Protein AF-A0AB34FU19-F1 (afdb_monomer_lite)

Foldseek 3Di:
DPPPVPPDDPVLLVVQLVVLLVLVVVCCVVVQDPPVVNPVSQQCAWDWRDDPFKIKIWHQHSNPPLDQIDIDIGGRHFDPVLVVVLVVVLVVLSVVQNVFRHPVLSVVVVVVPPPDDRDGRSSVSVSSVSVVVSVVVRVVVVVVPDDDDDDDDDDDDDDPPLCPQPPLVPDDADPLLCQQAVDGSSRVQVLAPPQKRFNDKAFLFDPVLVVLLVVVLVVLLVVQLPDDPVLLLVQDDPVCVPDPDSVVSSCVQSRWHKWKAAAEPVCPVQCSVPNDDFAQDARPVPRDGRHDDDFQLQERFGKTFSHHVLNNVHHDPDFAADDVPDFGDTKMFIKGARFRREDEDDSVVVHRHHLAHDPSGQWYAYDVRGITGGNDRSRITGTIITRIDRDPVCPVVCPPHDNDPVVNVVVVVVCVVVVLDDDDDPDCVVVDDPPPDQDVVSVVVVVVVLVQVVQQDPDDFFDADDDDDDDDPDDDDRDTADQPLDDDDDDDDDDDDDDDDDDDDDDDDDDDDDDDDDDDDDDDDDDDDDDDPPVPPPPDDDDDPPDDDDDDDDDDDDDPDDDDPDDPPPPPPPPDPDDDDPPVVVRVVVNVVQVQVQQVVVLVQFDQVLVQVVVCVLVVNFGKDWPRDDDDPVCDSVQDGPFWGWTWIATPVGFIKIKIFGGDDNRDDDQVLVVQLVLLLLLVLLVCVVWPAQAWHWSDWDAQDPPRPRRHTITITGDFDFAFDPLVPDDPVLLLQLLLVVLVVLVTQVVDWDQWWATRGHNPDSDHFFQSDPLQWDDDDPDIDGHDSHQFPLSVLLSSLVSVLVCLLSCRPPVVCSLLLNLLSVVLNVLSVLLDDPPQPPSIWTKAQPQLLGRQFGAHPSSDGRHRYDSGRIITGGLLARLEDRPNQAPSVCLLQLDQFGDDSLLSSLVSCVVVVNVVSSVSHRNNSLVVLSVCSSDPDCVVVSSNQSSSQSNCVSSVHCHPDHPSRVSVVSCVVCVVPPSSVSVVVVVVVD

Structure (mmCIF, N/CA/C/O backbone):
data_AF-A0AB34FU19-F1
#
_entry.id   AF-A0AB34FU19-F1
#
loop_
_atom_site.group_PDB
_atom_site.id
_atom_site.type_symbol
_atom_site.label_atom_id
_atom_site.label_alt_id
_atom_site.label_comp_id
_atom_site.label_asym_id
_atom_site.label_entity_id
_atom_site.label_seq_id
_atom_site.pdbx_PDB_ins_code
_atom_site.Cartn_x
_atom_site.Cartn_y
_atom_site.Cartn_z
_atom_site.occupancy
_atom_site.B_iso_or_equiv
_atom_site.auth_seq_id
_atom_site.auth_comp_id
_atom_site.auth_asym_id
_atom_site.auth_atom_id
_atom_site.pdbx_PDB_model_num
ATOM 1 N N . MET A 1 1 ? 31.296 -66.026 -10.297 1.00 36.72 1 MET A N 1
ATOM 2 C CA . MET A 1 1 ? 29.961 -65.973 -9.662 1.00 36.72 1 MET A CA 1
ATOM 3 C C . MET A 1 1 ? 29.182 -67.296 -9.748 1.00 36.72 1 MET A C 1
ATOM 5 O O . MET A 1 1 ? 27.988 -67.292 -9.516 1.00 36.72 1 MET A O 1
ATOM 9 N N . ALA A 1 2 ? 29.829 -68.444 -10.004 1.00 34.19 2 ALA A N 1
ATOM 10 C CA . ALA A 1 2 ? 29.145 -69.741 -10.138 1.00 34.19 2 ALA A CA 1
ATOM 11 C C . ALA A 1 2 ? 29.198 -70.629 -8.869 1.00 34.19 2 ALA A C 1
ATOM 13 O O . ALA A 1 2 ? 28.826 -71.790 -8.938 1.00 34.19 2 ALA A O 1
ATOM 14 N N . ALA A 1 3 ? 29.678 -70.113 -7.728 1.00 42.41 3 ALA A N 1
ATOM 15 C CA . ALA A 1 3 ? 29.929 -70.921 -6.524 1.00 42.41 3 ALA A CA 1
ATOM 16 C C . ALA A 1 3 ? 28.877 -70.769 -5.405 1.00 42.41 3 ALA A C 1
ATOM 18 O O . ALA A 1 3 ? 28.858 -71.593 -4.506 1.00 42.41 3 ALA A O 1
ATOM 19 N N . ALA A 1 4 ? 28.001 -69.755 -5.449 1.00 46.44 4 ALA A N 1
ATOM 20 C CA . ALA A 1 4 ? 26.981 -69.539 -4.408 1.00 46.44 4 ALA A CA 1
ATOM 21 C C . ALA A 1 4 ? 25.630 -70.216 -4.719 1.00 46.44 4 ALA A C 1
ATOM 23 O O . ALA A 1 4 ? 24.845 -70.477 -3.817 1.00 46.44 4 ALA A O 1
ATOM 24 N N . ALA A 1 5 ? 25.361 -70.532 -5.991 1.00 45.56 5 ALA A N 1
ATOM 25 C CA . ALA A 1 5 ? 24.100 -71.140 -6.417 1.00 45.56 5 ALA A CA 1
ATOM 26 C C . ALA A 1 5 ? 24.022 -72.660 -6.166 1.00 45.56 5 ALA A C 1
ATOM 28 O O . ALA A 1 5 ? 22.947 -73.229 -6.299 1.00 45.56 5 ALA A O 1
ATOM 29 N N . SER A 1 6 ? 25.126 -73.334 -5.810 1.00 50.09 6 SER A N 1
ATOM 30 C CA . SER A 1 6 ? 25.139 -74.797 -5.629 1.00 50.09 6 SER A CA 1
ATOM 31 C C . SER A 1 6 ? 24.757 -75.273 -4.220 1.00 50.09 6 SER A C 1
ATOM 33 O O . SER A 1 6 ? 24.900 -76.459 -3.942 1.00 50.09 6 SER A O 1
ATOM 35 N N . GLU A 1 7 ? 24.308 -74.378 -3.331 1.00 60.16 7 GLU A N 1
ATOM 36 C CA . GLU A 1 7 ? 23.985 -74.685 -1.922 1.00 60.16 7 GLU A CA 1
ATOM 37 C C . GLU A 1 7 ? 22.567 -74.257 -1.477 1.00 60.16 7 GLU A C 1
ATOM 39 O O . GLU A 1 7 ? 22.263 -74.317 -0.284 1.00 60.16 7 GLU A O 1
ATOM 44 N N . LEU A 1 8 ? 21.700 -73.806 -2.394 1.00 74.62 8 LEU A N 1
ATOM 45 C CA . LEU A 1 8 ? 20.308 -73.431 -2.089 1.00 74.62 8 LEU A CA 1
ATOM 46 C C . LEU A 1 8 ? 19.357 -74.588 -2.423 1.00 74.62 8 LEU A C 1
ATOM 48 O O . LEU A 1 8 ? 19.501 -75.216 -3.472 1.00 74.62 8 LEU A O 1
ATOM 52 N N . SER A 1 9 ? 18.409 -74.876 -1.529 1.00 78.56 9 SER A N 1
ATOM 53 C CA . SER A 1 9 ? 17.348 -75.865 -1.763 1.00 78.56 9 SER A CA 1
ATOM 54 C C . SER A 1 9 ? 16.231 -75.298 -2.648 1.00 78.56 9 SER A C 1
ATOM 56 O O . SER A 1 9 ? 16.103 -74.080 -2.784 1.00 78.56 9 SER A O 1
ATOM 58 N N . ASP A 1 10 ? 15.395 -76.166 -3.229 1.00 75.12 10 ASP A N 1
ATOM 59 C CA . ASP A 1 10 ? 14.223 -75.733 -4.010 1.00 75.12 10 ASP A CA 1
ATOM 60 C C . ASP A 1 10 ? 13.272 -74.859 -3.166 1.00 75.12 10 ASP A C 1
ATOM 62 O O . ASP A 1 10 ? 12.728 -73.876 -3.669 1.00 75.12 10 ASP A O 1
ATOM 66 N N . ASP A 1 11 ? 13.150 -75.143 -1.864 1.00 75.81 11 ASP A N 1
ATOM 67 C CA . ASP A 1 11 ? 12.352 -74.345 -0.924 1.00 75.81 11 ASP A CA 1
ATOM 68 C C . ASP A 1 11 ? 12.947 -72.939 -0.706 1.00 75.81 11 ASP A C 1
ATOM 70 O O . ASP A 1 11 ? 12.203 -71.958 -0.631 1.00 75.81 11 ASP A O 1
ATOM 74 N N . ASP A 1 12 ? 14.280 -72.803 -0.675 1.00 79.88 12 ASP A N 1
ATOM 75 C CA . ASP A 1 12 ? 14.946 -71.496 -0.567 1.00 79.88 12 ASP A CA 1
ATOM 76 C C . ASP A 1 12 ? 14.683 -70.632 -1.814 1.00 79.88 12 ASP A C 1
ATOM 78 O O . ASP A 1 12 ? 14.489 -69.420 -1.709 1.00 79.88 12 ASP A O 1
ATOM 82 N N . LEU A 1 13 ? 14.641 -71.245 -3.003 1.00 80.56 13 LEU A N 1
ATOM 83 C CA . LEU A 1 13 ? 14.369 -70.540 -4.260 1.00 80.56 13 LEU A CA 1
ATOM 84 C C . LEU A 1 13 ? 12.931 -70.008 -4.336 1.00 80.56 13 LEU A C 1
ATOM 86 O O . LEU A 1 13 ? 12.721 -68.916 -4.872 1.00 80.56 13 LEU A O 1
ATOM 90 N N . VAL A 1 14 ? 11.961 -70.734 -3.767 1.00 79.31 14 VAL A N 1
ATOM 91 C CA . VAL A 1 14 ? 10.564 -70.279 -3.663 1.00 79.31 14 VAL A CA 1
ATOM 92 C C . VAL A 1 14 ? 10.460 -69.059 -2.747 1.00 79.31 14 VAL A C 1
ATOM 94 O O . VAL A 1 14 ? 9.831 -68.070 -3.119 1.00 79.31 14 VAL A O 1
ATOM 97 N N . GLN A 1 15 ? 11.126 -69.080 -1.589 1.00 82.06 15 GLN A N 1
ATOM 98 C CA . GLN A 1 15 ? 11.123 -67.947 -0.654 1.00 82.06 15 GLN A CA 1
ATOM 99 C C . GLN A 1 15 ? 11.781 -66.699 -1.253 1.00 82.06 15 GLN A C 1
ATOM 101 O O . GLN A 1 15 ? 11.270 -65.590 -1.110 1.00 82.06 15 GLN A O 1
ATOM 106 N N . LEU A 1 16 ? 12.872 -66.873 -2.003 1.00 85.69 16 LEU A N 1
ATOM 107 C CA . LEU A 1 16 ? 13.504 -65.774 -2.736 1.00 85.69 16 LEU A CA 1
ATOM 108 C C . LEU A 1 16 ? 12.591 -65.179 -3.818 1.00 85.69 16 LEU A C 1
ATOM 110 O O . LEU A 1 16 ? 12.716 -63.995 -4.122 1.00 85.69 16 LEU A O 1
ATOM 114 N N . SER A 1 17 ? 11.666 -65.964 -4.380 1.00 82.69 17 SER A N 1
ATOM 115 C CA . SER A 1 17 ? 10.668 -65.456 -5.330 1.00 82.69 17 SER A CA 1
ATOM 116 C C . SER A 1 17 ? 9.681 -64.497 -4.681 1.00 82.69 17 SER A C 1
ATOM 118 O O . SER A 1 17 ? 9.435 -63.429 -5.227 1.00 82.69 17 SER A O 1
ATOM 120 N N . VAL A 1 18 ? 9.209 -64.817 -3.475 1.00 82.69 18 VAL A N 1
ATOM 121 C CA . VAL A 1 18 ? 8.298 -63.941 -2.722 1.00 82.69 18 VAL A CA 1
ATOM 122 C C . VAL A 1 18 ? 8.961 -62.598 -2.405 1.00 82.69 18 VAL A C 1
ATOM 124 O O . VAL A 1 18 ? 8.344 -61.550 -2.573 1.00 82.69 18 VAL A O 1
ATOM 127 N N . LEU A 1 19 ? 10.242 -62.608 -2.021 1.00 87.50 19 LEU A N 1
ATOM 128 C CA . LEU A 1 19 ? 10.989 -61.369 -1.772 1.00 87.50 19 LEU A CA 1
ATOM 129 C C . LEU A 1 19 ? 11.147 -60.531 -3.052 1.00 87.50 19 LEU A C 1
ATOM 131 O O . LEU A 1 19 ? 11.044 -59.310 -3.006 1.00 87.50 19 LEU A O 1
ATOM 135 N N . ARG A 1 20 ? 11.350 -61.166 -4.213 1.00 89.00 20 ARG A N 1
ATOM 136 C CA . ARG A 1 20 ? 11.396 -60.462 -5.506 1.00 89.00 20 ARG A CA 1
ATOM 137 C C . ARG A 1 20 ? 10.061 -59.812 -5.871 1.00 89.00 20 ARG A C 1
ATOM 139 O O . ARG A 1 20 ? 10.061 -58.706 -6.413 1.00 89.00 20 ARG A O 1
ATOM 146 N N . ASP A 1 21 ? 8.941 -60.456 -5.573 1.00 86.19 21 ASP A N 1
ATOM 147 C CA . ASP A 1 21 ? 7.622 -59.859 -5.801 1.00 86.19 21 ASP A CA 1
ATOM 148 C C . ASP A 1 21 ? 7.399 -58.657 -4.859 1.00 86.19 21 ASP A C 1
ATOM 150 O O . ASP A 1 21 ? 6.970 -57.593 -5.302 1.00 86.19 21 ASP A O 1
ATOM 154 N N . GLU A 1 22 ? 7.831 -58.755 -3.598 1.00 87.56 22 GLU A N 1
ATOM 155 C CA . GLU A 1 22 ? 7.772 -57.649 -2.631 1.00 87.56 22 GLU A CA 1
ATOM 156 C C . GLU A 1 22 ? 8.632 -56.434 -3.047 1.00 87.56 22 GLU A C 1
ATOM 158 O O . GLU A 1 22 ? 8.249 -55.274 -2.861 1.00 87.56 22 GLU A O 1
ATOM 163 N N . GLU A 1 23 ? 9.817 -56.662 -3.623 1.00 90.81 23 GLU A N 1
ATOM 164 C CA . GLU A 1 23 ? 10.625 -55.576 -4.189 1.00 90.81 23 GLU A CA 1
ATOM 165 C C . GLU A 1 23 ? 10.019 -55.014 -5.481 1.00 90.81 23 GLU A C 1
ATOM 167 O O . GLU A 1 23 ? 10.127 -53.814 -5.740 1.00 90.81 23 GLU A O 1
ATOM 172 N N . THR A 1 24 ? 9.337 -55.847 -6.272 1.00 87.44 24 THR A N 1
ATOM 173 C CA . THR A 1 24 ? 8.600 -55.401 -7.463 1.00 87.44 24 THR A CA 1
ATOM 174 C C . THR A 1 24 ? 7.495 -54.418 -7.087 1.00 87.44 24 THR A C 1
ATOM 176 O O . THR A 1 24 ? 7.376 -53.370 -7.727 1.00 87.44 24 THR A O 1
ATOM 179 N N . ASP A 1 25 ? 6.733 -54.703 -6.031 1.00 85.19 25 ASP A N 1
ATOM 180 C CA . ASP A 1 25 ? 5.711 -53.784 -5.527 1.00 85.19 25 ASP A CA 1
ATOM 181 C C . ASP A 1 25 ? 6.326 -52.449 -5.088 1.00 85.19 25 ASP A C 1
ATOM 183 O O . ASP A 1 25 ? 5.845 -51.386 -5.493 1.00 85.19 25 ASP A O 1
ATOM 187 N N . GLY A 1 26 ? 7.459 -52.490 -4.378 1.00 85.19 26 GLY A N 1
ATOM 188 C CA . GLY A 1 26 ? 8.207 -51.287 -3.997 1.00 85.19 26 GLY A CA 1
ATOM 189 C C . GLY A 1 26 ? 8.700 -50.465 -5.197 1.00 85.19 26 GLY A C 1
ATOM 190 O O . GLY A 1 26 ? 8.610 -49.236 -5.193 1.00 85.19 26 GLY A O 1
ATOM 191 N N . LEU A 1 27 ? 9.169 -51.119 -6.265 1.00 88.94 27 LEU A N 1
ATOM 192 C CA . LEU A 1 27 ? 9.574 -50.455 -7.511 1.00 88.94 27 LEU A CA 1
ATOM 193 C C . LEU A 1 27 ? 8.394 -49.786 -8.231 1.00 88.94 27 LEU A C 1
ATOM 195 O O . LEU A 1 27 ? 8.574 -48.732 -8.851 1.00 88.94 27 LEU A O 1
ATOM 199 N N . VAL A 1 28 ? 7.199 -50.375 -8.162 1.00 86.12 28 VAL A N 1
ATOM 200 C CA . VAL A 1 28 ? 5.979 -49.786 -8.726 1.00 86.12 28 VAL A CA 1
ATOM 201 C C . VAL A 1 28 ? 5.522 -48.584 -7.900 1.00 86.12 28 VAL A C 1
ATOM 203 O O . VAL A 1 28 ? 5.268 -47.521 -8.461 1.00 86.12 28 VAL A O 1
ATOM 206 N N . GLU A 1 29 ? 5.490 -48.707 -6.573 1.00 85.56 29 GLU A N 1
ATOM 207 C CA . GLU A 1 29 ? 5.121 -47.608 -5.668 1.00 85.56 29 GLU A CA 1
ATOM 208 C C . GLU A 1 29 ? 6.072 -46.408 -5.780 1.00 85.56 29 GLU A C 1
ATOM 210 O O . GLU A 1 29 ? 5.631 -45.259 -5.795 1.00 85.56 29 GLU A O 1
ATOM 215 N N . ALA A 1 30 ? 7.372 -46.657 -5.957 1.00 82.50 30 ALA A N 1
ATOM 216 C CA . ALA A 1 30 ? 8.383 -45.622 -6.193 1.00 82.50 30 ALA A CA 1
ATOM 217 C C . ALA A 1 30 ? 8.389 -45.064 -7.638 1.00 82.50 30 ALA A C 1
ATOM 219 O O . ALA A 1 30 ? 9.263 -44.264 -8.014 1.00 82.50 30 ALA A O 1
ATOM 220 N N . GLY A 1 31 ? 7.440 -45.497 -8.477 1.00 86.81 31 GLY A N 1
ATOM 221 C CA . GLY A 1 31 ? 7.261 -45.040 -9.854 1.00 86.81 31 GLY A CA 1
ATOM 222 C C . GLY A 1 31 ? 8.402 -45.424 -10.798 1.00 86.81 31 GLY A C 1
ATOM 223 O O . GLY A 1 31 ? 8.617 -44.751 -11.806 1.00 86.81 31 GLY A O 1
ATOM 224 N N . HIS A 1 32 ? 9.198 -46.446 -10.467 1.00 85.88 32 HIS A N 1
ATOM 225 C CA . HIS A 1 32 ? 10.228 -46.988 -11.367 1.00 85.88 32 HIS A CA 1
ATOM 226 C C . HIS A 1 32 ? 9.641 -47.964 -12.387 1.00 85.88 32 HIS A C 1
ATOM 228 O O . HIS A 1 32 ? 10.182 -48.091 -13.483 1.00 85.88 32 HIS A O 1
ATOM 234 N N . LEU A 1 33 ? 8.526 -48.618 -12.048 1.00 86.81 33 LEU A N 1
ATOM 235 C CA . LEU A 1 33 ? 7.776 -49.521 -12.919 1.00 86.81 33 LEU A CA 1
ATOM 236 C C . LEU A 1 33 ? 6.295 -49.139 -12.947 1.00 86.81 33 LEU A C 1
ATOM 238 O O . LEU A 1 33 ? 5.751 -48.627 -11.978 1.00 86.81 33 LEU A O 1
ATOM 242 N N . SER A 1 34 ? 5.620 -49.410 -14.061 1.00 83.38 34 SER A N 1
ATOM 243 C CA . SER A 1 34 ? 4.161 -49.266 -14.150 1.00 83.38 34 SER A CA 1
ATOM 244 C C . SER A 1 34 ? 3.426 -50.445 -13.506 1.00 83.38 34 SER A C 1
ATOM 246 O O . SER A 1 34 ? 3.908 -51.571 -13.633 1.00 83.38 34 SER A O 1
ATOM 248 N N . ASP A 1 35 ? 2.209 -50.215 -13.001 1.00 80.62 35 ASP A N 1
ATOM 249 C CA . ASP A 1 35 ? 1.340 -51.205 -12.330 1.00 80.62 35 ASP A CA 1
ATOM 250 C C . ASP A 1 35 ? 1.177 -52.547 -13.055 1.00 80.62 35 ASP A C 1
ATOM 252 O O . ASP A 1 35 ? 1.041 -53.585 -12.412 1.00 80.62 35 ASP A O 1
ATOM 256 N N . LYS A 1 36 ? 1.241 -52.563 -14.393 1.00 79.81 36 LYS A N 1
ATOM 257 C CA . LYS A 1 36 ? 1.188 -53.808 -15.182 1.00 79.81 36 LYS A CA 1
ATOM 258 C C . LYS A 1 36 ? 2.281 -54.820 -14.808 1.00 79.81 36 LYS A C 1
ATOM 260 O O . LYS A 1 36 ? 2.033 -56.011 -14.909 1.00 79.81 36 LYS A O 1
ATOM 265 N N . HIS A 1 37 ? 3.443 -54.369 -14.329 1.00 76.38 37 HIS A N 1
ATOM 266 C CA . HIS A 1 37 ? 4.559 -55.258 -13.996 1.00 76.38 37 HIS A CA 1
ATOM 267 C C . HIS A 1 37 ? 4.386 -55.982 -12.656 1.00 76.38 37 HIS A C 1
ATOM 269 O O . HIS A 1 37 ? 5.159 -56.893 -12.388 1.00 76.38 37 HIS A O 1
ATOM 275 N N . ARG A 1 38 ? 3.372 -55.647 -11.839 1.00 76.94 38 ARG A N 1
ATOM 276 C CA . ARG A 1 38 ? 3.057 -56.412 -10.615 1.00 76.94 38 ARG A CA 1
ATOM 277 C C . ARG A 1 38 ? 2.665 -57.865 -10.909 1.00 76.94 38 ARG A C 1
ATOM 279 O O . ARG A 1 38 ? 2.742 -58.709 -10.030 1.00 76.94 38 ARG A O 1
ATOM 286 N N . TRP A 1 39 ? 2.248 -58.153 -12.143 1.00 73.94 39 TRP A N 1
ATOM 287 C CA . TRP A 1 39 ? 1.714 -59.456 -12.551 1.00 73.94 39 TRP A CA 1
ATOM 288 C C . TRP A 1 39 ? 2.663 -60.272 -13.441 1.00 73.94 39 TRP A C 1
ATOM 290 O O . TRP A 1 39 ? 2.332 -61.402 -13.787 1.00 73.94 39 TRP A O 1
ATOM 300 N N . ASP A 1 40 ? 3.830 -59.716 -13.790 1.00 75.88 40 ASP A N 1
ATOM 301 C CA . ASP A 1 40 ? 4.772 -60.292 -14.764 1.00 75.88 40 ASP A CA 1
ATOM 302 C C . ASP A 1 40 ? 6.106 -60.744 -14.124 1.00 75.88 40 ASP A C 1
ATOM 304 O O . ASP A 1 40 ? 7.057 -61.042 -14.848 1.00 75.88 40 ASP A O 1
ATOM 308 N N . SER A 1 41 ? 6.200 -60.747 -12.784 1.00 74.25 41 SER A N 1
ATOM 309 C CA . SER A 1 41 ? 7.392 -61.097 -11.980 1.00 74.25 41 SER A CA 1
ATOM 310 C C . SER A 1 41 ? 8.715 -60.607 -12.607 1.00 74.25 41 SER A C 1
ATOM 312 O O . SER A 1 41 ? 9.617 -61.387 -12.927 1.00 74.25 41 SER A O 1
ATOM 314 N N . PRO A 1 42 ? 8.867 -59.285 -12.813 1.00 77.25 42 PRO A N 1
ATOM 315 C CA . PRO A 1 42 ? 9.893 -58.697 -13.673 1.00 77.25 42 PRO A CA 1
ATOM 316 C C . PRO A 1 42 ? 11.318 -58.935 -13.163 1.00 77.25 42 PRO A C 1
ATOM 318 O O . PRO A 1 42 ? 12.265 -58.892 -13.947 1.00 77.25 42 PRO A O 1
ATOM 321 N N . LEU A 1 43 ? 11.481 -59.217 -11.868 1.00 84.50 43 LEU A N 1
ATOM 322 C CA . LEU A 1 43 ? 12.772 -59.523 -11.254 1.00 84.50 43 LEU A CA 1
ATOM 323 C C . LEU A 1 43 ? 13.223 -60.984 -11.446 1.00 84.50 43 LEU A C 1
ATOM 325 O O . LEU A 1 43 ? 14.343 -61.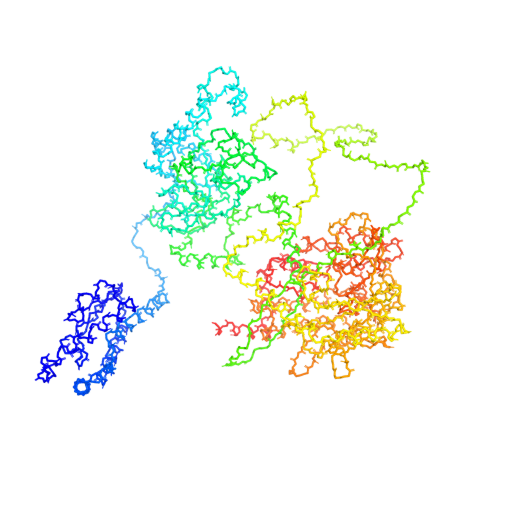325 -11.065 1.00 84.50 43 LEU A O 1
ATOM 329 N N . GLU A 1 44 ? 12.414 -61.844 -12.072 1.00 77.56 44 GLU A N 1
ATOM 330 C CA . GLU A 1 44 ? 12.852 -63.177 -12.521 1.00 77.56 44 GLU A CA 1
ATOM 331 C C . GLU A 1 44 ? 13.700 -63.123 -13.802 1.00 77.56 44 GLU A C 1
ATOM 333 O O . GLU A 1 44 ? 14.430 -64.065 -14.119 1.00 77.56 44 GLU A O 1
ATOM 338 N N . SER A 1 45 ? 13.642 -62.005 -14.531 1.00 81.31 45 SER A N 1
ATOM 339 C CA . SER A 1 45 ? 14.353 -61.791 -15.792 1.00 81.31 45 SER A CA 1
ATOM 340 C C . SER A 1 45 ? 15.136 -60.471 -15.787 1.00 81.31 45 SER A C 1
ATOM 342 O O . SER A 1 45 ? 15.281 -59.814 -14.755 1.00 81.31 45 SER A O 1
ATOM 344 N N . THR A 1 46 ? 15.733 -60.098 -16.922 1.00 87.06 46 THR A N 1
ATOM 345 C CA . THR A 1 46 ? 16.447 -58.821 -17.038 1.00 87.06 46 THR A CA 1
ATOM 346 C C . THR A 1 46 ? 15.454 -57.664 -17.091 1.00 87.06 46 THR A C 1
ATOM 348 O O . THR A 1 46 ? 14.732 -57.500 -18.074 1.00 87.06 46 THR A O 1
ATOM 351 N N . ILE A 1 47 ? 15.482 -56.810 -16.071 1.00 90.31 47 ILE A N 1
ATOM 352 C CA . ILE A 1 47 ? 14.690 -55.586 -16.005 1.00 90.31 47 ILE A CA 1
ATOM 353 C C . ILE A 1 47 ? 15.478 -54.396 -16.557 1.00 90.31 47 ILE A C 1
ATOM 355 O O . ILE A 1 47 ? 16.688 -54.283 -16.350 1.00 90.31 47 ILE A O 1
ATOM 359 N N . SER A 1 48 ? 14.799 -53.514 -17.292 1.00 90.00 48 SER A N 1
ATOM 360 C CA . SER A 1 48 ? 15.419 -52.364 -17.959 1.00 90.00 48 SER A CA 1
ATOM 361 C C . SER A 1 48 ? 14.776 -51.066 -17.492 1.00 90.00 48 SER A C 1
ATOM 363 O O . SER A 1 48 ? 13.590 -50.845 -17.722 1.00 90.00 48 SER A O 1
ATOM 365 N N . PHE A 1 49 ? 15.567 -50.197 -16.869 1.00 92.50 49 PHE A N 1
ATOM 366 C CA . PHE A 1 49 ? 15.160 -48.843 -16.506 1.00 92.50 49 PHE A CA 1
ATOM 367 C C . PHE A 1 49 ? 15.616 -47.882 -17.604 1.00 92.50 49 PHE A C 1
ATOM 369 O O . PHE A 1 49 ? 16.815 -47.630 -17.774 1.00 92.50 49 PHE A O 1
ATOM 376 N N . GLU A 1 50 ? 14.662 -47.398 -18.398 1.00 88.88 50 GLU A N 1
ATOM 377 C CA . GLU A 1 50 ? 14.926 -46.545 -19.554 1.00 88.88 50 GLU A CA 1
ATOM 378 C C . GLU A 1 50 ? 14.862 -45.059 -19.197 1.00 88.88 50 GLU A C 1
ATOM 380 O O . GLU A 1 50 ? 13.871 -44.569 -18.661 1.00 88.88 50 GLU A O 1
ATOM 385 N N . TYR A 1 51 ? 15.920 -44.335 -19.560 1.00 89.56 51 TYR A N 1
ATOM 386 C CA . TYR A 1 51 ? 15.998 -42.883 -19.481 1.00 89.56 51 TYR A CA 1
ATOM 387 C C . TYR A 1 51 ? 16.496 -42.325 -20.825 1.00 89.56 51 TYR A C 1
ATOM 389 O O . TYR A 1 51 ? 17.086 -43.051 -21.633 1.00 89.56 51 TYR A O 1
ATOM 397 N N . ASP A 1 52 ? 16.294 -41.028 -21.070 1.00 85.06 52 ASP A N 1
ATOM 398 C CA . ASP A 1 52 ? 16.697 -40.396 -22.337 1.00 85.06 52 ASP A CA 1
ATOM 399 C C . ASP A 1 52 ? 18.213 -40.510 -22.582 1.00 85.06 52 ASP A C 1
ATOM 401 O O . ASP A 1 52 ? 18.661 -40.727 -23.710 1.00 85.06 52 ASP A O 1
ATOM 405 N N . GLU A 1 53 ? 19.017 -40.412 -21.519 1.00 90.56 53 GLU A N 1
ATOM 406 C CA . GLU A 1 53 ? 20.478 -40.328 -21.602 1.00 90.56 53 GLU A CA 1
ATOM 407 C C . GLU A 1 53 ? 21.217 -41.649 -21.352 1.00 90.56 53 GLU A C 1
ATOM 409 O O . GLU A 1 53 ? 22.391 -41.769 -21.720 1.00 90.56 53 GLU A O 1
ATOM 414 N N . MET A 1 54 ? 20.559 -42.647 -20.755 1.00 93.25 54 MET A N 1
ATOM 415 C CA . MET A 1 54 ? 21.088 -44.003 -20.574 1.00 93.25 54 MET A CA 1
ATOM 416 C C . MET A 1 54 ? 19.976 -45.020 -20.289 1.00 93.25 54 MET A C 1
ATOM 418 O O . MET A 1 54 ? 18.876 -44.663 -19.883 1.00 93.25 54 MET A O 1
ATOM 422 N N . THR A 1 55 ? 20.292 -46.303 -20.422 1.00 92.88 55 THR A N 1
ATOM 423 C CA . THR A 1 55 ? 19.444 -47.404 -19.951 1.00 92.88 55 THR A CA 1
ATOM 424 C C . THR A 1 55 ? 20.221 -48.235 -18.933 1.00 92.88 55 THR A C 1
ATOM 426 O O . THR A 1 55 ? 21.373 -48.590 -19.187 1.00 92.88 55 THR A O 1
ATOM 429 N N . LEU A 1 56 ? 19.615 -48.533 -17.782 1.00 95.12 56 LEU A N 1
ATOM 430 C CA . LEU A 1 56 ? 20.177 -49.441 -16.779 1.00 95.12 56 LEU A CA 1
ATOM 431 C C . LEU A 1 56 ? 19.484 -50.801 -16.898 1.00 95.12 56 LEU A C 1
ATOM 433 O O . LEU A 1 56 ? 18.301 -50.920 -16.590 1.00 95.12 56 LEU A O 1
ATOM 437 N N . HIS A 1 57 ? 20.227 -51.820 -17.317 1.00 93.56 57 HIS A N 1
ATOM 438 C CA . HIS A 1 57 ? 19.772 -53.206 -17.323 1.00 93.56 57 HIS A CA 1
ATOM 439 C C . HIS A 1 57 ? 20.244 -53.897 -16.049 1.00 93.56 57 HIS A C 1
ATOM 441 O O . HIS A 1 57 ? 21.437 -53.881 -15.742 1.00 93.56 57 HIS A O 1
ATOM 447 N N . VAL A 1 58 ? 19.331 -54.528 -15.318 1.00 92.94 58 VAL A N 1
ATOM 448 C CA . VAL A 1 58 ? 19.643 -55.312 -14.121 1.00 92.94 58 VAL A CA 1
ATOM 449 C C . VAL A 1 58 ? 19.099 -56.720 -14.308 1.00 92.94 58 VAL A C 1
ATOM 451 O O . VAL A 1 58 ? 17.950 -56.915 -14.674 1.00 92.94 58 VAL A O 1
ATOM 454 N N . THR A 1 59 ? 19.950 -57.716 -14.098 1.00 91.06 59 THR A N 1
ATOM 455 C CA . THR A 1 59 ? 19.640 -59.142 -14.199 1.00 91.06 59 THR A CA 1
ATOM 456 C C . THR A 1 59 ? 19.847 -59.763 -12.821 1.00 91.06 59 THR A C 1
ATOM 458 O O . THR A 1 59 ? 20.987 -60.069 -12.459 1.00 91.06 59 THR A O 1
ATOM 461 N N . PRO A 1 60 ? 18.774 -59.918 -12.029 1.00 85.25 60 PRO A N 1
ATOM 462 C CA . PRO A 1 60 ? 18.879 -60.352 -10.637 1.00 85.25 60 PRO A CA 1
ATOM 463 C C . PRO A 1 60 ? 19.402 -61.785 -10.520 1.00 85.25 60 PRO A C 1
ATOM 465 O O . PRO A 1 60 ? 20.299 -62.070 -9.729 1.00 85.25 60 PRO A O 1
ATOM 468 N N . GLY A 1 61 ? 18.913 -62.669 -11.391 1.00 81.75 61 GLY A N 1
ATOM 469 C CA . GLY A 1 61 ? 19.204 -64.097 -11.343 1.00 81.75 61 GLY A CA 1
ATOM 470 C C . GLY A 1 61 ? 18.383 -64.823 -10.265 1.00 81.75 61 GLY A C 1
ATOM 471 O O . GLY A 1 61 ? 17.841 -64.199 -9.355 1.00 81.75 61 GLY A O 1
ATOM 472 N N . PRO A 1 62 ? 18.295 -66.161 -10.333 1.00 79.81 62 PRO A N 1
ATOM 473 C CA . PRO A 1 62 ? 17.351 -66.943 -9.523 1.00 79.81 62 PRO A CA 1
ATOM 474 C C . PRO A 1 62 ? 17.646 -66.918 -8.015 1.00 79.81 62 PRO A C 1
ATOM 476 O O . PRO A 1 62 ? 16.754 -67.153 -7.204 1.00 79.81 62 PRO A O 1
ATOM 479 N N . ALA A 1 63 ? 18.889 -66.610 -7.636 1.00 81.19 63 ALA A N 1
ATOM 480 C CA . ALA A 1 63 ? 19.336 -66.547 -6.247 1.00 81.19 63 ALA A CA 1
ATOM 481 C C . ALA A 1 63 ? 19.296 -65.123 -5.647 1.00 81.19 63 ALA A C 1
ATOM 483 O O . ALA A 1 63 ? 19.751 -64.920 -4.527 1.00 81.19 63 ALA A O 1
ATOM 484 N N . TYR A 1 64 ? 18.794 -64.113 -6.361 1.00 87.12 64 TYR A N 1
ATOM 485 C CA . TYR A 1 64 ? 18.571 -62.776 -5.796 1.00 87.12 64 TYR A CA 1
ATOM 486 C C . TYR A 1 64 ? 17.396 -62.791 -4.797 1.00 87.12 64 TYR A C 1
ATOM 488 O O . TYR A 1 64 ? 16.403 -63.459 -5.103 1.00 87.12 64 TYR A O 1
ATOM 496 N N . PRO A 1 65 ? 17.444 -62.066 -3.653 1.00 83.88 65 PRO A N 1
ATOM 497 C CA . PRO A 1 65 ? 18.437 -61.054 -3.241 1.00 83.88 65 PRO A CA 1
ATOM 498 C C . PRO A 1 65 ? 19.727 -61.539 -2.553 1.00 83.88 65 PRO A C 1
ATOM 500 O O . PRO A 1 65 ? 20.586 -60.704 -2.265 1.00 83.88 65 PRO A O 1
ATOM 503 N N . VAL A 1 66 ? 19.903 -62.840 -2.285 1.00 83.50 66 VAL A N 1
ATOM 504 C CA . VAL A 1 66 ? 21.109 -63.358 -1.591 1.00 83.50 66 VAL A CA 1
ATOM 505 C C . VAL A 1 66 ? 22.339 -63.502 -2.494 1.00 83.50 66 VAL A C 1
ATOM 507 O O . VAL A 1 66 ? 23.469 -63.576 -2.015 1.00 83.50 66 VAL A O 1
ATOM 510 N N . ALA A 1 67 ? 22.139 -63.513 -3.810 1.00 82.94 67 ALA A N 1
ATOM 511 C CA . ALA A 1 67 ? 23.190 -63.385 -4.808 1.00 82.94 67 ALA A CA 1
ATOM 512 C C . ALA A 1 67 ? 23.197 -61.980 -5.422 1.00 82.94 67 ALA A C 1
ATOM 514 O O . ALA A 1 67 ? 22.164 -61.325 -5.552 1.00 82.94 67 ALA A O 1
ATOM 515 N N . GLN A 1 68 ? 24.382 -61.526 -5.833 1.00 85.81 68 GLN A N 1
ATOM 516 C CA . GLN A 1 68 ? 24.537 -60.211 -6.448 1.00 85.81 68 GLN A CA 1
ATOM 517 C C . GLN A 1 68 ? 23.887 -60.177 -7.840 1.00 85.81 68 GLN A C 1
ATOM 519 O O . GLN A 1 68 ? 24.185 -61.056 -8.656 1.00 85.81 68 GLN A O 1
ATOM 524 N N . PRO A 1 69 ? 23.074 -59.149 -8.145 1.00 89.75 69 PRO A N 1
ATOM 525 C CA . PRO A 1 69 ? 22.521 -58.978 -9.477 1.00 89.75 69 PRO A CA 1
ATOM 526 C C . PRO A 1 69 ? 23.642 -58.618 -10.461 1.00 89.75 69 PRO A C 1
ATOM 528 O O . PRO A 1 69 ? 24.535 -57.819 -10.157 1.00 89.75 69 PRO A O 1
ATOM 531 N N . ALA A 1 70 ? 23.590 -59.173 -11.670 1.00 89.25 70 ALA A N 1
ATOM 532 C CA . ALA A 1 70 ? 24.384 -58.660 -12.779 1.00 89.25 70 ALA A CA 1
ATOM 533 C C . ALA A 1 70 ? 23.723 -57.387 -13.318 1.00 89.25 70 ALA A C 1
ATOM 535 O O . ALA A 1 70 ? 22.505 -57.256 -13.287 1.00 89.25 70 ALA A O 1
ATOM 536 N N . TRP A 1 71 ? 24.500 -56.429 -13.810 1.00 94.12 71 TRP A N 1
ATOM 537 C CA . TRP A 1 71 ? 23.942 -55.183 -14.328 1.00 94.12 71 TRP A CA 1
ATOM 538 C C . TRP A 1 71 ? 24.849 -54.554 -15.375 1.00 94.12 71 TRP A C 1
ATOM 540 O O . TRP A 1 71 ? 26.067 -54.746 -15.375 1.00 94.12 71 TRP A O 1
ATOM 550 N N . GLU A 1 72 ? 24.236 -53.773 -16.254 1.00 92.19 72 GLU A N 1
ATOM 551 C CA . GLU A 1 72 ? 24.897 -53.052 -17.327 1.00 92.19 72 GLU A CA 1
ATOM 552 C C . GLU A 1 72 ? 24.256 -51.673 -17.502 1.00 92.19 72 GLU A C 1
ATOM 554 O O . GLU A 1 72 ? 23.038 -51.526 -17.455 1.00 92.19 72 GLU A O 1
ATOM 559 N N . ILE A 1 73 ? 25.087 -50.653 -17.722 1.00 93.12 73 ILE A N 1
ATOM 560 C CA . ILE A 1 73 ? 24.622 -49.325 -18.133 1.00 93.12 73 ILE A CA 1
ATOM 561 C C . ILE A 1 73 ? 24.927 -49.154 -19.615 1.00 93.12 73 ILE A C 1
ATOM 563 O O . ILE A 1 73 ? 26.097 -49.047 -19.999 1.00 93.12 73 ILE A O 1
ATOM 567 N N . VAL A 1 74 ? 23.874 -49.036 -20.419 1.00 92.94 74 VAL A N 1
ATOM 568 C CA . VAL A 1 74 ? 23.950 -48.607 -21.814 1.00 92.94 74 VAL A CA 1
ATOM 569 C C . VAL A 1 74 ? 23.890 -47.087 -21.830 1.00 92.94 74 VAL A C 1
ATOM 571 O O . VAL A 1 74 ? 22.826 -46.471 -21.792 1.00 92.94 74 VAL A O 1
ATOM 574 N N . ASN A 1 75 ? 25.065 -46.466 -21.834 1.00 89.56 75 ASN A N 1
ATOM 575 C CA . ASN A 1 75 ? 25.187 -45.016 -21.881 1.00 89.56 75 ASN A CA 1
ATOM 576 C C . ASN A 1 75 ? 24.892 -44.487 -23.293 1.00 89.56 75 ASN A C 1
ATOM 578 O O . ASN A 1 75 ? 25.551 -44.906 -24.245 1.00 89.56 75 ASN A O 1
ATOM 582 N N . ARG A 1 76 ? 23.954 -43.540 -23.425 1.00 87.00 76 ARG A N 1
ATOM 583 C CA . ARG A 1 76 ? 23.621 -42.895 -24.706 1.00 87.00 76 ARG A CA 1
ATOM 584 C C . ARG A 1 76 ? 24.276 -41.522 -24.839 1.00 87.00 76 ARG A C 1
ATOM 586 O O . ARG A 1 76 ? 24.824 -41.214 -25.893 1.00 87.00 76 ARG A O 1
ATOM 593 N N . SER A 1 77 ? 24.245 -40.701 -23.785 1.00 81.81 77 SER A N 1
ATOM 594 C CA . SER A 1 77 ? 24.731 -39.311 -23.854 1.00 81.81 77 SER A CA 1
ATOM 595 C C . SER A 1 77 ? 25.403 -38.766 -22.588 1.00 81.81 77 SER A C 1
ATOM 597 O O . SER A 1 77 ? 25.775 -37.592 -22.568 1.00 81.81 77 SER A O 1
ATOM 599 N N . MET A 1 78 ? 25.554 -39.558 -21.522 1.00 83.56 78 MET A N 1
ATOM 600 C CA . MET A 1 78 ? 26.237 -39.109 -20.303 1.00 83.56 78 MET A CA 1
ATOM 601 C C . MET A 1 78 ? 27.774 -39.117 -20.477 1.00 83.56 78 MET A C 1
ATOM 603 O O . MET A 1 78 ? 28.317 -39.999 -21.145 1.00 83.56 78 MET A O 1
ATOM 607 N N . PRO A 1 79 ? 28.520 -38.176 -19.870 1.00 84.81 79 PRO A N 1
ATOM 608 C CA . PRO A 1 79 ? 29.977 -38.204 -19.812 1.00 84.81 79 PRO A CA 1
ATOM 609 C C . PRO A 1 79 ? 30.498 -39.462 -19.118 1.00 84.81 79 PRO A C 1
ATOM 611 O O . PRO A 1 79 ? 29.912 -39.923 -18.138 1.00 84.81 79 PRO A O 1
ATOM 614 N N . ILE A 1 80 ? 31.642 -39.971 -19.583 1.00 80.25 80 ILE A N 1
ATOM 615 C CA . ILE A 1 80 ? 32.268 -41.194 -19.053 1.00 80.25 80 ILE A CA 1
ATOM 616 C C . ILE A 1 80 ? 32.500 -41.089 -17.538 1.00 80.25 80 ILE A C 1
ATOM 618 O O . ILE A 1 80 ? 32.131 -42.010 -16.819 1.00 80.25 80 ILE A O 1
ATOM 622 N N . ASP A 1 81 ? 32.983 -39.949 -17.035 1.00 80.00 81 ASP A N 1
ATOM 623 C CA . ASP A 1 81 ? 33.239 -39.753 -15.599 1.00 80.00 81 ASP A CA 1
ATOM 624 C C . ASP A 1 81 ? 31.964 -39.819 -14.743 1.00 80.00 81 ASP A C 1
ATOM 626 O O . ASP A 1 81 ? 31.982 -40.350 -13.630 1.00 80.00 81 ASP A O 1
ATOM 630 N N . ALA A 1 82 ? 30.841 -39.310 -15.262 1.00 84.62 82 ALA A N 1
ATOM 631 C CA . ALA A 1 82 ? 29.548 -39.358 -14.581 1.00 84.62 82 ALA A CA 1
ATOM 632 C C . ALA A 1 82 ? 29.009 -40.794 -14.537 1.00 84.62 82 ALA A C 1
ATOM 634 O O . ALA A 1 82 ? 28.551 -41.262 -13.493 1.00 84.62 82 ALA A O 1
ATOM 635 N N . VAL A 1 83 ? 29.144 -41.522 -15.649 1.00 88.81 83 VAL A N 1
ATOM 636 C CA . VAL A 1 83 ? 28.793 -42.944 -15.722 1.00 88.81 83 VAL A CA 1
ATOM 637 C C . VAL A 1 83 ? 29.691 -43.773 -14.807 1.00 88.81 83 VAL A C 1
ATOM 639 O O . VAL A 1 83 ? 29.195 -44.647 -14.105 1.00 88.81 83 VAL A O 1
ATOM 642 N N . ASP A 1 84 ? 30.990 -43.493 -14.737 1.00 87.81 84 ASP A N 1
ATOM 643 C CA . ASP A 1 84 ? 31.920 -44.207 -13.857 1.00 87.81 84 ASP A CA 1
ATOM 644 C C . ASP A 1 84 ? 31.711 -43.869 -12.374 1.00 87.81 84 ASP A C 1
ATOM 646 O O . ASP A 1 84 ? 31.912 -44.721 -11.501 1.00 87.81 84 ASP A O 1
ATOM 650 N N . GLY A 1 85 ? 31.262 -42.649 -12.071 1.00 88.81 85 GLY A N 1
ATOM 651 C CA . GLY A 1 85 ? 30.752 -42.267 -10.755 1.00 88.81 85 GLY A CA 1
ATOM 652 C C . GLY A 1 85 ? 29.537 -43.102 -10.356 1.00 88.81 85 GLY A C 1
ATOM 653 O O . GLY A 1 85 ? 29.553 -43.739 -9.300 1.00 88.81 85 GLY A O 1
ATOM 654 N N . LEU A 1 86 ? 28.539 -43.180 -11.239 1.00 93.00 86 LEU A N 1
ATOM 655 C CA . LEU A 1 86 ? 27.355 -44.011 -11.034 1.00 93.00 86 LEU A CA 1
ATOM 656 C C . LEU A 1 86 ? 27.736 -45.491 -10.883 1.00 93.00 86 LEU A C 1
ATOM 658 O O . LEU A 1 86 ? 27.331 -46.129 -9.916 1.00 93.00 86 LEU A O 1
ATOM 662 N N . ARG A 1 87 ? 28.608 -46.030 -11.745 1.00 92.38 87 ARG A N 1
ATOM 663 C CA . ARG A 1 87 ? 29.092 -47.419 -11.647 1.00 92.38 87 ARG A CA 1
ATOM 664 C C . ARG A 1 87 ? 29.721 -47.721 -10.290 1.00 92.38 87 ARG A C 1
ATOM 666 O O . ARG A 1 87 ? 29.495 -48.799 -9.747 1.00 92.38 87 ARG A O 1
ATOM 673 N N . ARG A 1 88 ? 30.515 -46.802 -9.728 1.00 92.00 88 ARG A N 1
ATOM 674 C CA . ARG A 1 88 ? 31.102 -46.975 -8.387 1.00 92.00 88 ARG A CA 1
ATOM 675 C C . ARG A 1 88 ? 30.033 -47.008 -7.300 1.00 92.00 88 ARG A C 1
ATOM 677 O O . ARG A 1 88 ? 30.112 -47.867 -6.427 1.00 92.00 88 ARG A O 1
ATOM 684 N N . ARG A 1 89 ? 29.038 -46.122 -7.369 1.00 95.12 89 ARG A N 1
ATOM 685 C CA . ARG A 1 89 ? 27.934 -46.086 -6.399 1.00 95.12 89 ARG A CA 1
ATOM 686 C C . ARG A 1 89 ? 27.063 -47.337 -6.475 1.00 95.12 89 ARG A C 1
ATOM 688 O O . ARG A 1 89 ? 26.813 -47.932 -5.435 1.00 95.12 89 ARG A O 1
ATOM 695 N N . LEU A 1 90 ? 26.714 -47.805 -7.675 1.00 93.56 90 LEU A N 1
ATOM 696 C CA . LEU A 1 90 ? 25.962 -49.053 -7.854 1.00 93.56 90 LEU A CA 1
ATOM 697 C C . LEU A 1 90 ? 26.728 -50.274 -7.316 1.00 93.56 90 LEU A C 1
ATOM 699 O O . LEU A 1 90 ? 26.137 -51.114 -6.644 1.00 93.56 90 LEU A O 1
ATOM 703 N N . ARG A 1 91 ? 28.055 -50.355 -7.520 1.00 92.12 91 ARG A N 1
ATOM 704 C CA . ARG A 1 91 ? 28.882 -51.406 -6.886 1.00 92.12 91 ARG A CA 1
ATOM 705 C C . ARG A 1 91 ? 28.864 -51.324 -5.361 1.00 92.12 91 ARG A C 1
ATOM 707 O O . ARG A 1 91 ? 28.866 -52.367 -4.719 1.00 92.12 91 ARG A O 1
ATOM 714 N N . GLY A 1 92 ? 28.857 -50.112 -4.803 1.00 90.19 92 GLY A N 1
ATOM 715 C CA . GLY A 1 92 ? 28.734 -49.883 -3.362 1.00 90.19 92 GLY A CA 1
ATOM 716 C C . GLY A 1 92 ? 27.410 -50.408 -2.813 1.00 90.19 92 GLY A C 1
ATOM 717 O O . GLY A 1 92 ? 27.427 -51.231 -1.907 1.00 90.19 92 GLY A O 1
ATOM 718 N N . ILE A 1 93 ? 26.291 -50.039 -3.445 1.00 93.25 93 ILE A N 1
ATOM 719 C CA . ILE A 1 93 ? 24.944 -50.504 -3.073 1.00 93.25 93 ILE A CA 1
ATOM 720 C C . ILE A 1 93 ? 24.869 -52.038 -3.094 1.00 93.25 93 ILE A C 1
ATOM 722 O O . ILE A 1 93 ? 24.366 -52.649 -2.156 1.00 93.25 93 ILE A O 1
ATOM 726 N N . ILE A 1 94 ? 25.423 -52.678 -4.128 1.00 90.69 94 ILE A N 1
ATOM 727 C CA . ILE A 1 94 ? 25.459 -54.146 -4.219 1.00 90.69 94 ILE A CA 1
ATOM 728 C C . ILE A 1 94 ? 26.336 -54.755 -3.118 1.00 90.69 94 ILE A C 1
ATOM 730 O O . ILE A 1 94 ? 25.970 -55.780 -2.548 1.00 90.69 94 ILE A O 1
ATOM 734 N N . ALA A 1 95 ? 27.487 -54.155 -2.809 1.00 86.62 95 ALA A N 1
ATOM 735 C CA . ALA A 1 95 ? 28.378 -54.651 -1.763 1.00 86.62 95 ALA A CA 1
ATOM 736 C C . ALA A 1 95 ? 27.748 -54.528 -0.366 1.00 86.62 95 ALA A C 1
ATOM 738 O O . ALA A 1 95 ? 27.813 -55.480 0.407 1.00 86.62 95 ALA A O 1
ATOM 739 N N . GLU A 1 96 ? 27.108 -53.396 -0.067 1.00 87.81 96 GLU A N 1
ATOM 740 C CA . GLU A 1 96 ? 26.373 -53.153 1.180 1.00 87.81 96 GLU A CA 1
ATOM 741 C C . GLU A 1 96 ? 25.196 -54.124 1.316 1.00 87.81 96 GLU A C 1
ATOM 743 O O . GLU A 1 96 ? 25.072 -54.817 2.327 1.00 87.81 96 GLU A O 1
ATOM 748 N N . GLY A 1 97 ? 24.397 -54.258 0.256 1.00 86.81 97 GLY A N 1
ATOM 749 C CA . GLY A 1 97 ? 23.294 -55.208 0.208 1.00 86.81 97 GLY A CA 1
ATOM 750 C C . GLY A 1 97 ? 23.749 -56.655 0.368 1.00 86.81 97 GLY A C 1
ATOM 751 O O . GLY A 1 97 ? 23.096 -57.413 1.067 1.00 86.81 97 GLY A O 1
ATOM 752 N N . HIS A 1 98 ? 24.901 -57.045 -0.181 1.00 82.50 98 HIS A N 1
ATOM 753 C CA . HIS A 1 98 ? 25.437 -58.404 -0.043 1.00 82.50 98 HIS A CA 1
ATOM 754 C C . HIS A 1 98 ? 25.931 -58.733 1.378 1.00 82.50 98 HIS A C 1
ATOM 756 O O . HIS A 1 98 ? 25.963 -59.900 1.761 1.00 82.50 98 HIS A O 1
ATOM 762 N N . VAL A 1 99 ? 26.317 -57.735 2.183 1.00 82.94 99 VAL A N 1
ATOM 763 C CA . VAL A 1 99 ? 26.627 -57.953 3.612 1.00 82.94 99 VAL A CA 1
ATOM 764 C C . VAL A 1 99 ? 25.354 -58.288 4.393 1.00 82.94 99 VAL A C 1
ATOM 766 O O . VAL A 1 99 ? 25.388 -59.084 5.330 1.00 82.94 99 VAL A O 1
ATOM 769 N N . VAL A 1 100 ? 24.232 -57.688 3.995 1.00 82.94 100 VAL A N 1
ATOM 770 C CA . VAL A 1 100 ? 22.924 -57.845 4.638 1.00 82.94 100 VAL A CA 1
ATOM 771 C C . VAL A 1 100 ? 22.216 -59.103 4.121 1.00 82.94 100 VAL A C 1
ATOM 773 O O . VAL A 1 100 ? 21.733 -59.912 4.910 1.00 82.94 100 VAL A O 1
ATOM 776 N N . ASN A 1 101 ? 22.198 -59.319 2.814 1.00 89.06 101 ASN A N 1
ATOM 777 C CA . ASN A 1 101 ? 21.431 -60.361 2.145 1.00 89.06 101 ASN A CA 1
ATOM 778 C C . ASN A 1 101 ? 22.272 -61.640 2.025 1.00 89.06 101 ASN A C 1
ATOM 780 O O . ASN A 1 101 ? 22.791 -61.957 0.959 1.00 89.06 101 ASN A O 1
ATOM 784 N N . THR A 1 102 ? 22.436 -62.378 3.124 1.00 86.19 102 THR A N 1
ATOM 785 C CA . THR A 1 102 ? 23.208 -63.632 3.132 1.00 86.19 102 THR A CA 1
ATOM 786 C C . THR A 1 102 ? 22.304 -64.863 3.166 1.00 86.19 102 THR A C 1
ATOM 788 O O . THR A 1 102 ? 21.248 -64.868 3.802 1.00 86.19 102 THR A O 1
ATOM 791 N N . ALA A 1 103 ? 22.743 -65.954 2.528 1.00 83.06 103 ALA A N 1
ATOM 792 C CA . ALA A 1 103 ? 22.024 -67.232 2.551 1.00 83.06 103 ALA A CA 1
ATOM 793 C C . ALA A 1 103 ? 21.868 -67.802 3.977 1.00 83.06 103 ALA A C 1
ATOM 795 O O . ALA A 1 103 ? 20.893 -68.484 4.274 1.00 83.06 103 ALA A O 1
ATOM 796 N N . GLU A 1 104 ? 22.802 -67.503 4.886 1.00 84.19 104 GLU A N 1
ATOM 797 C CA . GLU A 1 104 ? 22.696 -67.874 6.304 1.00 84.19 104 GLU A CA 1
ATOM 798 C C . GLU A 1 104 ? 21.534 -67.161 7.001 1.00 84.19 104 GLU A C 1
ATOM 800 O O . GLU A 1 104 ? 20.777 -67.804 7.726 1.00 84.19 104 GLU A O 1
ATOM 805 N N . ARG A 1 105 ? 21.348 -65.857 6.746 1.00 86.81 105 ARG A N 1
ATOM 806 C CA . ARG A 1 105 ? 20.221 -65.092 7.297 1.00 86.81 105 ARG A CA 1
ATOM 807 C C . ARG A 1 105 ? 18.891 -65.544 6.715 1.00 86.81 105 ARG A C 1
ATOM 809 O O . ARG A 1 105 ? 17.936 -65.674 7.474 1.00 86.81 105 ARG A O 1
ATOM 816 N N . LEU A 1 106 ? 18.848 -65.828 5.413 1.00 83.50 106 LEU A N 1
ATOM 817 C CA . LEU A 1 106 ? 17.660 -66.388 4.770 1.00 83.50 106 LEU A CA 1
ATOM 818 C C . LEU A 1 106 ? 17.273 -67.720 5.426 1.00 83.50 106 LEU A C 1
ATOM 820 O O . LEU A 1 106 ? 16.147 -67.869 5.881 1.00 83.50 106 LEU A O 1
ATOM 824 N N . ARG A 1 107 ? 18.217 -68.659 5.565 1.00 83.06 107 ARG A N 1
ATOM 825 C CA . ARG A 1 107 ? 17.946 -69.964 6.189 1.00 83.06 107 ARG A CA 1
ATOM 826 C C . ARG A 1 107 ? 17.554 -69.849 7.659 1.00 83.06 107 ARG A C 1
ATOM 828 O O . ARG A 1 107 ? 16.674 -70.577 8.106 1.00 83.06 107 ARG A O 1
ATOM 835 N N . ALA A 1 108 ? 18.168 -68.931 8.407 1.00 82.88 108 ALA A N 1
ATOM 836 C CA . ALA A 1 108 ? 17.783 -68.660 9.791 1.00 82.88 108 ALA A CA 1
ATOM 837 C C . ALA A 1 108 ? 16.348 -68.117 9.891 1.00 82.88 108 ALA A C 1
ATOM 839 O O . ALA A 1 108 ? 15.615 -68.503 10.798 1.00 82.88 108 ALA A O 1
ATOM 840 N N . TRP A 1 109 ? 15.941 -67.263 8.949 1.00 84.94 109 TRP A N 1
ATOM 841 C CA . TRP A 1 109 ? 14.583 -66.734 8.863 1.00 84.94 109 TRP A CA 1
ATOM 842 C C . TRP A 1 109 ? 13.565 -67.812 8.468 1.00 84.94 109 TRP A C 1
ATOM 844 O O . TRP A 1 109 ? 12.576 -68.002 9.174 1.00 84.94 109 TRP A O 1
ATOM 854 N N . VAL A 1 110 ? 13.857 -68.597 7.425 1.00 79.75 110 VAL A N 1
ATOM 855 C CA . VAL A 1 110 ? 13.011 -69.725 7.001 1.00 79.75 110 VAL A CA 1
ATOM 856 C C . VAL A 1 110 ? 12.855 -70.747 8.135 1.00 79.75 110 VAL A C 1
ATOM 858 O O . VAL A 1 110 ? 11.750 -71.210 8.398 1.00 79.75 110 VAL A O 1
ATOM 861 N N . ALA A 1 111 ? 13.928 -71.058 8.870 1.00 78.56 111 ALA A N 1
ATOM 862 C CA . ALA A 1 111 ? 13.882 -71.992 9.996 1.00 78.56 111 ALA A CA 1
ATOM 863 C C . ALA A 1 111 ? 13.139 -71.446 11.230 1.00 78.56 111 ALA A C 1
ATOM 865 O O . ALA A 1 111 ? 12.624 -72.238 12.020 1.00 78.56 111 ALA A O 1
ATOM 866 N N . ALA A 1 112 ? 13.082 -70.121 11.415 1.00 81.19 112 ALA A N 1
ATOM 867 C CA . ALA A 1 112 ? 12.391 -69.507 12.547 1.00 81.19 112 ALA A CA 1
ATOM 868 C C . ALA A 1 112 ? 10.863 -69.668 12.457 1.00 81.19 112 ALA A C 1
ATOM 870 O O . ALA A 1 112 ? 10.227 -69.807 13.501 1.00 81.19 112 ALA A O 1
ATOM 871 N N . CYS A 1 113 ? 10.291 -69.695 11.240 1.00 65.75 113 CYS A N 1
ATOM 872 C CA . CYS A 1 113 ? 8.861 -69.949 10.975 1.00 65.75 113 CYS A CA 1
ATOM 873 C C . CYS A 1 113 ? 7.894 -69.142 11.873 1.00 65.75 113 CYS A C 1
ATOM 875 O O . CYS A 1 113 ? 6.816 -69.618 12.228 1.00 65.75 113 CYS A O 1
ATOM 877 N N . ASP A 1 114 ? 8.270 -67.926 12.269 1.00 73.25 114 ASP A N 1
ATOM 878 C CA . ASP A 1 114 ? 7.553 -67.137 13.280 1.00 73.25 114 ASP A CA 1
ATOM 879 C C . ASP A 1 114 ? 6.668 -66.025 12.693 1.00 73.25 114 ASP A C 1
ATOM 881 O O . ASP A 1 114 ? 6.101 -65.222 13.435 1.00 73.25 114 ASP A O 1
ATOM 885 N N . GLY A 1 115 ? 6.527 -65.994 11.364 1.00 68.06 115 GLY A N 1
ATOM 886 C CA . GLY A 1 115 ? 5.673 -65.053 10.638 1.00 68.06 115 GLY A CA 1
ATOM 887 C C . GLY A 1 115 ? 6.216 -63.624 10.557 1.00 68.06 115 GLY A C 1
ATOM 888 O O . GLY A 1 115 ? 5.492 -62.743 10.100 1.00 68.06 115 GLY A O 1
ATOM 889 N N . ARG A 1 116 ? 7.456 -63.365 10.994 1.00 74.44 116 ARG A N 1
ATOM 890 C CA . ARG A 1 116 ? 8.096 -62.054 10.817 1.00 74.44 116 ARG A CA 1
ATOM 891 C C . ARG A 1 116 ? 8.532 -61.860 9.366 1.00 74.44 116 ARG A C 1
ATOM 893 O O . ARG A 1 116 ? 8.988 -62.810 8.740 1.00 74.44 116 ARG A O 1
ATOM 900 N N . GLU A 1 117 ? 8.428 -60.642 8.842 1.00 77.38 117 GLU A N 1
ATOM 901 C CA . GLU A 1 117 ? 8.969 -60.291 7.521 1.00 77.38 117 GLU A CA 1
ATOM 902 C C . GLU A 1 117 ? 10.502 -60.380 7.512 1.00 77.38 117 GLU A C 1
ATOM 904 O O . GLU A 1 117 ? 11.167 -60.155 8.530 1.00 77.38 117 GLU A O 1
ATOM 909 N N . PHE A 1 118 ? 11.073 -60.739 6.362 1.00 79.44 118 PHE A N 1
ATOM 910 C CA . PHE A 1 118 ? 12.520 -60.790 6.200 1.00 79.44 118 PHE A CA 1
ATOM 911 C C . PHE A 1 118 ? 13.055 -59.383 5.935 1.00 79.44 118 PHE A C 1
ATOM 913 O O . PHE A 1 118 ? 12.807 -58.810 4.885 1.00 79.44 118 PHE A O 1
ATOM 920 N N . ASP A 1 119 ? 13.815 -58.825 6.874 1.00 80.06 119 ASP A N 1
ATOM 921 C CA . ASP A 1 119 ? 14.435 -57.506 6.711 1.00 80.06 119 ASP A CA 1
ATOM 922 C C . ASP A 1 119 ? 15.718 -57.601 5.860 1.00 80.06 119 ASP A C 1
ATOM 924 O O . ASP A 1 119 ? 16.810 -57.926 6.362 1.00 80.06 119 ASP A O 1
ATOM 928 N N . TYR A 1 120 ? 15.563 -57.375 4.551 1.00 86.81 120 TYR A N 1
ATOM 929 C CA . TYR A 1 120 ? 16.632 -57.411 3.552 1.00 86.81 120 TYR A CA 1
ATOM 930 C C . TYR A 1 120 ? 16.776 -56.083 2.806 1.00 86.81 120 TYR A C 1
ATOM 932 O O . TYR A 1 120 ? 15.862 -55.268 2.702 1.00 86.81 120 TYR A O 1
ATOM 940 N N . SER A 1 121 ? 17.965 -55.866 2.248 1.00 88.62 121 SER A N 1
ATOM 941 C CA . SER A 1 121 ? 18.236 -54.693 1.427 1.00 88.62 121 SER A CA 1
ATOM 942 C C . SER A 1 121 ? 17.662 -54.887 0.021 1.00 88.62 121 SER A C 1
ATOM 944 O O . SER A 1 121 ? 18.130 -55.754 -0.723 1.00 88.62 121 SER A O 1
ATOM 946 N N . LYS A 1 122 ? 16.687 -54.048 -0.350 1.00 91.56 122 LYS A N 1
ATOM 947 C CA . LYS A 1 122 ? 16.080 -53.952 -1.692 1.00 91.56 122 LYS A CA 1
ATOM 948 C C . LYS A 1 122 ? 17.048 -53.299 -2.686 1.00 91.56 122 LYS A C 1
ATOM 950 O O . LYS A 1 122 ? 16.944 -52.121 -3.038 1.00 91.56 122 LYS A O 1
ATOM 955 N N . VAL A 1 123 ? 18.090 -54.050 -3.049 1.00 90.94 123 VAL A N 1
ATOM 956 C CA . VAL A 1 123 ? 19.249 -53.562 -3.815 1.00 90.94 123 VAL A CA 1
ATOM 957 C C . VAL A 1 123 ? 18.840 -52.990 -5.174 1.00 90.94 123 VAL A C 1
ATOM 959 O O . VAL A 1 123 ? 19.424 -51.995 -5.594 1.00 90.94 123 VAL A O 1
ATOM 962 N N . ILE A 1 124 ? 17.852 -53.562 -5.865 1.00 92.69 124 ILE A N 1
ATOM 963 C CA . ILE A 1 124 ? 17.454 -53.105 -7.205 1.00 92.69 124 ILE A CA 1
ATOM 964 C C . ILE A 1 124 ? 16.695 -51.781 -7.115 1.00 92.69 124 ILE A C 1
ATOM 966 O O . ILE A 1 124 ? 16.950 -50.882 -7.917 1.00 92.69 124 ILE A O 1
ATOM 970 N N . THR A 1 125 ? 15.852 -51.618 -6.095 1.00 91.94 125 THR A N 1
ATOM 971 C CA . THR A 1 125 ? 15.180 -50.344 -5.789 1.00 91.94 125 THR A CA 1
ATOM 972 C C . THR A 1 125 ? 16.198 -49.239 -5.524 1.00 91.94 125 THR A C 1
ATOM 974 O O . THR A 1 125 ? 16.160 -48.182 -6.155 1.00 91.94 125 THR A O 1
ATOM 977 N N . LEU A 1 126 ? 17.194 -49.521 -4.680 1.00 92.56 126 LEU A N 1
ATOM 978 C CA . LEU A 1 126 ? 18.272 -48.577 -4.381 1.00 92.56 126 LEU A CA 1
ATOM 979 C C . LEU A 1 126 ? 19.115 -48.237 -5.621 1.00 92.56 126 LEU A C 1
ATOM 981 O O . LEU A 1 126 ? 19.531 -47.088 -5.798 1.00 92.56 126 LEU A O 1
ATOM 985 N N . MET A 1 127 ? 19.359 -49.214 -6.499 1.00 93.50 127 MET A N 1
ATOM 986 C CA . MET A 1 127 ? 20.056 -48.993 -7.768 1.00 93.50 127 MET A CA 1
ATOM 987 C C . MET A 1 127 ? 19.256 -48.086 -8.716 1.00 93.50 127 MET A C 1
ATOM 989 O O . MET A 1 127 ? 19.846 -47.192 -9.330 1.00 93.50 127 MET A O 1
ATOM 993 N N . ALA A 1 128 ? 17.937 -48.272 -8.817 1.00 92.19 128 ALA A N 1
ATOM 994 C CA . ALA A 1 128 ? 17.061 -47.440 -9.643 1.00 92.19 128 ALA A CA 1
ATOM 995 C C . ALA A 1 128 ? 16.972 -45.994 -9.114 1.00 92.19 128 ALA A C 1
ATOM 997 O O . ALA A 1 128 ? 17.061 -45.033 -9.886 1.00 92.19 128 ALA A O 1
ATOM 998 N N . ASP A 1 129 ? 16.897 -45.816 -7.793 1.00 92.94 129 ASP A N 1
ATOM 999 C CA . ASP A 1 129 ? 16.921 -44.495 -7.155 1.00 92.94 129 ASP A CA 1
ATOM 1000 C C . ASP A 1 129 ? 18.244 -43.754 -7.374 1.00 92.94 129 ASP A C 1
ATOM 1002 O O . ASP A 1 129 ? 18.252 -42.560 -7.689 1.00 92.94 129 ASP A O 1
ATOM 1006 N N . GLU A 1 130 ? 19.381 -44.442 -7.236 1.00 93.50 130 GLU A N 1
ATOM 1007 C CA . GLU A 1 130 ? 20.695 -43.838 -7.476 1.00 93.50 130 GLU A CA 1
ATOM 1008 C C . GLU A 1 130 ? 20.891 -43.475 -8.956 1.00 93.50 130 GLU A C 1
ATOM 1010 O O . GLU A 1 130 ? 21.448 -42.415 -9.250 1.00 93.50 130 GLU A O 1
ATOM 1015 N N . ALA A 1 131 ? 20.377 -44.282 -9.889 1.00 91.06 131 ALA A N 1
ATOM 1016 C CA . ALA A 1 131 ? 20.378 -43.958 -11.315 1.00 91.06 131 ALA A CA 1
ATOM 1017 C C . ALA A 1 131 ? 19.563 -42.687 -11.618 1.00 91.06 131 ALA A C 1
ATOM 1019 O O . ALA A 1 131 ? 20.069 -41.773 -12.279 1.00 91.06 131 ALA A O 1
ATOM 1020 N N . ARG A 1 132 ? 18.341 -42.582 -11.075 1.00 91.94 132 ARG A N 1
ATOM 1021 C CA . ARG A 1 132 ? 17.479 -41.394 -11.210 1.00 91.94 132 ARG A CA 1
ATOM 1022 C C . ARG A 1 132 ? 18.146 -40.144 -10.619 1.00 91.94 132 ARG A C 1
ATOM 1024 O O . ARG A 1 132 ? 18.149 -39.086 -11.249 1.00 91.94 132 ARG A O 1
ATOM 1031 N N . ARG A 1 133 ? 18.774 -40.273 -9.445 1.00 91.56 133 ARG A N 1
ATOM 1032 C CA . ARG A 1 133 ? 19.513 -39.190 -8.774 1.00 91.56 133 ARG A CA 1
ATOM 1033 C C . ARG A 1 133 ? 20.713 -38.715 -9.597 1.00 91.56 133 ARG A C 1
ATOM 1035 O O . ARG A 1 133 ? 20.882 -37.513 -9.794 1.00 91.56 13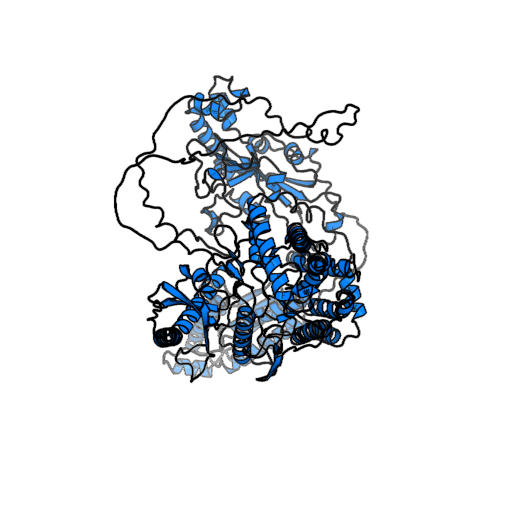3 ARG A O 1
ATOM 1042 N N . ALA A 1 134 ? 21.526 -39.638 -10.109 1.00 87.25 134 ALA A N 1
ATOM 1043 C CA . ALA A 1 134 ? 22.699 -39.307 -10.918 1.00 87.25 134 ALA A CA 1
ATOM 1044 C C . ALA A 1 134 ? 22.322 -38.606 -12.236 1.00 87.25 134 ALA A C 1
ATOM 1046 O O . ALA A 1 134 ? 23.014 -37.680 -12.663 1.00 87.25 134 ALA A O 1
ATOM 1047 N N . LEU A 1 135 ? 21.203 -38.997 -12.854 1.00 88.81 135 LEU A N 1
ATOM 1048 C CA . LEU A 1 135 ? 20.676 -38.345 -14.054 1.00 88.81 135 LEU A CA 1
ATOM 1049 C C . LEU A 1 135 ? 20.194 -36.919 -13.792 1.00 88.81 135 LEU A C 1
ATOM 1051 O O . LEU A 1 135 ? 20.490 -36.031 -14.589 1.00 88.81 135 LEU A O 1
ATOM 1055 N N . ALA A 1 136 ? 19.510 -36.676 -12.673 1.00 86.50 136 ALA A N 1
ATOM 1056 C CA . ALA A 1 136 ? 19.090 -35.328 -12.294 1.00 86.50 136 ALA A CA 1
ATOM 1057 C C . ALA A 1 136 ? 20.297 -34.386 -12.137 1.00 86.50 136 ALA A C 1
ATOM 1059 O O . ALA A 1 136 ? 20.314 -33.296 -12.706 1.00 86.50 136 ALA A O 1
ATOM 1060 N N . VAL A 1 137 ? 21.352 -34.842 -11.451 1.00 84.00 137 VAL A N 1
ATOM 1061 C CA . VAL A 1 137 ? 22.604 -34.080 -11.305 1.00 84.00 137 VAL A CA 1
ATOM 1062 C C . VAL A 1 137 ? 23.267 -33.839 -12.663 1.00 84.00 137 VAL A C 1
ATOM 1064 O O . VAL A 1 137 ? 23.693 -32.722 -12.955 1.00 84.00 137 VAL A O 1
ATOM 1067 N N . PHE A 1 138 ? 23.317 -34.858 -13.524 1.00 81.56 138 PHE A N 1
ATOM 1068 C CA . PHE A 1 138 ? 23.888 -34.725 -14.861 1.00 81.56 138 PHE A CA 1
ATOM 1069 C C . PHE A 1 138 ? 23.137 -33.707 -15.733 1.00 81.56 138 PHE A C 1
ATOM 1071 O O . PHE A 1 138 ? 23.781 -32.892 -16.394 1.00 81.56 138 PHE A O 1
ATOM 1078 N N . ARG A 1 139 ? 21.799 -33.719 -15.724 1.00 84.69 139 ARG A N 1
ATOM 1079 C CA . ARG A 1 139 ? 20.967 -32.772 -16.487 1.00 84.69 139 ARG A CA 1
ATOM 1080 C C . ARG A 1 139 ? 21.247 -31.326 -16.062 1.00 84.69 139 ARG A C 1
ATOM 1082 O O . ARG A 1 139 ? 21.552 -30.496 -16.916 1.00 84.69 139 ARG A O 1
ATOM 1089 N N . ILE A 1 140 ? 21.311 -31.079 -14.752 1.00 77.44 140 ILE A N 1
ATOM 1090 C CA . ILE A 1 140 ? 21.646 -29.768 -14.169 1.00 77.44 140 ILE A CA 1
ATOM 1091 C C . ILE A 1 140 ? 23.079 -29.336 -14.533 1.00 77.44 140 ILE A C 1
ATOM 1093 O O . ILE A 1 140 ? 23.335 -28.178 -14.871 1.00 77.44 140 ILE A O 1
ATOM 1097 N N . GLU A 1 141 ? 24.052 -30.250 -14.484 1.00 72.88 141 GLU A N 1
ATOM 1098 C CA . GLU A 1 141 ? 25.432 -29.930 -14.861 1.00 72.88 141 GLU A CA 1
ATOM 1099 C C . GLU A 1 141 ? 25.600 -29.661 -16.361 1.00 72.88 141 GLU A C 1
ATOM 1101 O O . GLU A 1 141 ? 26.408 -28.808 -16.736 1.00 72.88 141 GLU A O 1
ATOM 1106 N N . ARG A 1 142 ? 24.855 -30.364 -17.224 1.00 63.56 142 ARG A N 1
ATOM 1107 C CA . ARG A 1 142 ? 24.869 -30.156 -18.679 1.00 63.56 142 ARG A CA 1
ATOM 1108 C C . ARG A 1 142 ? 24.328 -28.773 -19.045 1.00 63.56 142 ARG A C 1
ATOM 1110 O O . ARG A 1 142 ? 24.912 -28.102 -19.897 1.00 63.56 142 ARG A O 1
ATOM 1117 N N . GLU A 1 143 ? 23.280 -28.327 -18.360 1.00 53.88 143 GLU A N 1
ATOM 1118 C CA . GLU A 1 143 ? 22.727 -26.973 -18.490 1.00 53.88 143 GLU A CA 1
ATOM 1119 C C . GLU A 1 143 ? 23.726 -25.903 -18.027 1.00 53.88 143 GLU A C 1
ATOM 1121 O O . GLU A 1 143 ? 23.892 -24.879 -18.684 1.00 53.88 143 GLU A O 1
ATOM 1126 N N . ARG A 1 144 ? 24.497 -26.172 -16.965 1.00 53.38 144 ARG A N 1
ATOM 1127 C CA . ARG A 1 144 ? 25.542 -25.257 -16.471 1.00 53.38 144 ARG A CA 1
ATOM 1128 C C . ARG A 1 144 ? 26.809 -25.200 -17.334 1.00 53.38 144 ARG A C 1
ATOM 1130 O O . ARG A 1 144 ? 27.483 -24.172 -17.346 1.00 53.38 144 ARG A O 1
ATOM 1137 N N . LYS A 1 145 ? 27.188 -26.299 -18.001 1.00 46.62 145 LYS A N 1
ATOM 1138 C CA . LYS A 1 145 ? 28.500 -26.453 -18.669 1.00 46.62 145 LYS A CA 1
ATOM 1139 C C . LYS A 1 145 ? 28.505 -26.180 -20.173 1.00 46.62 145 LYS A C 1
ATOM 1141 O O . LYS A 1 145 ? 29.586 -26.233 -20.752 1.00 46.62 145 LYS A O 1
ATOM 1146 N N . THR A 1 146 ? 27.374 -25.892 -20.817 1.00 37.22 146 THR A N 1
ATOM 1147 C CA . THR A 1 146 ? 27.338 -25.663 -22.274 1.00 37.22 146 THR A CA 1
ATOM 1148 C C . THR A 1 146 ? 27.620 -24.190 -22.612 1.00 37.22 146 THR A C 1
ATOM 1150 O O . THR A 1 146 ? 26.778 -23.341 -22.337 1.00 37.22 146 THR A O 1
ATOM 1153 N N . PRO A 1 147 ? 28.766 -23.836 -23.237 1.00 42.44 147 PRO A N 1
ATOM 1154 C CA . PRO A 1 147 ? 29.064 -22.474 -23.663 1.00 42.44 147 PRO A CA 1
ATOM 1155 C C . PRO A 1 147 ? 28.895 -22.358 -25.185 1.00 42.44 147 PRO A C 1
ATOM 1157 O O . PRO A 1 147 ? 29.675 -22.929 -25.952 1.00 42.44 147 PRO A O 1
ATOM 1160 N N . THR A 1 148 ? 27.928 -21.593 -25.682 1.00 30.66 148 THR A N 1
ATOM 1161 C CA . THR A 1 148 ? 27.772 -21.398 -27.133 1.00 30.66 148 THR A CA 1
ATOM 1162 C C . THR A 1 148 ? 28.793 -20.388 -27.679 1.00 30.66 148 THR A C 1
ATOM 1164 O O . THR A 1 148 ? 28.602 -19.174 -27.653 1.00 30.66 148 THR A O 1
ATOM 1167 N N . LYS A 1 149 ? 29.915 -20.898 -28.219 1.00 31.64 149 LYS A N 1
ATOM 1168 C CA . LYS A 1 149 ? 30.909 -20.149 -29.017 1.00 31.64 149 LYS A CA 1
ATOM 1169 C C . LYS A 1 149 ? 30.750 -20.438 -30.520 1.00 31.64 149 LYS A C 1
ATOM 1171 O O . LYS A 1 149 ? 30.811 -21.584 -30.954 1.00 31.64 149 LYS A O 1
ATOM 1176 N N . ARG A 1 150 ? 30.641 -19.364 -31.315 1.00 39.72 150 ARG A N 1
ATOM 1177 C CA . ARG A 1 150 ? 30.691 -19.298 -32.796 1.00 39.72 150 ARG A CA 1
ATOM 1178 C C . ARG A 1 150 ? 31.913 -20.017 -33.416 1.00 39.72 150 ARG A C 1
ATOM 1180 O O . ARG A 1 150 ? 33.035 -19.735 -32.998 1.00 39.72 150 ARG A O 1
ATOM 1187 N N . ARG A 1 151 ? 31.732 -20.750 -34.533 1.00 27.42 151 ARG A N 1
ATOM 1188 C CA . ARG A 1 151 ? 32.725 -20.907 -35.635 1.00 27.42 151 ARG A CA 1
ATOM 1189 C C . ARG A 1 151 ? 32.039 -20.981 -37.015 1.00 27.42 151 ARG A C 1
ATOM 1191 O O . ARG A 1 151 ? 30.914 -21.444 -37.126 1.00 27.42 151 ARG A O 1
ATOM 1198 N N . LYS A 1 152 ? 32.725 -20.411 -38.017 1.00 33.00 152 LYS A N 1
ATOM 1199 C CA . LYS A 1 152 ? 32.231 -19.850 -39.294 1.00 33.00 152 LYS A CA 1
ATOM 1200 C C . LYS A 1 152 ? 31.954 -20.871 -40.423 1.00 33.00 152 LYS A C 1
ATOM 1202 O O . LYS A 1 152 ? 32.515 -21.959 -40.439 1.00 33.00 152 LYS A O 1
ATOM 1207 N N . SER A 1 153 ? 31.119 -20.405 -41.354 1.00 31.05 153 SER A N 1
ATOM 1208 C CA . SER A 1 153 ? 30.367 -20.992 -42.481 1.00 31.05 153 SER A CA 1
ATOM 1209 C C . SER A 1 153 ? 31.126 -21.676 -43.635 1.00 31.05 153 SER A C 1
ATOM 1211 O O . SER A 1 153 ? 32.245 -21.284 -43.963 1.00 31.05 153 SER A O 1
ATOM 1213 N N . PRO A 1 154 ? 30.411 -22.512 -44.415 1.00 29.00 154 PRO A N 1
ATOM 1214 C CA . PRO A 1 154 ? 30.339 -22.398 -45.867 1.00 29.00 154 PRO A CA 1
ATOM 1215 C C . PRO A 1 154 ? 28.986 -21.782 -46.260 1.00 29.00 154 PRO A C 1
ATOM 1217 O O . PRO A 1 154 ? 27.940 -22.139 -45.725 1.00 29.00 154 PRO A O 1
ATOM 1220 N N . ALA A 1 155 ? 29.017 -20.771 -47.124 1.00 44.88 155 ALA A N 1
ATOM 1221 C CA . ALA A 1 155 ? 27.855 -19.953 -47.442 1.00 44.88 155 ALA A CA 1
ATOM 1222 C C . ALA A 1 155 ? 26.720 -20.763 -48.095 1.00 44.88 155 ALA A C 1
ATOM 1224 O O . ALA A 1 155 ? 26.845 -21.221 -49.226 1.00 44.88 155 ALA A O 1
ATOM 1225 N N . SER A 1 156 ? 25.587 -20.824 -47.402 1.00 29.30 156 SER A N 1
ATOM 1226 C CA . SER A 1 156 ? 24.255 -20.785 -47.999 1.00 29.30 156 SER A CA 1
ATOM 1227 C C . SER A 1 156 ? 23.409 -19.853 -47.134 1.00 29.30 156 SER A C 1
ATOM 1229 O O . SER A 1 156 ? 23.090 -20.170 -45.989 1.00 29.30 156 SER A O 1
ATOM 1231 N N . GLN A 1 157 ? 23.108 -18.666 -47.663 1.00 42.72 157 GLN A N 1
ATOM 1232 C CA . GLN A 1 157 ? 21.965 -17.873 -47.219 1.00 42.72 157 GLN A CA 1
ATOM 1233 C C . GLN A 1 157 ? 20.729 -18.772 -47.197 1.00 42.72 157 GLN A C 1
ATOM 1235 O O . GLN A 1 157 ? 20.514 -19.483 -48.170 1.00 42.72 157 GLN A O 1
ATOM 1240 N N . LEU A 1 158 ? 19.971 -18.727 -46.105 1.00 28.50 158 LEU A N 1
ATOM 1241 C CA . LEU A 1 158 ? 18.549 -19.066 -45.946 1.00 28.50 158 LEU A CA 1
ATOM 1242 C C . LEU A 1 158 ? 18.301 -18.804 -44.448 1.00 28.50 158 LEU A C 1
ATOM 1244 O O . LEU A 1 158 ? 18.529 -19.660 -43.607 1.00 28.50 158 LEU A O 1
ATOM 1248 N N . GLY A 1 159 ? 18.112 -17.561 -44.012 1.00 27.17 159 GLY A N 1
ATOM 1249 C CA . GLY A 1 159 ? 16.999 -16.730 -44.436 1.00 27.17 159 GLY A CA 1
ATOM 1250 C C . GLY A 1 159 ? 15.803 -17.106 -43.572 1.00 27.17 159 GLY A C 1
ATOM 1251 O O . GLY A 1 159 ? 14.879 -17.751 -44.056 1.00 27.17 159 GLY A O 1
ATOM 1252 N N . PHE A 1 160 ? 15.803 -16.687 -42.302 1.00 30.69 160 PHE A N 1
ATOM 1253 C CA . PHE A 1 160 ? 14.530 -16.237 -41.759 1.00 30.69 160 PHE A CA 1
ATOM 1254 C C . PHE A 1 160 ? 14.191 -14.991 -42.571 1.00 30.69 160 PHE A C 1
ATOM 1256 O O . PHE A 1 160 ? 14.528 -13.870 -42.209 1.00 30.69 160 PHE A O 1
ATOM 1263 N N . ASP A 1 161 ? 13.577 -15.214 -43.729 1.00 34.12 161 ASP A N 1
ATOM 1264 C CA . ASP A 1 161 ? 12.564 -14.284 -44.168 1.00 34.12 161 ASP A CA 1
ATOM 1265 C C . ASP A 1 161 ? 11.612 -14.255 -42.968 1.00 34.12 161 ASP A C 1
ATOM 1267 O O . ASP A 1 161 ? 10.998 -15.276 -42.629 1.00 34.12 161 ASP A O 1
ATOM 1271 N N . MET A 1 162 ? 11.490 -13.110 -42.287 1.00 34.75 162 MET A N 1
ATOM 1272 C CA . MET A 1 162 ? 10.152 -12.748 -41.839 1.00 34.75 162 MET A CA 1
ATOM 1273 C C . MET A 1 162 ? 9.314 -13.037 -43.069 1.00 34.75 162 MET A C 1
ATOM 1275 O O . MET A 1 162 ? 9.529 -12.362 -44.077 1.00 34.75 162 MET A O 1
ATOM 1279 N N . LYS A 1 163 ? 8.495 -14.099 -43.073 1.00 39.31 163 LYS A N 1
ATOM 1280 C CA . LYS A 1 163 ? 7.588 -14.292 -44.200 1.00 39.31 163 LYS A CA 1
ATOM 1281 C C . LYS A 1 163 ? 6.952 -12.921 -44.353 1.00 39.31 163 LYS A C 1
ATOM 1283 O O . LYS A 1 163 ? 6.347 -12.456 -43.382 1.00 39.31 163 LYS A O 1
ATOM 1288 N N . ARG A 1 164 ? 7.187 -12.230 -45.484 1.00 42.50 164 ARG A N 1
ATOM 1289 C CA . ARG A 1 164 ? 6.363 -11.074 -45.848 1.00 42.50 164 ARG A CA 1
ATOM 1290 C C . ARG A 1 164 ? 4.964 -11.534 -45.504 1.00 42.50 164 ARG A C 1
ATOM 1292 O O . ARG A 1 164 ? 4.631 -12.640 -45.951 1.00 42.50 164 ARG A O 1
ATOM 1299 N N . GLY A 1 165 ? 4.278 -10.807 -44.608 1.00 48.84 165 GLY A N 1
ATOM 1300 C CA . GLY A 1 165 ? 2.966 -11.215 -44.098 1.00 48.84 165 GLY A CA 1
ATOM 1301 C C . GLY A 1 165 ? 2.223 -11.859 -45.253 1.00 48.84 165 GLY A C 1
ATOM 1302 O O . GLY A 1 165 ? 2.232 -11.262 -46.334 1.00 48.84 165 GLY A O 1
ATOM 1303 N N . VAL A 1 166 ? 1.835 -13.135 -45.080 1.00 52.94 166 VAL A N 1
ATOM 1304 C CA . VAL A 1 166 ? 1.450 -14.036 -46.184 1.00 52.94 166 VAL A CA 1
ATOM 1305 C C . VAL A 1 166 ? 0.688 -13.226 -47.209 1.00 52.94 166 VAL A C 1
ATOM 1307 O O . VAL A 1 166 ? -0.234 -12.538 -46.787 1.00 52.94 166 VAL A O 1
ATOM 1310 N N . ASP A 1 167 ? 1.083 -13.264 -48.490 1.00 54.75 167 ASP A N 1
ATOM 1311 C CA . ASP A 1 167 ? 0.393 -12.486 -49.517 1.00 54.75 167 ASP A CA 1
ATOM 1312 C C . ASP A 1 167 ? -1.096 -12.810 -49.423 1.00 54.75 167 ASP A C 1
ATOM 1314 O O . ASP A 1 167 ? -1.549 -13.895 -49.797 1.00 54.75 167 ASP A O 1
ATOM 1318 N N . ILE A 1 168 ? -1.840 -11.888 -48.811 1.00 56.75 168 ILE A N 1
ATOM 1319 C CA . ILE A 1 168 ? -3.218 -12.122 -48.404 1.00 56.75 168 ILE A CA 1
ATOM 1320 C C . ILE A 1 168 ? -4.037 -12.340 -49.683 1.00 56.75 168 ILE A C 1
ATOM 1322 O O . ILE A 1 168 ? -5.031 -13.057 -49.667 1.00 56.75 168 ILE A O 1
ATOM 1326 N N . GLN A 1 169 ? -3.558 -11.839 -50.830 1.00 51.28 169 GLN A N 1
ATOM 1327 C CA . GLN A 1 169 ? -4.144 -12.065 -52.147 1.00 51.28 169 GLN A CA 1
ATOM 1328 C C . GLN A 1 169 ? -4.075 -13.529 -52.619 1.00 51.28 169 GLN A C 1
ATOM 1330 O O . GLN A 1 169 ? -4.841 -13.903 -53.502 1.00 51.28 169 GLN A O 1
ATOM 1335 N N . MET A 1 170 ? -3.225 -14.374 -52.022 1.00 51.59 170 MET A N 1
ATOM 1336 C CA . MET A 1 170 ? -3.096 -15.801 -52.357 1.00 51.59 170 MET A CA 1
ATOM 1337 C C . MET A 1 170 ? -3.892 -16.744 -51.438 1.00 51.59 170 MET A C 1
ATOM 1339 O O . MET A 1 170 ? -3.962 -17.943 -51.714 1.00 51.59 170 MET A O 1
ATOM 1343 N N . LEU A 1 171 ? -4.508 -16.247 -50.358 1.00 62.22 171 LEU A N 1
ATOM 1344 C CA . LEU A 1 171 ? -5.337 -17.070 -49.470 1.00 62.22 171 LEU A CA 1
ATOM 1345 C C . LEU A 1 171 ? -6.696 -17.360 -50.126 1.00 62.22 171 LEU A C 1
ATOM 1347 O O . LEU A 1 171 ? -7.586 -16.509 -50.156 1.00 62.22 171 LEU A O 1
ATOM 1351 N N . SER A 1 172 ? -6.884 -18.572 -50.649 1.00 60.00 172 SER A N 1
ATOM 1352 C CA . SER A 1 172 ? -8.199 -19.022 -51.116 1.00 60.00 172 SER A CA 1
ATOM 1353 C C . SER A 1 172 ? -9.128 -19.241 -49.921 1.00 60.00 172 SER A C 1
ATOM 1355 O O . SER A 1 172 ? -8.782 -19.988 -49.008 1.00 60.00 172 SER A O 1
ATOM 1357 N N . SER A 1 173 ? -10.310 -18.623 -49.925 1.00 66.06 173 SER A N 1
ATOM 1358 C CA . SER A 1 173 ? -11.338 -18.909 -48.916 1.00 66.06 173 SER A CA 1
ATOM 1359 C C . SER A 1 173 ? -11.967 -20.272 -49.192 1.00 66.06 173 SER A C 1
ATOM 1361 O O . SER A 1 173 ? -12.330 -20.538 -50.341 1.00 66.06 173 SER A O 1
ATOM 1363 N N . SER A 1 174 ? -12.163 -21.114 -48.176 1.00 79.44 174 SER A N 1
ATOM 1364 C CA . SER A 1 174 ? -13.051 -22.262 -48.359 1.00 79.44 174 SER A CA 1
ATOM 1365 C C . SER A 1 174 ? -14.494 -21.774 -48.540 1.00 79.44 174 SER A C 1
ATOM 1367 O O . SER A 1 174 ? -14.920 -20.779 -47.940 1.00 79.44 174 SER A O 1
ATOM 1369 N N . GLU A 1 175 ? -15.276 -22.477 -49.363 1.00 78.81 175 GLU A N 1
ATOM 1370 C CA . GLU A 1 175 ? -16.714 -22.199 -49.509 1.00 78.81 175 GLU A CA 1
ATOM 1371 C C . GLU A 1 175 ? -17.443 -22.294 -48.160 1.00 78.81 175 GLU A C 1
ATOM 1373 O O . GLU A 1 175 ? -18.418 -21.581 -47.919 1.00 78.81 175 GLU A O 1
ATOM 1378 N N . LEU A 1 176 ? -16.944 -23.145 -47.257 1.00 81.88 176 LEU A N 1
ATOM 1379 C CA . LEU A 1 176 ? -17.510 -23.351 -45.932 1.00 81.88 176 LEU A CA 1
ATOM 1380 C C . LEU A 1 176 ? -17.284 -22.138 -45.021 1.00 81.88 176 LEU A C 1
ATOM 1382 O O . LEU A 1 176 ? -18.227 -21.659 -44.392 1.00 81.88 176 LEU A O 1
ATOM 1386 N N . ALA A 1 177 ? -16.070 -21.593 -44.983 1.00 84.88 177 ALA A N 1
ATOM 1387 C CA . ALA A 1 177 ? -15.776 -20.401 -44.198 1.00 84.88 177 ALA A CA 1
ATOM 1388 C C . ALA A 1 177 ? -16.507 -19.164 -44.745 1.00 84.88 177 ALA A C 1
ATOM 1390 O O . ALA A 1 177 ? -17.063 -18.380 -43.971 1.00 84.88 177 ALA A O 1
ATOM 1391 N N . LEU A 1 178 ? -16.602 -19.030 -46.075 1.00 86.31 178 LEU A N 1
ATOM 1392 C CA . LEU A 1 178 ? -17.412 -17.991 -46.720 1.00 86.31 178 LEU A CA 1
ATOM 1393 C C . LEU A 1 178 ? -18.899 -18.116 -46.391 1.00 86.31 178 LEU A C 1
ATOM 1395 O O . LEU A 1 178 ? -19.552 -17.101 -46.154 1.00 86.31 178 LEU A O 1
ATOM 1399 N N . ARG A 1 179 ? -19.435 -19.340 -46.329 1.00 87.31 179 ARG A N 1
ATOM 1400 C CA . ARG A 1 179 ? -20.824 -19.585 -45.924 1.00 87.31 179 ARG A CA 1
ATOM 1401 C C . ARG A 1 179 ? -21.101 -19.092 -44.502 1.00 87.31 179 ARG A C 1
ATOM 1403 O O . ARG A 1 179 ? -22.174 -18.541 -44.268 1.00 87.31 179 ARG A O 1
ATOM 1410 N N . TYR A 1 180 ? -20.164 -19.277 -43.570 1.00 91.25 180 TYR A N 1
ATOM 1411 C CA . TYR A 1 180 ? -20.357 -18.883 -42.171 1.00 91.25 180 TYR A CA 1
ATOM 1412 C C . TYR A 1 180 ? -20.075 -17.407 -41.896 1.00 91.25 180 TYR A C 1
ATOM 1414 O O . TYR A 1 180 ? -20.832 -16.775 -41.168 1.00 91.25 180 TYR A O 1
ATOM 1422 N N . LEU A 1 181 ? -19.014 -16.840 -42.468 1.00 90.94 181 LEU A N 1
ATOM 1423 C CA . LEU A 1 181 ? -18.602 -15.466 -42.165 1.00 90.94 181 LEU A CA 1
ATOM 1424 C C . LEU A 1 181 ? -19.107 -14.437 -43.180 1.00 90.94 181 LEU A C 1
ATOM 1426 O O . LEU A 1 181 ? -19.193 -13.251 -42.865 1.00 90.94 181 LEU A O 1
ATOM 1430 N N . GLY A 1 182 ? -19.411 -14.859 -44.411 1.00 86.88 182 GLY A N 1
ATOM 1431 C CA . GLY A 1 182 ? -19.725 -13.957 -45.523 1.00 86.88 182 GLY A CA 1
ATOM 1432 C C . GLY A 1 182 ? -18.578 -13.009 -45.890 1.00 86.88 182 GLY A C 1
ATOM 1433 O O . GLY A 1 182 ? -18.814 -11.994 -46.543 1.00 86.88 182 GLY A O 1
ATOM 1434 N N . LYS A 1 183 ? -17.364 -13.310 -45.420 1.00 87.69 183 LYS A N 1
ATOM 1435 C CA . LYS A 1 183 ? -16.151 -12.505 -45.534 1.00 87.69 183 LYS A CA 1
ATOM 1436 C C . LYS A 1 183 ? -14.984 -13.415 -45.877 1.00 87.69 183 LYS A C 1
ATOM 1438 O O . LYS A 1 183 ? -14.861 -14.507 -45.315 1.00 87.69 183 LYS A O 1
ATOM 1443 N N . THR A 1 184 ? -14.152 -12.977 -46.809 1.00 87.44 184 THR A N 1
ATOM 1444 C CA . THR A 1 184 ? -12.935 -13.706 -47.170 1.00 87.44 184 THR A CA 1
ATOM 1445 C C . THR A 1 184 ? -11.858 -13.506 -46.088 1.00 87.44 184 THR A C 1
ATOM 1447 O O . THR A 1 184 ? -11.943 -12.548 -45.316 1.00 87.44 184 THR A O 1
ATOM 1450 N N . PRO A 1 185 ? -10.808 -14.346 -46.012 1.00 83.31 185 PRO A N 1
ATOM 1451 C CA . PRO A 1 185 ? -9.638 -14.065 -45.181 1.00 83.31 185 PRO A CA 1
ATOM 1452 C C . PRO A 1 185 ? -9.042 -12.676 -45.445 1.00 83.31 185 PRO A C 1
ATOM 1454 O O . PRO A 1 185 ? -8.552 -12.044 -44.517 1.00 83.31 185 PRO A O 1
ATOM 1457 N N . GLN A 1 186 ? -9.127 -12.172 -46.683 1.00 82.31 186 GLN A N 1
ATOM 1458 C CA . GLN A 1 186 ? -8.690 -10.821 -47.038 1.00 82.31 186 GLN A CA 1
ATOM 1459 C C . GLN A 1 186 ? -9.520 -9.754 -46.333 1.00 82.31 186 GLN A C 1
ATOM 1461 O O . GLN A 1 186 ? -8.959 -8.829 -45.747 1.00 82.31 186 GLN A O 1
ATOM 1466 N N . ASP A 1 187 ? -10.844 -9.901 -46.354 1.00 86.94 187 ASP A N 1
ATOM 1467 C CA . ASP A 1 187 ? -11.729 -8.982 -45.650 1.00 86.94 187 ASP A CA 1
ATOM 1468 C C . ASP A 1 187 ? -11.469 -9.020 -44.140 1.00 86.94 187 ASP A C 1
ATOM 1470 O O . ASP A 1 187 ? -11.421 -7.976 -43.499 1.00 86.94 187 ASP A O 1
ATOM 1474 N N . VAL A 1 188 ? -11.268 -10.217 -43.576 1.00 86.75 188 VAL A N 1
ATOM 1475 C CA . VAL A 1 188 ? -10.958 -10.399 -42.150 1.00 86.75 188 VAL A CA 1
ATOM 1476 C C . VAL A 1 188 ? -9.625 -9.750 -41.788 1.00 86.75 188 VAL A C 1
ATOM 1478 O O . VAL A 1 188 ? -9.546 -9.051 -40.783 1.00 86.75 188 VAL A O 1
ATOM 1481 N N . ALA A 1 189 ? -8.591 -9.930 -42.611 1.00 84.75 189 ALA A N 1
ATOM 1482 C CA . ALA A 1 189 ? -7.293 -9.299 -42.407 1.00 84.75 189 ALA A CA 1
ATOM 1483 C C . ALA A 1 189 ? -7.387 -7.767 -42.449 1.00 84.75 189 ALA A C 1
ATOM 1485 O O . ALA A 1 189 ? -6.756 -7.100 -41.636 1.00 84.75 189 ALA A O 1
ATOM 1486 N N . ALA A 1 190 ? -8.208 -7.209 -43.344 1.00 84.12 190 ALA A N 1
ATOM 1487 C CA . ALA A 1 190 ? -8.433 -5.766 -43.441 1.00 84.12 190 ALA A CA 1
ATOM 1488 C C . ALA A 1 190 ? -9.182 -5.177 -42.230 1.00 84.12 190 ALA A C 1
ATOM 1490 O O . ALA A 1 190 ? -9.125 -3.971 -42.005 1.00 84.12 190 ALA A O 1
ATOM 1491 N N . MET A 1 191 ? -9.880 -6.012 -41.453 1.00 86.12 191 MET A N 1
ATOM 1492 C CA . MET A 1 191 ? -10.526 -5.610 -40.199 1.00 86.12 191 MET A CA 1
ATOM 1493 C C . MET A 1 191 ? -9.561 -5.609 -39.008 1.00 86.12 191 MET A C 1
ATOM 1495 O O . MET A 1 191 ? -9.896 -5.057 -37.961 1.00 86.12 191 MET A O 1
ATOM 1499 N N . ILE A 1 192 ? -8.377 -6.220 -39.138 1.00 84.69 192 ILE A N 1
ATOM 1500 C CA . ILE A 1 192 ? -7.360 -6.191 -38.089 1.00 84.69 192 ILE A CA 1
ATOM 1501 C C . ILE A 1 192 ? -6.761 -4.782 -38.017 1.00 84.69 192 ILE A C 1
ATOM 1503 O O . ILE A 1 192 ? -6.403 -4.215 -39.052 1.00 84.69 192 ILE A O 1
ATOM 1507 N N . PRO A 1 193 ? -6.617 -4.202 -36.813 1.00 79.12 193 PRO A N 1
ATOM 1508 C CA . PRO A 1 193 ? -6.051 -2.871 -36.684 1.00 79.12 193 PRO A CA 1
ATOM 1509 C C . PRO A 1 193 ? -4.625 -2.772 -37.273 1.00 79.12 193 PRO A C 1
ATOM 1511 O O . PRO A 1 193 ? -3.824 -3.685 -37.065 1.00 79.12 193 PRO A O 1
ATOM 1514 N N . PRO A 1 194 ? -4.263 -1.658 -37.939 1.00 67.00 194 PRO A N 1
ATOM 1515 C CA . PRO A 1 194 ? -3.078 -1.552 -38.811 1.00 67.00 194 PRO A CA 1
ATOM 1516 C C . PRO A 1 194 ? -1.734 -1.711 -38.093 1.00 67.00 194 PRO A C 1
ATOM 1518 O O . PRO A 1 194 ? -0.715 -2.042 -38.686 1.00 67.00 194 PRO A O 1
ATOM 1521 N N . GLN A 1 195 ? -1.739 -1.476 -36.794 1.00 61.62 195 GLN A N 1
ATOM 1522 C CA . GLN A 1 195 ? -0.639 -1.744 -35.879 1.00 61.62 195 GLN A CA 1
ATOM 1523 C C . GLN A 1 195 ? -0.225 -3.209 -35.684 1.00 61.62 195 GLN A C 1
ATOM 1525 O O . GLN A 1 195 ? 0.807 -3.472 -35.068 1.00 61.62 195 GLN A O 1
ATOM 1530 N N . TYR A 1 196 ? -1.077 -4.149 -36.079 1.00 70.38 196 TYR A N 1
ATOM 1531 C CA . TYR A 1 196 ? -0.798 -5.569 -36.021 1.00 70.38 196 TYR A CA 1
ATOM 1532 C C . TYR A 1 196 ? -0.632 -6.035 -37.453 1.00 70.38 196 TYR A C 1
ATOM 1534 O O . TYR A 1 196 ? -1.468 -5.754 -38.312 1.00 70.38 196 TYR A O 1
ATOM 1542 N N . ARG A 1 197 ? 0.435 -6.778 -37.717 1.00 72.50 197 ARG A N 1
ATOM 1543 C CA . ARG A 1 197 ? 0.624 -7.410 -39.015 1.00 72.50 197 ARG A CA 1
ATOM 1544 C C . ARG A 1 197 ? 0.123 -8.839 -38.939 1.00 72.50 197 ARG A C 1
ATOM 1546 O O . ARG A 1 197 ? 0.471 -9.616 -38.050 1.00 72.50 197 ARG A O 1
ATOM 1553 N N . VAL A 1 198 ? -0.718 -9.180 -39.905 1.00 76.06 198 VAL A N 1
ATOM 1554 C CA . VAL A 1 198 ? -1.258 -10.526 -40.056 1.00 76.06 198 VAL A CA 1
ATOM 1555 C C . VAL A 1 198 ? -0.162 -11.428 -40.605 1.00 76.06 198 VAL A C 1
ATOM 1557 O O . VAL A 1 198 ? 0.252 -11.294 -41.756 1.00 76.06 198 VAL A O 1
ATOM 1560 N N . GLN A 1 199 ? 0.316 -12.354 -39.778 1.00 70.69 199 GLN A N 1
ATOM 1561 C CA . GLN A 1 199 ? 1.268 -13.366 -40.220 1.00 70.69 199 GLN A CA 1
ATOM 1562 C C . GLN A 1 199 ? 0.560 -14.459 -41.014 1.00 70.69 199 GLN A C 1
ATOM 1564 O O . GLN A 1 199 ? 1.082 -14.923 -42.027 1.00 70.69 199 GLN A O 1
ATOM 1569 N N . HIS A 1 200 ? -0.611 -14.890 -40.537 1.00 77.31 200 HIS A N 1
ATOM 1570 C CA . HIS A 1 200 ? -1.398 -15.948 -41.155 1.00 77.31 200 HIS A CA 1
ATOM 1571 C C . HIS A 1 200 ? -2.830 -15.984 -40.638 1.00 77.31 200 HIS A C 1
ATOM 1573 O O . HIS A 1 200 ? -3.109 -15.569 -39.517 1.00 77.31 200 HIS A O 1
ATOM 1579 N N . ILE A 1 201 ? -3.725 -16.543 -41.446 1.00 82.44 201 ILE A N 1
ATOM 1580 C CA . ILE A 1 201 ? -5.099 -16.854 -41.069 1.00 82.44 201 ILE A CA 1
ATOM 1581 C C . ILE A 1 201 ? -5.286 -18.346 -41.298 1.00 82.44 201 ILE A C 1
ATOM 1583 O O . ILE A 1 201 ? -5.232 -18.815 -42.433 1.00 82.44 201 ILE A O 1
ATOM 1587 N N . GLU A 1 202 ? -5.465 -19.077 -40.206 1.00 84.25 202 GLU A N 1
ATOM 1588 C CA . GLU A 1 202 ? -5.673 -20.519 -40.208 1.00 84.25 202 GLU A CA 1
ATOM 1589 C C . GLU A 1 202 ? -7.170 -20.815 -40.131 1.00 84.25 202 GLU A C 1
ATOM 1591 O O . GLU A 1 202 ? -7.843 -20.340 -39.218 1.00 84.25 202 GLU A O 1
ATOM 1596 N N . GLU A 1 203 ? -7.697 -21.599 -41.069 1.00 87.69 203 GLU A N 1
ATOM 1597 C CA . GLU A 1 203 ? -9.067 -22.112 -40.995 1.00 87.69 203 GLU A CA 1
ATOM 1598 C C . GLU A 1 203 ? -9.142 -23.286 -40.020 1.00 87.69 203 GLU A C 1
ATOM 1600 O O . GLU A 1 203 ? -8.457 -24.292 -40.187 1.00 87.69 203 GLU A O 1
ATOM 1605 N N . VAL A 1 204 ? -9.985 -23.149 -38.995 1.00 88.81 204 VAL A N 1
ATOM 1606 C CA . VAL A 1 204 ? -10.069 -24.076 -37.854 1.00 88.81 204 VAL A CA 1
ATOM 1607 C C . VAL A 1 204 ? -11.459 -24.702 -37.697 1.00 88.81 204 VAL A C 1
ATOM 1609 O O . VAL A 1 204 ? -11.806 -25.199 -36.625 1.00 88.81 204 VAL A O 1
ATOM 1612 N N . ILE A 1 205 ? -12.270 -24.688 -38.762 1.00 86.31 205 ILE A N 1
ATOM 1613 C CA . ILE A 1 205 ? -13.636 -25.219 -38.730 1.00 86.31 205 ILE A CA 1
ATOM 1614 C C . ILE A 1 205 ? -13.599 -26.730 -38.496 1.00 86.31 205 ILE A C 1
ATOM 1616 O O . ILE A 1 205 ? -13.157 -27.516 -39.337 1.00 86.31 205 ILE A O 1
ATOM 1620 N N . ARG A 1 206 ? -14.153 -27.152 -37.364 1.00 86.12 206 ARG A N 1
ATOM 1621 C CA . ARG A 1 206 ? -14.354 -28.561 -37.039 1.00 86.12 206 ARG A CA 1
ATOM 1622 C C . ARG A 1 206 ? -15.733 -29.043 -37.472 1.00 86.12 206 ARG A C 1
ATOM 1624 O O . ARG A 1 206 ? -16.739 -28.393 -37.204 1.00 86.12 206 ARG A O 1
ATOM 1631 N N . LYS A 1 207 ? -15.788 -30.217 -38.108 1.00 85.44 207 LYS A N 1
ATOM 1632 C CA . LYS A 1 207 ? -17.027 -30.784 -38.671 1.00 85.44 207 LYS A CA 1
ATOM 1633 C C . LYS A 1 207 ? -18.118 -30.996 -37.618 1.00 85.44 207 LYS A C 1
ATOM 1635 O O . LYS A 1 207 ? -19.274 -30.694 -37.877 1.00 85.44 207 LYS A O 1
ATOM 1640 N N . ASP A 1 208 ? -17.761 -31.526 -36.457 1.00 83.19 208 ASP A N 1
ATOM 1641 C CA . ASP A 1 208 ? -18.675 -31.750 -35.334 1.00 83.19 208 ASP A CA 1
ATOM 1642 C C . ASP A 1 208 ? -19.239 -30.438 -34.775 1.00 83.19 208 ASP A C 1
ATOM 1644 O O . ASP A 1 208 ? -20.452 -30.327 -34.605 1.00 83.19 208 ASP A O 1
ATOM 1648 N N . LEU A 1 209 ? -18.394 -29.418 -34.596 1.00 90.38 209 LEU A N 1
ATOM 1649 C CA . LEU A 1 209 ? -18.837 -28.091 -34.150 1.00 90.38 209 LEU A CA 1
ATOM 1650 C C . LEU A 1 209 ? -19.725 -27.403 -35.198 1.00 90.38 209 LEU A C 1
ATOM 1652 O O . LEU A 1 209 ? -20.746 -26.816 -34.854 1.00 90.38 209 LEU A O 1
ATOM 1656 N N . ALA A 1 210 ? -19.378 -27.519 -36.483 1.00 89.81 210 ALA A N 1
ATOM 1657 C CA . ALA A 1 210 ? -20.162 -26.963 -37.585 1.00 89.81 210 ALA A CA 1
ATOM 1658 C C . ALA A 1 210 ? -21.553 -27.610 -37.699 1.00 89.81 210 ALA A C 1
ATOM 1660 O O . ALA A 1 210 ? -22.531 -26.921 -37.977 1.00 89.81 210 ALA A O 1
ATOM 1661 N N . VAL A 1 211 ? -21.667 -28.919 -37.437 1.00 91.31 211 VAL A N 1
ATOM 1662 C CA . VAL A 1 211 ? -22.966 -29.611 -37.376 1.00 91.31 211 VAL A CA 1
ATOM 1663 C C . VAL A 1 211 ? -23.816 -29.074 -36.224 1.00 91.31 211 VAL A C 1
ATOM 1665 O O . VAL A 1 211 ? -24.990 -28.778 -36.442 1.00 91.31 211 VAL A O 1
ATOM 1668 N N . GLY A 1 212 ? -23.235 -28.904 -35.031 1.00 90.50 212 GLY A N 1
ATOM 1669 C CA . GLY A 1 212 ? -23.934 -28.300 -33.890 1.00 90.50 212 GLY A CA 1
ATOM 1670 C C . GLY A 1 212 ? -24.396 -26.870 -34.183 1.00 90.50 212 GLY A C 1
ATOM 1671 O O . GLY A 1 212 ? -25.543 -26.516 -33.918 1.00 90.50 212 GLY A O 1
ATOM 1672 N N . PHE A 1 213 ? -23.546 -26.077 -34.835 1.00 95.75 213 PHE A N 1
ATOM 1673 C CA . PHE A 1 213 ? -23.873 -24.714 -35.244 1.00 95.75 213 PHE A CA 1
ATOM 1674 C C . PHE A 1 213 ? -24.991 -24.651 -36.296 1.00 95.75 213 PHE A C 1
ATOM 1676 O O . PHE A 1 213 ? -25.915 -23.846 -36.174 1.00 95.75 213 PHE A O 1
ATOM 1683 N N . ASP A 1 214 ? -24.964 -25.520 -37.311 1.00 94.56 214 ASP A N 1
ATOM 1684 C CA . ASP A 1 214 ? -26.023 -25.604 -38.325 1.00 94.56 214 ASP A CA 1
ATOM 1685 C C . ASP A 1 214 ? -27.369 -26.025 -37.704 1.00 94.56 214 ASP A C 1
ATOM 1687 O O . ASP A 1 214 ? -28.419 -25.503 -38.092 1.00 94.56 214 ASP A O 1
ATOM 1691 N N . GLN A 1 215 ? -27.348 -26.918 -36.708 1.00 94.81 215 GLN A N 1
ATOM 1692 C CA . GLN A 1 215 ? -28.535 -27.297 -35.934 1.00 94.81 215 GLN A CA 1
ATOM 1693 C C . GLN A 1 215 ? -29.067 -26.121 -35.108 1.00 94.81 215 GLN A C 1
ATOM 1695 O O . GLN A 1 215 ? -30.259 -25.814 -35.190 1.00 94.81 215 GLN A O 1
ATOM 1700 N N . ALA A 1 216 ? -28.194 -25.412 -34.387 1.00 94.56 216 ALA A N 1
ATOM 1701 C CA . ALA A 1 216 ? -28.561 -24.219 -33.626 1.00 94.56 216 ALA A CA 1
ATOM 1702 C C . ALA A 1 216 ? -29.127 -23.112 -34.534 1.00 94.56 216 ALA A C 1
ATOM 1704 O O . ALA A 1 216 ? -30.114 -22.461 -34.186 1.00 94.56 216 ALA A O 1
ATOM 1705 N N . HIS A 1 217 ? -28.564 -22.933 -35.733 1.00 96.38 217 HIS A N 1
ATOM 1706 C CA . HIS A 1 217 ? -29.066 -21.994 -36.734 1.00 96.38 217 HIS A CA 1
ATOM 1707 C C . HIS A 1 217 ? -30.453 -22.391 -37.255 1.00 96.38 217 HIS A C 1
ATOM 1709 O O . HIS A 1 217 ? -31.340 -21.540 -37.344 1.00 96.38 217 HIS A O 1
ATOM 1715 N N . ALA A 1 218 ? -30.679 -23.671 -37.568 1.00 94.56 218 ALA A N 1
ATOM 1716 C CA . ALA A 1 218 ? -31.987 -24.163 -38.000 1.00 94.56 218 ALA A CA 1
ATOM 1717 C C . ALA A 1 218 ? -33.050 -24.003 -36.901 1.00 94.56 218 ALA A C 1
ATOM 1719 O O . ALA A 1 218 ? -34.160 -23.545 -37.182 1.00 94.56 218 ALA A O 1
ATOM 1720 N N . GLN A 1 219 ? -32.695 -24.310 -35.651 1.00 95.69 219 GLN A N 1
ATOM 1721 C CA . GLN A 1 219 ? -33.573 -24.138 -34.496 1.00 95.69 219 GLN A CA 1
ATOM 1722 C C . GLN A 1 219 ? -33.927 -22.666 -34.273 1.00 95.69 219 GLN A C 1
ATOM 1724 O O . GLN A 1 219 ? -35.104 -22.336 -34.139 1.00 95.69 219 GLN A O 1
ATOM 1729 N N . LEU A 1 220 ? -32.935 -21.770 -34.313 1.00 94.94 220 LEU A N 1
ATOM 1730 C CA . LEU A 1 220 ? -33.164 -20.331 -34.195 1.00 94.94 220 LEU A CA 1
ATOM 1731 C C . LEU A 1 220 ? -34.091 -19.825 -35.311 1.00 94.94 220 LEU A C 1
ATOM 1733 O O . LEU A 1 220 ? -35.007 -19.049 -35.057 1.00 94.94 220 LEU A O 1
ATOM 1737 N N . ARG A 1 221 ? -33.913 -20.292 -36.551 1.00 96.19 221 ARG A N 1
ATOM 1738 C CA . ARG A 1 221 ? -34.795 -19.928 -37.673 1.00 96.19 221 ARG A CA 1
ATOM 1739 C C . ARG A 1 221 ? -36.227 -20.409 -37.484 1.00 96.19 221 ARG A C 1
ATOM 1741 O O . ARG A 1 221 ? -37.146 -19.657 -37.806 1.00 96.19 221 ARG A O 1
ATOM 1748 N N . ALA A 1 222 ? -36.420 -21.629 -36.986 1.00 94.62 222 ALA A N 1
ATOM 1749 C CA . ALA A 1 222 ? -37.747 -22.157 -36.680 1.00 94.62 222 ALA A CA 1
ATOM 1750 C C . ALA A 1 222 ? -38.430 -21.301 -35.603 1.00 94.62 222 ALA A C 1
ATOM 1752 O O . ALA A 1 222 ? -39.519 -20.786 -35.843 1.00 94.62 222 ALA A O 1
ATOM 1753 N N . GLN A 1 223 ? -37.727 -21.029 -34.497 1.00 93.38 223 GLN A N 1
ATOM 1754 C CA . GLN A 1 223 ? -38.210 -20.176 -33.406 1.00 93.38 223 GLN A CA 1
ATOM 1755 C C . GLN A 1 223 ? -38.595 -18.776 -33.898 1.00 93.38 223 GLN A C 1
ATOM 1757 O O . GLN A 1 223 ? -39.678 -18.283 -33.599 1.00 93.38 223 GLN A O 1
ATOM 1762 N N . LEU A 1 224 ? -37.746 -18.137 -34.708 1.00 93.38 224 LEU A N 1
ATOM 1763 C CA . LEU A 1 224 ? -38.034 -16.810 -35.255 1.00 93.38 224 LEU A CA 1
ATOM 1764 C C . LEU A 1 224 ? -39.202 -16.820 -36.256 1.00 93.38 224 LEU A C 1
ATOM 1766 O O . LEU A 1 224 ? -39.903 -15.819 -36.367 1.00 93.38 224 LEU A O 1
ATOM 1770 N N . SER A 1 225 ? -39.425 -17.921 -36.982 1.00 93.25 225 SER A N 1
ATOM 1771 C CA . SER A 1 225 ? -40.505 -18.028 -37.979 1.00 93.25 225 SER A CA 1
ATOM 1772 C C . SER A 1 225 ? -41.894 -18.132 -37.349 1.00 93.25 225 SER A C 1
ATOM 1774 O O . SER A 1 225 ? -42.879 -17.758 -37.983 1.00 93.25 225 SER A O 1
ATOM 1776 N N . GLU A 1 226 ? -41.971 -18.618 -36.112 1.00 93.12 226 GLU A N 1
ATOM 1777 C CA . GLU A 1 226 ? -43.214 -18.714 -35.340 1.00 93.12 226 GLU A CA 1
ATOM 1778 C C . GLU A 1 226 ? -43.610 -17.375 -34.698 1.00 93.12 226 GLU A C 1
ATOM 1780 O O . GLU A 1 226 ? -44.761 -17.181 -34.299 1.00 93.12 226 GLU A O 1
ATOM 1785 N N . LEU A 1 227 ? -42.678 -16.420 -34.617 1.00 91.25 227 LEU A N 1
ATOM 1786 C CA . LEU A 1 227 ? -42.928 -15.141 -33.969 1.00 91.25 227 LEU A CA 1
ATOM 1787 C C . LEU A 1 227 ? -43.735 -14.181 -34.858 1.00 91.25 227 LEU A C 1
ATOM 1789 O O . LEU A 1 227 ? -43.477 -14.045 -36.058 1.00 91.25 227 LEU A O 1
ATOM 1793 N N . PRO A 1 228 ? -44.669 -13.411 -34.268 1.00 90.56 228 PRO A N 1
ATOM 1794 C CA . PRO A 1 228 ? -45.385 -12.374 -34.993 1.00 90.56 228 PRO A CA 1
ATOM 1795 C C . PRO A 1 228 ? -44.437 -11.328 -35.591 1.00 90.56 228 PRO A C 1
ATOM 1797 O O . PRO A 1 228 ? -43.518 -10.852 -34.922 1.00 90.56 228 PRO A O 1
ATOM 1800 N N . LEU A 1 229 ? -44.748 -10.853 -36.802 1.00 86.00 229 LEU A N 1
ATOM 1801 C CA . LEU A 1 229 ? -43.973 -9.821 -37.509 1.00 86.00 229 LEU A CA 1
ATOM 1802 C C . LEU A 1 229 ? -43.701 -8.572 -36.648 1.00 86.00 229 LEU A C 1
ATOM 1804 O O . LEU A 1 229 ? -42.628 -7.980 -36.724 1.00 86.00 229 LEU A O 1
ATOM 1808 N N . ARG A 1 230 ? -44.659 -8.189 -35.791 1.00 86.69 230 ARG A N 1
ATOM 1809 C CA . ARG A 1 230 ? -44.526 -7.063 -34.848 1.00 86.69 230 ARG A CA 1
ATOM 1810 C C . ARG A 1 230 ? -43.384 -7.236 -33.841 1.00 86.69 230 ARG A C 1
ATOM 1812 O O . ARG A 1 230 ? -42.807 -6.239 -33.432 1.00 86.69 230 ARG A O 1
ATOM 1819 N N . VAL A 1 231 ? -43.085 -8.472 -33.433 1.00 87.88 231 VAL A N 1
ATOM 1820 C CA . VAL A 1 231 ? -42.008 -8.789 -32.484 1.00 87.88 231 VAL A CA 1
ATOM 1821 C C . VAL A 1 231 ? -40.676 -8.730 -33.218 1.00 87.88 231 VAL A C 1
ATOM 1823 O O . VAL A 1 231 ? -39.779 -8.008 -32.802 1.00 87.88 231 VAL A O 1
ATOM 1826 N N . LEU A 1 232 ? -40.588 -9.395 -34.373 1.00 87.56 232 LEU A N 1
ATOM 1827 C CA . LEU A 1 232 ? -39.378 -9.422 -35.198 1.00 87.56 232 LEU A CA 1
ATOM 1828 C C . LEU A 1 232 ? -38.931 -8.018 -35.635 1.00 87.56 232 LEU A C 1
ATOM 1830 O O . LEU A 1 232 ? -37.741 -7.714 -35.619 1.00 87.56 232 LEU A O 1
ATOM 1834 N N . ARG A 1 233 ? -39.886 -7.133 -35.954 1.00 86.25 233 ARG A N 1
ATOM 1835 C CA . ARG A 1 233 ? -39.623 -5.732 -36.324 1.00 86.25 233 ARG A CA 1
ATOM 1836 C C . ARG A 1 233 ? -38.895 -4.925 -35.252 1.00 86.25 233 ARG A C 1
ATOM 1838 O O . ARG A 1 233 ? -38.154 -4.024 -35.612 1.00 86.25 233 ARG A O 1
ATOM 1845 N N . ARG A 1 234 ? -39.082 -5.236 -33.965 1.00 84.44 234 ARG A N 1
ATOM 1846 C CA . ARG A 1 234 ? -38.442 -4.499 -32.859 1.00 84.44 234 ARG A CA 1
ATOM 1847 C C . ARG A 1 234 ? -36.940 -4.758 -32.760 1.00 84.44 234 ARG A C 1
ATOM 1849 O O . ARG A 1 234 ? -36.227 -3.933 -32.210 1.00 84.44 234 ARG A O 1
ATOM 1856 N N . HIS A 1 235 ? -36.475 -5.881 -33.305 1.00 84.25 235 HIS A N 1
ATOM 1857 C CA . HIS A 1 235 ? -35.068 -6.288 -33.264 1.00 84.25 235 HIS A CA 1
ATOM 1858 C C . HIS A 1 235 ? -34.366 -6.128 -34.621 1.00 84.25 235 HIS A C 1
ATOM 1860 O O . HIS A 1 235 ? -33.218 -6.537 -34.774 1.00 84.25 235 HIS A O 1
ATOM 1866 N N . ALA A 1 236 ? -35.044 -5.551 -35.617 1.00 80.44 236 ALA A N 1
ATOM 1867 C CA . ALA A 1 236 ? -34.513 -5.345 -36.959 1.00 80.44 236 ALA A CA 1
ATOM 1868 C C . ALA A 1 236 ? -34.321 -3.847 -37.255 1.00 80.44 236 ALA A C 1
ATOM 1870 O O . ALA A 1 236 ? -35.065 -3.014 -36.738 1.00 80.44 236 ALA A O 1
ATOM 1871 N N . PRO A 1 237 ? -33.344 -3.482 -38.103 1.00 78.00 237 PRO A N 1
ATOM 1872 C CA . PRO A 1 237 ? -33.047 -2.086 -38.393 1.00 78.00 237 PRO A CA 1
ATOM 1873 C C . PRO A 1 237 ? -34.216 -1.383 -39.119 1.00 78.00 237 PRO A C 1
ATOM 1875 O O . PRO A 1 237 ? -34.908 -2.024 -39.922 1.00 78.00 237 PRO A O 1
ATOM 1878 N N . PRO A 1 238 ? -34.424 -0.062 -38.916 1.00 72.38 238 PRO A N 1
ATOM 1879 C CA . PRO A 1 238 ? -35.571 0.680 -39.458 1.00 72.38 238 PRO A CA 1
ATOM 1880 C C . PRO A 1 238 ? -35.753 0.559 -40.976 1.00 72.38 238 PRO A C 1
ATOM 1882 O O . PRO A 1 238 ? -36.874 0.554 -41.485 1.00 72.38 238 PRO A O 1
ATOM 1885 N N . GLN A 1 239 ? -34.655 0.405 -41.720 1.00 75.06 239 GLN A N 1
ATOM 1886 C CA . GLN A 1 239 ? -34.666 0.236 -43.175 1.00 75.06 239 GLN A CA 1
ATOM 1887 C C . GLN A 1 239 ? -35.366 -1.069 -43.602 1.00 75.06 239 GLN A C 1
ATOM 1889 O O . GLN A 1 239 ? -35.935 -1.138 -44.691 1.00 75.06 239 GLN A O 1
ATOM 1894 N N . MET A 1 240 ? -35.384 -2.082 -42.729 1.00 75.38 240 MET A N 1
ATOM 1895 C CA . MET A 1 240 ? -36.037 -3.374 -42.946 1.00 75.38 240 MET A CA 1
ATOM 1896 C C . MET A 1 240 ? -37.499 -3.390 -42.475 1.00 75.38 240 MET A C 1
ATOM 1898 O O . MET A 1 240 ? -38.273 -4.255 -42.886 1.00 75.38 240 MET A O 1
ATOM 1902 N N . CYS A 1 241 ? -37.933 -2.400 -41.683 1.00 69.88 241 CYS A N 1
ATOM 1903 C CA . CYS A 1 241 ? -39.319 -2.265 -41.206 1.00 69.88 241 CYS A CA 1
ATOM 1904 C C . CYS A 1 241 ? -40.352 -2.089 -42.337 1.00 69.88 241 CYS A C 1
ATOM 1906 O O . CYS A 1 241 ? -41.550 -2.247 -42.106 1.00 69.88 241 CYS A O 1
ATOM 1908 N N . ARG A 1 242 ? -39.894 -1.817 -43.569 1.00 73.56 242 ARG A N 1
ATOM 1909 C CA . ARG A 1 242 ? -40.724 -1.740 -44.782 1.00 73.56 242 ARG A CA 1
ATOM 1910 C C . ARG A 1 242 ? -41.087 -3.107 -45.374 1.00 73.56 242 ARG A C 1
ATOM 1912 O O . ARG A 1 242 ? -42.039 -3.176 -46.148 1.00 73.56 242 ARG A O 1
ATOM 1919 N N . SER A 1 243 ? -40.380 -4.186 -45.020 1.00 79.88 243 SER A N 1
ATOM 1920 C CA . SER A 1 243 ? -40.766 -5.532 -45.457 1.00 79.88 243 SER A CA 1
ATOM 1921 C C . SER A 1 243 ? -42.004 -6.026 -44.699 1.00 79.88 243 SER A C 1
ATOM 1923 O O . SER A 1 243 ? -42.179 -5.802 -43.497 1.00 79.88 243 SER A O 1
ATOM 1925 N N . THR A 1 244 ? -42.896 -6.705 -45.412 1.00 82.69 244 THR A N 1
ATOM 1926 C CA . THR A 1 244 ? -44.086 -7.367 -44.857 1.00 82.69 244 THR A CA 1
ATOM 1927 C C . THR A 1 244 ? -43.900 -8.876 -44.709 1.00 82.69 244 THR A C 1
ATOM 1929 O O . THR A 1 244 ? -44.800 -9.561 -44.228 1.00 82.69 244 THR A O 1
ATOM 1932 N N . ARG A 1 245 ? -42.740 -9.410 -45.104 1.00 86.50 245 ARG A N 1
ATOM 1933 C CA . ARG A 1 245 ? -42.467 -10.847 -45.127 1.00 86.50 245 ARG A CA 1
ATOM 1934 C C . ARG A 1 245 ? -41.687 -11.259 -43.883 1.00 86.50 245 ARG A C 1
ATOM 1936 O O . ARG A 1 245 ? -40.565 -10.808 -43.688 1.00 86.50 245 ARG A O 1
ATOM 1943 N N . VAL A 1 246 ? -42.242 -12.176 -43.084 1.00 85.62 246 VAL A N 1
ATOM 1944 C CA . VAL A 1 246 ? -41.557 -12.777 -41.916 1.00 85.62 246 VAL A CA 1
ATOM 1945 C C . VAL A 1 246 ? -40.209 -13.386 -42.313 1.00 85.62 246 VAL A C 1
ATOM 1947 O O . VAL A 1 246 ? -39.230 -13.208 -41.593 1.00 85.62 246 VAL A O 1
ATOM 1950 N N . SER A 1 247 ? -40.140 -14.014 -43.496 1.00 88.25 247 SER A N 1
ATOM 1951 C CA . SER A 1 247 ? -38.916 -14.616 -44.041 1.00 88.25 247 SER A CA 1
ATOM 1952 C C . SER A 1 247 ? -37.719 -13.671 -44.025 1.00 88.25 247 SER A C 1
ATOM 1954 O O . SER A 1 247 ? -36.617 -14.103 -43.705 1.00 88.25 247 SER A O 1
ATOM 1956 N N . ASP A 1 248 ? -37.944 -12.391 -44.320 1.00 87.19 248 ASP A N 1
ATOM 1957 C CA . ASP A 1 248 ? -36.873 -11.411 -44.471 1.00 87.19 248 ASP A CA 1
ATOM 1958 C C . ASP A 1 248 ? -36.263 -11.077 -43.095 1.00 87.19 248 ASP A C 1
ATOM 1960 O O . ASP A 1 248 ? -35.047 -10.959 -42.956 1.00 87.19 248 ASP A O 1
ATOM 1964 N N . TYR A 1 249 ? -37.091 -11.002 -42.045 1.00 88.69 249 TYR A N 1
ATOM 1965 C CA . TYR A 1 249 ? -36.632 -10.779 -40.669 1.00 88.69 249 TYR A CA 1
ATOM 1966 C C . TYR A 1 249 ? -35.949 -12.013 -40.084 1.00 88.69 249 TYR A C 1
ATOM 1968 O O . TYR A 1 249 ? -34.917 -11.883 -39.429 1.00 88.69 249 TYR A O 1
ATOM 1976 N N . VAL A 1 250 ? -36.500 -13.205 -40.336 1.00 91.12 250 VAL A N 1
ATOM 1977 C CA . VAL A 1 250 ? -35.886 -14.475 -39.921 1.00 91.12 250 VAL A CA 1
ATOM 1978 C C . VAL A 1 250 ? -34.498 -14.605 -40.540 1.00 91.12 250 VAL A C 1
ATOM 1980 O O . VAL A 1 250 ? -33.546 -14.929 -39.839 1.00 91.12 250 VAL A O 1
ATOM 1983 N N . GLU A 1 251 ? -34.364 -14.300 -41.831 1.00 89.94 251 GLU A N 1
ATOM 1984 C CA . GLU A 1 251 ? -33.079 -14.299 -42.525 1.00 89.94 251 GLU A CA 1
ATOM 1985 C C . GLU A 1 251 ? -32.094 -13.285 -41.935 1.00 89.94 251 GLU A C 1
ATOM 1987 O O . GLU A 1 251 ? -30.929 -13.619 -41.745 1.00 89.94 251 GLU A O 1
ATOM 1992 N N . HIS A 1 252 ? -32.546 -12.082 -41.575 1.00 89.75 252 HIS A N 1
ATOM 1993 C CA . HIS A 1 252 ? -31.678 -11.070 -40.970 1.00 89.75 252 HIS A CA 1
ATOM 1994 C C . HIS A 1 252 ? -31.204 -11.422 -39.553 1.00 89.75 252 HIS A C 1
ATOM 1996 O O . HIS A 1 252 ? -30.025 -11.251 -39.230 1.00 89.75 252 HIS A O 1
ATOM 2002 N N . LEU A 1 253 ? -32.126 -11.860 -38.695 1.00 91.44 253 LEU A N 1
ATOM 2003 C CA . LEU A 1 253 ? -31.872 -12.114 -37.275 1.00 91.44 253 LEU A CA 1
ATOM 2004 C C . LEU A 1 253 ? -31.118 -13.427 -37.059 1.00 91.44 253 LEU A C 1
ATOM 2006 O O . LEU A 1 253 ? -30.285 -13.513 -36.160 1.00 91.44 253 LEU A O 1
ATOM 2010 N N . SER A 1 254 ? -31.361 -14.436 -37.902 1.00 92.88 254 SER A N 1
ATOM 2011 C CA . SER A 1 254 ? -30.624 -15.699 -37.839 1.00 92.88 254 SER A CA 1
ATOM 2012 C C . SER A 1 254 ? -29.267 -15.637 -38.537 1.00 92.88 254 SER A C 1
ATOM 2014 O O . SER A 1 254 ? -28.490 -16.577 -38.407 1.00 92.88 254 SER A O 1
ATOM 2016 N N . ARG A 1 255 ? -28.971 -14.574 -39.297 1.00 92.12 255 ARG A N 1
ATOM 2017 C CA . ARG A 1 255 ? -27.714 -14.455 -40.038 1.00 92.12 255 ARG A CA 1
ATOM 2018 C C . ARG A 1 255 ? -26.519 -14.496 -39.076 1.00 92.12 255 ARG A C 1
ATOM 2020 O O . ARG A 1 255 ? -26.438 -13.623 -38.204 1.00 92.12 255 ARG A O 1
ATOM 2027 N N . PRO A 1 256 ? -25.558 -15.418 -39.280 1.00 93.94 256 PRO A N 1
ATOM 2028 C CA . PRO A 1 256 ? -24.311 -15.410 -38.532 1.00 93.94 256 PRO A CA 1
ATOM 2029 C C . PRO A 1 256 ? -23.599 -14.061 -38.644 1.00 93.94 256 PRO A C 1
ATOM 2031 O O . PRO A 1 256 ? -23.461 -13.489 -39.731 1.00 93.94 256 PRO A O 1
ATOM 2034 N N . ARG A 1 257 ? -23.164 -13.539 -37.501 1.00 93.75 257 ARG A N 1
ATOM 2035 C CA . ARG A 1 257 ? -22.372 -12.317 -37.389 1.00 93.75 257 ARG A CA 1
ATOM 2036 C C . ARG A 1 257 ? -20.912 -12.702 -37.222 1.00 93.75 257 ARG A C 1
ATOM 2038 O O . ARG A 1 257 ? -20.598 -13.580 -36.425 1.00 93.75 257 ARG A O 1
ATOM 2045 N N . LEU A 1 258 ? -20.037 -12.041 -37.971 1.00 95.81 258 LEU A N 1
ATOM 2046 C CA . LEU A 1 258 ? -18.602 -12.155 -37.761 1.00 95.81 258 LEU A CA 1
ATOM 2047 C C . LEU A 1 258 ? -18.244 -11.429 -36.465 1.00 95.81 258 LEU A C 1
ATOM 2049 O O . LEU A 1 258 ? -18.531 -10.238 -36.338 1.00 95.81 258 LEU A O 1
ATOM 2053 N N . THR A 1 259 ? -17.628 -12.141 -35.528 1.00 96.44 259 THR A N 1
ATOM 2054 C CA . THR A 1 259 ? -17.114 -11.569 -34.281 1.00 96.44 259 THR A CA 1
ATOM 2055 C C . THR A 1 259 ? -15.698 -12.060 -33.983 1.00 96.44 259 THR A C 1
ATOM 2057 O O . THR A 1 259 ? -15.214 -13.033 -34.559 1.00 96.44 259 THR A O 1
ATOM 2060 N N . PHE A 1 260 ? -15.017 -11.367 -33.081 1.00 96.25 260 PHE A N 1
ATOM 2061 C CA . PHE A 1 260 ? -13.653 -11.605 -32.648 1.00 96.25 260 PHE A CA 1
ATOM 2062 C C . PHE A 1 260 ? -13.654 -11.938 -31.160 1.00 96.25 260 PHE A C 1
ATOM 2064 O O . PHE A 1 260 ? -14.250 -11.228 -30.350 1.00 96.25 260 PHE A O 1
ATOM 2071 N N . HIS A 1 261 ? -12.977 -13.018 -30.794 1.00 93.94 261 HIS A N 1
ATOM 2072 C CA . HIS A 1 261 ? -12.791 -13.433 -29.414 1.00 93.94 261 HIS A CA 1
ATOM 2073 C C . HIS A 1 261 ? -11.298 -13.429 -29.083 1.00 93.94 261 HIS A C 1
ATOM 2075 O O . HIS A 1 261 ? -10.518 -14.210 -29.643 1.00 93.94 261 HIS A O 1
ATOM 2081 N N . GLY A 1 262 ? -10.902 -12.536 -28.176 1.00 87.00 262 GLY A N 1
ATOM 2082 C CA . GLY A 1 262 ? -9.568 -12.535 -27.589 1.00 87.00 262 GLY A CA 1
ATOM 2083 C C . GLY A 1 262 ? -9.514 -13.411 -26.352 1.00 87.00 262 GLY A C 1
ATOM 2084 O O . GLY A 1 262 ? -10.382 -13.350 -25.485 1.00 87.00 262 GLY A O 1
ATOM 2085 N N . THR A 1 263 ? -8.473 -14.231 -26.267 1.00 80.19 263 THR A N 1
ATOM 2086 C CA . THR A 1 263 ? -8.191 -15.041 -25.084 1.00 80.19 263 THR A CA 1
ATOM 2087 C C . THR A 1 263 ? -6.695 -15.322 -24.963 1.00 80.19 263 THR A C 1
ATOM 2089 O O . THR A 1 263 ? -5.914 -15.006 -25.863 1.00 80.19 263 THR A O 1
ATOM 2092 N N . GLN A 1 264 ? -6.276 -15.924 -23.848 1.00 72.38 264 GLN A N 1
ATOM 2093 C CA . GLN A 1 264 ? -4.888 -16.350 -23.678 1.00 72.38 264 GLN A CA 1
ATOM 2094 C C . GLN A 1 264 ? -4.550 -17.468 -24.663 1.00 72.38 264 GLN A C 1
ATOM 2096 O O . GLN A 1 264 ? -5.356 -18.369 -24.921 1.00 72.38 264 GLN A O 1
ATOM 2101 N N . ARG A 1 265 ? -3.315 -17.459 -25.169 1.00 73.00 265 ARG A N 1
ATOM 2102 C CA . ARG A 1 265 ? -2.837 -18.374 -26.211 1.00 73.00 265 ARG A CA 1
ATOM 2103 C C . ARG A 1 265 ? -3.025 -19.843 -25.824 1.00 73.00 265 ARG A C 1
ATOM 2105 O O . ARG A 1 265 ? -3.331 -20.661 -26.692 1.00 73.00 265 ARG A O 1
ATOM 2112 N N . ARG A 1 266 ? -2.885 -20.166 -24.532 1.00 68.81 266 ARG A N 1
ATOM 2113 C CA . ARG A 1 266 ? -3.072 -21.521 -23.981 1.00 68.81 266 ARG A CA 1
ATOM 2114 C C . ARG A 1 266 ? -4.489 -22.081 -24.155 1.00 68.81 266 ARG A C 1
ATOM 2116 O O . ARG A 1 266 ? -4.635 -23.294 -24.232 1.00 68.81 266 ARG A O 1
ATOM 2123 N N . PHE A 1 267 ? -5.513 -21.231 -24.268 1.00 74.62 267 PHE A N 1
ATOM 2124 C CA . PHE A 1 267 ? -6.909 -21.667 -24.411 1.00 74.62 267 PHE A CA 1
ATOM 2125 C C . PHE A 1 267 ? -7.359 -21.808 -25.869 1.00 74.62 267 PHE A C 1
ATOM 2127 O O . PHE A 1 267 ? -8.318 -22.525 -26.141 1.00 74.62 267 PHE A O 1
ATOM 2134 N N . VAL A 1 268 ? -6.651 -21.190 -26.823 1.00 82.00 268 VAL A N 1
ATOM 2135 C CA . VAL A 1 268 ? -7.018 -21.222 -28.252 1.00 82.00 268 VAL A CA 1
ATOM 2136 C C . VAL A 1 268 ? -7.058 -22.653 -28.792 1.00 82.00 268 VAL A C 1
ATOM 2138 O O . VAL A 1 268 ? -7.982 -23.011 -29.515 1.00 82.00 268 VAL A O 1
ATOM 2141 N N . SER A 1 269 ? -6.092 -23.497 -28.422 1.00 76.38 269 SER A N 1
ATOM 2142 C CA . SER A 1 269 ? -6.072 -24.902 -28.850 1.00 76.38 269 SER A CA 1
ATOM 2143 C C . SER A 1 269 ? -7.254 -25.696 -28.293 1.00 76.38 269 SER A C 1
ATOM 2145 O O . SER A 1 269 ? -7.787 -26.544 -29.004 1.00 76.38 269 SER A O 1
ATOM 2147 N N . SER A 1 270 ? -7.682 -25.414 -27.058 1.00 79.06 270 SER A N 1
ATOM 2148 C CA . SER A 1 270 ? -8.867 -26.036 -26.461 1.00 79.06 270 SER A CA 1
ATOM 2149 C C . SER A 1 270 ? -10.138 -25.601 -27.193 1.00 79.06 270 SER A C 1
ATOM 2151 O O . SER A 1 270 ? -10.888 -26.458 -27.651 1.00 79.06 270 SER A O 1
ATOM 2153 N N . ILE A 1 271 ? -10.311 -24.296 -27.441 1.00 83.94 271 ILE A N 1
ATOM 2154 C CA . ILE A 1 271 ? -11.464 -23.746 -28.178 1.00 83.94 271 ILE A CA 1
ATOM 2155 C C . ILE A 1 271 ? -11.555 -24.331 -29.592 1.00 83.94 271 ILE A C 1
ATOM 2157 O O . ILE A 1 271 ? -12.626 -24.739 -30.031 1.00 83.94 271 ILE A O 1
ATOM 2161 N N . VAL A 1 272 ? -10.430 -24.433 -30.303 1.00 83.50 272 VAL A N 1
ATOM 2162 C CA . VAL A 1 272 ? -10.394 -25.052 -31.638 1.00 83.50 272 VAL A CA 1
ATOM 2163 C C . VAL A 1 272 ? -10.755 -26.539 -31.580 1.00 83.50 272 VAL A C 1
ATOM 2165 O O . VAL A 1 272 ? -11.411 -27.058 -32.480 1.00 83.50 272 VAL A O 1
ATOM 2168 N N . ARG A 1 273 ? -10.332 -27.255 -30.532 1.00 79.94 273 ARG A N 1
ATOM 2169 C CA . ARG A 1 273 ? -10.561 -28.701 -30.410 1.00 79.94 273 ARG A CA 1
ATOM 2170 C C . ARG A 1 273 ? -11.965 -29.055 -29.943 1.00 79.94 273 ARG A C 1
ATOM 2172 O O . ARG A 1 273 ? -12.490 -30.053 -30.432 1.00 79.94 273 ARG A O 1
ATOM 2179 N N . HIS A 1 274 ? -12.520 -28.290 -29.010 1.00 81.12 274 HIS A N 1
ATOM 2180 C CA . HIS A 1 274 ? -13.713 -28.644 -28.238 1.00 81.12 274 HIS A CA 1
ATOM 2181 C C . HIS A 1 274 ? -14.859 -27.635 -28.379 1.00 81.12 274 HIS A C 1
ATOM 2183 O O . HIS A 1 274 ? -15.956 -27.905 -27.903 1.00 81.12 274 HIS A O 1
ATOM 2189 N N . GLY A 1 275 ? -14.636 -26.508 -29.057 1.00 85.75 275 GLY A N 1
ATOM 2190 C CA . GLY A 1 275 ? -15.581 -25.398 -29.109 1.00 85.75 275 GLY A CA 1
ATOM 2191 C C . GLY A 1 275 ? -15.487 -24.503 -27.876 1.00 85.75 275 GLY A C 1
ATOM 2192 O O . GLY A 1 275 ? -14.644 -24.690 -26.996 1.00 85.75 275 GLY A O 1
ATOM 2193 N N . PHE A 1 276 ? -16.344 -23.488 -27.829 1.00 90.12 276 PHE A N 1
ATOM 2194 C CA . PHE A 1 276 ? -16.450 -22.628 -26.656 1.00 90.12 276 PHE A CA 1
ATOM 2195 C C . PHE A 1 276 ? -17.133 -23.361 -25.502 1.00 90.12 276 PHE A C 1
ATOM 2197 O O . PHE A 1 276 ? -18.029 -24.171 -25.709 1.00 90.12 276 PHE A O 1
ATOM 2204 N N . LEU A 1 277 ? -16.742 -23.034 -24.274 1.00 82.75 277 LEU A N 1
ATOM 2205 C CA . LEU A 1 277 ? -17.434 -23.469 -23.067 1.00 82.75 277 LEU A CA 1
ATOM 2206 C C . LEU A 1 277 ? -18.019 -22.231 -22.397 1.00 82.75 277 LEU A C 1
ATOM 2208 O O . LEU A 1 277 ? -17.313 -21.237 -22.217 1.00 82.75 277 LEU A O 1
ATOM 2212 N N . ARG A 1 278 ? -19.304 -22.273 -22.033 1.00 78.94 278 ARG A N 1
ATOM 2213 C CA . ARG A 1 278 ? -19.875 -21.226 -21.176 1.00 78.94 278 ARG A CA 1
ATOM 2214 C C . ARG A 1 278 ? -19.412 -21.449 -19.731 1.00 78.94 278 ARG A C 1
ATOM 2216 O O . ARG A 1 278 ? -19.184 -22.604 -19.346 1.00 78.94 278 ARG A O 1
ATOM 2223 N N . PRO A 1 279 ? -19.296 -20.387 -18.921 1.00 71.81 279 PRO A N 1
ATOM 2224 C CA . PRO A 1 279 ? -19.000 -20.535 -17.505 1.00 71.81 279 PRO A CA 1
ATOM 2225 C C . PRO A 1 279 ? -19.932 -21.551 -16.822 1.00 71.81 279 PRO A C 1
ATOM 2227 O O . PRO A 1 279 ? -21.142 -21.535 -17.035 1.00 71.81 279 PRO A O 1
ATOM 2230 N N . GLY A 1 280 ? -19.359 -22.469 -16.041 1.00 70.44 280 GLY A N 1
ATOM 2231 C CA . GLY A 1 280 ? -20.056 -23.586 -15.391 1.00 70.44 280 GLY A CA 1
ATOM 2232 C C . GLY A 1 280 ? -20.024 -24.920 -16.155 1.00 70.44 280 GLY A C 1
ATOM 2233 O O . GLY A 1 280 ? -20.230 -25.967 -15.541 1.00 70.44 280 GLY A O 1
ATOM 2234 N N . MET A 1 281 ? -19.711 -24.941 -17.458 1.00 77.44 281 MET A N 1
ATOM 2235 C CA . MET A 1 281 ? -19.509 -26.203 -18.191 1.00 77.44 281 MET A CA 1
ATOM 2236 C C . MET A 1 281 ? -18.186 -26.867 -17.816 1.00 77.44 281 MET A C 1
ATOM 2238 O O . MET A 1 281 ? -17.195 -26.184 -17.586 1.00 77.44 281 MET A O 1
ATOM 2242 N N . ARG A 1 282 ? -18.139 -28.202 -17.782 1.00 75.12 282 ARG A N 1
ATOM 2243 C CA . ARG A 1 282 ? -16.906 -28.941 -17.473 1.00 75.12 282 ARG A CA 1
ATOM 2244 C C . ARG A 1 282 ? -16.017 -29.074 -18.704 1.00 75.12 282 ARG A C 1
ATOM 2246 O O . ARG A 1 282 ? -16.496 -29.440 -19.775 1.00 75.12 282 ARG A O 1
ATOM 2253 N N . ASP A 1 283 ? -14.729 -28.808 -18.532 1.00 69.19 283 ASP A N 1
ATOM 2254 C CA . ASP A 1 283 ? -13.716 -29.020 -19.557 1.00 69.19 283 ASP A CA 1
ATOM 2255 C C . ASP A 1 283 ? -13.616 -30.525 -19.888 1.00 69.19 283 ASP A C 1
ATOM 2257 O O . ASP A 1 283 ? -13.398 -31.334 -18.981 1.00 69.19 283 ASP A O 1
ATOM 2261 N N . PRO A 1 284 ? -13.759 -30.931 -21.162 1.00 65.00 284 PRO A N 1
ATOM 2262 C CA . PRO A 1 284 ? -13.725 -32.341 -21.553 1.00 65.00 284 PRO A CA 1
ATOM 2263 C C . PRO A 1 284 ? -12.392 -33.053 -21.283 1.00 65.00 284 PRO A C 1
ATOM 2265 O O . PRO A 1 284 ? -12.355 -34.279 -21.235 1.00 65.00 284 PRO A O 1
ATOM 2268 N N . SER A 1 285 ? -11.295 -32.303 -21.158 1.00 57.19 285 SER A N 1
ATOM 2269 C CA . SER A 1 285 ? -9.942 -32.828 -20.968 1.00 57.19 285 SER A CA 1
ATOM 2270 C C . SER A 1 285 ? -9.515 -32.886 -19.502 1.00 57.19 285 SER A C 1
ATOM 2272 O O . SER A 1 285 ? -8.777 -33.794 -19.129 1.00 57.19 285 SER A O 1
ATOM 2274 N N . THR A 1 286 ? -9.986 -31.954 -18.666 1.00 68.81 286 THR A N 1
ATOM 2275 C CA . THR A 1 286 ? -9.576 -31.852 -17.251 1.00 68.81 286 THR A CA 1
ATOM 2276 C C . THR A 1 286 ? -10.700 -32.144 -16.255 1.00 68.81 286 THR A C 1
ATOM 2278 O O . THR A 1 286 ? -10.429 -32.368 -15.079 1.00 68.81 286 THR A O 1
ATOM 2281 N N . GLY A 1 287 ? -11.966 -32.143 -16.685 1.00 69.12 287 GLY A N 1
ATOM 2282 C CA . GLY A 1 287 ? -13.142 -32.363 -15.831 1.00 69.12 287 GLY A CA 1
ATOM 2283 C C . GLY A 1 287 ? -13.511 -31.188 -14.910 1.00 69.12 287 GLY A C 1
ATOM 2284 O O . GLY A 1 287 ? -14.561 -31.231 -14.252 1.00 69.12 287 GLY A O 1
ATOM 2285 N N . ALA A 1 288 ? -12.687 -30.136 -14.877 1.00 69.25 288 ALA A N 1
ATOM 2286 C CA . ALA A 1 288 ? -12.895 -28.928 -14.084 1.00 69.25 288 ALA A CA 1
ATOM 2287 C C . ALA A 1 288 ? -13.993 -28.038 -14.687 1.00 69.25 288 ALA A C 1
ATOM 2289 O O . ALA A 1 288 ? -14.147 -27.973 -15.906 1.00 69.25 288 ALA A O 1
ATOM 2290 N N . ALA A 1 289 ? -14.763 -27.344 -13.846 1.00 70.50 289 ALA A N 1
ATOM 2291 C CA . ALA A 1 289 ? -15.756 -26.379 -14.316 1.00 70.50 289 ALA A CA 1
ATOM 2292 C C . ALA A 1 289 ? -15.069 -25.125 -14.887 1.00 70.50 289 ALA A C 1
ATOM 2294 O O . ALA A 1 289 ? -14.126 -24.598 -14.300 1.00 70.50 289 ALA A O 1
ATOM 2295 N N . HIS A 1 290 ? -15.546 -24.642 -16.033 1.00 68.12 290 HIS A N 1
ATOM 2296 C CA . HIS A 1 290 ? -15.032 -23.450 -16.692 1.00 68.12 290 HIS A CA 1
ATOM 2297 C C . HIS A 1 290 ? -15.440 -22.213 -15.884 1.00 68.12 290 HIS A C 1
ATOM 2299 O O . HIS A 1 290 ? -16.624 -21.896 -15.788 1.00 68.12 290 HIS A O 1
ATOM 2305 N N . ALA A 1 291 ? -14.478 -21.540 -15.256 1.00 65.69 291 ALA A N 1
ATOM 2306 C CA . ALA A 1 291 ? -14.732 -20.365 -14.424 1.00 65.69 291 ALA A CA 1
ATOM 2307 C C . ALA A 1 291 ? -14.975 -19.093 -15.260 1.00 65.69 291 ALA A C 1
ATOM 2309 O O . ALA A 1 291 ? -14.572 -18.998 -16.422 1.00 65.69 291 ALA A O 1
ATOM 2310 N N . VAL A 1 292 ? -15.610 -18.083 -14.657 1.00 62.00 292 VAL A N 1
ATOM 2311 C CA . VAL A 1 292 ? -15.723 -16.742 -15.252 1.00 62.00 292 VAL A CA 1
ATOM 2312 C C . VAL A 1 292 ? -14.357 -16.060 -15.170 1.00 62.00 292 VAL A C 1
ATOM 2314 O O . VAL A 1 292 ? -13.919 -15.673 -14.093 1.00 62.00 292 VAL A O 1
ATOM 2317 N N . ARG A 1 293 ? -13.670 -15.909 -16.307 1.00 57.09 293 ARG A N 1
ATOM 2318 C CA . ARG A 1 293 ? -12.310 -15.341 -16.342 1.00 57.09 293 ARG A CA 1
ATOM 2319 C C . ARG A 1 293 ? -12.273 -13.809 -16.239 1.00 57.09 293 ARG A C 1
ATOM 2321 O O . ARG A 1 293 ? -11.403 -13.273 -15.565 1.00 57.09 293 ARG A O 1
ATOM 2328 N N . CYS A 1 294 ? -13.156 -13.102 -16.948 1.00 53.69 294 CYS A N 1
ATOM 2329 C CA . CYS A 1 294 ? -13.099 -11.640 -17.093 1.00 53.69 294 CYS A CA 1
ATOM 2330 C C . CYS A 1 294 ? -14.496 -11.020 -16.998 1.00 53.69 294 CYS A C 1
ATOM 2332 O O . CYS A 1 294 ? -15.036 -10.569 -18.001 1.00 53.69 294 CYS A O 1
ATOM 2334 N N . GLY A 1 295 ? -15.078 -10.996 -15.796 1.00 58.59 295 GLY A N 1
ATOM 2335 C CA . GLY A 1 295 ? -16.421 -10.455 -15.574 1.00 58.59 295 GLY A CA 1
ATOM 2336 C C . GLY A 1 295 ? -17.523 -11.194 -16.352 1.00 58.59 295 GLY A C 1
ATOM 2337 O O . GLY A 1 295 ? -17.280 -11.979 -17.261 1.00 58.59 295 GLY A O 1
ATOM 2338 N N . ALA A 1 296 ? -18.770 -10.963 -15.965 1.00 75.19 296 ALA A N 1
ATOM 2339 C CA . ALA A 1 296 ? -19.942 -11.490 -16.662 1.00 75.19 296 ALA A CA 1
ATOM 2340 C C . ALA A 1 296 ? -21.030 -10.416 -16.695 1.00 75.19 296 ALA A C 1
ATOM 2342 O O . ALA A 1 296 ? -22.189 -10.700 -16.445 1.00 75.19 296 ALA A O 1
ATOM 2343 N N . THR A 1 297 ? -20.648 -9.154 -16.916 1.00 80.81 297 THR A N 1
ATOM 2344 C CA . THR A 1 297 ? -21.503 -7.977 -16.687 1.00 80.81 297 THR A CA 1
ATOM 2345 C C . THR A 1 297 ? -22.879 -8.078 -17.352 1.00 80.81 297 THR A C 1
ATOM 2347 O O . THR A 1 297 ? -23.855 -7.628 -16.762 1.00 80.81 297 THR A O 1
ATOM 2350 N N . TYR A 1 298 ? -22.972 -8.715 -18.522 1.00 86.38 298 TYR A N 1
ATOM 2351 C CA . TYR A 1 298 ? -24.221 -8.917 -19.262 1.00 86.38 298 TYR A CA 1
ATOM 2352 C C . TYR A 1 298 ? -24.650 -10.396 -19.291 1.00 86.38 298 TYR A C 1
ATOM 2354 O O . TYR A 1 298 ? -25.252 -10.852 -20.261 1.00 86.38 298 TYR A O 1
ATOM 2362 N N . GLY A 1 299 ? -24.317 -11.156 -18.245 1.00 87.88 299 GLY A N 1
ATOM 2363 C CA . GLY A 1 299 ? -24.629 -12.577 -18.062 1.00 87.88 299 GLY A CA 1
ATOM 2364 C C . GLY A 1 299 ? -23.441 -13.514 -18.265 1.00 87.88 299 GLY A C 1
ATOM 2365 O O . GLY A 1 299 ? -22.444 -13.164 -18.907 1.00 87.88 299 GLY A O 1
ATOM 2366 N N . ARG A 1 300 ? -23.552 -14.733 -17.722 1.00 88.38 300 ARG A N 1
ATOM 2367 C CA . ARG A 1 300 ? -22.558 -15.821 -17.790 1.00 88.38 300 ARG A CA 1
ATOM 2368 C C . ARG A 1 300 ? -22.587 -16.548 -19.140 1.00 88.38 300 ARG A C 1
ATOM 2370 O O . ARG A 1 300 ? -22.779 -17.760 -19.213 1.00 88.38 300 ARG A O 1
ATOM 2377 N N . GLY A 1 301 ? -22.417 -15.796 -20.222 1.00 89.25 301 GLY A N 1
ATOM 2378 C CA . GLY A 1 301 ? -22.331 -16.326 -21.582 1.00 89.25 301 GLY A CA 1
ATOM 2379 C C . GLY A 1 301 ? -20.915 -16.296 -22.157 1.00 89.25 301 GLY A C 1
ATOM 2380 O O . GLY A 1 301 ? -19.929 -16.054 -21.462 1.00 89.25 301 GLY A O 1
ATOM 2381 N N . ILE A 1 302 ? -20.821 -16.544 -23.459 1.00 92.12 302 ILE A N 1
ATOM 2382 C CA . ILE A 1 302 ? -19.593 -16.479 -24.249 1.00 92.12 302 ILE A CA 1
ATOM 2383 C C . ILE A 1 302 ? -19.526 -15.103 -24.907 1.00 92.12 302 ILE A C 1
ATOM 2385 O O . ILE A 1 302 ? -20.403 -14.743 -25.695 1.00 92.12 302 ILE A O 1
ATOM 2389 N N . TYR A 1 303 ? -18.477 -14.354 -24.576 1.00 93.31 303 TYR A N 1
ATOM 2390 C CA . TYR A 1 303 ? -18.270 -12.983 -25.032 1.00 93.31 303 TYR A CA 1
ATOM 2391 C C . TYR A 1 303 ? -17.455 -12.965 -26.323 1.00 93.31 303 TYR A C 1
ATOM 2393 O O . TYR A 1 303 ? -16.422 -13.625 -26.438 1.00 93.31 303 TYR A O 1
ATOM 2401 N N . SER A 1 304 ? -17.897 -12.178 -27.294 1.00 94.25 304 SER A N 1
ATOM 2402 C CA . SER A 1 304 ? -17.146 -11.854 -28.507 1.00 94.25 304 SER A CA 1
ATOM 2403 C C . SER A 1 304 ? -17.459 -10.423 -28.934 1.00 94.25 304 SER A C 1
ATOM 2405 O O . SER A 1 304 ? -18.419 -9.834 -28.450 1.00 94.25 304 SER A O 1
ATOM 2407 N N . SER A 1 305 ? -16.661 -9.842 -29.821 1.00 94.12 305 SER A N 1
ATOM 2408 C CA . SER A 1 305 ? -16.840 -8.456 -30.258 1.00 94.12 305 SER A CA 1
ATOM 2409 C C . SER A 1 305 ? -17.002 -8.360 -31.770 1.00 94.12 305 SER A C 1
ATOM 2411 O O . SER A 1 305 ? -16.302 -9.068 -32.487 1.00 94.12 305 SER A O 1
ATOM 2413 N N . PRO A 1 306 ? -17.863 -7.485 -32.310 1.00 90.88 306 PRO A N 1
ATOM 2414 C CA . PRO A 1 306 ? -17.808 -7.151 -33.732 1.00 90.88 306 PRO A CA 1
ATOM 2415 C C . PRO A 1 306 ? -16.537 -6.360 -34.105 1.00 90.88 306 PRO A C 1
ATOM 2417 O O . PRO A 1 306 ? -16.229 -6.250 -35.291 1.00 90.88 306 PRO A O 1
ATOM 2420 N N . ASP A 1 307 ? -15.798 -5.829 -33.123 1.00 90.12 307 ASP A N 1
ATOM 2421 C CA . ASP A 1 307 ? -14.567 -5.065 -33.321 1.00 90.12 307 ASP A CA 1
ATOM 2422 C C . ASP A 1 307 ? -13.321 -5.907 -32.998 1.00 90.12 307 ASP A C 1
ATOM 2424 O O . ASP A 1 307 ? -13.169 -6.465 -31.907 1.00 90.12 307 ASP A O 1
ATOM 2428 N N . ALA A 1 308 ? -12.400 -5.996 -33.959 1.00 84.88 308 ALA A N 1
ATOM 2429 C CA . ALA A 1 308 ? -11.179 -6.781 -33.804 1.00 84.88 308 ALA A CA 1
ATOM 2430 C C . ALA A 1 308 ? -10.224 -6.182 -32.764 1.00 84.88 308 ALA A C 1
ATOM 2432 O O . ALA A 1 308 ? -9.558 -6.931 -32.053 1.00 84.88 308 ALA A O 1
ATOM 2433 N N . GLY A 1 309 ? -10.151 -4.851 -32.657 1.00 76.94 309 GLY A N 1
ATOM 2434 C CA . GLY A 1 309 ? -9.291 -4.165 -31.692 1.00 76.94 309 GLY A CA 1
ATOM 2435 C C . GLY A 1 309 ? -9.753 -4.377 -30.254 1.00 76.94 309 GLY A C 1
ATOM 2436 O O . GLY A 1 309 ? -8.937 -4.673 -29.384 1.00 76.94 309 GLY A O 1
ATOM 2437 N N . PHE A 1 310 ? -11.061 -4.304 -30.023 1.00 80.12 310 PHE A N 1
ATOM 2438 C CA . PHE A 1 310 ? -11.680 -4.594 -28.739 1.00 80.12 310 PHE A CA 1
ATOM 2439 C C . PHE A 1 310 ? -11.519 -6.070 -28.377 1.00 80.12 310 PHE A C 1
ATOM 2441 O O . PHE A 1 310 ? -11.083 -6.380 -27.273 1.00 80.12 310 PHE A O 1
ATOM 2448 N N . GLY A 1 311 ? -11.759 -6.988 -29.323 1.00 80.25 311 GLY A N 1
ATOM 2449 C CA . GLY A 1 311 ? -11.459 -8.408 -29.129 1.00 80.25 311 GLY A CA 1
ATOM 2450 C C . GLY A 1 311 ? -9.996 -8.641 -28.732 1.00 80.25 311 GLY A C 1
ATOM 2451 O O . GLY A 1 311 ? -9.725 -9.385 -27.796 1.00 80.25 311 GLY A O 1
ATOM 2452 N N . LEU A 1 312 ? -9.050 -7.957 -29.382 1.00 79.06 312 LEU A N 1
ATOM 2453 C CA . LEU A 1 312 ? -7.617 -8.057 -29.089 1.00 79.06 312 LEU A CA 1
ATOM 2454 C C . LEU A 1 312 ? -7.218 -7.549 -27.699 1.00 79.06 312 LEU A C 1
ATOM 2456 O O . LEU A 1 312 ? -6.240 -8.060 -27.162 1.00 79.06 312 LEU A O 1
ATOM 2460 N N . ALA A 1 313 ? -7.968 -6.629 -27.084 1.00 73.75 313 ALA A N 1
ATOM 2461 C CA . ALA A 1 313 ? -7.696 -6.182 -25.712 1.00 73.75 313 ALA A CA 1
ATOM 2462 C C . ALA A 1 313 ? -7.782 -7.333 -24.686 1.00 73.75 313 ALA A C 1
ATOM 2464 O O . ALA A 1 313 ? -7.116 -7.300 -23.652 1.00 73.75 313 ALA A O 1
ATOM 2465 N N . TYR A 1 314 ? -8.551 -8.383 -25.003 1.00 74.38 314 TYR A N 1
ATOM 2466 C CA . TYR A 1 314 ? -8.708 -9.590 -24.182 1.00 74.38 314 TYR A CA 1
ATOM 2467 C C . TYR A 1 314 ? -7.808 -10.759 -24.630 1.00 74.38 314 TYR A C 1
ATOM 2469 O O . TYR A 1 314 ? -7.787 -11.821 -23.988 1.00 74.38 314 TYR A O 1
ATOM 2477 N N . ALA A 1 315 ? -7.066 -10.587 -25.731 1.00 72.44 315 ALA A N 1
ATOM 2478 C CA . ALA A 1 315 ? -6.069 -11.543 -26.197 1.00 72.44 315 ALA A CA 1
ATOM 2479 C C . ALA A 1 315 ? -4.778 -11.459 -25.364 1.00 72.44 315 ALA A C 1
ATOM 2481 O O . ALA A 1 315 ? -4.543 -10.498 -24.637 1.00 72.44 315 ALA A O 1
ATOM 2482 N N . ASP A 1 316 ? -3.953 -12.504 -25.424 1.00 62.66 316 ASP A N 1
ATOM 2483 C CA . ASP A 1 316 ? -2.692 -12.561 -24.675 1.00 62.66 316 ASP A CA 1
ATOM 2484 C C . ASP A 1 316 ? -1.713 -11.444 -25.086 1.00 62.66 316 ASP A C 1
ATOM 2486 O O . ASP A 1 316 ? -1.490 -11.218 -26.276 1.00 62.66 316 ASP A O 1
ATOM 2490 N N . TRP A 1 317 ? -1.063 -10.820 -24.099 1.00 50.50 317 TRP A N 1
ATOM 2491 C CA . TRP A 1 317 ? -0.040 -9.774 -24.285 1.00 50.50 317 TRP A CA 1
ATOM 2492 C C . TRP A 1 317 ? 1.391 -10.362 -24.344 1.00 50.50 317 TRP A C 1
ATOM 2494 O O . TRP A 1 317 ? 2.388 -9.641 -24.377 1.00 50.50 317 TRP A O 1
ATOM 2504 N N . TRP A 1 318 ? 1.505 -11.696 -24.343 1.00 42.22 318 TRP A N 1
ATOM 2505 C CA . TRP A 1 318 ? 2.756 -12.455 -24.234 1.00 42.22 318 TRP A CA 1
ATOM 2506 C C . TRP A 1 318 ? 3.560 -12.530 -25.544 1.00 42.22 318 TRP A C 1
ATOM 2508 O O . TRP A 1 318 ? 3.011 -12.792 -26.614 1.00 42.22 318 TRP A O 1
ATOM 2518 N N . CYS A 1 319 ? 4.890 -12.392 -25.451 1.00 46.47 319 CYS A N 1
ATOM 2519 C CA . CYS A 1 319 ? 5.809 -12.248 -26.589 1.00 46.47 319 CYS A CA 1
ATOM 2520 C C . CYS A 1 319 ? 6.845 -13.396 -26.714 1.00 46.47 319 CYS A C 1
ATOM 2522 O O . CYS A 1 319 ? 8.030 -13.098 -26.821 1.00 46.47 319 CYS A O 1
ATOM 2524 N N . GLY A 1 320 ? 6.469 -14.683 -26.645 1.00 44.84 320 GLY A N 1
ATOM 2525 C CA . GLY A 1 320 ? 7.414 -15.833 -26.657 1.00 44.84 320 GLY A CA 1
ATOM 2526 C C . GLY A 1 320 ? 7.642 -16.524 -28.015 1.00 44.84 320 GLY A C 1
ATOM 2527 O O . GLY A 1 320 ? 6.734 -16.542 -28.851 1.00 44.84 320 GLY A O 1
ATOM 2528 N N . ARG A 1 321 ? 8.836 -17.116 -28.251 1.00 36.84 321 ARG A N 1
ATOM 2529 C CA . ARG A 1 321 ? 9.157 -17.851 -29.502 1.00 36.84 321 ARG A CA 1
ATOM 2530 C C . ARG A 1 321 ? 8.250 -19.062 -29.711 1.00 36.84 321 ARG A C 1
ATOM 2532 O O . ARG A 1 321 ? 7.708 -19.648 -28.779 1.00 36.84 321 ARG A O 1
ATOM 2539 N N . THR A 1 322 ? 8.022 -19.388 -30.980 1.00 40.75 322 THR A N 1
ATOM 2540 C CA . THR A 1 322 ? 7.071 -20.419 -31.414 1.00 40.75 322 THR A CA 1
ATOM 2541 C C . THR A 1 322 ? 7.788 -21.666 -31.890 1.00 40.75 322 THR A C 1
ATOM 2543 O O . THR A 1 322 ? 8.855 -21.563 -32.486 1.00 40.75 322 THR A O 1
ATOM 2546 N N . ALA A 1 323 ? 7.172 -22.835 -31.688 1.00 38.50 323 ALA A N 1
ATOM 2547 C CA . ALA A 1 323 ? 7.684 -24.098 -32.212 1.00 38.50 323 ALA A CA 1
ATOM 2548 C C . ALA A 1 323 ? 7.976 -24.007 -33.729 1.00 38.50 323 ALA A C 1
ATOM 2550 O O . ALA A 1 323 ? 7.215 -23.338 -34.441 1.00 38.50 323 ALA A O 1
ATOM 2551 N N . PRO A 1 324 ? 9.020 -24.681 -34.251 1.00 30.19 324 PRO A N 1
ATOM 2552 C CA . PRO A 1 324 ? 9.332 -24.685 -35.679 1.00 30.19 324 PRO A CA 1
ATOM 2553 C C . PRO A 1 324 ? 8.099 -25.058 -36.518 1.00 30.19 324 PRO A C 1
ATOM 2555 O O . PRO A 1 324 ? 7.533 -26.136 -36.355 1.00 30.19 324 PRO A O 1
ATOM 2558 N N . GLY A 1 325 ? 7.655 -24.141 -37.385 1.00 38.16 325 GLY A N 1
ATOM 2559 C CA . GLY A 1 325 ? 6.444 -24.296 -38.206 1.00 38.16 325 GLY A CA 1
ATOM 2560 C C . GLY A 1 325 ? 5.163 -23.657 -37.645 1.00 38.16 325 GLY A C 1
ATOM 2561 O O . GLY A 1 325 ? 4.143 -23.684 -38.323 1.00 38.16 325 GLY A O 1
ATOM 2562 N N . SER A 1 326 ? 5.199 -23.054 -36.452 1.00 45.28 326 SER A N 1
ATOM 2563 C CA . SER A 1 326 ? 4.080 -22.309 -35.854 1.00 45.28 326 SER A CA 1
ATOM 2564 C C . SER A 1 326 ? 4.258 -20.791 -35.978 1.00 45.28 326 SER A C 1
ATOM 2566 O O . SER A 1 326 ? 5.380 -20.293 -36.006 1.00 45.28 326 SER A O 1
ATOM 2568 N N . TYR A 1 327 ? 3.148 -20.049 -35.999 1.00 50.47 327 TYR A N 1
ATOM 2569 C CA . TYR A 1 327 ? 3.157 -18.586 -36.099 1.00 50.47 327 TYR A CA 1
ATOM 2570 C C . TYR A 1 327 ? 3.366 -17.890 -34.740 1.00 50.47 327 TYR A C 1
ATOM 2572 O O . TYR A 1 327 ? 2.769 -18.261 -33.712 1.00 50.47 327 TYR A O 1
ATOM 2580 N N . PHE A 1 328 ? 4.237 -16.881 -34.755 1.00 48.78 328 PHE A N 1
ATOM 2581 C CA . PHE A 1 328 ? 4.678 -16.100 -33.598 1.00 48.78 328 PHE A CA 1
ATOM 2582 C C . PHE A 1 328 ? 3.674 -14.997 -33.258 1.00 48.78 328 PHE A C 1
ATOM 2584 O O . PHE A 1 328 ? 3.038 -14.455 -34.151 1.00 48.78 328 PHE A O 1
ATOM 2591 N N . GLY A 1 329 ? 3.547 -14.663 -31.969 1.00 64.50 329 GLY A N 1
ATOM 2592 C CA . GLY A 1 329 ? 2.755 -13.519 -31.507 1.00 64.50 329 GLY A CA 1
ATOM 2593 C C . GLY A 1 329 ? 1.325 -13.830 -31.042 1.00 64.50 329 GLY A C 1
ATOM 2594 O O . GLY A 1 329 ? 1.037 -14.921 -30.524 1.00 64.50 329 GLY A O 1
ATOM 2595 N N . VAL A 1 330 ? 0.462 -12.818 -31.167 1.00 74.44 330 VAL A N 1
ATOM 2596 C CA . VAL A 1 330 ? -0.903 -12.751 -30.624 1.00 74.44 330 VAL A CA 1
ATOM 2597 C C . VAL A 1 330 ? -1.844 -13.608 -31.469 1.00 74.44 330 VAL A C 1
ATOM 2599 O O . VAL A 1 330 ? -1.735 -13.658 -32.695 1.00 74.44 330 VAL A O 1
ATOM 2602 N N . LYS A 1 331 ? -2.788 -14.293 -30.816 1.00 83.38 331 LYS A N 1
ATOM 2603 C CA . LYS A 1 331 ? -3.825 -15.078 -31.495 1.00 83.38 331 LYS A CA 1
ATOM 2604 C C . LYS A 1 331 ? -5.193 -14.467 -31.255 1.00 83.38 331 LYS A C 1
ATOM 2606 O O . LYS A 1 331 ? -5.582 -14.266 -30.107 1.00 83.38 331 LYS A O 1
ATOM 2611 N N . LEU A 1 332 ? -5.927 -14.244 -32.337 1.00 90.56 332 LEU A N 1
ATOM 2612 C CA . LEU A 1 332 ? -7.310 -13.784 -32.303 1.00 90.56 332 LEU A CA 1
ATOM 2613 C C . LEU A 1 332 ? -8.205 -14.832 -32.957 1.00 90.56 332 LEU A C 1
ATOM 2615 O O . LEU A 1 332 ? -7.925 -15.276 -34.071 1.00 90.56 332 LEU A O 1
ATOM 2619 N N . VAL A 1 333 ? -9.274 -15.234 -32.273 1.00 93.62 333 VAL A N 1
ATOM 2620 C CA . VAL A 1 333 ? -10.228 -16.204 -32.819 1.00 93.62 333 VAL A CA 1
ATOM 2621 C C . VAL A 1 333 ? -11.347 -15.443 -33.523 1.00 93.62 333 VAL A C 1
ATOM 2623 O O . VAL A 1 333 ? -12.013 -14.610 -32.914 1.00 93.62 333 VAL A O 1
ATOM 2626 N N . VAL A 1 334 ? -11.561 -15.726 -34.804 1.00 95.94 334 VAL A N 1
ATOM 2627 C CA . VAL A 1 334 ? -12.658 -15.166 -35.602 1.00 95.94 334 VAL A CA 1
ATOM 2628 C C . VAL A 1 334 ? -13.782 -16.180 -35.630 1.00 95.94 334 VAL A C 1
ATOM 2630 O O . VAL A 1 334 ? -13.583 -17.338 -36.010 1.00 95.94 334 VAL A O 1
ATOM 2633 N N . CYS A 1 335 ? -14.958 -15.734 -35.220 1.00 97.12 335 CYS A N 1
ATOM 2634 C CA . CYS A 1 335 ? -16.104 -16.581 -34.964 1.00 97.12 335 CYS A CA 1
ATOM 2635 C C . CYS A 1 335 ? -17.284 -16.195 -35.854 1.00 97.12 335 CYS A C 1
ATOM 2637 O O . CYS A 1 335 ? -17.472 -15.025 -36.193 1.00 97.12 335 CYS A O 1
ATOM 2639 N N . ALA A 1 336 ? -18.102 -17.186 -36.197 1.00 96.81 336 ALA A N 1
ATOM 2640 C CA . ALA A 1 336 ? -19.458 -16.969 -36.679 1.00 96.81 336 ALA A CA 1
ATOM 2641 C C . ALA A 1 336 ? -20.418 -17.100 -35.492 1.00 96.81 336 ALA A C 1
ATOM 2643 O O . ALA A 1 336 ? -20.426 -18.133 -34.826 1.00 96.81 336 ALA A O 1
ATOM 2644 N N . THR A 1 337 ? -21.217 -16.066 -35.231 1.00 97.19 337 THR A N 1
ATOM 2645 C CA . THR A 1 337 ? -22.020 -15.953 -34.003 1.00 97.19 337 THR A CA 1
ATOM 2646 C C . THR A 1 337 ? -23.492 -15.699 -34.321 1.00 97.19 337 THR A C 1
ATOM 2648 O O . THR A 1 337 ? -23.831 -14.776 -35.064 1.00 97.19 337 THR A O 1
ATOM 2651 N N . LEU A 1 338 ? -24.385 -16.520 -33.768 1.00 96.81 338 LEU A N 1
ATOM 2652 C CA . LEU A 1 338 ? -25.836 -16.434 -33.949 1.00 96.81 338 LEU A CA 1
ATOM 2653 C C . LEU A 1 338 ? -26.468 -15.608 -32.827 1.00 96.81 338 LEU A C 1
ATOM 2655 O O . LEU A 1 338 ? -26.662 -16.102 -31.718 1.00 96.81 338 LEU A O 1
ATOM 2659 N N . MET A 1 339 ? -26.822 -14.362 -33.139 1.00 94.75 339 MET A N 1
ATOM 2660 C CA . MET A 1 339 ? -27.394 -13.434 -32.157 1.00 94.75 339 MET A CA 1
ATOM 2661 C C . MET A 1 339 ? -28.917 -13.586 -32.006 1.00 94.75 339 MET A C 1
ATOM 2663 O O . MET A 1 339 ? -29.438 -13.553 -30.899 1.00 94.75 339 MET A O 1
ATOM 2667 N N . GLY A 1 340 ? -29.670 -13.792 -33.093 1.00 94.25 340 GLY A N 1
ATOM 2668 C CA . GLY A 1 340 ? -31.136 -13.814 -33.008 1.00 94.25 340 GLY A CA 1
ATOM 2669 C C . GLY A 1 340 ? -31.701 -12.451 -32.593 1.00 94.25 340 GLY A C 1
ATOM 2670 O O . GLY A 1 340 ? -31.251 -11.410 -33.079 1.00 94.25 340 GLY A O 1
ATOM 2671 N N . ARG A 1 341 ? -32.697 -12.437 -31.699 1.00 93.12 341 ARG A N 1
ATOM 2672 C CA . ARG A 1 341 ? -33.217 -11.215 -31.065 1.00 93.12 341 ARG A CA 1
ATOM 2673 C C . ARG A 1 341 ? -32.241 -10.726 -30.001 1.00 93.12 341 ARG A C 1
ATOM 2675 O O . ARG A 1 341 ? -32.382 -11.026 -28.816 1.00 93.12 341 ARG A O 1
ATOM 2682 N N . ALA A 1 342 ? -31.252 -9.958 -30.433 1.00 92.25 342 ALA A N 1
ATOM 2683 C CA . ALA A 1 342 ? -30.344 -9.289 -29.520 1.00 92.25 342 ALA A CA 1
ATOM 2684 C C . ALA A 1 342 ? -31.082 -8.225 -28.690 1.00 92.25 342 ALA A C 1
ATOM 2686 O O . ALA A 1 342 ? -31.868 -7.437 -29.233 1.00 92.25 342 ALA A O 1
ATOM 2687 N N . ARG A 1 343 ? -30.799 -8.190 -27.385 1.00 91.12 343 ARG A N 1
ATOM 2688 C CA . ARG A 1 343 ? -31.200 -7.106 -26.482 1.00 91.12 343 ARG A CA 1
ATOM 2689 C C . ARG A 1 343 ? -29.980 -6.284 -26.080 1.00 91.12 343 ARG A C 1
ATOM 2691 O O . ARG A 1 343 ? -28.939 -6.848 -25.749 1.00 91.12 343 ARG A O 1
ATOM 2698 N N . LEU A 1 344 ? -30.135 -4.963 -26.105 1.00 89.75 344 LEU A N 1
ATOM 2699 C CA . LEU A 1 344 ? -29.165 -4.042 -25.527 1.00 89.75 344 LEU A CA 1
ATOM 2700 C C . LEU A 1 344 ? -29.245 -4.136 -24.001 1.00 89.75 344 LEU A C 1
ATOM 2702 O O . LEU A 1 344 ? -30.334 -4.011 -23.440 1.00 89.75 344 LEU A O 1
ATOM 2706 N N . MET A 1 345 ? -28.107 -4.403 -23.375 1.00 88.62 345 MET A N 1
ATOM 2707 C CA . MET A 1 345 ? -27.960 -4.558 -21.938 1.00 88.62 345 MET A CA 1
ATOM 2708 C C . MET A 1 345 ? -27.081 -3.446 -21.386 1.00 88.62 345 MET A C 1
ATOM 2710 O O . MET A 1 345 ? -26.048 -3.093 -21.962 1.00 88.62 345 MET A O 1
ATOM 2714 N N . TYR A 1 346 ? -27.479 -2.960 -20.226 1.00 84.94 346 TYR A N 1
ATOM 2715 C CA . TYR A 1 346 ? -26.769 -1.993 -19.418 1.00 84.94 346 TYR A CA 1
ATOM 2716 C C . TYR A 1 346 ? -26.361 -2.640 -18.092 1.00 84.94 346 TYR A C 1
ATOM 2718 O O . TYR A 1 346 ? -26.838 -3.717 -17.728 1.00 84.94 346 TYR A O 1
ATOM 2726 N N . ARG A 1 347 ? -25.424 -2.023 -17.366 1.00 77.19 347 ARG A N 1
ATOM 2727 C CA . ARG A 1 347 ? -24.943 -2.587 -16.089 1.00 77.19 347 ARG A CA 1
ATOM 2728 C C . ARG A 1 347 ? -26.065 -2.644 -15.051 1.00 77.19 347 ARG A C 1
ATOM 2730 O O . ARG A 1 347 ? -26.084 -3.530 -14.204 1.00 77.19 347 ARG A O 1
ATOM 2737 N N . GLU A 1 348 ? -26.998 -1.715 -15.170 1.00 81.75 348 GLU A N 1
ATOM 2738 C CA . GLU A 1 348 ? -28.160 -1.496 -14.325 1.00 81.75 348 GLU A CA 1
ATOM 2739 C C . GLU A 1 348 ? -29.245 -2.566 -14.531 1.00 81.75 348 GLU A C 1
ATOM 2741 O O . GLU A 1 348 ? -30.070 -2.757 -13.645 1.00 81.75 348 GLU A O 1
ATOM 2746 N N . ASP A 1 349 ? -29.219 -3.320 -15.643 1.00 79.50 349 ASP A N 1
ATOM 2747 C CA . ASP A 1 349 ? -30.129 -4.457 -15.864 1.00 79.50 349 ASP A CA 1
ATOM 2748 C C . ASP A 1 349 ? -29.825 -5.653 -14.929 1.00 79.50 349 ASP A C 1
ATOM 2750 O O . ASP A 1 349 ? -30.571 -6.630 -14.918 1.00 79.50 349 ASP A O 1
ATOM 2754 N N . GLY A 1 350 ? -28.718 -5.628 -14.170 1.00 84.62 350 GLY A N 1
ATOM 2755 C CA . GLY A 1 350 ? -28.450 -6.591 -13.091 1.00 84.62 350 GLY A CA 1
ATOM 2756 C C . GLY A 1 350 ? -28.206 -8.041 -13.535 1.00 84.62 350 GLY A C 1
ATOM 2757 O O . GLY A 1 350 ? -28.241 -8.955 -12.718 1.00 84.62 350 GLY A O 1
ATOM 2758 N N . TRP A 1 351 ? -27.922 -8.285 -14.815 1.00 87.06 351 TRP A N 1
ATOM 2759 C CA . TRP A 1 351 ? -27.988 -9.631 -15.404 1.00 87.06 351 TRP A CA 1
ATOM 2760 C C . TRP A 1 351 ? -26.737 -10.508 -15.207 1.00 87.06 351 TRP A C 1
ATOM 2762 O O . TRP A 1 351 ? -26.572 -11.515 -15.889 1.00 87.06 351 TRP A O 1
ATOM 2772 N N . ARG A 1 352 ? -25.826 -10.139 -14.297 1.00 83.12 352 ARG A N 1
ATOM 2773 C CA . ARG A 1 352 ? -24.474 -10.723 -14.195 1.00 83.12 352 ARG A CA 1
ATOM 2774 C C . ARG A 1 352 ? -24.451 -12.197 -13.801 1.00 83.12 352 ARG A C 1
ATOM 2776 O O . ARG A 1 352 ? -23.658 -12.974 -14.330 1.00 83.12 352 ARG A O 1
ATOM 2783 N N . GLU A 1 353 ? -25.323 -12.569 -12.873 1.00 83.00 353 GLU A N 1
ATOM 2784 C CA . GLU A 1 353 ? -25.361 -13.913 -12.301 1.00 83.00 353 GLU A CA 1
ATOM 2785 C C . GLU A 1 353 ? -26.193 -14.895 -13.131 1.00 83.00 353 GLU A C 1
ATOM 2787 O O . GLU A 1 353 ? -26.175 -16.092 -12.843 1.00 83.00 353 GLU A O 1
ATOM 2792 N N . HIS A 1 354 ? -26.871 -14.422 -14.175 1.00 86.12 354 HIS A N 1
ATOM 2793 C CA . HIS A 1 354 ? -27.748 -15.237 -15.007 1.00 86.12 354 HIS A CA 1
ATOM 2794 C C . HIS A 1 354 ? -26.968 -15.950 -16.109 1.00 86.12 354 HIS A C 1
ATOM 2796 O O . HIS A 1 354 ? -26.108 -15.367 -16.772 1.00 86.12 354 HIS A O 1
ATOM 2802 N N . ASP A 1 355 ? -27.286 -17.222 -16.319 1.00 86.62 355 ASP A N 1
ATOM 2803 C CA . ASP A 1 355 ? -26.668 -18.089 -17.320 1.00 86.62 355 ASP A CA 1
ATOM 2804 C C . ASP A 1 355 ? -27.555 -18.307 -18.562 1.00 86.62 355 ASP A C 1
ATOM 2806 O O . ASP A 1 355 ? -27.196 -19.082 -19.453 1.00 86.62 355 ASP A O 1
ATOM 2810 N N . GLU A 1 356 ? -28.655 -17.551 -18.646 1.00 88.62 356 GLU A N 1
ATOM 2811 C CA . GLU A 1 356 ? -29.591 -17.470 -19.768 1.00 88.62 356 GLU A CA 1
ATOM 2812 C C . GLU A 1 356 ? -29.762 -16.019 -20.257 1.00 88.62 356 GLU A C 1
ATOM 2814 O O . GLU A 1 356 ? -29.485 -15.051 -19.539 1.00 88.62 356 GLU A O 1
ATOM 2819 N N . ALA A 1 357 ? -30.237 -15.862 -21.497 1.00 90.00 357 ALA A N 1
ATOM 2820 C CA . ALA A 1 357 ? -30.575 -14.553 -22.048 1.00 90.00 357 ALA A CA 1
ATOM 2821 C C . ALA A 1 357 ? -31.801 -13.954 -21.340 1.00 90.00 357 ALA A C 1
ATOM 2823 O O . ALA A 1 357 ? -32.673 -14.673 -20.855 1.00 90.00 357 ALA A O 1
ATOM 2824 N N . HIS A 1 358 ? -31.889 -12.626 -21.323 1.00 91.00 358 HIS A N 1
ATOM 2825 C CA . HIS A 1 358 ? -33.038 -11.899 -20.810 1.00 91.00 358 HIS A CA 1
ATOM 2826 C C . HIS A 1 358 ? -34.315 -12.358 -21.516 1.00 91.00 358 HIS A C 1
ATOM 2828 O O . HIS A 1 358 ? -34.319 -12.583 -22.727 1.00 91.00 358 HIS A O 1
ATOM 2834 N N . GLU A 1 359 ? -35.421 -12.427 -20.772 1.00 86.44 359 GLU A N 1
ATOM 2835 C CA . GLU A 1 359 ? -36.741 -12.753 -21.306 1.00 86.44 359 GLU A CA 1
ATOM 2836 C C . GLU A 1 359 ? -37.032 -12.000 -22.617 1.00 86.44 359 GLU A C 1
ATOM 2838 O O . GLU A 1 359 ? -36.873 -10.777 -22.712 1.00 86.44 359 GLU A O 1
ATOM 2843 N N . GLY A 1 360 ? -37.428 -12.756 -23.644 1.00 84.69 360 GLY A N 1
ATOM 2844 C CA . GLY A 1 360 ? -37.724 -12.243 -24.982 1.00 84.69 360 GLY A CA 1
ATOM 2845 C C . GLY A 1 360 ? -36.508 -12.033 -25.893 1.00 84.69 360 GLY A C 1
ATOM 2846 O O . GLY A 1 360 ? -36.709 -11.769 -27.082 1.00 84.69 360 GLY A O 1
ATOM 2847 N N . ALA A 1 361 ? -35.287 -12.192 -25.381 1.00 91.44 361 ALA A N 1
ATOM 2848 C CA . ALA A 1 361 ? -34.039 -12.091 -26.127 1.00 91.44 361 ALA A CA 1
ATOM 2849 C C . ALA A 1 361 ? -33.397 -13.465 -26.364 1.00 91.44 361 ALA A C 1
ATOM 2851 O O . ALA A 1 361 ? -33.644 -14.437 -25.657 1.00 91.44 361 ALA A O 1
ATOM 2852 N N . ASP A 1 362 ? -32.550 -13.528 -27.386 1.00 94.19 362 ASP A N 1
ATOM 2853 C CA . ASP A 1 362 ? -31.771 -14.717 -27.744 1.00 94.19 362 ASP A CA 1
ATOM 2854 C C . ASP A 1 362 ? -30.273 -14.542 -27.402 1.00 94.19 362 ASP A C 1
ATOM 2856 O O . ASP A 1 362 ? -29.536 -15.523 -27.268 1.00 94.19 362 ASP A O 1
ATOM 2860 N N . SER A 1 363 ? -29.824 -13.294 -27.258 1.00 95.81 363 SER A N 1
ATOM 2861 C CA . SER A 1 363 ? -28.445 -12.898 -26.961 1.00 95.81 363 SER A CA 1
ATOM 2862 C C . SER A 1 363 ? -28.411 -11.486 -26.373 1.00 95.81 363 SER A C 1
ATOM 2864 O O . SER A 1 363 ? -29.361 -10.715 -26.552 1.00 95.81 363 SER A O 1
ATOM 2866 N N . HIS A 1 364 ? -27.279 -11.091 -25.793 1.00 95.62 364 HIS A N 1
ATOM 2867 C CA . HIS A 1 364 ? -27.068 -9.719 -25.327 1.00 95.62 364 HIS A CA 1
ATOM 2868 C C . HIS A 1 364 ? -26.047 -8.961 -26.154 1.00 95.62 364 HIS A C 1
ATOM 2870 O O . HIS A 1 364 ? -25.121 -9.532 -26.727 1.00 95.62 364 HIS A O 1
ATOM 2876 N N . VAL A 1 365 ? -26.242 -7.651 -26.180 1.00 92.94 365 VAL A N 1
ATOM 2877 C CA . VAL A 1 365 ? -25.305 -6.669 -26.701 1.00 92.94 365 VAL A CA 1
ATOM 2878 C C . VAL A 1 365 ? -25.073 -5.660 -25.589 1.00 92.94 365 VAL A C 1
ATOM 2880 O O . VAL A 1 365 ? -26.031 -5.080 -25.097 1.00 92.94 365 VAL A O 1
ATOM 2883 N N . GLY A 1 366 ? -23.830 -5.459 -25.178 1.00 86.25 366 GLY A N 1
ATOM 2884 C CA . GLY A 1 366 ? -23.461 -4.510 -24.134 1.00 86.25 366 GLY A CA 1
ATOM 2885 C C . GLY A 1 366 ? -22.283 -3.638 -24.550 1.00 86.25 366 GLY A C 1
ATOM 2886 O O . GLY A 1 366 ? -21.728 -3.806 -25.641 1.00 86.25 366 GLY A O 1
ATOM 2887 N N . ASN A 1 367 ? -21.921 -2.696 -23.678 1.00 82.81 367 ASN A N 1
ATOM 2888 C CA . ASN A 1 367 ? -20.777 -1.796 -23.854 1.00 82.81 367 ASN A CA 1
ATOM 2889 C C . ASN A 1 367 ? -20.784 -1.074 -25.216 1.00 82.81 367 ASN A C 1
ATOM 2891 O O . ASN A 1 367 ? -19.899 -1.274 -26.047 1.00 82.81 367 ASN A O 1
ATOM 2895 N N . ASP A 1 368 ? -21.847 -0.309 -25.479 1.00 82.06 368 ASP A N 1
ATOM 2896 C CA . ASP A 1 368 ? -22.049 0.448 -26.726 1.00 82.06 368 ASP A CA 1
ATOM 2897 C C . ASP A 1 368 ? -21.949 -0.394 -28.012 1.00 82.06 368 ASP A C 1
ATOM 2899 O O . ASP A 1 368 ? -21.564 0.084 -29.079 1.00 82.06 368 ASP A O 1
ATOM 2903 N N . GLY A 1 369 ? -22.325 -1.673 -27.928 1.00 83.19 369 GLY A N 1
ATOM 2904 C CA . GLY A 1 369 ? -22.317 -2.581 -29.072 1.00 83.19 369 GLY A CA 1
ATOM 2905 C C . GLY A 1 369 ? -21.007 -3.333 -29.284 1.00 83.19 369 GLY A C 1
ATOM 2906 O O . GLY A 1 369 ? -20.899 -4.068 -30.266 1.00 83.19 369 GLY A O 1
ATOM 2907 N N . LEU A 1 370 ? -20.030 -3.177 -28.389 1.00 87.38 370 LEU A N 1
ATOM 2908 C CA . LEU A 1 370 ? -18.725 -3.829 -28.493 1.00 87.38 370 LEU A CA 1
ATOM 2909 C C . LEU A 1 370 ? -18.700 -5.235 -27.890 1.00 87.38 370 LEU A C 1
ATOM 2911 O O . LEU A 1 370 ? -17.809 -6.007 -28.235 1.00 87.38 370 LEU A O 1
ATOM 2915 N N . GLU A 1 371 ? -19.661 -5.600 -27.041 1.00 89.69 371 GLU A N 1
ATOM 2916 C CA . GLU A 1 371 ? -19.705 -6.916 -26.396 1.00 89.69 371 GLU A CA 1
ATOM 2917 C C . GLU A 1 371 ? -20.966 -7.682 -26.778 1.00 89.69 371 GLU A C 1
ATOM 2919 O O . GLU A 1 371 ? -22.081 -7.284 -26.450 1.00 89.69 371 GLU A O 1
ATOM 2924 N N . TYR A 1 372 ? -20.792 -8.792 -27.488 1.00 95.12 372 TYR A N 1
ATOM 2925 C CA . TYR A 1 372 ? -21.848 -9.721 -27.873 1.00 95.12 372 TYR A CA 1
ATOM 2926 C C . TYR A 1 372 ? -21.758 -10.955 -26.989 1.00 95.12 372 TYR A C 1
ATOM 2928 O O . TYR A 1 372 ? -20.702 -11.585 -26.915 1.00 95.12 372 TYR A O 1
ATOM 2936 N N . VAL A 1 373 ? -22.872 -11.316 -26.356 1.00 94.75 373 VAL A N 1
ATOM 2937 C CA . VAL A 1 373 ? -22.936 -12.433 -25.410 1.00 94.75 373 VAL A CA 1
ATOM 2938 C C . VAL A 1 373 ? -23.961 -13.451 -25.881 1.00 94.75 373 VAL A C 1
ATOM 2940 O O . VAL A 1 373 ? -25.147 -13.138 -26.016 1.00 94.75 373 VAL A O 1
ATOM 2943 N N . VAL A 1 374 ? -23.504 -14.682 -26.106 1.00 95.06 374 VAL A N 1
ATOM 2944 C CA . VAL A 1 374 ? -24.366 -15.833 -26.403 1.00 95.06 374 VAL A CA 1
ATOM 2945 C C . VAL A 1 374 ? -24.289 -16.856 -25.276 1.00 95.06 374 VAL A C 1
ATOM 2947 O O . VAL A 1 374 ? -23.225 -17.101 -24.720 1.00 95.06 374 VAL A O 1
ATOM 2950 N N . PHE A 1 375 ? -25.418 -17.465 -24.931 1.00 92.19 375 PHE A N 1
ATOM 2951 C CA . PHE A 1 375 ? -25.522 -18.344 -23.757 1.00 92.19 375 PHE A CA 1
ATOM 2952 C C . PHE A 1 375 ? -25.433 -19.837 -24.092 1.00 92.19 375 PHE A C 1
ATOM 2954 O O . PHE A 1 375 ? -25.262 -20.661 -23.201 1.00 92.19 375 PHE A O 1
ATOM 2961 N N . ALA A 1 376 ? -25.491 -20.180 -25.379 1.00 90.81 376 ALA A N 1
ATOM 2962 C CA . ALA A 1 376 ? -25.337 -21.542 -25.875 1.00 90.81 376 ALA A CA 1
ATOM 2963 C C . ALA A 1 376 ? -24.027 -21.664 -26.679 1.00 90.81 376 ALA A C 1
ATOM 2965 O O . ALA A 1 376 ? -23.848 -20.900 -27.634 1.00 90.81 376 ALA A O 1
ATOM 2966 N N . PRO A 1 377 ? -23.125 -22.603 -26.338 1.00 91.44 377 PRO A N 1
ATOM 2967 C CA . PRO A 1 377 ? -21.892 -22.861 -27.088 1.00 91.44 377 PRO A CA 1
ATOM 2968 C C . PRO A 1 377 ? -22.091 -23.091 -28.583 1.00 91.44 377 PRO A C 1
ATOM 2970 O O . PRO A 1 377 ? -21.307 -22.621 -29.400 1.00 91.44 377 PRO A O 1
ATOM 2973 N N . GLU A 1 378 ? -23.178 -23.760 -28.956 1.00 93.56 378 GLU A N 1
ATOM 2974 C CA . GLU A 1 378 ? -23.507 -24.096 -30.340 1.00 93.56 378 GLU A CA 1
ATOM 2975 C C . GLU A 1 378 ? -23.875 -22.852 -31.163 1.00 93.56 378 GLU A C 1
ATOM 2977 O O . GLU A 1 378 ? -23.932 -22.918 -32.388 1.00 93.56 378 GLU A O 1
ATOM 2982 N N . ARG A 1 379 ? -24.106 -21.697 -30.519 1.00 94.44 379 ARG A N 1
ATOM 2983 C CA . ARG A 1 379 ? -24.382 -20.418 -31.194 1.00 94.44 379 ARG A CA 1
ATOM 2984 C C . ARG A 1 379 ? -23.128 -19.649 -31.597 1.00 94.44 379 ARG A C 1
ATOM 2986 O O . ARG A 1 379 ? -23.264 -18.591 -32.209 1.00 94.44 379 ARG A O 1
ATOM 2993 N N . ILE A 1 380 ? -21.932 -20.150 -31.298 1.00 96.81 380 ILE A N 1
ATOM 2994 C CA . ILE A 1 380 ? -20.673 -19.517 -31.692 1.00 96.81 380 ILE A CA 1
ATOM 2995 C C . ILE A 1 380 ? -19.675 -20.554 -32.210 1.00 96.81 380 ILE A C 1
ATOM 2997 O O . ILE A 1 380 ? -19.261 -21.473 -31.510 1.00 96.81 380 ILE A O 1
ATOM 3001 N N . LEU A 1 381 ? -19.276 -20.396 -33.469 1.00 96.12 381 LEU A N 1
ATOM 3002 C CA . LEU A 1 381 ? -18.379 -21.314 -34.163 1.00 96.12 381 LEU A CA 1
ATOM 3003 C C . LEU A 1 381 ? -17.019 -20.646 -34.396 1.00 96.12 381 LEU A C 1
ATOM 3005 O O . LEU A 1 381 ? -16.979 -19.632 -35.095 1.00 96.12 381 LEU A O 1
ATOM 3009 N N . PRO A 1 382 ? -15.902 -21.203 -33.889 1.00 95.94 382 PRO A N 1
ATOM 3010 C CA . PRO A 1 382 ? -14.563 -20.800 -34.312 1.00 95.94 382 PRO A CA 1
ATOM 3011 C C . PRO A 1 382 ? -14.366 -21.111 -35.802 1.00 95.94 382 PRO A C 1
ATOM 3013 O O . PRO A 1 382 ? -14.493 -22.263 -36.218 1.00 95.94 382 PRO A O 1
ATOM 3016 N N . VAL A 1 383 ? -14.058 -20.093 -36.607 1.00 93.25 383 VAL A N 1
ATOM 3017 C CA . VAL A 1 383 ? -13.867 -20.239 -38.060 1.00 93.25 383 VAL A CA 1
ATOM 3018 C C . VAL A 1 383 ? -12.412 -20.032 -38.453 1.00 93.25 383 VAL A C 1
ATOM 3020 O O . VAL A 1 383 ? -11.836 -20.895 -39.114 1.00 93.25 383 VAL A O 1
ATOM 3023 N N . TYR A 1 384 ? -11.801 -18.933 -38.004 1.00 92.75 384 TYR A N 1
ATOM 3024 C CA . TYR A 1 384 ? -10.376 -18.688 -38.212 1.00 92.75 384 TYR A CA 1
ATOM 3025 C C . TYR A 1 384 ? -9.637 -18.463 -36.896 1.00 92.75 384 TYR A C 1
ATOM 3027 O O . TYR A 1 384 ? -10.176 -17.884 -35.954 1.00 92.75 384 TYR A O 1
ATOM 3035 N N . VAL A 1 385 ? -8.364 -18.844 -36.865 1.00 89.81 385 VAL A N 1
ATOM 3036 C CA . VAL A 1 385 ? -7.383 -18.290 -35.933 1.00 89.81 385 VAL A CA 1
ATOM 3037 C C . VAL A 1 385 ? -6.470 -17.371 -36.728 1.00 89.81 385 VAL A C 1
ATOM 3039 O O . VAL A 1 385 ? -5.747 -17.806 -37.624 1.00 89.81 385 VAL A O 1
ATOM 3042 N N . VAL A 1 386 ? -6.516 -16.084 -36.402 1.00 85.94 386 VAL A N 1
ATOM 3043 C CA . VAL A 1 386 ? -5.615 -15.088 -36.971 1.00 85.94 386 VAL A CA 1
ATOM 3044 C C . VAL A 1 386 ? -4.365 -15.054 -36.109 1.00 85.94 386 VAL A C 1
ATOM 3046 O O . VAL A 1 386 ? -4.424 -14.793 -34.904 1.00 85.94 386 VAL A O 1
ATOM 3049 N N . HIS A 1 387 ? -3.235 -15.337 -36.739 1.00 82.06 387 HIS A N 1
ATOM 3050 C CA . HIS A 1 387 ? -1.918 -15.255 -36.137 1.00 82.06 387 HIS A CA 1
ATOM 3051 C C . HIS A 1 387 ? -1.319 -13.897 -36.489 1.00 82.06 387 HIS A C 1
ATOM 3053 O O . HIS A 1 387 ? -1.148 -13.565 -37.667 1.00 82.06 387 HIS A O 1
ATOM 3059 N N . LEU A 1 388 ? -1.047 -13.103 -35.461 1.00 75.69 388 LEU A N 1
ATOM 3060 C CA . LEU A 1 388 ? -0.649 -11.706 -35.566 1.00 75.69 388 LEU A CA 1
ATOM 3061 C C . LEU A 1 388 ? 0.721 -11.495 -34.935 1.00 75.69 388 LEU A C 1
ATOM 3063 O O . LEU A 1 388 ? 1.028 -12.075 -33.897 1.00 75.69 388 LEU A O 1
ATOM 3067 N N . ASP A 1 389 ? 1.486 -10.565 -35.490 1.00 69.31 389 ASP A N 1
ATOM 3068 C CA . ASP A 1 389 ? 2.577 -9.916 -34.774 1.00 69.31 389 ASP A CA 1
ATOM 3069 C C . ASP A 1 389 ? 2.410 -8.399 -34.771 1.00 69.31 389 ASP A C 1
ATOM 3071 O O . ASP A 1 389 ? 1.423 -7.849 -35.260 1.00 69.31 389 ASP A O 1
ATOM 3075 N N . TRP A 1 390 ? 3.374 -7.716 -34.170 1.00 63.34 390 TRP A N 1
ATOM 3076 C CA . TRP A 1 390 ? 3.330 -6.277 -33.967 1.00 63.34 390 TRP A CA 1
ATOM 3077 C C . TRP A 1 390 ? 3.787 -5.459 -35.190 1.00 63.34 390 TRP A C 1
ATOM 3079 O O . TRP A 1 390 ? 3.950 -4.257 -35.044 1.00 63.34 390 TRP A O 1
ATOM 3089 N N . GLY A 1 391 ? 3.998 -6.042 -36.379 1.00 54.88 391 GLY A N 1
ATOM 3090 C CA . GLY A 1 391 ? 4.398 -5.286 -37.581 1.00 54.88 391 GLY A CA 1
ATOM 3091 C C . GLY A 1 391 ? 5.872 -5.400 -37.985 1.00 54.88 391 GLY A C 1
ATOM 3092 O O . GLY A 1 391 ? 6.713 -5.871 -37.219 1.00 54.88 391 GLY A O 1
ATOM 3093 N N . ASP A 1 392 ? 6.182 -4.956 -39.213 1.00 45.12 392 ASP A N 1
ATOM 3094 C CA . ASP A 1 392 ? 7.533 -4.983 -39.812 1.00 45.12 392 ASP A CA 1
ATOM 3095 C C . ASP A 1 392 ? 8.542 -4.107 -39.058 1.00 45.12 392 ASP A C 1
ATOM 3097 O O . ASP A 1 392 ? 9.687 -4.515 -38.859 1.00 45.12 392 ASP A O 1
ATOM 3101 N N . ASP A 1 393 ? 8.093 -2.953 -38.557 1.00 40.56 393 ASP A N 1
ATOM 3102 C CA . ASP A 1 393 ? 8.910 -2.000 -37.792 1.00 40.56 393 ASP A CA 1
ATOM 3103 C C . ASP A 1 393 ? 9.434 -2.586 -36.466 1.00 40.56 393 ASP A C 1
ATOM 3105 O O . ASP A 1 393 ? 10.313 -2.014 -35.823 1.00 40.56 393 ASP A O 1
ATOM 3109 N N . ASN A 1 394 ? 8.928 -3.763 -36.075 1.00 45.62 394 ASN A N 1
ATOM 3110 C CA . ASN A 1 394 ? 9.224 -4.428 -34.810 1.00 45.62 394 ASN A CA 1
ATOM 3111 C C . ASN A 1 394 ? 10.012 -5.719 -34.945 1.00 45.62 394 ASN A C 1
ATOM 3113 O O . ASN A 1 394 ? 10.368 -6.325 -33.937 1.00 45.62 394 ASN A O 1
ATOM 3117 N N . ALA A 1 395 ? 10.333 -6.141 -36.163 1.00 43.81 395 ALA A N 1
ATOM 3118 C CA . ALA A 1 395 ? 11.068 -7.375 -36.381 1.00 43.81 395 ALA A CA 1
ATOM 3119 C C . ALA A 1 395 ? 12.455 -7.391 -35.726 1.00 43.81 395 ALA A C 1
ATOM 3121 O O . ALA A 1 395 ? 12.845 -8.399 -35.139 1.00 43.81 395 ALA A O 1
ATOM 3122 N N . ALA A 1 396 ? 13.150 -6.249 -35.737 1.00 42.25 396 ALA A N 1
ATOM 3123 C CA . ALA A 1 396 ? 14.436 -6.071 -35.061 1.00 42.25 396 ALA A CA 1
ATOM 3124 C C . ALA A 1 396 ? 14.334 -6.227 -33.530 1.00 42.25 396 ALA A C 1
ATOM 3126 O O . ALA A 1 396 ? 15.321 -6.535 -32.870 1.00 42.25 396 ALA A O 1
ATOM 3127 N N . PHE A 1 397 ? 13.139 -6.057 -32.948 1.00 44.41 397 PHE A N 1
ATOM 3128 C CA . PHE A 1 397 ? 12.909 -6.236 -31.513 1.00 44.41 397 PHE A CA 1
ATOM 3129 C C . PHE A 1 397 ? 12.920 -7.710 -31.085 1.00 44.41 397 PHE A C 1
ATOM 3131 O O . PHE A 1 397 ? 13.144 -8.021 -29.913 1.00 44.41 397 PHE A O 1
ATOM 3138 N N . PHE A 1 398 ? 12.691 -8.615 -32.040 1.00 43.84 398 PHE A N 1
ATOM 3139 C CA . PHE A 1 398 ? 12.533 -10.045 -31.794 1.00 43.84 398 PHE A CA 1
ATOM 3140 C C . PHE A 1 398 ? 13.706 -10.896 -32.312 1.00 43.84 398 PHE A C 1
ATOM 3142 O O . PHE A 1 398 ? 13.709 -12.104 -32.079 1.00 43.84 398 PHE A O 1
ATOM 3149 N N . GLU A 1 399 ? 14.725 -10.293 -32.942 1.00 44.53 399 GLU A N 1
ATOM 3150 C CA . GLU A 1 399 ? 15.941 -10.995 -33.407 1.00 44.53 399 GLU A CA 1
ATOM 3151 C C . GLU A 1 399 ? 16.706 -11.692 -32.265 1.00 44.53 399 GLU A C 1
ATOM 3153 O O . GLU A 1 399 ? 17.339 -12.726 -32.477 1.00 44.53 399 GLU A O 1
ATOM 3158 N N . ASP A 1 400 ? 16.600 -11.160 -31.043 1.00 47.72 400 ASP A N 1
ATOM 3159 C CA . ASP A 1 400 ? 17.338 -11.618 -29.860 1.00 47.72 400 ASP A CA 1
ATOM 3160 C C . ASP A 1 400 ? 16.524 -12.532 -28.922 1.00 47.72 400 ASP A C 1
ATOM 3162 O O . ASP A 1 400 ? 16.979 -12.823 -27.812 1.00 47.72 400 ASP A O 1
ATOM 3166 N N . VAL A 1 401 ? 15.294 -12.912 -29.288 1.00 46.41 401 VAL A N 1
ATOM 3167 C CA . VAL A 1 401 ? 14.411 -13.720 -28.424 1.00 46.41 401 VAL A CA 1
ATOM 3168 C C . VAL A 1 401 ? 14.877 -15.190 -28.438 1.00 46.41 401 VAL A C 1
ATOM 3170 O O . VAL A 1 401 ? 15.025 -15.756 -29.527 1.00 46.41 401 VAL A O 1
ATOM 3173 N N . PRO A 1 402 ? 15.099 -15.849 -27.282 1.00 43.12 402 PRO A N 1
ATOM 3174 C CA . PRO A 1 402 ? 15.542 -17.243 -27.229 1.00 43.12 402 PRO A CA 1
ATOM 3175 C C . PRO A 1 402 ? 14.435 -18.210 -27.642 1.00 43.12 402 PRO A C 1
ATOM 3177 O O . PRO A 1 402 ? 13.256 -17.949 -27.411 1.00 43.12 402 PRO A O 1
ATOM 3180 N N . ASP A 1 403 ? 14.828 -19.320 -28.271 1.00 37.25 403 ASP A N 1
ATOM 3181 C CA . ASP A 1 403 ? 13.941 -20.375 -28.789 1.00 37.25 403 ASP A CA 1
ATOM 3182 C C . ASP A 1 403 ? 13.225 -21.190 -27.702 1.00 37.25 403 ASP A C 1
ATOM 3184 O O . ASP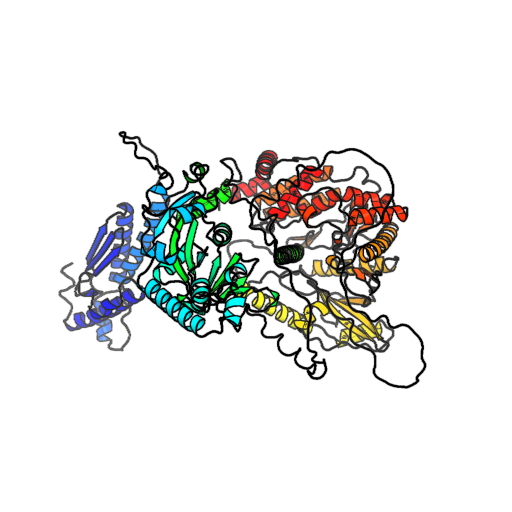 A 1 403 ? 12.142 -21.720 -27.951 1.00 37.25 403 ASP A O 1
ATOM 3188 N N . ASP A 1 404 ? 13.834 -21.316 -26.521 1.00 40.72 404 ASP A N 1
ATOM 3189 C CA . ASP A 1 404 ? 13.380 -22.198 -25.447 1.00 40.72 404 ASP A CA 1
ATOM 3190 C C . ASP A 1 404 ? 12.418 -21.480 -24.467 1.00 40.72 404 ASP A C 1
ATOM 3192 O O . ASP A 1 404 ? 12.724 -20.369 -24.034 1.00 40.72 404 ASP A O 1
ATOM 3196 N N . PRO A 1 405 ? 11.256 -22.059 -24.084 1.00 36.81 405 PRO A N 1
ATOM 3197 C CA . PRO A 1 405 ? 10.273 -21.403 -23.211 1.00 36.81 405 PRO A CA 1
ATOM 3198 C C . PRO A 1 405 ? 10.768 -21.061 -21.796 1.00 36.81 405 PRO A C 1
ATOM 3200 O O . PRO A 1 405 ? 10.296 -20.081 -21.213 1.00 36.81 405 PRO A O 1
ATOM 3203 N N . ALA A 1 406 ? 11.704 -21.835 -21.238 1.00 43.50 406 ALA A N 1
ATOM 3204 C CA . ALA A 1 406 ? 12.274 -21.563 -19.919 1.00 43.50 406 ALA A CA 1
ATOM 3205 C C . ALA A 1 406 ? 13.338 -20.458 -20.007 1.00 43.50 406 ALA A C 1
ATOM 3207 O O . ALA A 1 406 ? 13.348 -19.532 -19.190 1.00 43.50 406 ALA A O 1
ATOM 3208 N N . GLU A 1 407 ? 14.151 -20.471 -21.067 1.00 39.50 407 GLU A N 1
ATOM 3209 C CA . GLU A 1 407 ? 15.022 -19.344 -21.405 1.00 39.50 407 GLU A CA 1
ATOM 3210 C C . GLU A 1 407 ? 14.238 -18.101 -21.811 1.00 39.50 407 GLU A C 1
ATOM 3212 O O . GLU A 1 407 ? 14.727 -17.001 -21.597 1.00 39.50 407 GLU A O 1
ATOM 3217 N N . TYR A 1 408 ? 13.022 -18.230 -22.346 1.00 39.03 408 TYR A N 1
ATOM 3218 C CA . TYR A 1 408 ? 12.152 -17.096 -22.623 1.00 39.03 408 TYR A CA 1
ATOM 3219 C C . TYR A 1 408 ? 11.664 -16.450 -21.331 1.00 39.03 408 TYR A C 1
ATOM 3221 O O . TYR A 1 408 ? 11.714 -15.233 -21.229 1.00 39.03 408 TYR A O 1
ATOM 3229 N N . ALA A 1 409 ? 11.230 -17.223 -20.332 1.00 40.53 409 ALA A N 1
ATOM 3230 C CA . ALA A 1 409 ? 10.858 -16.667 -19.031 1.00 40.53 409 ALA A CA 1
ATOM 3231 C C . ALA A 1 409 ? 12.058 -15.964 -18.377 1.00 40.53 409 ALA A C 1
ATOM 3233 O O . ALA A 1 409 ? 11.928 -14.844 -17.887 1.00 40.53 409 ALA A O 1
ATOM 3234 N N . ALA A 1 410 ? 13.247 -16.564 -18.472 1.00 45.44 410 ALA A N 1
ATOM 3235 C CA . ALA A 1 410 ? 14.489 -15.962 -18.004 1.00 45.44 410 ALA A CA 1
ATOM 3236 C C . ALA A 1 410 ? 14.938 -14.767 -18.857 1.00 45.44 410 ALA A C 1
ATOM 3238 O O . ALA A 1 410 ? 15.487 -13.824 -18.309 1.00 45.44 410 ALA A O 1
ATOM 3239 N N . TRP A 1 411 ? 14.700 -14.752 -20.168 1.00 50.69 411 TRP A N 1
ATOM 3240 C CA . TRP A 1 411 ? 15.027 -13.650 -21.075 1.00 50.69 411 TRP A CA 1
ATOM 3241 C C . TRP A 1 411 ? 14.033 -12.510 -20.958 1.00 50.69 411 TRP A C 1
ATOM 3243 O O . TRP A 1 411 ? 14.455 -11.366 -20.981 1.00 50.69 411 TRP A O 1
ATOM 3253 N N . ALA A 1 412 ? 12.747 -12.788 -20.770 1.00 41.19 412 ALA A N 1
ATOM 3254 C CA . ALA A 1 412 ? 11.709 -11.805 -20.505 1.00 41.19 412 ALA A CA 1
ATOM 3255 C C . ALA A 1 412 ? 11.936 -11.189 -19.124 1.00 41.19 412 ALA A C 1
ATOM 3257 O O . ALA A 1 412 ? 11.968 -9.968 -19.017 1.00 41.19 412 ALA A O 1
ATOM 3258 N N . ALA A 1 413 ? 12.243 -12.002 -18.106 1.00 47.16 413 ALA A N 1
ATOM 3259 C CA . ALA A 1 413 ? 12.693 -11.519 -16.803 1.00 47.16 413 ALA A CA 1
ATOM 3260 C C . ALA A 1 413 ? 14.036 -10.775 -16.904 1.00 47.16 413 ALA A C 1
ATOM 3262 O O . ALA A 1 413 ? 14.221 -9.741 -16.266 1.00 47.16 413 ALA A O 1
ATOM 3263 N N . ALA A 1 414 ? 14.966 -11.230 -17.751 1.00 43.75 414 ALA A N 1
ATOM 3264 C CA . ALA A 1 414 ? 16.258 -10.585 -17.970 1.00 43.75 414 ALA A CA 1
ATOM 3265 C C . ALA A 1 414 ? 16.144 -9.296 -18.784 1.00 43.75 414 ALA A C 1
ATOM 3267 O O . ALA A 1 414 ? 16.966 -8.422 -18.584 1.00 43.75 414 ALA A O 1
ATOM 3268 N N . ARG A 1 415 ? 15.175 -9.129 -19.689 1.00 43.94 415 ARG A N 1
ATOM 3269 C CA . ARG A 1 415 ? 14.962 -7.895 -20.468 1.00 43.94 415 ARG A CA 1
ATOM 3270 C C . ARG A 1 415 ? 14.077 -6.923 -19.690 1.00 43.94 415 ARG A C 1
ATOM 3272 O O . ARG A 1 415 ? 14.374 -5.737 -19.704 1.00 43.94 415 ARG A O 1
ATOM 3279 N N . ALA A 1 416 ? 13.115 -7.417 -18.908 1.00 39.72 416 ALA A N 1
ATOM 3280 C CA . ALA A 1 416 ? 12.417 -6.643 -17.880 1.00 39.72 416 ALA A CA 1
ATOM 3281 C C . ALA A 1 416 ? 13.390 -6.117 -16.807 1.00 39.72 416 ALA A C 1
ATOM 3283 O O . ALA A 1 416 ? 13.264 -4.977 -16.372 1.00 39.72 416 ALA A O 1
ATOM 3284 N N . SER A 1 417 ? 14.425 -6.891 -16.450 1.00 39.06 417 SER A N 1
ATOM 3285 C CA . SER A 1 417 ? 15.484 -6.455 -15.522 1.00 39.06 417 SER A CA 1
ATOM 3286 C C . SER A 1 417 ? 16.677 -5.738 -16.183 1.00 39.06 417 SER A C 1
ATOM 3288 O O . SER A 1 417 ? 17.343 -4.954 -15.507 1.00 39.06 417 SER A O 1
ATOM 3290 N N . LYS A 1 418 ? 16.954 -5.927 -17.487 1.00 35.16 418 LYS A N 1
ATOM 3291 C CA . LYS A 1 418 ? 18.059 -5.258 -18.222 1.00 35.16 418 LYS A CA 1
ATOM 3292 C C . LYS A 1 418 ? 17.660 -3.978 -18.958 1.00 35.16 418 LYS A C 1
ATOM 3294 O O . LYS A 1 418 ? 18.540 -3.145 -19.171 1.00 35.16 418 LYS A O 1
ATOM 3299 N N . ASN A 1 419 ? 16.386 -3.740 -19.291 1.00 37.41 419 ASN A N 1
ATOM 3300 C CA . ASN A 1 419 ? 15.970 -2.509 -19.995 1.00 37.41 419 ASN A CA 1
ATOM 3301 C C . ASN A 1 419 ? 16.001 -1.236 -19.145 1.00 37.41 419 ASN A C 1
ATOM 3303 O O . ASN A 1 419 ? 15.684 -0.151 -19.623 1.00 37.41 419 ASN A O 1
ATOM 3307 N N . ARG A 1 420 ? 16.518 -1.347 -17.927 1.00 41.34 420 ARG A N 1
ATOM 3308 C CA . ARG A 1 420 ? 16.978 -0.216 -17.140 1.00 41.34 420 ARG A CA 1
ATOM 3309 C C . ARG A 1 420 ? 18.313 0.378 -17.623 1.00 41.34 420 ARG A C 1
ATOM 3311 O O . ARG A 1 420 ? 18.605 1.536 -17.344 1.00 41.34 420 ARG A O 1
ATOM 3318 N N . ARG A 1 421 ? 19.127 -0.317 -18.438 1.00 37.94 421 ARG A N 1
ATOM 3319 C CA . ARG A 1 421 ? 20.329 0.295 -19.056 1.00 37.94 421 ARG A CA 1
ATOM 3320 C C . ARG A 1 421 ? 20.587 -0.164 -20.498 1.00 37.94 421 ARG A C 1
ATOM 3322 O O . ARG A 1 421 ? 21.181 -1.206 -20.732 1.00 37.94 421 ARG A O 1
ATOM 3329 N N . LYS A 1 422 ? 20.250 0.728 -21.444 1.00 40.66 422 LYS A N 1
ATOM 3330 C CA . LYS A 1 422 ? 20.766 0.838 -22.828 1.00 40.66 422 LYS A CA 1
ATOM 3331 C C . LYS A 1 422 ? 20.691 -0.438 -23.690 1.00 40.66 422 LYS A C 1
ATOM 3333 O O . LYS A 1 422 ? 21.703 -1.100 -23.880 1.00 40.66 422 LYS A O 1
ATOM 3338 N N . THR A 1 423 ? 19.541 -0.715 -24.310 1.00 33.62 423 THR A N 1
ATOM 3339 C CA . THR A 1 423 ? 19.408 -1.201 -25.711 1.00 33.62 423 THR A CA 1
ATOM 3340 C C . THR A 1 423 ? 17.919 -1.300 -26.082 1.00 33.62 423 THR A C 1
ATOM 3342 O O . THR A 1 423 ? 17.218 -2.131 -25.533 1.00 33.62 423 THR A O 1
ATOM 3345 N N . ALA A 1 424 ? 17.473 -0.424 -26.995 1.00 32.47 424 ALA A N 1
ATOM 3346 C CA . ALA A 1 424 ? 16.150 -0.313 -27.643 1.00 32.47 424 ALA A CA 1
ATOM 3347 C C . ALA A 1 424 ? 14.871 -0.350 -26.743 1.00 32.47 424 ALA A C 1
ATOM 3349 O O . ALA A 1 424 ? 14.620 -1.331 -26.044 1.00 32.47 424 ALA A O 1
ATOM 3350 N N . PRO A 1 425 ? 14.018 0.698 -26.774 1.00 35.78 425 PRO A N 1
ATOM 3351 C CA . PRO A 1 425 ? 12.829 0.807 -25.914 1.00 35.78 425 PRO A CA 1
ATOM 3352 C C . PRO A 1 425 ? 11.774 -0.269 -26.233 1.00 35.78 425 PRO A C 1
ATOM 3354 O O . PRO A 1 425 ? 11.626 -0.590 -27.409 1.00 35.78 425 PRO A O 1
ATOM 3357 N N . PRO A 1 426 ? 11.014 -0.796 -25.243 1.00 39.00 426 PRO A N 1
ATOM 3358 C CA . PRO A 1 426 ? 9.895 -1.708 -25.499 1.00 39.00 426 PRO A CA 1
ATOM 3359 C C . PRO A 1 426 ? 8.932 -1.117 -26.531 1.00 39.00 426 PRO A C 1
ATOM 3361 O O . PRO A 1 426 ? 8.744 0.098 -26.578 1.00 39.00 426 PRO A O 1
ATOM 3364 N N . HIS A 1 427 ? 8.324 -1.974 -27.354 1.00 37.72 427 HIS A N 1
ATOM 3365 C CA . HIS A 1 427 ? 7.403 -1.540 -28.402 1.00 37.72 427 HIS A CA 1
ATOM 3366 C C . HIS A 1 427 ? 6.319 -0.598 -27.831 1.00 37.72 427 HIS A C 1
ATOM 3368 O O . HIS A 1 427 ? 5.730 -0.952 -26.809 1.00 37.72 427 HIS A O 1
ATOM 3374 N N . PRO A 1 428 ? 5.979 0.542 -28.468 1.00 38.69 428 PRO A N 1
ATOM 3375 C CA . PRO A 1 428 ? 5.016 1.519 -27.942 1.00 38.69 428 PRO A CA 1
ATOM 3376 C C . PRO A 1 428 ? 3.631 0.968 -27.569 1.00 38.69 428 PRO A C 1
ATOM 3378 O O . PRO A 1 428 ? 2.896 1.622 -26.849 1.00 38.69 428 PRO A O 1
ATOM 3381 N N . ARG A 1 429 ? 3.266 -0.245 -28.009 1.00 40.31 429 ARG A N 1
ATOM 3382 C CA . ARG A 1 429 ? 2.016 -0.935 -27.617 1.00 40.31 429 ARG A CA 1
ATOM 3383 C C . ARG A 1 429 ? 2.113 -1.845 -26.402 1.00 40.31 429 ARG A C 1
ATOM 3385 O O . ARG A 1 429 ? 1.087 -2.268 -25.896 1.00 40.31 429 ARG A O 1
ATOM 3392 N N . LEU A 1 430 ? 3.326 -2.144 -25.950 1.00 38.44 430 LEU A N 1
ATOM 3393 C CA . LEU A 1 430 ? 3.576 -2.630 -24.592 1.00 38.44 430 LEU A CA 1
ATOM 3394 C C . LEU A 1 430 ? 3.648 -1.458 -23.596 1.00 38.44 430 LEU A C 1
ATOM 3396 O O . LEU A 1 430 ? 3.822 -1.683 -22.407 1.00 38.44 430 LEU A O 1
ATOM 3400 N N . LEU A 1 431 ? 3.546 -0.219 -24.095 1.00 42.56 431 LEU A N 1
ATOM 3401 C CA . LEU A 1 431 ? 3.629 1.028 -23.335 1.00 42.56 431 LEU A CA 1
ATOM 3402 C C . LEU A 1 431 ? 2.419 1.958 -23.576 1.00 42.56 431 LEU A C 1
ATOM 3404 O O . LEU A 1 431 ? 2.456 3.109 -23.154 1.00 42.56 431 LEU A O 1
ATOM 3408 N N . GLY A 1 432 ? 1.376 1.509 -24.283 1.00 31.58 432 GLY A N 1
ATOM 3409 C CA . GLY A 1 432 ? 0.356 2.397 -24.851 1.00 31.58 432 GLY A CA 1
ATOM 3410 C C . GLY A 1 432 ? -1.018 2.305 -24.184 1.00 31.58 432 GLY A C 1
ATOM 3411 O O . GLY A 1 432 ? -1.725 1.326 -24.406 1.00 31.58 432 GLY A O 1
ATOM 3412 N N . ASP A 1 433 ? -1.387 3.396 -23.503 1.00 37.12 433 ASP A N 1
ATOM 3413 C CA . ASP A 1 433 ? -2.750 3.921 -23.262 1.00 37.12 433 ASP A CA 1
ATOM 3414 C C . ASP A 1 433 ? -3.535 3.541 -21.986 1.00 37.12 433 ASP A C 1
ATOM 3416 O O . ASP A 1 433 ? -4.751 3.743 -21.935 1.00 37.12 433 ASP A O 1
ATOM 3420 N N . ASP A 1 434 ? -2.876 3.148 -20.892 1.00 35.62 434 ASP A N 1
ATOM 3421 C CA . ASP A 1 434 ? -3.559 2.986 -19.587 1.00 35.62 434 ASP A CA 1
ATOM 3422 C C . ASP A 1 434 ? -3.889 4.311 -18.863 1.00 35.62 434 ASP A C 1
ATOM 3424 O O . ASP A 1 434 ? -4.603 4.314 -17.856 1.00 35.62 434 ASP A O 1
ATOM 3428 N N . ALA A 1 435 ? -3.438 5.458 -19.382 1.00 32.09 435 ALA A N 1
ATOM 3429 C CA . ALA A 1 435 ? -3.702 6.763 -18.770 1.00 32.09 435 ALA A CA 1
ATOM 3430 C C . ALA A 1 435 ? -5.043 7.404 -19.191 1.00 32.09 435 ALA A C 1
ATOM 3432 O O . ALA A 1 435 ? -5.589 8.206 -18.437 1.00 32.09 435 ALA A O 1
ATOM 3433 N N . GLU A 1 436 ? -5.614 7.062 -20.356 1.00 31.73 436 GLU A N 1
ATOM 3434 C CA . GLU A 1 436 ? -6.754 7.822 -20.917 1.00 31.73 436 GLU A CA 1
ATOM 3435 C C . GLU A 1 436 ? -8.068 7.039 -21.103 1.00 31.73 436 GLU A C 1
ATOM 3437 O O . GLU A 1 436 ? -9.078 7.629 -21.490 1.00 31.73 436 GLU A O 1
ATOM 3442 N N . ARG A 1 437 ? -8.138 5.739 -20.776 1.00 32.12 437 ARG A N 1
ATOM 3443 C CA . ARG A 1 437 ? -9.383 4.942 -20.916 1.00 32.12 437 ARG A CA 1
ATOM 3444 C C . ARG A 1 437 ? -9.826 4.195 -19.662 1.00 32.12 437 ARG A C 1
ATOM 3446 O O . ARG A 1 437 ? -10.408 3.118 -19.745 1.00 32.12 437 ARG A O 1
ATOM 3453 N N . GLN A 1 438 ? -9.636 4.784 -18.488 1.00 32.38 438 GLN A N 1
ATOM 3454 C CA . GLN A 1 438 ? -10.200 4.213 -17.266 1.00 32.38 438 GLN A CA 1
ATOM 3455 C C . GLN A 1 438 ? -11.700 4.542 -17.155 1.00 32.38 438 GLN A C 1
ATOM 3457 O O . GLN A 1 438 ? -12.110 5.713 -17.073 1.00 32.38 438 GLN A O 1
ATOM 3462 N N . SER A 1 439 ? -12.543 3.502 -17.150 1.00 32.59 439 SER A N 1
ATOM 3463 C CA . SER A 1 439 ? -13.976 3.636 -16.866 1.00 32.59 439 SER A CA 1
ATOM 3464 C C . SER A 1 439 ? -14.169 4.213 -15.457 1.00 32.59 439 SER A C 1
ATOM 3466 O O . SER A 1 439 ? -13.284 4.092 -14.614 1.00 32.59 439 SER A O 1
ATOM 3468 N N . ALA A 1 440 ? -15.295 4.873 -15.170 1.00 28.62 440 ALA A N 1
ATOM 3469 C CA . ALA A 1 440 ? -15.508 5.522 -13.869 1.00 28.62 440 ALA A CA 1
ATOM 3470 C C . ALA A 1 440 ? -15.322 4.555 -12.680 1.00 28.62 440 ALA A C 1
ATOM 3472 O O . ALA A 1 440 ? -14.816 4.971 -11.648 1.00 28.62 440 ALA A O 1
ATOM 3473 N N . GLY A 1 441 ? -15.625 3.263 -12.864 1.00 27.89 441 GLY A N 1
ATOM 3474 C CA . GLY A 1 441 ? -15.380 2.209 -11.876 1.00 27.89 441 GLY A CA 1
ATOM 3475 C C . GLY A 1 441 ? -13.922 1.746 -11.775 1.00 27.89 441 GLY A C 1
ATOM 3476 O O . GLY A 1 441 ? -13.522 1.284 -10.718 1.00 27.89 441 GLY A O 1
ATOM 3477 N N . ASP A 1 442 ? -13.111 1.898 -12.825 1.00 34.62 442 ASP A N 1
ATOM 3478 C CA . ASP A 1 442 ? -11.658 1.670 -12.762 1.00 34.62 442 ASP A CA 1
ATOM 3479 C C . ASP A 1 442 ? -10.933 2.882 -12.185 1.00 34.62 442 ASP A C 1
ATOM 3481 O O . ASP A 1 442 ? -9.972 2.712 -11.458 1.00 34.62 442 ASP A O 1
ATOM 3485 N N . ARG A 1 443 ? -11.440 4.101 -12.417 1.00 34.34 443 ARG A N 1
ATOM 3486 C CA . ARG A 1 443 ? -11.009 5.309 -11.695 1.00 34.34 443 ARG A CA 1
ATOM 3487 C C . ARG A 1 443 ? -11.411 5.266 -10.227 1.00 34.34 443 ARG A C 1
ATOM 3489 O O . ARG A 1 443 ? -10.661 5.763 -9.401 1.00 34.34 443 ARG A O 1
ATOM 3496 N N . GLN A 1 444 ? -12.566 4.680 -9.915 1.00 33.81 444 GLN A N 1
ATOM 3497 C CA . GLN A 1 444 ? -13.024 4.436 -8.552 1.00 33.81 444 GLN A CA 1
ATOM 3498 C C . GLN A 1 444 ? -12.177 3.339 -7.898 1.00 33.81 444 GLN A C 1
ATOM 3500 O O . GLN A 1 444 ? -11.618 3.612 -6.856 1.00 33.81 444 GLN A O 1
ATOM 3505 N N . ARG A 1 445 ? -11.944 2.185 -8.545 1.00 37.62 445 ARG A N 1
ATOM 3506 C CA . ARG A 1 445 ? -11.040 1.128 -8.050 1.00 37.62 445 ARG A CA 1
ATOM 3507 C C . ARG A 1 445 ? -9.579 1.543 -7.993 1.00 37.62 445 ARG A C 1
ATOM 3509 O O . ARG A 1 445 ? -8.878 1.073 -7.123 1.00 37.62 445 ARG A O 1
ATOM 3516 N N . ALA A 1 446 ? -9.098 2.396 -8.893 1.00 36.72 446 ALA A N 1
ATOM 3517 C CA . ALA A 1 446 ? -7.749 2.949 -8.824 1.00 36.72 446 ALA A CA 1
ATOM 3518 C C . ALA A 1 446 ? -7.664 4.029 -7.744 1.00 36.72 446 ALA A C 1
ATOM 3520 O O . ALA A 1 446 ? -6.659 4.096 -7.057 1.00 36.72 446 ALA A O 1
ATOM 3521 N N . ARG A 1 447 ? -8.716 4.835 -7.529 1.00 34.25 447 ARG A N 1
ATOM 3522 C CA . ARG A 1 447 ? -8.799 5.742 -6.374 1.00 34.25 447 ARG A CA 1
ATOM 3523 C C . ARG A 1 447 ? -8.896 4.977 -5.067 1.00 34.25 447 ARG A C 1
ATOM 3525 O O . ARG A 1 447 ? -8.178 5.347 -4.165 1.00 34.25 447 ARG A O 1
ATOM 3532 N N . GLU A 1 448 ? -9.700 3.924 -4.990 1.00 34.62 448 GLU A N 1
ATOM 3533 C CA . GLU A 1 448 ? -9.878 3.044 -3.831 1.00 34.62 448 GLU A CA 1
ATOM 3534 C C . GLU A 1 448 ? -8.662 2.138 -3.626 1.00 34.62 448 GLU A C 1
ATOM 3536 O O . GLU A 1 448 ? -8.319 1.895 -2.490 1.00 34.62 448 GLU A O 1
ATOM 3541 N N . ALA A 1 449 ? -7.933 1.721 -4.667 1.00 33.41 449 ALA A N 1
ATOM 3542 C CA . ALA A 1 449 ? -6.666 0.988 -4.543 1.00 33.41 449 ALA A CA 1
ATOM 3543 C C . ALA A 1 449 ? -5.477 1.909 -4.247 1.00 33.41 449 ALA A C 1
ATOM 3545 O O . ALA A 1 449 ? -4.502 1.458 -3.664 1.00 33.41 449 ALA A O 1
ATOM 3546 N N . VAL A 1 450 ? -5.536 3.188 -4.632 1.00 34.94 450 VAL A N 1
ATOM 3547 C CA . VAL A 1 450 ? -4.595 4.224 -4.180 1.00 34.94 450 VAL A CA 1
ATOM 3548 C C . VAL A 1 450 ? -4.940 4.669 -2.759 1.00 34.94 450 VAL A C 1
ATOM 3550 O O . VAL A 1 450 ? -4.018 4.924 -2.003 1.00 34.94 450 VAL A O 1
ATOM 3553 N N . PHE A 1 451 ? -6.217 4.704 -2.364 1.00 30.41 451 PHE A N 1
ATOM 3554 C CA . PHE A 1 451 ? -6.653 4.963 -0.985 1.00 30.41 451 PHE A CA 1
ATOM 3555 C C . PHE A 1 451 ? -6.283 3.779 -0.076 1.00 30.41 451 PHE A C 1
ATOM 3557 O O . PHE A 1 451 ? -5.570 3.985 0.892 1.00 30.41 451 PHE A O 1
ATOM 3564 N N . ALA A 1 452 ? -6.577 2.543 -0.495 1.00 31.55 452 ALA A N 1
ATOM 3565 C CA . ALA A 1 452 ? -6.209 1.300 0.189 1.00 31.55 452 ALA A CA 1
ATOM 3566 C C . ALA A 1 452 ? -4.706 0.972 0.123 1.00 31.55 452 ALA A C 1
ATOM 3568 O O . ALA A 1 452 ? -4.221 0.171 0.911 1.00 31.55 452 ALA A O 1
ATOM 3569 N N . ARG A 1 453 ? -3.931 1.571 -0.798 1.00 33.53 453 ARG A N 1
ATOM 3570 C CA . ARG A 1 453 ? -2.452 1.558 -0.742 1.00 33.53 453 ARG A CA 1
ATOM 3571 C C . ARG A 1 453 ? -1.898 2.679 0.128 1.00 33.53 453 ARG A C 1
ATOM 3573 O O . ARG A 1 453 ? -0.915 2.459 0.823 1.00 33.53 453 ARG A O 1
ATOM 3580 N N . ALA A 1 454 ? -2.506 3.864 0.092 1.00 27.47 454 ALA A N 1
ATOM 3581 C CA . ALA A 1 454 ? -2.130 4.991 0.944 1.00 27.47 454 ALA A CA 1
ATOM 3582 C C . ALA A 1 454 ? -2.451 4.731 2.422 1.00 27.47 454 ALA A C 1
ATOM 3584 O O . ALA A 1 454 ? -1.844 5.354 3.286 1.00 27.47 454 ALA A O 1
ATOM 3585 N N . ALA A 1 455 ? -3.355 3.795 2.699 1.00 27.16 455 ALA A N 1
ATOM 3586 C CA . ALA A 1 455 ? -3.747 3.394 4.036 1.00 27.16 455 ALA A CA 1
ATOM 3587 C C . ALA A 1 455 ? -3.335 1.952 4.394 1.00 27.16 455 ALA A C 1
ATOM 3589 O O . ALA A 1 455 ? -3.900 1.357 5.298 1.00 27.16 455 ALA A O 1
ATOM 3590 N N . LYS A 1 456 ? -2.339 1.388 3.690 1.00 29.58 456 LYS A N 1
ATOM 3591 C CA . LYS A 1 456 ? -1.682 0.124 4.078 1.00 29.58 456 LYS A CA 1
ATOM 3592 C C . LYS A 1 456 ? -0.244 0.309 4.611 1.00 29.58 456 LYS A C 1
ATOM 3594 O O . LYS A 1 456 ? 0.473 -0.669 4.809 1.00 29.58 456 LYS A O 1
ATOM 3599 N N . TYR A 1 457 ? 0.223 1.557 4.764 1.00 29.69 457 TYR A N 1
ATOM 3600 C CA . TYR A 1 457 ? 1.625 1.849 5.087 1.00 29.69 457 TYR A CA 1
ATOM 3601 C C . TYR A 1 457 ? 1.826 3.161 5.865 1.00 29.69 457 TYR A C 1
ATOM 3603 O O . TYR A 1 457 ? 2.421 4.121 5.365 1.00 29.69 457 TYR A O 1
ATOM 3611 N N . PHE A 1 458 ? 1.460 3.168 7.147 1.00 24.97 458 PHE A N 1
ATOM 3612 C CA . PHE A 1 458 ? 2.337 3.770 8.153 1.00 24.97 458 PHE A CA 1
ATOM 3613 C C . PHE A 1 458 ? 3.423 2.744 8.541 1.00 24.97 458 PHE A C 1
ATOM 3615 O O . PHE A 1 458 ? 3.112 1.646 8.997 1.00 24.97 458 PHE A O 1
ATOM 3622 N N . PRO A 1 459 ? 4.717 3.046 8.330 1.00 28.22 459 PRO A N 1
ATOM 3623 C CA . PRO A 1 459 ? 5.791 2.067 8.490 1.00 28.22 459 PRO A CA 1
ATOM 3624 C C . PRO A 1 459 ? 5.994 1.781 9.980 1.00 28.22 459 PRO A C 1
ATOM 3626 O O . PRO A 1 459 ? 5.995 2.748 10.718 1.00 28.22 459 PRO A O 1
ATOM 3629 N N . TYR A 1 460 ? 6.159 0.523 10.417 1.00 27.62 460 TYR A N 1
ATOM 3630 C CA . TYR A 1 460 ? 7.208 0.006 11.334 1.00 27.62 460 TYR A CA 1
ATOM 3631 C C . TYR A 1 460 ? 6.926 -1.457 11.718 1.00 27.62 460 TYR A C 1
ATOM 3633 O O . TYR A 1 460 ? 5.909 -1.776 12.324 1.00 27.62 460 TYR A O 1
ATOM 3641 N N . GLY A 1 461 ? 7.891 -2.338 11.452 1.00 23.97 461 GLY A N 1
ATOM 3642 C CA . GLY A 1 461 ? 7.997 -3.660 12.065 1.00 23.97 461 GLY A CA 1
ATOM 3643 C C . GLY A 1 461 ? 9.466 -4.091 12.102 1.00 23.97 461 GLY A C 1
ATOM 3644 O O . GLY A 1 461 ? 10.138 -4.034 11.077 1.00 23.97 461 GLY A O 1
ATOM 3645 N N . TYR A 1 462 ? 9.960 -4.486 13.281 1.00 25.27 462 TYR A N 1
ATOM 3646 C CA . TYR A 1 462 ? 11.310 -5.016 13.528 1.00 25.27 462 TYR A CA 1
ATOM 3647 C C . TYR A 1 462 ? 11.257 -6.305 14.361 1.00 25.27 462 TYR A C 1
ATOM 3649 O O . TYR A 1 462 ? 10.431 -6.423 15.264 1.00 25.27 462 TYR A O 1
ATOM 3657 N N . GLY A 1 463 ? 12.215 -7.213 14.114 1.00 24.06 463 GLY A N 1
ATOM 3658 C CA . GLY A 1 463 ? 12.616 -8.341 14.971 1.00 24.06 463 GLY A CA 1
ATOM 3659 C C . GLY A 1 463 ? 13.972 -8.937 14.511 1.00 24.06 463 GLY A C 1
ATOM 3660 O O . GLY A 1 463 ? 14.262 -8.870 13.317 1.00 24.06 463 GLY A O 1
ATOM 3661 N N . PRO A 1 464 ? 14.834 -9.488 15.401 1.00 26.97 464 PRO A N 1
ATOM 3662 C CA . PRO A 1 464 ? 16.225 -9.836 15.078 1.00 26.97 464 PRO A CA 1
ATOM 3663 C C . PRO A 1 464 ? 16.409 -11.299 14.626 1.00 26.97 464 PRO A C 1
ATOM 3665 O O . PRO A 1 464 ? 15.741 -12.201 15.130 1.00 26.97 464 PRO A O 1
ATOM 3668 N N . ALA A 1 465 ? 17.406 -11.570 13.773 1.00 23.48 465 ALA A N 1
ATOM 3669 C CA . ALA A 1 465 ? 17.905 -12.924 13.505 1.00 23.48 465 ALA A CA 1
ATOM 3670 C C . ALA A 1 465 ? 19.442 -12.966 13.570 1.00 23.48 465 ALA A C 1
ATOM 3672 O O . ALA A 1 465 ? 20.129 -12.288 12.809 1.00 23.48 465 ALA A O 1
ATOM 3673 N N . SER A 1 466 ? 19.998 -13.789 14.467 1.00 27.77 466 SER A N 1
ATOM 3674 C CA . SER A 1 466 ? 21.437 -14.079 14.520 1.00 27.77 466 SER A CA 1
ATOM 3675 C C . SER A 1 466 ? 21.693 -15.584 14.450 1.00 27.77 466 SER A C 1
ATOM 3677 O O . SER A 1 466 ? 21.158 -16.343 15.249 1.00 27.77 466 SER A O 1
ATOM 3679 N N . GLY A 1 467 ? 22.561 -16.002 13.523 1.00 27.92 467 GLY A N 1
ATOM 3680 C CA . GLY A 1 467 ? 23.277 -17.282 13.590 1.00 27.92 467 GLY A CA 1
ATOM 3681 C C . GLY A 1 467 ? 22.471 -18.574 13.383 1.00 27.92 467 GLY A C 1
ATOM 3682 O O . GLY A 1 467 ? 21.253 -18.622 13.441 1.00 27.92 467 GLY A O 1
ATOM 3683 N N . THR A 1 468 ? 23.204 -19.651 13.092 1.00 28.11 468 THR A N 1
ATOM 3684 C CA . THR A 1 468 ? 22.793 -20.900 12.419 1.00 28.11 468 THR A CA 1
ATOM 3685 C C . THR A 1 468 ? 21.895 -21.872 13.212 1.00 28.11 468 THR A C 1
ATOM 3687 O O . THR A 1 468 ? 22.042 -23.085 13.066 1.00 28.11 468 THR A O 1
ATOM 3690 N N . SER A 1 469 ? 20.953 -21.402 14.033 1.00 24.20 469 SER A N 1
ATOM 3691 C CA . SER A 1 469 ? 19.927 -22.279 14.621 1.00 24.20 469 SER A CA 1
ATOM 3692 C C . SER A 1 469 ? 18.583 -21.574 14.787 1.00 24.20 469 SER A C 1
ATOM 3694 O O . SER A 1 469 ? 18.477 -20.597 15.523 1.00 24.20 469 SER A O 1
ATOM 3696 N N . PHE A 1 470 ? 17.558 -22.123 14.135 1.00 26.72 470 PHE A N 1
ATOM 3697 C CA . PHE A 1 470 ? 16.167 -21.687 14.214 1.00 26.72 470 PHE A CA 1
ATOM 3698 C C . PHE A 1 470 ? 15.432 -22.434 15.334 1.00 26.72 470 PHE A C 1
ATOM 3700 O O . PHE A 1 470 ? 15.480 -23.663 15.390 1.00 26.72 470 PHE A O 1
ATOM 3707 N N . GLN A 1 471 ? 14.692 -21.709 16.173 1.00 22.53 471 GLN A N 1
ATOM 3708 C CA . GLN A 1 471 ? 13.547 -22.262 16.896 1.00 22.53 471 GLN A CA 1
ATOM 3709 C C . GLN A 1 471 ? 12.327 -21.418 16.518 1.00 22.53 471 GLN A C 1
ATOM 3711 O O . GLN A 1 471 ? 12.163 -20.294 16.981 1.00 22.53 471 GLN A O 1
ATOM 3716 N N . VAL A 1 472 ? 11.525 -21.941 15.592 1.00 26.06 472 VAL A N 1
ATOM 3717 C CA . VAL A 1 472 ? 10.259 -21.336 15.165 1.00 26.06 472 VAL A CA 1
ATOM 3718 C C . VAL A 1 472 ? 9.219 -21.699 16.219 1.00 26.06 472 VAL A C 1
ATOM 3720 O O . VAL A 1 472 ? 8.900 -22.878 16.360 1.00 26.06 472 VAL A O 1
ATOM 3723 N N . LEU A 1 473 ? 8.738 -20.716 16.985 1.00 28.05 473 LEU A N 1
ATOM 3724 C CA . LEU A 1 473 ? 7.635 -20.926 17.930 1.00 28.05 473 LEU A CA 1
ATOM 3725 C C . LEU A 1 473 ? 6.279 -20.469 17.373 1.00 28.05 473 LEU A C 1
ATOM 3727 O O . LEU A 1 473 ? 5.279 -21.036 17.788 1.00 28.05 473 LEU A O 1
ATOM 3731 N N . GLU A 1 474 ? 6.235 -19.559 16.391 1.00 27.50 474 GLU A N 1
ATOM 3732 C CA . GLU A 1 474 ? 5.064 -19.314 15.527 1.00 27.50 474 GLU A CA 1
ATOM 3733 C C . GLU A 1 474 ? 5.424 -18.342 14.387 1.00 27.50 474 GLU A C 1
ATOM 3735 O O . GLU A 1 474 ? 6.332 -17.524 14.536 1.00 27.50 474 GLU A O 1
ATOM 3740 N N . VAL A 1 475 ? 4.728 -18.441 13.251 1.00 24.28 475 VAL A N 1
ATOM 3741 C CA . VAL A 1 475 ? 4.841 -17.535 12.093 1.00 24.28 475 VAL A CA 1
ATOM 3742 C C . VAL A 1 475 ? 3.607 -16.632 12.109 1.00 24.28 475 VAL A C 1
ATOM 3744 O O . VAL A 1 475 ? 2.495 -17.141 12.018 1.00 24.28 475 VAL A O 1
ATOM 3747 N N . GLY A 1 476 ? 3.795 -15.323 12.283 1.00 26.30 476 GLY A N 1
ATOM 3748 C CA . GLY A 1 476 ? 2.713 -14.334 12.333 1.00 26.30 476 GLY A CA 1
ATOM 3749 C C . GLY A 1 476 ? 2.656 -13.468 11.075 1.00 26.30 476 GLY A C 1
ATOM 3750 O O . GLY A 1 476 ? 3.696 -13.095 10.532 1.00 26.30 476 GLY A O 1
ATOM 3751 N N . GLU A 1 477 ? 1.436 -13.170 10.633 1.00 30.16 477 GLU A N 1
ATOM 3752 C CA . GLU A 1 477 ? 1.101 -12.413 9.424 1.00 30.16 477 GLU A CA 1
ATOM 3753 C C . GLU A 1 477 ? 1.041 -10.891 9.655 1.00 30.16 477 GLU A C 1
ATOM 3755 O O . GLU A 1 477 ? 0.853 -10.412 10.775 1.00 30.16 477 GLU A O 1
ATOM 3760 N N . VAL A 1 478 ? 1.231 -10.148 8.560 1.00 29.38 478 VAL A N 1
ATOM 3761 C CA . VAL A 1 478 ? 1.182 -8.678 8.449 1.00 29.38 478 VAL A CA 1
ATOM 3762 C C . VAL A 1 478 ? -0.275 -8.194 8.663 1.00 29.38 478 VAL A C 1
ATOM 3764 O O . VAL A 1 478 ? -1.208 -8.979 8.539 1.00 29.38 478 VAL A O 1
ATOM 3767 N N . SER A 1 479 ? -0.526 -6.937 9.042 1.00 31.48 479 SER A N 1
ATOM 3768 C CA . SER A 1 479 ? -1.892 -6.427 9.297 1.00 31.48 479 SER A CA 1
ATOM 3769 C C . SER A 1 479 ? -2.153 -5.089 8.610 1.00 31.48 479 SER A C 1
ATOM 3771 O O . SER A 1 479 ? -1.242 -4.277 8.497 1.00 31.48 479 SER A O 1
ATOM 3773 N N . GLU A 1 480 ? -3.404 -4.885 8.196 1.00 28.58 480 GLU A N 1
ATOM 3774 C CA . GLU A 1 480 ? -3.951 -3.717 7.492 1.00 28.58 480 GLU A CA 1
ATOM 3775 C C . GLU A 1 480 ? -4.266 -2.546 8.446 1.00 28.58 480 GLU A C 1
ATOM 3777 O O . GLU A 1 480 ? -4.919 -2.734 9.476 1.00 28.58 480 GLU A O 1
ATOM 3782 N N . ASP A 1 481 ? -3.806 -1.344 8.095 1.00 32.84 481 ASP A N 1
ATOM 3783 C CA . ASP A 1 481 ? -3.907 -0.075 8.830 1.00 32.84 481 ASP A CA 1
ATOM 3784 C C . ASP A 1 481 ? -4.901 0.923 8.200 1.00 32.84 481 ASP A C 1
ATOM 3786 O O . ASP A 1 481 ? -4.560 2.070 7.933 1.00 32.84 481 ASP A O 1
ATOM 3790 N N . GLU A 1 482 ? -6.175 0.541 8.060 1.00 32.09 482 GLU A N 1
ATOM 3791 C CA . GLU A 1 482 ? -7.268 1.508 7.849 1.00 32.09 482 GLU A CA 1
ATOM 3792 C C . GLU A 1 482 ? -8.110 1.670 9.127 1.00 32.09 482 GLU A C 1
ATOM 3794 O O . GLU A 1 482 ? -8.827 0.761 9.560 1.00 32.09 482 GLU A O 1
ATOM 3799 N N . GLU A 1 483 ? -8.016 2.847 9.754 1.00 31.30 483 GLU A N 1
ATOM 3800 C CA . GLU A 1 483 ? -8.928 3.293 10.811 1.00 31.30 483 GLU A CA 1
ATOM 3801 C C . GLU A 1 483 ? -10.161 3.951 10.178 1.00 31.30 483 GLU A C 1
ATOM 3803 O O . GLU A 1 483 ? -10.189 5.150 9.913 1.00 31.30 483 GLU A O 1
ATOM 3808 N N . ASP A 1 484 ? -11.204 3.162 9.926 1.00 27.61 484 ASP A N 1
ATOM 3809 C CA . ASP A 1 484 ? -12.514 3.695 9.548 1.00 27.61 484 ASP A CA 1
ATOM 3810 C C . ASP A 1 484 ? -13.329 3.997 10.814 1.00 27.61 484 ASP A C 1
ATOM 3812 O O . ASP A 1 484 ? -13.946 3.108 11.394 1.00 27.61 484 ASP A O 1
ATOM 3816 N N . TYR A 1 485 ? -13.354 5.253 11.266 1.00 32.16 485 TYR A N 1
ATOM 3817 C CA . TYR A 1 485 ? -14.333 5.723 12.258 1.00 32.16 485 TYR A CA 1
ATOM 3818 C C . TYR A 1 485 ? -15.675 6.013 11.563 1.00 32.16 485 TYR A C 1
ATOM 3820 O O . TYR A 1 485 ? -16.118 7.161 11.447 1.00 32.16 485 TYR A O 1
ATOM 3828 N N . GLY A 1 486 ? -16.319 4.958 11.067 1.00 27.98 486 GLY A N 1
ATOM 3829 C CA . GLY A 1 486 ? -17.610 5.004 10.393 1.00 27.98 486 GLY A CA 1
ATOM 3830 C C . GLY A 1 486 ? -18.692 4.295 11.202 1.00 27.98 486 GLY A C 1
ATOM 3831 O O . GLY A 1 486 ? -18.599 3.096 11.413 1.00 27.98 486 GLY A O 1
ATOM 3832 N N . GLU A 1 487 ? -19.732 5.049 11.573 1.00 28.00 487 GLU A N 1
ATOM 3833 C CA . GLU A 1 487 ? -20.998 4.615 12.197 1.00 28.00 487 GLU A CA 1
ATOM 3834 C C . GLU A 1 487 ? -21.003 4.532 13.735 1.00 28.00 487 GLU A C 1
ATOM 3836 O O . GLU A 1 487 ? -20.735 3.496 14.321 1.00 28.00 487 GLU A O 1
ATOM 3841 N N . TYR A 1 488 ? -21.342 5.645 14.405 1.00 28.45 488 TYR A N 1
ATOM 3842 C CA . TYR A 1 488 ? -22.480 5.722 15.346 1.00 28.45 488 TYR A CA 1
ATOM 3843 C C . TYR A 1 488 ? -22.655 7.153 15.897 1.00 28.45 488 TYR A C 1
ATOM 3845 O O . TYR A 1 488 ? -21.923 7.597 16.781 1.00 28.45 488 TYR A O 1
ATOM 3853 N N . GLN A 1 489 ? -23.704 7.843 15.439 1.00 28.33 489 GLN A N 1
ATOM 3854 C CA . GLN A 1 489 ? -24.490 8.776 16.264 1.00 28.33 489 GLN A CA 1
ATOM 3855 C C . GLN A 1 489 ? -25.996 8.619 15.992 1.00 28.33 489 GLN A C 1
ATOM 3857 O O . GLN A 1 489 ? -26.746 9.585 16.001 1.00 28.33 489 GLN A O 1
ATOM 3862 N N . GLU A 1 490 ? -26.475 7.391 15.803 1.00 28.28 490 GLU A N 1
ATOM 3863 C CA . GLU A 1 490 ? -27.913 7.125 15.837 1.00 28.28 490 GLU A CA 1
ATOM 3864 C C . GLU A 1 490 ? -28.199 6.039 16.862 1.00 28.28 490 GLU A C 1
ATOM 3866 O O . GLU A 1 490 ? -28.194 4.856 16.560 1.00 28.28 490 GLU A O 1
ATOM 3871 N N . GLN A 1 491 ? -28.382 6.458 18.115 1.00 30.41 491 GLN A N 1
ATOM 3872 C CA . GLN A 1 491 ? -29.320 5.826 19.043 1.00 30.41 491 GLN A CA 1
ATOM 3873 C C . GLN A 1 491 ? -29.396 6.634 20.345 1.00 30.41 491 GLN A C 1
ATOM 3875 O O . GLN A 1 491 ? -28.438 6.669 21.121 1.00 30.41 491 GLN A O 1
ATOM 3880 N N . ARG A 1 492 ? -30.587 7.224 20.556 1.00 23.86 492 ARG A N 1
ATOM 3881 C CA . ARG A 1 492 ? -31.254 7.754 21.776 1.00 23.86 492 ARG A CA 1
ATOM 3882 C C . ARG A 1 492 ? -31.774 9.169 21.500 1.00 23.86 492 ARG A C 1
ATOM 3884 O O . ARG A 1 492 ? -30.978 10.089 21.378 1.00 23.86 492 ARG A O 1
ATOM 3891 N N . VAL A 1 493 ? -33.082 9.355 21.296 1.00 27.20 493 VAL A N 1
ATOM 3892 C CA . VAL A 1 493 ? -34.133 9.777 22.272 1.00 27.20 493 VAL A CA 1
ATOM 3893 C C . VAL A 1 493 ? -35.353 10.136 21.383 1.00 27.20 493 VAL A C 1
ATOM 3895 O O . VAL A 1 493 ? -35.130 10.716 20.329 1.00 27.20 493 VAL A O 1
ATOM 3898 N N . ASP A 1 494 ? -36.645 9.908 21.633 1.00 28.72 494 ASP A N 1
ATOM 3899 C CA . ASP A 1 494 ? -37.450 9.259 22.672 1.00 28.72 494 ASP A CA 1
ATOM 3900 C C . ASP A 1 494 ? -38.859 9.016 22.085 1.00 28.72 494 ASP A C 1
ATOM 3902 O O . ASP A 1 494 ? -39.335 9.764 21.228 1.00 28.72 494 ASP A O 1
ATOM 3906 N N . GLY A 1 495 ? -39.566 8.012 22.606 1.00 23.64 495 GLY A N 1
ATOM 3907 C CA . GLY A 1 495 ? -41.021 7.939 22.506 1.00 23.64 495 GLY A CA 1
ATOM 3908 C C . GLY A 1 495 ? -41.695 8.741 23.624 1.00 23.64 495 GLY A C 1
ATOM 3909 O O . GLY A 1 495 ? -41.257 8.687 24.770 1.00 23.64 495 GLY A O 1
ATOM 3910 N N . GLY A 1 496 ? -42.817 9.400 23.308 1.00 23.73 496 GLY A N 1
ATOM 3911 C CA . GLY A 1 496 ? -43.844 9.725 24.305 1.00 23.73 496 GLY A CA 1
ATOM 3912 C C . GLY A 1 496 ? -44.477 11.119 24.254 1.00 23.73 496 GLY A C 1
ATOM 3913 O O . GLY A 1 496 ? -44.168 11.956 25.089 1.00 23.73 496 GLY A O 1
ATOM 3914 N N . GLY A 1 497 ? -45.496 11.277 23.401 1.00 23.39 497 GLY A N 1
ATOM 3915 C CA . GLY A 1 497 ? -46.797 11.821 23.822 1.00 23.39 497 GLY A CA 1
ATOM 3916 C C . GLY A 1 497 ? -47.065 13.331 23.721 1.00 23.39 497 GLY A C 1
ATOM 3917 O O . GLY A 1 497 ? -46.523 14.122 24.480 1.00 23.39 497 GLY A O 1
ATOM 3918 N N . GLY A 1 498 ? -48.096 13.674 22.934 1.00 23.53 498 GLY A N 1
ATOM 3919 C CA . GLY A 1 498 ? -49.081 14.686 23.345 1.00 23.53 498 GLY A CA 1
ATOM 3920 C C . GLY A 1 498 ? -49.341 15.859 22.394 1.00 23.53 498 GLY A C 1
ATOM 3921 O O . GLY A 1 498 ? -48.807 16.934 22.609 1.00 23.53 498 GLY A O 1
ATOM 3922 N N . GLY A 1 499 ? -50.227 15.628 21.416 1.00 23.73 499 GLY A N 1
ATOM 3923 C CA . GLY A 1 499 ? -51.328 16.489 20.941 1.00 23.73 499 GLY A CA 1
ATOM 3924 C C . GLY A 1 499 ? -51.189 18.017 20.843 1.00 23.73 499 GLY A C 1
ATOM 3925 O O . GLY A 1 499 ? -50.932 18.698 21.830 1.00 23.73 499 GLY A O 1
ATOM 3926 N N . GLY A 1 500 ? -51.597 18.561 19.692 1.00 24.19 500 GLY A N 1
ATOM 3927 C CA . GLY A 1 500 ? -52.064 19.946 19.593 1.00 24.19 500 GLY A CA 1
ATOM 3928 C C . GLY A 1 500 ? -51.881 20.555 18.211 1.00 24.19 500 GLY A C 1
ATOM 3929 O O . GLY A 1 500 ? -50.800 21.028 17.886 1.00 24.19 500 GLY A O 1
ATOM 3930 N N . ASP A 1 501 ? -52.957 20.551 17.430 1.00 25.17 501 ASP A N 1
ATOM 3931 C CA . ASP A 1 501 ? -53.075 21.143 16.098 1.00 25.17 501 ASP A CA 1
ATOM 3932 C C . ASP A 1 501 ? -52.780 22.656 16.091 1.00 25.17 501 ASP A C 1
ATOM 3934 O O . ASP A 1 501 ? -53.153 23.377 17.020 1.00 25.17 501 ASP A O 1
ATOM 3938 N N . GLY A 1 502 ? -52.181 23.162 15.008 1.00 24.33 502 GLY A N 1
ATOM 3939 C CA . GLY A 1 502 ? -52.046 24.604 14.787 1.00 24.33 502 GLY A CA 1
ATOM 3940 C C . GLY A 1 502 ? -51.076 24.973 13.669 1.00 24.33 502 GLY A C 1
ATOM 3941 O O . GLY A 1 502 ? -49.875 25.050 13.885 1.00 24.33 502 GLY A O 1
ATOM 3942 N N . GLU A 1 503 ? -51.635 25.200 12.484 1.00 25.20 503 GLU A N 1
ATOM 3943 C CA . GLU A 1 503 ? -51.015 25.610 11.220 1.00 25.20 503 GLU A CA 1
ATOM 3944 C C . GLU A 1 503 ? -49.846 26.615 11.298 1.00 25.20 503 GLU A C 1
ATOM 3946 O O . GLU A 1 503 ? -49.943 27.670 11.925 1.00 25.20 503 GLU A O 1
ATOM 3951 N N . GLY A 1 504 ? -48.815 26.357 10.481 1.00 24.23 504 GLY A N 1
ATOM 3952 C CA . GLY A 1 504 ? -47.975 27.405 9.897 1.00 24.23 504 GLY A CA 1
ATOM 3953 C C . GLY A 1 504 ? -46.498 27.044 9.745 1.00 24.23 504 GLY A C 1
ATOM 3954 O O . GLY A 1 504 ? -45.744 27.154 10.703 1.00 24.23 504 GLY A O 1
ATOM 3955 N N . GLY A 1 505 ? -46.056 26.731 8.520 1.00 23.38 505 GLY A N 1
ATOM 3956 C CA . GLY A 1 505 ? -44.637 26.863 8.160 1.00 23.38 505 GLY A CA 1
ATOM 3957 C C . GLY A 1 505 ? -44.068 25.787 7.239 1.00 23.38 505 GLY A C 1
ATOM 3958 O O . GLY A 1 505 ? -43.628 24.747 7.701 1.00 23.38 505 GLY A O 1
ATOM 3959 N N . MET A 1 506 ? -44.046 26.100 5.939 1.00 27.42 506 MET A N 1
ATOM 3960 C CA . MET A 1 506 ? -43.013 25.742 4.951 1.00 27.42 506 MET A CA 1
ATOM 3961 C C . MET A 1 506 ? -42.269 24.404 5.139 1.00 27.42 506 MET A C 1
ATOM 3963 O O . MET A 1 506 ? -41.198 24.351 5.734 1.00 27.42 506 MET A O 1
ATOM 3967 N N . GLY A 1 507 ? -42.778 23.352 4.493 1.00 23.09 507 GLY A N 1
ATOM 3968 C CA . GLY A 1 507 ? -42.013 22.153 4.150 1.00 23.09 507 GLY A CA 1
ATOM 3969 C C . GLY A 1 507 ? -41.701 22.149 2.656 1.00 23.09 507 GLY A C 1
ATOM 3970 O O . GLY A 1 507 ? -42.584 21.903 1.836 1.00 23.09 507 GLY A O 1
ATOM 3971 N N . ALA A 1 508 ? -40.453 22.455 2.301 1.00 23.00 508 ALA A N 1
ATOM 3972 C CA . ALA A 1 508 ? -39.928 22.303 0.951 1.00 23.00 508 ALA A CA 1
ATOM 3973 C C . ALA A 1 508 ? -39.705 20.809 0.665 1.00 23.00 508 ALA A C 1
ATOM 3975 O O . ALA A 1 508 ? -38.667 20.243 0.996 1.00 23.00 508 ALA A O 1
ATOM 3976 N N . GLY A 1 509 ? -40.716 20.172 0.077 1.00 22.58 509 GLY A N 1
ATOM 3977 C CA . GLY A 1 509 ? -40.632 18.852 -0.537 1.00 22.58 509 GLY A CA 1
ATOM 3978 C C . GLY A 1 509 ? -40.731 18.979 -2.056 1.00 22.58 509 GLY A C 1
ATOM 3979 O O . GLY A 1 509 ? -41.719 19.491 -2.575 1.00 22.58 509 GLY A O 1
ATOM 3980 N N . GLY A 1 510 ? -39.698 18.517 -2.754 1.00 22.89 510 GLY A N 1
ATOM 3981 C CA . GLY A 1 510 ? -39.590 18.457 -4.216 1.00 22.89 510 GLY A CA 1
ATOM 3982 C C . GLY A 1 510 ? -38.125 18.206 -4.570 1.00 22.89 510 GLY A C 1
ATOM 3983 O O . GLY A 1 510 ? -37.323 19.128 -4.545 1.00 22.89 510 GLY A O 1
ATOM 3984 N N . TYR A 1 511 ? -37.651 16.961 -4.629 1.00 22.22 511 TYR A N 1
ATOM 3985 C CA . TYR A 1 511 ? -37.740 16.073 -5.796 1.00 22.22 511 TYR A CA 1
ATOM 3986 C C . TYR A 1 511 ? -37.453 16.775 -7.139 1.00 22.22 511 TYR A C 1
ATOM 3988 O O . TYR A 1 511 ? -38.312 17.434 -7.710 1.00 22.22 511 TYR A O 1
ATOM 3996 N N . TRP A 1 512 ? -36.205 16.587 -7.585 1.00 23.73 512 TRP A N 1
ATOM 3997 C CA . TRP A 1 512 ? -35.697 16.402 -8.952 1.00 23.73 512 TRP A CA 1
ATOM 3998 C C . TRP A 1 512 ? -36.496 16.958 -10.146 1.00 23.73 512 TRP A C 1
ATOM 4000 O O . TRP A 1 512 ? -37.540 16.417 -10.492 1.00 23.73 512 TRP A O 1
ATOM 4010 N N . SER A 1 513 ? -35.869 17.835 -10.944 1.00 20.23 513 SER A N 1
ATOM 4011 C CA . SER A 1 513 ? -35.790 17.627 -12.403 1.00 20.23 513 SER A CA 1
ATOM 4012 C C . SER A 1 513 ? -34.684 18.464 -13.057 1.00 20.23 513 SER A C 1
ATOM 4014 O O . SER A 1 513 ? -34.588 19.659 -12.806 1.00 20.23 513 SER A O 1
ATOM 4016 N N . TRP A 1 514 ? -33.895 17.796 -13.905 1.00 22.97 514 TRP A N 1
ATOM 4017 C CA . TRP A 1 514 ? -33.213 18.246 -15.128 1.00 22.97 514 TRP A CA 1
ATOM 4018 C C . TRP A 1 514 ? -33.157 19.751 -15.440 1.00 22.97 514 TRP A C 1
ATOM 4020 O O . TRP A 1 514 ? -34.201 20.378 -15.524 1.00 22.97 514 TRP A O 1
ATOM 4030 N N . GLN A 1 515 ? -31.987 20.267 -15.843 1.00 21.58 515 GLN A N 1
ATOM 4031 C CA . GLN A 1 515 ? -31.794 20.908 -17.159 1.00 21.58 515 GLN A CA 1
ATOM 4032 C C . GLN A 1 515 ? -30.439 21.610 -17.288 1.00 21.58 515 GLN A C 1
ATOM 4034 O O . GLN A 1 515 ? -29.960 22.337 -16.426 1.00 21.58 515 GLN A O 1
ATOM 4039 N N . LYS A 1 516 ? -29.857 21.396 -18.461 1.00 28.38 516 LYS A N 1
ATOM 4040 C CA . LYS A 1 516 ? -28.784 22.168 -19.068 1.00 28.38 516 LYS A CA 1
ATOM 4041 C C . LYS A 1 516 ? -29.315 23.571 -19.385 1.00 28.38 516 LYS A C 1
ATOM 4043 O O . LYS A 1 516 ? -30.215 23.661 -20.206 1.00 28.38 516 LYS A O 1
ATOM 4048 N N . MET A 1 517 ? -28.736 24.625 -18.820 1.00 20.66 517 MET A N 1
ATOM 4049 C CA . MET A 1 517 ? -28.681 25.960 -19.428 1.00 20.66 517 MET A CA 1
ATOM 4050 C C . MET A 1 517 ? -27.468 26.692 -18.858 1.00 20.66 517 MET A C 1
ATOM 4052 O O . MET A 1 517 ? -27.361 26.894 -17.651 1.00 20.66 517 MET A O 1
ATOM 4056 N N . GLY A 1 518 ? -26.547 27.063 -19.742 1.00 24.39 518 GLY A N 1
ATOM 4057 C CA . GLY A 1 518 ? -25.731 28.243 -19.512 1.00 24.39 518 GLY A CA 1
ATOM 4058 C C . GLY A 1 518 ? -26.531 29.466 -19.946 1.00 24.39 518 GLY A C 1
ATOM 4059 O O . GLY A 1 518 ? -27.312 29.358 -20.883 1.00 24.39 518 GLY A O 1
ATOM 4060 N N . GLU A 1 519 ? -26.337 30.576 -19.245 1.00 23.47 519 GLU A N 1
ATOM 4061 C CA . GLU A 1 519 ? -26.228 31.943 -19.769 1.00 23.47 519 GLU A CA 1
ATOM 4062 C C . GLU A 1 519 ? -26.164 32.890 -18.565 1.00 23.47 519 GLU A C 1
ATOM 4064 O O . GLU A 1 519 ? -27.115 33.014 -17.799 1.00 23.47 519 GLU A O 1
ATOM 4069 N N . ILE A 1 520 ? -25.029 33.565 -18.394 1.00 24.36 520 ILE A N 1
ATOM 4070 C CA . ILE A 1 520 ? -25.074 34.976 -18.032 1.00 24.36 520 ILE A CA 1
ATOM 4071 C C . ILE A 1 520 ? -24.374 35.693 -19.175 1.00 24.36 520 ILE A C 1
ATOM 4073 O O . ILE A 1 520 ? -23.185 35.498 -19.432 1.00 24.36 520 ILE A O 1
ATOM 4077 N N . GLU A 1 521 ? -25.200 36.443 -19.891 1.00 23.97 521 GLU A N 1
ATOM 4078 C CA . GLU A 1 521 ? -24.838 37.515 -20.795 1.00 23.97 521 GLU A CA 1
ATOM 4079 C C . GLU A 1 521 ? -23.882 38.482 -20.084 1.00 23.97 521 GLU A C 1
ATOM 4081 O O . GLU A 1 521 ? -24.168 38.951 -18.983 1.00 23.97 521 GLU A O 1
ATOM 4086 N N . ASP A 1 522 ? -22.781 38.837 -20.741 1.00 25.89 522 ASP A N 1
ATOM 4087 C CA . ASP A 1 522 ? -22.292 40.205 -20.639 1.00 25.89 522 ASP A CA 1
ATOM 4088 C C . ASP A 1 522 ? -22.000 40.732 -22.044 1.00 25.89 522 ASP A C 1
ATOM 4090 O O . ASP A 1 522 ? -21.566 40.011 -22.949 1.00 25.89 522 ASP A O 1
ATOM 4094 N N . HIS A 1 523 ? -22.368 41.988 -22.233 1.00 25.92 523 HIS A N 1
ATOM 4095 C CA . HIS A 1 523 ? -22.569 42.636 -23.513 1.00 25.92 523 HIS A CA 1
ATOM 4096 C C . HIS A 1 523 ? -21.259 43.109 -24.161 1.00 25.92 523 HIS A C 1
ATOM 4098 O O . HIS A 1 523 ? -20.431 43.751 -23.526 1.00 25.92 523 HIS A O 1
ATOM 4104 N N . GLY A 1 524 ? -21.195 42.967 -25.490 1.00 23.48 524 GLY A N 1
ATOM 4105 C CA . GLY A 1 524 ? -20.733 44.039 -26.381 1.00 23.48 524 GLY A CA 1
ATOM 4106 C C . GLY A 1 524 ? -19.266 44.021 -26.823 1.00 23.48 524 GLY A C 1
ATOM 4107 O O . GLY A 1 524 ? -18.378 44.418 -26.078 1.00 23.48 524 GLY A O 1
ATOM 4108 N N . GLY A 1 525 ? -19.042 43.712 -28.107 1.00 23.95 525 GLY A N 1
ATOM 4109 C CA . GLY A 1 525 ? -17.823 44.104 -28.825 1.00 23.95 525 GLY A CA 1
ATOM 4110 C C . GLY A 1 525 ? -17.425 43.185 -29.982 1.00 23.95 525 GLY A C 1
ATOM 4111 O O . GLY A 1 525 ? -16.624 42.279 -29.792 1.00 23.95 525 GLY A O 1
ATOM 4112 N N . GLU A 1 526 ? -17.981 43.448 -31.168 1.00 25.33 526 GLU A N 1
ATOM 4113 C CA . GLU A 1 526 ? -17.496 43.074 -32.518 1.00 25.33 526 GLU A CA 1
ATOM 4114 C C . GLU A 1 526 ? -15.946 43.156 -32.620 1.00 25.33 526 GLU A C 1
ATOM 4116 O O . GLU A 1 526 ? -15.349 44.028 -32.001 1.00 25.33 526 GLU A O 1
ATOM 4121 N N . GLU A 1 527 ? -15.166 42.329 -33.330 1.00 26.02 527 GLU A N 1
ATOM 4122 C CA . GLU A 1 527 ? -15.269 41.790 -34.693 1.00 26.02 527 GLU A CA 1
ATOM 4123 C C . GLU A 1 527 ? -14.066 40.821 -34.932 1.00 26.02 527 GLU A C 1
ATOM 4125 O O . GLU A 1 527 ? -12.975 41.065 -34.418 1.00 26.02 527 GLU A O 1
ATOM 4130 N N . GLY A 1 528 ? -14.206 39.783 -35.778 1.00 25.20 528 GLY A N 1
ATOM 4131 C CA . GLY A 1 528 ? -13.087 39.337 -36.642 1.00 25.20 528 GLY A CA 1
ATOM 4132 C C . GLY A 1 528 ? -12.292 38.044 -36.344 1.00 25.20 528 GLY A C 1
ATOM 4133 O O . GLY A 1 528 ? -11.110 38.099 -36.041 1.00 25.20 528 GLY A O 1
ATOM 4134 N N . LEU A 1 529 ? -12.912 36.884 -36.602 1.00 27.45 529 LEU A N 1
ATOM 4135 C CA . LEU A 1 529 ? -12.382 35.734 -37.378 1.00 27.45 529 LEU A CA 1
ATOM 4136 C C . LEU A 1 529 ? -10.958 35.166 -37.116 1.00 27.45 529 LEU A C 1
ATOM 4138 O O . LEU A 1 529 ? -9.986 35.612 -37.718 1.00 27.45 529 LEU A O 1
ATOM 4142 N N . ALA A 1 530 ? -10.899 34.000 -36.454 1.00 28.09 530 ALA A N 1
ATOM 4143 C CA . ALA A 1 530 ? -10.164 32.808 -36.926 1.00 28.09 530 ALA A CA 1
ATOM 4144 C C . ALA A 1 530 ? -10.668 31.548 -36.186 1.00 28.09 530 ALA A C 1
ATOM 4146 O O . ALA A 1 530 ? -10.234 31.236 -35.080 1.00 28.09 530 ALA A O 1
ATOM 4147 N N . ARG A 1 531 ? -11.639 30.848 -36.786 1.00 29.27 531 ARG A N 1
ATOM 4148 C CA . ARG A 1 531 ? -12.197 29.581 -36.291 1.00 29.27 531 ARG A CA 1
ATOM 4149 C C . ARG A 1 531 ? -11.332 28.388 -36.712 1.00 29.27 531 ARG A C 1
ATOM 4151 O O . ARG A 1 531 ? -11.076 28.207 -37.897 1.00 29.27 531 ARG A O 1
ATOM 4158 N N . ASP A 1 532 ? -11.034 27.561 -35.714 1.00 31.83 532 ASP A N 1
ATOM 4159 C CA . ASP A 1 532 ? -11.174 26.100 -35.686 1.00 31.83 532 ASP A CA 1
ATOM 4160 C C . ASP A 1 532 ? -10.449 25.229 -36.723 1.00 31.83 532 ASP A C 1
ATOM 4162 O O . ASP A 1 532 ? -11.034 24.755 -37.695 1.00 31.83 532 ASP A O 1
ATOM 4166 N N . GLU A 1 533 ? -9.228 24.824 -36.367 1.00 27.67 533 GLU A N 1
ATOM 4167 C CA . GLU A 1 533 ? -8.591 23.591 -36.860 1.00 27.67 533 GLU A CA 1
ATOM 4168 C C . GLU A 1 533 ? -8.901 22.368 -35.957 1.00 27.67 533 GLU A C 1
ATOM 4170 O O . GLU A 1 533 ? -8.637 21.224 -36.316 1.00 27.67 533 GLU A O 1
ATOM 4175 N N . TYR A 1 534 ? -9.561 22.571 -34.809 1.00 28.69 534 TYR A N 1
ATOM 4176 C CA . TYR A 1 534 ? -9.868 21.507 -33.838 1.00 28.69 534 TYR A CA 1
ATOM 4177 C C . TYR A 1 534 ? -11.220 20.797 -34.087 1.00 28.69 534 TYR A C 1
ATOM 4179 O O . TYR A 1 534 ? -11.432 19.666 -33.652 1.00 28.69 534 TYR A O 1
ATOM 4187 N N . LEU A 1 535 ? -12.134 21.403 -34.859 1.00 28.03 535 LEU A N 1
ATOM 4188 C CA . LEU A 1 535 ? -13.442 20.814 -35.206 1.00 28.03 535 LEU A CA 1
ATOM 4189 C C . LEU A 1 535 ? -13.447 19.993 -36.512 1.00 28.03 535 LEU A C 1
ATOM 4191 O O . LEU A 1 535 ? -14.449 19.342 -36.816 1.00 28.03 535 LEU A O 1
ATOM 4195 N N . ALA A 1 536 ? -12.339 19.949 -37.259 1.00 29.44 536 ALA A N 1
ATOM 4196 C CA . ALA A 1 536 ? -12.244 19.179 -38.504 1.00 29.44 536 ALA A CA 1
ATOM 4197 C C . ALA A 1 536 ? -11.911 17.684 -38.300 1.00 29.44 536 ALA A C 1
ATOM 4199 O O . ALA A 1 536 ? -12.210 16.872 -39.173 1.00 29.44 536 ALA A O 1
ATOM 4200 N N . GLN A 1 537 ? -11.365 17.276 -37.146 1.00 29.09 537 GLN A N 1
ATOM 4201 C CA . GLN A 1 537 ? -10.958 15.877 -36.916 1.00 29.09 537 GLN A CA 1
ATOM 4202 C C . GLN A 1 537 ? -12.028 14.980 -36.266 1.00 29.09 537 GLN A C 1
ATOM 4204 O O . GLN A 1 537 ? -11.871 13.762 -36.238 1.00 29.09 537 GLN A O 1
ATOM 4209 N N . LYS A 1 538 ? -13.174 15.524 -35.833 1.00 29.19 538 LYS A N 1
ATOM 4210 C CA . LYS A 1 538 ? -14.254 14.738 -35.195 1.00 29.19 538 LYS A CA 1
ATOM 4211 C C . LYS A 1 538 ? -15.242 14.078 -36.181 1.00 29.19 538 LYS A C 1
ATOM 4213 O O . LYS A 1 538 ? -16.253 13.530 -35.755 1.00 29.19 538 LYS A O 1
ATOM 4218 N N . ARG A 1 539 ? -14.979 14.133 -37.496 1.00 28.56 539 ARG A N 1
ATOM 4219 C CA . ARG A 1 539 ? -15.875 13.638 -38.570 1.00 28.56 539 ARG A CA 1
ATOM 4220 C C . ARG A 1 539 ? -15.295 12.526 -39.456 1.00 28.56 539 ARG A C 1
ATOM 4222 O O . ARG A 1 539 ? -15.812 12.310 -40.546 1.00 28.56 539 ARG A O 1
ATOM 4229 N N . ALA A 1 540 ? -14.260 11.805 -39.023 1.00 30.44 540 ALA A N 1
ATOM 4230 C CA . ALA A 1 540 ? -13.698 10.756 -39.874 1.00 30.44 540 ALA A CA 1
ATOM 4231 C C . ALA A 1 540 ? -14.435 9.408 -39.781 1.00 30.44 540 ALA A C 1
ATOM 4233 O O . ALA A 1 540 ? -14.949 8.984 -40.810 1.00 30.44 540 ALA A O 1
ATOM 4234 N N . HIS A 1 541 ? -14.541 8.705 -38.643 1.00 31.61 541 HIS A N 1
ATOM 4235 C CA . HIS A 1 541 ? -14.957 7.285 -38.680 1.00 31.61 541 HIS A CA 1
ATOM 4236 C C . HIS A 1 541 ? -15.977 6.869 -37.600 1.00 31.61 541 HIS A C 1
ATOM 4238 O O . HIS A 1 541 ? -15.629 6.656 -36.445 1.00 31.61 541 HIS A O 1
ATOM 4244 N N . GLY A 1 542 ? -17.235 6.712 -38.033 1.00 29.75 542 GLY A N 1
ATOM 4245 C CA . GLY A 1 542 ? -18.365 6.074 -37.338 1.00 29.75 542 GLY A CA 1
ATOM 4246 C C . GLY A 1 542 ? -19.687 6.400 -38.065 1.00 29.75 542 GLY A C 1
ATOM 4247 O O . GLY A 1 542 ? -19.882 7.566 -38.415 1.00 29.75 542 GLY A O 1
ATOM 4248 N N . PRO A 1 543 ? -20.580 5.435 -38.382 1.00 28.61 543 PRO A N 1
ATOM 4249 C CA . PRO A 1 543 ? -21.823 5.739 -39.096 1.00 28.61 543 PRO A CA 1
ATOM 4250 C C . PRO A 1 543 ? -22.763 6.600 -38.237 1.00 28.61 543 PRO A C 1
ATOM 4252 O O . PRO A 1 543 ? -22.945 6.354 -37.046 1.00 28.61 543 PRO A O 1
ATOM 4255 N N . ALA A 1 544 ? -23.361 7.620 -38.856 1.00 29.19 544 ALA A N 1
ATOM 4256 C CA . ALA A 1 544 ? -24.211 8.598 -38.188 1.00 29.19 544 ALA A CA 1
ATOM 4257 C C . ALA A 1 544 ? -25.611 8.034 -37.886 1.00 29.19 544 ALA A C 1
ATOM 4259 O O . ALA A 1 544 ? -26.353 7.658 -38.790 1.00 29.19 544 ALA A O 1
ATOM 4260 N N . TRP A 1 545 ? -25.992 8.050 -36.608 1.00 29.92 545 TRP A N 1
ATOM 4261 C CA . TRP A 1 545 ? -27.347 7.804 -36.097 1.00 29.92 545 TRP A CA 1
ATOM 4262 C C . TRP A 1 545 ? -28.270 9.025 -36.280 1.00 29.92 545 TRP A C 1
ATOM 4264 O O . TRP A 1 545 ? -29.032 9.381 -35.387 1.00 29.92 545 TRP A O 1
ATOM 4274 N N . SER A 1 546 ? -28.193 9.715 -37.419 1.00 32.75 546 SER A N 1
ATOM 4275 C CA . SER A 1 546 ? -28.863 11.008 -37.604 1.00 32.75 546 SER A CA 1
ATOM 4276 C C . SER A 1 546 ? -30.393 10.987 -37.564 1.00 32.75 546 SER A C 1
ATOM 4278 O O . SER A 1 546 ? -30.968 12.064 -37.563 1.00 32.75 546 SER A O 1
ATOM 4280 N N . ASP A 1 547 ? -31.084 9.844 -37.504 1.00 36.84 547 ASP A N 1
ATOM 4281 C CA . ASP A 1 547 ? -32.509 9.834 -37.875 1.00 36.84 547 ASP A CA 1
ATOM 4282 C C . ASP A 1 547 ? -33.446 9.004 -36.980 1.00 36.84 547 ASP A C 1
ATOM 4284 O O . ASP A 1 547 ? -34.491 8.555 -37.450 1.00 36.84 547 ASP A O 1
ATOM 4288 N N . VAL A 1 548 ? -33.141 8.803 -35.691 1.00 31.02 548 VAL A N 1
ATOM 4289 C CA . VAL A 1 548 ? -34.105 8.161 -34.769 1.00 31.02 548 VAL A CA 1
ATOM 4290 C C . VAL A 1 548 ? -34.612 9.144 -33.716 1.00 31.02 548 VAL A C 1
ATOM 4292 O O . VAL A 1 548 ? -34.002 9.351 -32.672 1.00 31.02 548 VAL A O 1
ATOM 4295 N N . LEU A 1 549 ? -35.766 9.734 -34.034 1.00 27.84 549 LEU A N 1
ATOM 4296 C CA . LEU A 1 549 ? -36.666 10.431 -33.116 1.00 27.84 549 LEU A CA 1
ATOM 4297 C C . LEU A 1 549 ? -37.395 9.409 -32.229 1.00 27.84 549 LEU A C 1
ATOM 4299 O O . LEU A 1 549 ? -37.959 8.438 -32.740 1.00 27.84 549 LEU A O 1
ATOM 4303 N N . LEU A 1 550 ? -37.415 9.649 -30.918 1.00 29.75 550 LEU A N 1
ATOM 4304 C CA . LEU A 1 550 ? -38.278 8.945 -29.966 1.00 29.75 550 LEU A CA 1
ATOM 4305 C C . LEU A 1 550 ? -39.661 9.625 -29.942 1.00 29.75 550 LEU A C 1
ATOM 4307 O O . LEU A 1 550 ? -39.696 10.854 -29.877 1.00 29.75 550 LEU A O 1
ATOM 4311 N N . PRO A 1 551 ? -40.786 8.887 -29.989 1.00 28.03 551 PRO A N 1
ATOM 4312 C CA . PRO A 1 551 ? -42.095 9.444 -29.667 1.00 28.03 551 PRO A CA 1
ATOM 4313 C C . PRO A 1 551 ? -42.416 9.336 -28.169 1.00 28.03 551 PRO A C 1
ATOM 4315 O O . PRO A 1 551 ? -42.146 8.308 -27.543 1.00 28.03 551 PRO A O 1
ATOM 4318 N N . ASP A 1 552 ? -43.035 10.408 -27.673 1.00 28.84 552 ASP A N 1
ATOM 4319 C CA . ASP A 1 552 ? -43.560 10.637 -26.325 1.00 28.84 552 ASP A CA 1
ATOM 4320 C C . ASP A 1 552 ? -44.792 9.782 -25.951 1.00 28.84 552 ASP A C 1
ATOM 4322 O O . ASP A 1 552 ? -45.475 9.218 -26.805 1.00 28.84 552 ASP A O 1
ATOM 4326 N N . GLU A 1 553 ? -45.012 9.743 -24.630 1.00 39.59 553 GLU A N 1
ATOM 4327 C CA . GLU A 1 553 ? -46.156 9.335 -23.793 1.00 39.59 553 GLU A CA 1
ATOM 4328 C C . GLU A 1 553 ? -47.418 8.718 -24.431 1.00 39.59 553 GLU A C 1
ATOM 4330 O O . GLU A 1 553 ? -48.082 9.331 -25.256 1.00 39.59 553 GLU A O 1
ATOM 4335 N N . GLU A 1 554 ? -47.867 7.585 -23.865 1.00 29.78 554 GLU A N 1
ATOM 4336 C CA . GLU A 1 554 ? -49.238 7.453 -23.336 1.00 29.78 554 GLU A CA 1
ATOM 4337 C C . GLU A 1 554 ? -49.414 6.166 -22.499 1.00 29.78 554 GLU A C 1
ATOM 4339 O O . GLU A 1 554 ? -49.293 5.049 -22.999 1.00 29.78 554 GLU A O 1
ATOM 4344 N N . GLY A 1 555 ? -49.803 6.341 -21.228 1.00 25.91 555 GLY A N 1
ATOM 4345 C CA . GLY A 1 555 ? -50.795 5.472 -20.585 1.00 25.91 555 GLY A CA 1
ATOM 4346 C C . GLY A 1 555 ? -50.329 4.447 -19.543 1.00 25.91 555 GLY A C 1
ATOM 4347 O O . GLY A 1 555 ? -49.938 3.337 -19.883 1.00 25.91 555 GLY A O 1
ATOM 4348 N N . GLY A 1 556 ? -50.600 4.749 -18.265 1.00 24.77 556 GLY A N 1
ATOM 4349 C CA . GLY A 1 556 ? -51.138 3.742 -17.333 1.00 24.77 556 GLY A CA 1
ATOM 4350 C C . GLY A 1 556 ? -50.463 3.628 -15.965 1.00 24.77 556 GLY A C 1
ATOM 4351 O O . GLY A 1 556 ? -49.487 2.910 -15.808 1.00 24.77 556 GLY A O 1
ATOM 4352 N N . ARG A 1 557 ? -51.055 4.292 -14.963 1.00 25.88 557 ARG A N 1
ATOM 4353 C CA . ARG A 1 557 ? -50.740 4.242 -13.522 1.00 25.88 557 ARG A CA 1
ATOM 4354 C C . ARG A 1 557 ? -50.845 2.833 -12.915 1.00 25.88 557 ARG A C 1
ATOM 4356 O O . ARG A 1 557 ? -51.858 2.171 -13.119 1.00 25.88 557 ARG A O 1
ATOM 4363 N N . VAL A 1 558 ? -49.917 2.502 -12.013 1.00 25.80 558 VAL A N 1
ATOM 4364 C CA . VAL A 1 558 ? -50.186 1.697 -10.806 1.00 25.80 558 VAL A CA 1
ATOM 4365 C C . VAL A 1 558 ? -49.585 2.450 -9.616 1.00 25.80 558 VAL A C 1
ATOM 4367 O O . VAL A 1 558 ? -48.450 2.920 -9.680 1.00 25.80 558 VAL A O 1
ATOM 4370 N N . THR A 1 559 ? -50.403 2.671 -8.590 1.00 24.56 559 THR A N 1
ATOM 4371 C CA . THR A 1 559 ? -50.084 3.432 -7.378 1.00 24.56 559 THR A CA 1
ATOM 4372 C C . THR A 1 559 ? -49.288 2.602 -6.381 1.00 24.56 559 THR A C 1
ATOM 4374 O O . THR A 1 559 ? -49.410 1.384 -6.320 1.00 24.56 559 THR A O 1
ATOM 4377 N N . LYS A 1 560 ? -48.462 3.321 -5.623 1.00 27.09 560 LYS A N 1
ATOM 4378 C CA . LYS A 1 560 ? -47.498 2.857 -4.635 1.00 27.09 560 LYS A CA 1
ATOM 4379 C C . LYS A 1 560 ? -48.189 2.736 -3.276 1.00 27.09 560 LYS A C 1
ATOM 4381 O O . LYS A 1 560 ? -48.165 3.687 -2.514 1.00 27.09 560 LYS A O 1
ATOM 4386 N N . GLU A 1 561 ? -48.836 1.611 -3.031 1.00 28.36 561 GLU A N 1
ATOM 4387 C CA . GLU A 1 561 ? -49.340 1.157 -1.730 1.00 28.36 561 GLU A CA 1
ATOM 4388 C C . GLU A 1 561 ? -49.402 -0.374 -1.857 1.00 28.36 561 GLU A C 1
ATOM 4390 O O . GLU A 1 561 ? -49.879 -0.866 -2.877 1.00 28.36 561 GLU A O 1
ATOM 4395 N N . ASP A 1 562 ? -48.841 -1.092 -0.881 1.00 28.53 562 ASP A N 1
ATOM 4396 C CA . ASP A 1 562 ? -48.731 -2.562 -0.789 1.00 28.53 562 ASP A CA 1
ATOM 4397 C C . ASP A 1 562 ? -47.455 -3.214 -1.368 1.00 28.53 562 ASP A C 1
ATOM 4399 O O . ASP A 1 562 ? -47.532 -4.099 -2.215 1.00 28.53 562 ASP A O 1
ATOM 4403 N N . VAL A 1 563 ? -46.271 -2.848 -0.855 1.00 27.36 563 VAL A N 1
ATOM 4404 C CA . VAL A 1 563 ? -45.223 -3.842 -0.527 1.00 27.36 563 VAL A CA 1
ATOM 4405 C C . VAL A 1 563 ? -44.526 -3.363 0.746 1.00 27.36 563 VAL A C 1
ATOM 4407 O O . VAL A 1 563 ? -43.969 -2.268 0.771 1.00 27.36 563 VAL A O 1
ATOM 4410 N N . GLU A 1 564 ? -44.650 -4.158 1.802 1.00 27.75 564 GLU A N 1
ATOM 4411 C CA . GLU A 1 564 ? -44.150 -3.896 3.150 1.00 27.75 564 GLU A CA 1
ATOM 4412 C C . GLU A 1 564 ? -42.609 -3.897 3.184 1.00 27.75 564 GLU A C 1
ATOM 4414 O O . GLU A 1 564 ? -41.958 -4.787 2.633 1.00 27.75 564 GLU A O 1
ATOM 4419 N N . ASP A 1 565 ? -42.048 -2.868 3.825 1.00 29.36 565 ASP A N 1
ATOM 4420 C CA . ASP A 1 565 ? -40.670 -2.811 4.311 1.00 29.36 565 ASP A CA 1
ATOM 4421 C C . ASP A 1 565 ? -40.523 -3.854 5.423 1.00 29.36 565 ASP A C 1
ATOM 4423 O O . ASP A 1 565 ? -40.878 -3.553 6.551 1.00 29.36 565 ASP A O 1
ATOM 4427 N N . ASP A 1 566 ? -40.078 -5.071 5.107 1.00 26.62 566 ASP A N 1
ATOM 4428 C CA . ASP A 1 566 ? -39.540 -6.040 6.077 1.00 26.62 566 ASP A CA 1
ATOM 4429 C C . ASP A 1 566 ? -38.956 -7.245 5.317 1.00 26.62 566 ASP A C 1
ATOM 4431 O O . ASP A 1 566 ? -39.539 -8.321 5.288 1.00 26.62 566 ASP A O 1
ATOM 4435 N N . ASP A 1 567 ? -37.817 -7.056 4.637 1.00 27.02 567 ASP A N 1
ATOM 4436 C CA . ASP A 1 567 ? -36.918 -8.165 4.241 1.00 27.02 567 ASP A CA 1
ATOM 4437 C C . ASP A 1 567 ? -35.493 -7.692 3.858 1.00 27.02 567 ASP A C 1
ATOM 4439 O O . ASP A 1 567 ? -34.726 -8.388 3.189 1.00 27.02 567 ASP A O 1
ATOM 4443 N N . TYR A 1 568 ? -35.083 -6.503 4.319 1.00 26.23 568 TYR A N 1
ATOM 4444 C CA . TYR A 1 568 ? -33.774 -5.911 4.003 1.00 26.23 568 TYR A CA 1
ATOM 4445 C C . TYR A 1 568 ? -32.660 -6.226 5.019 1.00 26.23 568 TYR A C 1
ATOM 4447 O O . TYR A 1 568 ? -31.579 -5.645 4.945 1.00 26.23 568 TYR A O 1
ATOM 4455 N N . GLU A 1 569 ? -32.874 -7.183 5.931 1.00 25.78 569 GLU A N 1
ATOM 4456 C CA . GLU A 1 569 ? -31.909 -7.502 6.999 1.00 25.78 569 GLU A CA 1
ATOM 4457 C C . GLU A 1 569 ? -31.485 -8.983 7.082 1.00 25.78 569 GLU A C 1
ATOM 4459 O O . GLU A 1 569 ? -30.821 -9.395 8.032 1.00 25.78 569 GLU A O 1
ATOM 4464 N N . PHE A 1 570 ? -31.776 -9.808 6.067 1.00 25.52 570 PHE A N 1
ATOM 4465 C CA . PHE A 1 570 ? -31.369 -11.226 6.076 1.00 25.52 570 PHE A CA 1
ATOM 4466 C C . PHE A 1 570 ? -30.662 -11.722 4.803 1.00 25.52 570 PHE A C 1
ATOM 4468 O O . PHE A 1 570 ? -30.787 -12.884 4.425 1.00 25.52 570 PHE A O 1
ATOM 4475 N N . CYS A 1 571 ? -29.856 -10.876 4.148 1.00 23.48 571 CYS A N 1
ATOM 4476 C CA . CYS A 1 571 ? -28.962 -11.306 3.054 1.00 23.48 571 CYS A CA 1
ATOM 4477 C C . CYS A 1 571 ? -27.563 -10.651 3.060 1.00 23.48 571 CYS A C 1
ATOM 4479 O O . CYS A 1 571 ? -26.871 -10.655 2.047 1.00 23.48 571 CYS A O 1
ATOM 4481 N N . LEU A 1 572 ? -27.086 -10.167 4.211 1.00 24.83 572 LEU A N 1
ATOM 4482 C CA . LEU A 1 572 ? -25.718 -9.638 4.379 1.00 24.83 572 LEU A CA 1
ATOM 4483 C C . LEU A 1 572 ? -24.667 -10.705 4.758 1.00 24.83 572 LEU A C 1
ATOM 4485 O O . LEU A 1 572 ? -23.495 -10.395 4.930 1.00 24.83 572 LEU A O 1
ATOM 4489 N N . GLY A 1 573 ? -25.059 -11.982 4.846 1.00 27.36 573 GLY A N 1
ATOM 4490 C CA . GLY A 1 573 ? -24.168 -13.095 5.211 1.00 27.36 573 GLY A CA 1
ATOM 4491 C C . GLY A 1 573 ? -23.686 -13.984 4.057 1.00 27.36 573 GLY A C 1
ATOM 4492 O O . GLY A 1 573 ? -22.945 -14.930 4.302 1.00 27.36 573 GLY A O 1
ATOM 4493 N N . ARG A 1 574 ? -24.111 -13.744 2.807 1.00 24.97 574 ARG A N 1
ATOM 4494 C CA . ARG A 1 574 ? -23.802 -14.648 1.673 1.00 24.97 574 ARG A CA 1
ATOM 4495 C C . ARG A 1 574 ? -23.208 -13.967 0.437 1.00 24.97 574 ARG A C 1
ATOM 4497 O O . ARG A 1 574 ? -22.991 -14.628 -0.571 1.00 24.97 574 ARG A O 1
ATOM 4504 N N . LEU A 1 575 ? -22.912 -12.671 0.547 1.00 23.80 575 LEU A N 1
ATOM 4505 C CA . LEU A 1 575 ? -22.370 -11.799 -0.504 1.00 23.80 575 LEU A CA 1
ATOM 4506 C C . LEU A 1 575 ? -20.829 -11.747 -0.541 1.00 23.80 575 LEU A C 1
ATOM 4508 O O . LEU A 1 575 ? -20.259 -10.939 -1.264 1.00 23.80 575 LEU A O 1
ATOM 4512 N N . MET A 1 576 ? -20.155 -12.640 0.189 1.00 25.95 576 MET A N 1
ATOM 4513 C CA . MET A 1 576 ? -18.706 -12.848 0.115 1.00 25.95 576 MET A CA 1
ATOM 4514 C C . MET A 1 576 ? -18.414 -14.237 -0.454 1.00 25.95 576 MET A C 1
ATOM 4516 O O . MET A 1 576 ? -18.087 -15.176 0.265 1.00 25.95 576 MET A O 1
ATOM 4520 N N . GLY A 1 577 ? -18.594 -14.372 -1.767 1.00 23.09 577 GLY A N 1
ATOM 4521 C CA . GLY A 1 577 ? -18.023 -15.473 -2.537 1.00 23.09 577 GLY A CA 1
ATOM 4522 C C . GLY A 1 577 ? -16.574 -15.145 -2.873 1.00 23.09 577 GLY A C 1
ATOM 4523 O O . GLY A 1 577 ? -16.289 -14.714 -3.986 1.00 23.09 577 GLY A O 1
ATOM 4524 N N . ALA A 1 578 ? -15.692 -15.293 -1.889 1.00 29.17 578 ALA A N 1
ATOM 4525 C CA . ALA A 1 578 ? -14.259 -15.367 -2.118 1.00 29.17 578 ALA A CA 1
ATOM 4526 C C . ALA A 1 578 ? -13.938 -16.722 -2.758 1.00 29.17 578 ALA A C 1
ATOM 4528 O O . ALA A 1 578 ? -14.374 -17.742 -2.234 1.00 29.17 578 ALA A O 1
ATOM 4529 N N . GLU A 1 579 ? -13.164 -16.729 -3.843 1.00 26.97 579 GLU A N 1
ATOM 4530 C CA . GLU A 1 579 ? -12.135 -17.753 -4.040 1.00 26.97 579 GLU A CA 1
ATOM 4531 C C . GLU A 1 579 ? -10.916 -17.095 -4.685 1.00 26.97 579 GLU A C 1
ATOM 4533 O O . GLU A 1 579 ? -10.918 -16.696 -5.854 1.00 26.97 579 GLU A O 1
ATOM 4538 N N . ASP A 1 580 ? -9.893 -16.953 -3.850 1.00 33.38 580 ASP A N 1
ATOM 4539 C CA . ASP A 1 580 ? -8.591 -16.407 -4.163 1.00 33.38 580 ASP A CA 1
ATOM 4540 C C . ASP A 1 580 ? -7.713 -17.361 -4.973 1.00 33.38 580 ASP A C 1
ATOM 4542 O O . ASP A 1 580 ? -7.856 -18.588 -4.979 1.00 33.38 580 ASP A O 1
ATOM 4546 N N . GLY A 1 581 ? -6.687 -16.754 -5.576 1.00 31.00 581 GLY A N 1
ATOM 4547 C CA . GLY A 1 581 ? -5.404 -17.419 -5.727 1.00 31.00 581 GLY A CA 1
ATOM 4548 C C . GLY A 1 581 ? -4.919 -17.912 -4.361 1.00 31.00 581 GLY A C 1
ATOM 4549 O O . GLY A 1 581 ? -4.974 -17.191 -3.372 1.00 31.00 581 GLY A O 1
ATOM 4550 N N . GLN A 1 582 ? -4.451 -19.151 -4.339 1.00 30.11 582 GLN A N 1
ATOM 4551 C CA . GLN A 1 582 ? -4.322 -20.040 -3.179 1.00 30.11 582 GLN A CA 1
ATOM 4552 C C . GLN A 1 582 ? -3.549 -19.534 -1.934 1.00 30.11 582 GLN A C 1
ATOM 4554 O O . GLN A 1 582 ? -3.539 -20.259 -0.947 1.00 30.11 582 GLN A O 1
ATOM 4559 N N . ASP A 1 583 ? -2.967 -18.328 -1.927 1.00 37.12 583 ASP A N 1
ATOM 4560 C CA . ASP A 1 583 ? -2.302 -17.724 -0.754 1.00 37.12 583 ASP A CA 1
ATOM 4561 C C . ASP A 1 583 ? -3.097 -16.579 -0.089 1.00 37.12 583 ASP A C 1
ATOM 4563 O O . ASP A 1 583 ? -3.012 -16.414 1.125 1.00 37.12 583 ASP A O 1
ATOM 4567 N N . ALA A 1 584 ? -3.928 -15.817 -0.816 1.00 33.53 584 ALA A N 1
ATOM 4568 C CA . ALA A 1 584 ? -4.724 -14.739 -0.199 1.00 33.53 584 ALA A CA 1
ATOM 4569 C C . ALA A 1 584 ? -5.946 -15.281 0.574 1.00 33.53 584 ALA A C 1
ATOM 4571 O O . ALA A 1 584 ? -6.310 -14.738 1.615 1.00 33.53 584 ALA A O 1
ATOM 4572 N N . SER A 1 585 ? -6.491 -16.435 0.159 1.00 41.03 585 SER A N 1
ATOM 4573 C CA . SER A 1 585 ? -7.611 -17.104 0.851 1.00 41.03 585 SER A CA 1
ATOM 4574 C C . SER A 1 585 ? -7.251 -17.668 2.222 1.00 41.03 585 SER A C 1
ATOM 4576 O O . SER A 1 585 ? -8.148 -18.028 2.980 1.00 41.03 585 SER A O 1
ATOM 4578 N N . ALA A 1 586 ? -5.958 -17.823 2.521 1.00 43.34 586 ALA A N 1
ATOM 4579 C CA . ALA A 1 586 ? -5.483 -18.330 3.806 1.00 43.34 586 ALA A CA 1
ATOM 4580 C C . ALA A 1 586 ? -5.155 -17.194 4.788 1.00 43.34 586 ALA A C 1
ATOM 4582 O O . ALA A 1 586 ? -5.426 -17.336 5.979 1.00 43.34 586 ALA A O 1
ATOM 4583 N N . TYR A 1 587 ? -4.651 -16.072 4.271 1.00 45.50 587 TYR A N 1
ATOM 4584 C CA . TYR A 1 587 ? -4.202 -14.922 5.051 1.00 45.50 587 TYR A CA 1
ATOM 4585 C C . TYR A 1 587 ? -5.355 -14.188 5.748 1.00 45.50 587 TYR A C 1
ATOM 4587 O O . TYR A 1 587 ? -5.366 -14.078 6.969 1.00 45.50 587 TYR A O 1
ATOM 4595 N N . ASP A 1 588 ? -6.392 -13.746 5.023 1.00 56.19 588 ASP A N 1
ATOM 4596 C CA . ASP A 1 588 ? -7.463 -12.954 5.655 1.00 56.19 588 ASP A CA 1
ATOM 4597 C C . ASP A 1 588 ? -8.205 -13.715 6.769 1.00 56.19 588 ASP A C 1
ATOM 4599 O O . ASP A 1 588 ? -8.582 -13.096 7.772 1.00 56.19 588 ASP A O 1
ATOM 4603 N N . PRO A 1 589 ? -8.472 -15.034 6.644 1.00 71.06 589 PRO A N 1
ATOM 4604 C CA . PRO A 1 589 ? -9.002 -15.815 7.755 1.00 71.06 589 PRO A CA 1
ATOM 4605 C C . PRO A 1 589 ? -8.009 -15.972 8.912 1.00 71.06 589 PRO A C 1
ATOM 4607 O O . PRO A 1 589 ? -8.426 -15.848 10.063 1.00 71.06 589 PRO A O 1
ATOM 4610 N N . ALA A 1 590 ? -6.723 -16.218 8.637 1.00 69.50 590 ALA A N 1
ATOM 4611 C CA . ALA A 1 590 ? -5.701 -16.409 9.666 1.00 69.50 590 ALA A CA 1
ATOM 4612 C C . ALA A 1 590 ? -5.413 -15.116 10.448 1.00 69.50 590 ALA A C 1
ATOM 4614 O O . ALA A 1 590 ? -5.400 -15.140 11.683 1.00 69.50 590 ALA A O 1
ATOM 4615 N N . ALA A 1 591 ? -5.299 -13.978 9.762 1.00 64.19 591 ALA A N 1
ATOM 4616 C CA . ALA A 1 591 ? -5.184 -12.652 10.360 1.00 64.19 591 ALA A CA 1
ATOM 4617 C C . ALA A 1 591 ? -6.403 -12.304 11.234 1.00 64.19 591 ALA A C 1
ATOM 4619 O O . ALA A 1 591 ? -6.246 -11.856 12.374 1.00 64.19 591 ALA A O 1
ATOM 4620 N N . ARG A 1 592 ? -7.629 -12.582 10.757 1.00 74.00 592 ARG A N 1
ATOM 4621 C CA . ARG A 1 592 ? -8.862 -12.393 11.547 1.00 74.00 592 ARG A CA 1
ATOM 4622 C C . ARG A 1 592 ? -8.902 -13.281 12.787 1.00 74.00 592 ARG A C 1
ATOM 4624 O O . ARG A 1 592 ? -9.323 -12.832 13.852 1.00 74.00 592 ARG A O 1
ATOM 4631 N N . GLU A 1 593 ? -8.461 -14.530 12.674 1.00 79.94 593 GLU A N 1
ATOM 4632 C CA . GLU A 1 593 ? -8.400 -15.443 13.814 1.00 79.94 593 GLU A CA 1
ATOM 4633 C C . GLU A 1 593 ? -7.342 -15.001 14.839 1.00 79.94 593 GLU A C 1
ATOM 4635 O O . GLU A 1 593 ? -7.586 -15.047 16.046 1.00 79.94 593 GLU A O 1
ATOM 4640 N N . ALA A 1 594 ? -6.185 -14.523 14.374 1.00 76.38 594 ALA A N 1
ATOM 4641 C CA . ALA A 1 594 ? -5.133 -13.982 15.227 1.00 76.38 594 ALA A CA 1
ATOM 4642 C C . ALA A 1 594 ? -5.594 -12.727 15.985 1.00 76.38 594 ALA A C 1
ATOM 4644 O O . ALA A 1 594 ? -5.396 -12.654 17.200 1.00 76.38 594 ALA A O 1
ATOM 4645 N N . GLU A 1 595 ? -6.267 -11.787 15.311 1.00 81.06 595 GLU A N 1
ATOM 4646 C CA . GLU A 1 595 ? -6.856 -10.605 15.953 1.00 81.06 595 GLU A CA 1
ATOM 4647 C C . GLU A 1 595 ? -7.909 -11.004 16.997 1.00 81.06 595 GLU A C 1
ATOM 4649 O O . GLU A 1 595 ? -7.880 -10.521 18.129 1.00 81.06 595 GLU A O 1
ATOM 4654 N N . ALA A 1 596 ? -8.796 -11.948 16.668 1.00 83.88 596 ALA A N 1
ATOM 4655 C CA . ALA A 1 596 ? -9.804 -12.424 17.610 1.00 83.88 596 ALA A CA 1
ATOM 4656 C C . ALA A 1 596 ? -9.172 -13.042 18.874 1.00 83.88 596 ALA A C 1
ATOM 4658 O O . ALA A 1 596 ? -9.641 -12.787 19.987 1.00 83.88 596 ALA A O 1
ATOM 4659 N N . ARG A 1 597 ? -8.089 -13.823 18.729 1.00 85.62 597 ARG A N 1
ATOM 4660 C CA . ARG A 1 597 ? -7.338 -14.396 19.863 1.00 85.62 597 ARG A CA 1
ATOM 4661 C C . ARG A 1 597 ? -6.633 -13.321 20.694 1.00 85.62 597 ARG A C 1
ATOM 4663 O O . ARG A 1 597 ? -6.666 -13.392 21.927 1.00 85.62 597 ARG A O 1
ATOM 4670 N N . GLU A 1 598 ? -6.017 -12.336 20.042 1.00 87.69 598 GLU A N 1
ATOM 4671 C CA . GLU A 1 598 ? -5.361 -11.192 20.690 1.00 87.69 598 GLU A CA 1
ATOM 4672 C C . GLU A 1 598 ? -6.353 -10.410 21.552 1.00 87.69 598 GLU A C 1
ATOM 4674 O O . GLU A 1 598 ? -6.142 -10.250 22.755 1.00 87.69 598 GLU A O 1
ATOM 4679 N N . LEU A 1 599 ? -7.485 -10.017 20.971 1.00 87.56 599 LEU A N 1
ATOM 4680 C CA . LEU A 1 599 ? -8.495 -9.215 21.654 1.00 87.56 599 LEU A CA 1
ATOM 4681 C C . LEU A 1 599 ? -9.226 -9.995 22.740 1.00 87.56 599 LEU A C 1
ATOM 4683 O O . LEU A 1 599 ? -9.482 -9.442 23.806 1.00 87.56 599 LEU A O 1
ATOM 4687 N N . ALA A 1 600 ? -9.508 -11.285 22.538 1.00 88.12 600 ALA A N 1
ATOM 4688 C CA . ALA A 1 600 ? -10.049 -12.128 23.603 1.00 88.12 600 ALA A CA 1
ATOM 4689 C C . ALA A 1 600 ? -9.087 -12.206 24.802 1.00 88.12 600 ALA A C 1
ATOM 4691 O O . ALA A 1 600 ? -9.521 -12.139 25.954 1.00 88.12 600 ALA A O 1
ATOM 4692 N N . THR A 1 601 ? -7.780 -12.291 24.536 1.00 89.62 601 THR A N 1
ATOM 4693 C CA . THR A 1 601 ? -6.742 -12.288 25.575 1.00 89.62 601 THR A CA 1
ATOM 4694 C C . THR A 1 601 ? -6.658 -10.934 26.277 1.00 89.62 601 THR A C 1
ATOM 4696 O O . THR A 1 601 ? -6.606 -10.892 27.505 1.00 89.62 601 THR A O 1
ATOM 4699 N N . LEU A 1 602 ? -6.677 -9.830 25.524 1.00 89.81 602 LEU A N 1
ATOM 4700 C CA . LEU A 1 602 ? -6.659 -8.472 26.067 1.00 89.81 602 LEU A CA 1
ATOM 4701 C C . LEU A 1 602 ? -7.890 -8.205 26.942 1.00 89.81 602 LEU A C 1
ATOM 4703 O O . LEU A 1 602 ? -7.747 -7.819 28.099 1.00 89.81 602 LEU A O 1
ATOM 4707 N N . ILE A 1 603 ? -9.090 -8.485 26.425 1.00 90.62 603 ILE A N 1
ATOM 4708 C CA . ILE A 1 603 ? -10.362 -8.347 27.148 1.00 90.62 603 ILE A CA 1
ATOM 4709 C C . ILE A 1 603 ? -10.362 -9.203 28.417 1.00 90.62 603 ILE A C 1
ATOM 4711 O O . ILE A 1 603 ? -10.797 -8.736 29.466 1.00 90.62 603 ILE A O 1
ATOM 4715 N N . GLY A 1 604 ? -9.824 -10.424 28.354 1.00 90.38 604 GLY A N 1
ATOM 4716 C CA . GLY A 1 604 ? -9.717 -11.314 29.511 1.00 90.38 604 GLY A CA 1
ATOM 4717 C C . GLY A 1 604 ? -8.804 -10.801 30.634 1.00 90.38 604 GLY A C 1
ATOM 4718 O O . GLY A 1 604 ? -8.957 -11.241 31.772 1.00 90.38 604 GLY A O 1
ATOM 4719 N N . LYS A 1 605 ? -7.876 -9.878 30.344 1.00 91.50 605 LYS A N 1
ATOM 4720 C CA . LYS A 1 605 ? -7.006 -9.242 31.350 1.00 91.50 605 LYS A CA 1
ATOM 4721 C C . LYS A 1 605 ? -7.637 -8.024 32.024 1.00 91.50 605 LYS A C 1
ATOM 4723 O O . LYS A 1 605 ? -7.148 -7.612 33.072 1.00 91.50 605 LYS A O 1
ATOM 4728 N N . ILE A 1 606 ? -8.665 -7.427 31.421 1.00 93.50 606 ILE A N 1
ATOM 4729 C CA . ILE A 1 606 ? -9.225 -6.150 31.868 1.00 93.50 606 ILE A CA 1
ATOM 4730 C C . ILE A 1 606 ? -10.227 -6.374 33.000 1.00 93.50 606 ILE A C 1
ATOM 4732 O O . ILE A 1 606 ? -11.291 -6.960 32.802 1.00 93.50 606 ILE A O 1
ATOM 4736 N N . ASP A 1 607 ? -9.928 -5.824 34.176 1.00 93.75 607 ASP A N 1
ATOM 4737 C CA . ASP A 1 607 ? -10.901 -5.709 35.262 1.00 93.75 607 ASP A CA 1
ATOM 4738 C C . ASP A 1 607 ? -11.775 -4.459 35.051 1.00 93.75 607 ASP A C 1
ATOM 4740 O O . ASP A 1 607 ? -11.402 -3.322 35.372 1.00 93.75 607 ASP A O 1
ATOM 4744 N N . THR A 1 608 ? -12.963 -4.672 34.480 1.00 93.88 608 THR A N 1
ATOM 4745 C CA . THR A 1 608 ? -13.932 -3.605 34.197 1.00 93.88 608 THR A CA 1
ATOM 4746 C C . THR A 1 608 ? -14.505 -2.968 35.456 1.00 93.88 608 THR A C 1
ATOM 4748 O O . THR A 1 608 ? -14.839 -1.781 35.434 1.00 93.88 608 THR A O 1
ATOM 4751 N N . ASP A 1 609 ? -14.607 -3.718 36.555 1.00 93.88 609 ASP A N 1
ATOM 4752 C CA . ASP A 1 609 ? -15.138 -3.207 37.819 1.00 93.88 609 ASP A CA 1
ATOM 4753 C C . ASP A 1 609 ? -14.110 -2.291 38.486 1.00 93.88 609 ASP A C 1
ATOM 4755 O O . ASP A 1 609 ? -14.452 -1.200 38.955 1.00 93.88 609 ASP A O 1
ATOM 4759 N N . ALA A 1 610 ? -12.832 -2.679 38.463 1.00 94.38 610 ALA A N 1
ATOM 4760 C CA . ALA A 1 610 ? -11.732 -1.834 38.911 1.00 94.38 610 ALA A CA 1
ATOM 4761 C C . ALA A 1 610 ? -11.649 -0.541 38.086 1.00 94.38 610 ALA A C 1
ATOM 4763 O O . ALA A 1 610 ? -11.494 0.543 38.665 1.00 94.38 610 ALA A O 1
ATOM 4764 N N . LEU A 1 611 ? -11.806 -0.637 36.760 1.00 94.75 611 LEU A N 1
ATOM 4765 C CA . LEU A 1 611 ? -11.812 0.508 35.848 1.00 94.75 611 LEU A CA 1
ATOM 4766 C C . LEU A 1 611 ? -12.985 1.462 36.144 1.00 94.75 611 LEU A C 1
ATOM 4768 O O . LEU A 1 611 ? -12.773 2.661 36.345 1.00 94.75 611 LEU A O 1
ATOM 4772 N N . ALA A 1 612 ? -14.207 0.934 36.267 1.00 95.06 612 ALA A N 1
ATOM 4773 C CA . ALA A 1 612 ? -15.403 1.711 36.594 1.00 95.06 612 ALA A CA 1
ATOM 4774 C C . ALA A 1 612 ? -15.313 2.359 37.986 1.00 95.06 612 ALA A C 1
ATOM 4776 O O . ALA A 1 612 ? -15.640 3.538 38.155 1.00 95.06 612 ALA A O 1
ATOM 4777 N N . ALA A 1 613 ? -14.826 1.624 38.990 1.00 94.50 613 ALA A N 1
ATOM 4778 C CA . ALA A 1 613 ? -14.633 2.142 40.341 1.00 94.50 613 ALA A CA 1
ATOM 4779 C C . ALA A 1 613 ? -13.612 3.285 40.366 1.00 94.50 613 ALA A C 1
ATOM 4781 O O . ALA A 1 613 ? -13.778 4.257 41.106 1.00 94.50 613 ALA A O 1
ATOM 4782 N N . ARG A 1 614 ? -12.556 3.189 39.553 1.00 94.56 614 ARG A N 1
ATOM 4783 C CA . ARG A 1 614 ? -11.525 4.221 39.445 1.00 94.56 614 ARG A CA 1
ATOM 4784 C C . ARG A 1 614 ? -12.056 5.482 38.765 1.00 94.56 614 ARG A C 1
ATOM 4786 O O . ARG A 1 614 ? -11.960 6.557 39.356 1.00 94.56 614 ARG A O 1
ATOM 4793 N N . ALA A 1 615 ? -12.735 5.336 37.628 1.00 95.44 615 ALA A N 1
ATOM 4794 C CA . ALA A 1 615 ? -13.418 6.434 36.946 1.00 95.44 615 ALA A CA 1
ATOM 4795 C C . ALA A 1 615 ? -14.459 7.125 37.853 1.00 95.44 615 ALA A C 1
ATOM 4797 O O . ALA A 1 615 ? -14.511 8.351 37.936 1.00 95.44 615 ALA A O 1
ATOM 4798 N N . SER A 1 616 ? -15.235 6.346 38.615 1.00 96.06 616 SER A N 1
ATOM 4799 C CA . SER A 1 616 ? -16.199 6.868 39.590 1.00 96.06 616 SER A CA 1
ATOM 4800 C C . SER A 1 616 ? -15.530 7.700 40.690 1.00 96.06 616 SER A C 1
ATOM 4802 O O . SER A 1 616 ? -16.003 8.793 41.003 1.00 96.06 616 SER A O 1
ATOM 4804 N N . ARG A 1 617 ? -14.397 7.241 41.245 1.00 95.88 617 ARG A N 1
ATOM 4805 C CA . ARG A 1 617 ? -13.636 7.997 42.258 1.00 95.88 617 ARG A CA 1
ATOM 4806 C C . ARG A 1 617 ? -13.119 9.330 41.724 1.00 95.88 617 ARG A C 1
ATOM 4808 O O . ARG A 1 617 ? -13.278 10.337 42.408 1.00 95.88 617 ARG A O 1
ATOM 4815 N N . LEU A 1 618 ? -12.548 9.344 40.516 1.00 95.62 618 LEU A N 1
ATOM 4816 C CA . LEU A 1 618 ? -12.065 10.574 39.869 1.00 95.62 618 LEU A CA 1
ATOM 4817 C C . LEU A 1 618 ? -13.186 11.593 39.659 1.00 95.62 618 LEU A C 1
ATOM 4819 O O . LEU A 1 618 ? -12.956 12.798 39.689 1.00 95.62 618 LEU A O 1
ATOM 4823 N N . ARG A 1 619 ? -14.417 11.105 39.494 1.00 94.62 619 ARG A N 1
ATOM 4824 C CA . ARG A 1 619 ? -15.601 11.921 39.259 1.00 94.62 619 ARG A CA 1
ATOM 4825 C C . ARG A 1 619 ? -16.479 12.066 40.503 1.00 94.62 619 ARG A C 1
ATOM 4827 O O . ARG A 1 619 ? -17.703 12.019 40.419 1.00 94.62 619 ARG A O 1
ATOM 4834 N N . ASN A 1 620 ? -15.851 12.244 41.670 1.00 94.38 620 ASN A N 1
ATOM 4835 C CA . ASN A 1 620 ? -16.503 12.515 42.961 1.00 94.38 620 ASN A CA 1
ATOM 4836 C C . ASN A 1 620 ? -17.568 11.480 43.378 1.00 94.38 620 ASN A C 1
ATOM 4838 O O . ASN A 1 620 ? -18.560 11.817 44.023 1.00 94.38 620 ASN A O 1
ATOM 4842 N N . GLY A 1 621 ? -17.378 10.212 43.009 1.00 93.44 621 GLY A N 1
ATOM 4843 C CA . GLY A 1 621 ? -18.277 9.114 43.363 1.00 93.44 621 GLY A CA 1
ATOM 4844 C C . GLY A 1 621 ? -19.523 8.992 42.481 1.00 93.44 621 GLY A C 1
ATOM 4845 O O . GLY A 1 621 ? -20.434 8.241 42.833 1.00 93.44 621 GLY A O 1
ATOM 4846 N N . VAL A 1 622 ? -19.600 9.689 41.339 1.00 95.94 622 VAL A N 1
ATOM 4847 C CA . VAL A 1 622 ? -20.688 9.460 40.376 1.00 95.94 622 VAL A CA 1
ATOM 4848 C C . VAL A 1 622 ? -20.590 8.032 39.844 1.00 95.94 622 VAL A C 1
ATOM 4850 O O . VAL A 1 622 ? -19.537 7.614 39.362 1.00 95.94 622 VAL A O 1
ATOM 4853 N N . ALA A 1 623 ? -21.684 7.274 39.939 1.00 94.12 623 ALA A N 1
ATOM 4854 C CA . ALA A 1 623 ? -21.721 5.888 39.485 1.00 94.12 623 ALA A CA 1
ATOM 4855 C C . ALA A 1 623 ? -21.342 5.790 37.997 1.00 94.12 623 ALA A C 1
ATOM 4857 O O . ALA A 1 623 ? -21.887 6.519 37.163 1.00 94.12 623 ALA A O 1
ATOM 4858 N N . CYS A 1 624 ? -20.412 4.885 37.699 1.00 95.44 624 CYS A N 1
ATOM 4859 C CA . CYS A 1 624 ? -19.898 4.605 36.366 1.00 95.44 624 CYS A CA 1
ATOM 4860 C C . CYS A 1 624 ? -20.251 3.166 35.987 1.00 95.44 624 CYS A C 1
ATOM 4862 O O . CYS A 1 624 ? -20.228 2.274 36.835 1.00 95.44 624 CYS A O 1
ATOM 4864 N N . THR A 1 625 ? -20.588 2.956 34.722 1.00 92.25 625 THR A N 1
ATOM 4865 C CA . THR A 1 625 ? -20.906 1.649 34.153 1.00 92.25 625 THR A CA 1
ATOM 4866 C C . THR A 1 625 ? -20.040 1.408 32.928 1.00 92.25 625 THR A C 1
ATOM 4868 O O . THR A 1 625 ? -19.861 2.305 32.103 1.00 92.25 625 THR A O 1
ATOM 4871 N N . VAL A 1 626 ? -19.513 0.191 32.827 1.00 91.50 626 VAL A N 1
ATOM 4872 C CA . VAL A 1 626 ? -18.781 -0.315 31.665 1.00 91.50 626 VAL A CA 1
ATOM 4873 C C . VAL A 1 626 ? -19.616 -1.444 31.084 1.00 91.50 626 VAL A C 1
ATOM 4875 O O . VAL A 1 626 ? -20.067 -2.325 31.819 1.00 91.50 626 VAL A O 1
ATOM 4878 N N . ALA A 1 627 ? -19.884 -1.392 29.781 1.00 84.94 627 ALA A N 1
ATOM 4879 C CA . ALA A 1 627 ? -20.588 -2.477 29.114 1.00 84.94 627 ALA A CA 1
ATOM 4880 C C . ALA A 1 627 ? -19.741 -3.755 29.155 1.00 84.94 627 ALA A C 1
ATOM 4882 O O . ALA A 1 627 ? -18.511 -3.703 29.190 1.00 84.94 627 ALA A O 1
ATOM 4883 N N . ARG A 1 628 ? -20.400 -4.916 29.136 1.00 82.69 628 ARG A N 1
ATOM 4884 C CA . ARG A 1 628 ? -19.689 -6.191 29.053 1.00 82.69 628 ARG A CA 1
ATOM 4885 C C . ARG A 1 628 ? -18.834 -6.203 27.785 1.00 82.69 628 ARG A C 1
ATOM 4887 O O . ARG A 1 628 ? -19.370 -6.098 26.687 1.00 82.69 628 ARG A O 1
ATOM 4894 N N . LEU A 1 629 ? -17.528 -6.371 27.959 1.00 84.69 629 LEU A N 1
ATOM 4895 C CA . LEU A 1 629 ? -16.584 -6.410 26.851 1.00 84.69 629 LEU A CA 1
ATOM 4896 C C . LEU A 1 629 ? -16.695 -7.751 26.125 1.00 84.69 629 LEU A C 1
ATOM 4898 O O . LEU A 1 629 ? -16.518 -8.815 26.722 1.00 84.69 629 LEU A O 1
ATOM 4902 N N . GLN A 1 630 ? -17.006 -7.692 24.838 1.00 78.62 630 GLN A N 1
ATOM 4903 C CA . GLN A 1 630 ? -16.960 -8.817 23.915 1.00 78.62 630 GLN A CA 1
ATOM 4904 C C . GLN A 1 630 ? -16.412 -8.297 22.596 1.00 78.62 630 GLN A C 1
ATOM 4906 O O . GLN A 1 630 ? -16.849 -7.249 22.127 1.00 78.62 630 GLN A O 1
ATOM 4911 N N . TYR A 1 631 ? -15.450 -9.013 22.021 1.00 77.94 631 TYR A N 1
ATOM 4912 C CA . TYR A 1 631 ? -15.003 -8.692 20.677 1.00 77.94 631 TYR A CA 1
ATOM 4913 C C . TYR A 1 631 ? -16.068 -9.146 19.678 1.00 77.94 631 TYR A C 1
ATOM 4915 O O . TYR A 1 631 ? -16.406 -10.330 19.622 1.00 77.94 631 TYR A O 1
ATOM 4923 N N . ASP A 1 632 ? -16.585 -8.194 18.908 1.00 77.38 632 ASP A N 1
ATOM 4924 C CA . ASP A 1 632 ? -17.423 -8.432 17.741 1.00 77.38 632 ASP A CA 1
ATOM 4925 C C . ASP A 1 632 ? -16.766 -7.753 16.536 1.00 77.38 632 ASP A C 1
ATOM 4927 O O . ASP A 1 632 ? -16.541 -6.540 16.525 1.00 77.38 632 ASP A O 1
ATOM 4931 N N . ALA A 1 633 ? -16.464 -8.554 15.513 1.00 70.12 633 ALA A N 1
ATOM 4932 C CA . ALA A 1 633 ? -15.860 -8.084 14.273 1.00 70.12 633 ALA A CA 1
ATOM 4933 C C . ALA A 1 633 ? -16.722 -7.015 13.579 1.00 70.12 633 ALA A C 1
ATOM 4935 O O . ALA A 1 633 ? -16.178 -6.123 12.935 1.00 70.12 633 ALA A O 1
ATOM 4936 N N . LYS A 1 634 ? -18.052 -7.054 13.748 1.00 73.62 634 LYS A N 1
ATOM 4937 C CA . LYS A 1 634 ? -18.964 -6.045 13.185 1.00 73.62 634 LYS A CA 1
ATOM 4938 C C . LYS A 1 634 ? -18.808 -4.676 13.836 1.00 73.62 634 LYS A C 1
ATOM 4940 O O . LYS A 1 634 ? -19.078 -3.669 13.198 1.00 73.62 634 LYS A O 1
ATOM 4945 N N . THR A 1 635 ? -18.379 -4.637 15.096 1.00 68.06 635 THR A N 1
ATOM 4946 C CA . THR A 1 635 ? -18.185 -3.394 15.850 1.00 68.06 635 THR A CA 1
ATOM 4947 C C . THR A 1 635 ? -16.720 -2.975 15.915 1.00 68.06 635 THR A C 1
ATOM 4949 O O . THR A 1 635 ? -16.410 -2.009 16.607 1.00 68.06 635 THR A O 1
ATOM 4952 N N . ARG A 1 636 ? -15.812 -3.679 15.223 1.00 73.94 636 ARG A N 1
ATOM 4953 C CA . ARG A 1 636 ? -14.358 -3.459 15.277 1.00 73.94 636 ARG A CA 1
ATOM 4954 C C . ARG A 1 636 ? -13.990 -1.984 15.082 1.00 73.94 636 ARG A C 1
ATOM 4956 O O . ARG A 1 636 ? -13.390 -1.398 15.975 1.00 73.94 636 ARG A O 1
ATOM 4963 N N . SER A 1 637 ? -14.416 -1.381 13.974 1.00 65.00 637 SER A N 1
ATOM 4964 C CA . SER A 1 637 ? -14.202 0.040 13.641 1.00 65.00 637 SER A CA 1
ATOM 4965 C C . SER A 1 637 ? -14.691 1.014 14.720 1.00 65.00 637 SER A C 1
ATOM 4967 O O . SER A 1 637 ? -14.148 2.101 14.880 1.00 65.00 637 SER A O 1
ATOM 4969 N N . SER A 1 638 ? -15.709 0.624 15.492 1.00 64.31 638 SER A N 1
ATOM 4970 C CA . SER A 1 638 ? -16.316 1.476 16.522 1.00 64.31 638 SER A CA 1
ATOM 4971 C C . SER A 1 638 ? -15.636 1.392 17.894 1.00 64.31 638 SER A C 1
ATOM 4973 O O . SER A 1 638 ? -15.811 2.292 18.716 1.00 64.31 638 SER A O 1
ATOM 4975 N N . VAL A 1 639 ? -14.872 0.327 18.164 1.00 67.88 639 VAL A N 1
ATOM 4976 C CA . VAL A 1 639 ? -14.271 0.066 19.488 1.00 67.88 639 VAL A CA 1
ATOM 4977 C C . VAL A 1 639 ? -12.748 0.022 19.467 1.00 67.88 639 VAL A C 1
ATOM 4979 O O . VAL A 1 639 ? -12.135 -0.050 20.528 1.00 67.88 639 VAL A O 1
ATOM 4982 N N . MET A 1 640 ? -12.107 0.059 18.300 1.00 67.69 640 MET A N 1
ATOM 4983 C CA . MET A 1 640 ? -10.652 -0.033 18.199 1.00 67.69 640 MET A CA 1
ATOM 4984 C C . MET A 1 640 ? -10.103 0.530 16.889 1.00 67.69 640 MET A C 1
ATOM 4986 O O . MET A 1 640 ? -10.731 0.423 15.841 1.00 67.69 640 MET A O 1
ATOM 4990 N N . GLY A 1 641 ? -8.896 1.085 16.982 1.00 63.47 641 GLY A N 1
ATOM 4991 C CA . GLY A 1 641 ? -8.049 1.433 15.844 1.00 63.47 641 GLY A CA 1
ATOM 4992 C C . GLY A 1 641 ? -6.966 0.378 15.598 1.00 63.47 641 GLY A C 1
ATOM 4993 O O . GLY A 1 641 ? -7.023 -0.742 16.123 1.00 63.47 641 GLY A O 1
ATOM 4994 N N . GLY A 1 642 ? -5.931 0.744 14.841 1.00 64.12 642 GLY A N 1
ATOM 4995 C CA . GLY A 1 642 ? -4.812 -0.151 14.532 1.00 64.12 642 GLY A CA 1
ATOM 4996 C C . GLY A 1 642 ? -4.077 -0.608 15.794 1.00 64.12 642 GLY A C 1
ATOM 4997 O O . GLY A 1 642 ? -3.839 -1.799 15.988 1.00 64.12 642 GLY A O 1
ATOM 4998 N N . MET A 1 643 ? -3.814 0.322 16.716 1.00 72.88 643 MET A N 1
ATOM 4999 C CA . MET A 1 643 ? -2.949 0.074 17.877 1.00 72.88 643 MET A CA 1
ATOM 5000 C C . MET A 1 643 ? -3.669 0.124 19.228 1.00 72.88 643 MET A C 1
ATOM 5002 O O . MET A 1 643 ? -3.098 -0.288 20.237 1.00 72.88 643 MET A O 1
ATOM 5006 N N . ASN A 1 644 ? -4.908 0.616 19.285 1.00 84.56 644 ASN A N 1
ATOM 5007 C CA . ASN A 1 644 ? -5.595 0.893 20.547 1.00 84.56 644 ASN A CA 1
ATOM 5008 C C . ASN A 1 644 ? -7.032 0.353 20.554 1.00 84.56 644 ASN A C 1
ATOM 5010 O O . ASN A 1 644 ? -7.748 0.448 19.562 1.00 84.56 644 ASN A O 1
ATOM 5014 N N . TYR A 1 645 ? -7.447 -0.189 21.695 1.00 88.00 645 TYR A N 1
ATOM 5015 C CA . TYR A 1 645 ? -8.810 -0.596 22.016 1.00 88.00 645 TYR A CA 1
ATOM 5016 C C . TYR A 1 645 ? -9.438 0.434 22.964 1.00 88.00 645 TYR A C 1
ATOM 5018 O O . TYR A 1 645 ? -8.808 0.871 23.930 1.00 88.00 645 TYR A O 1
ATOM 5026 N N . HIS A 1 646 ? -10.677 0.829 22.698 1.00 90.56 646 HIS A N 1
ATOM 5027 C CA . HIS A 1 646 ? -11.381 1.900 23.391 1.00 90.56 646 HIS A CA 1
ATOM 5028 C C . HIS A 1 646 ? -12.589 1.351 24.148 1.00 90.56 646 HIS A C 1
ATOM 5030 O O . HIS A 1 646 ? -13.457 0.686 23.586 1.00 90.56 646 HIS A O 1
ATOM 5036 N N . ILE A 1 647 ? -12.670 1.663 25.441 1.00 91.94 647 ILE A N 1
ATOM 5037 C CA . ILE A 1 647 ? -13.802 1.293 26.295 1.00 91.94 647 ILE A CA 1
ATOM 5038 C C . ILE A 1 647 ? -14.538 2.547 26.731 1.00 91.94 647 ILE A C 1
ATOM 5040 O O . ILE A 1 647 ? -13.954 3.455 27.319 1.00 91.94 647 ILE A O 1
ATOM 5044 N N . GLU A 1 648 ? -15.845 2.571 26.512 1.00 92.94 648 GLU A N 1
ATOM 5045 C CA . GLU A 1 648 ? -16.686 3.644 27.019 1.00 92.94 648 GLU A CA 1
ATOM 5046 C C . GLU A 1 648 ? -17.020 3.463 28.502 1.00 92.94 648 GLU A C 1
ATOM 5048 O O . GLU A 1 648 ? -17.516 2.426 28.948 1.00 92.94 648 GLU A O 1
ATOM 5053 N N . LEU A 1 649 ? -16.817 4.538 29.253 1.00 94.50 649 LEU A N 1
ATOM 5054 C CA . LEU A 1 649 ? -17.152 4.674 30.662 1.00 94.50 649 LEU A CA 1
ATOM 5055 C C . LEU A 1 649 ? -18.356 5.601 30.777 1.00 94.50 649 LEU A C 1
ATOM 5057 O O . LEU A 1 649 ? -18.233 6.821 30.651 1.00 94.50 649 LEU A O 1
ATOM 5061 N N . ARG A 1 650 ? -19.539 5.024 30.995 1.00 95.62 650 ARG A N 1
ATOM 5062 C CA . ARG A 1 650 ? -20.803 5.769 31.014 1.00 95.62 650 ARG A CA 1
ATOM 5063 C C . ARG A 1 650 ? -21.194 6.096 32.440 1.00 95.62 650 ARG A C 1
ATOM 5065 O O . ARG A 1 650 ? -21.435 5.199 33.251 1.00 95.62 650 ARG A O 1
ATOM 5072 N N . PHE A 1 651 ? -21.275 7.383 32.745 1.00 95.94 651 PHE A N 1
ATOM 5073 C CA . PHE A 1 651 ? -21.685 7.848 34.058 1.00 95.94 651 PHE A CA 1
ATOM 5074 C C . PHE A 1 651 ? -23.191 8.092 34.133 1.00 95.94 651 PHE A C 1
ATOM 5076 O O . PHE A 1 651 ? -23.847 8.416 33.144 1.00 95.94 651 PHE A O 1
ATOM 5083 N N . LYS A 1 652 ? -23.746 7.978 35.344 1.00 94.69 652 LYS A N 1
ATOM 5084 C CA . LYS A 1 652 ? -25.191 8.109 35.599 1.00 94.69 652 LYS A CA 1
ATOM 5085 C C . LYS A 1 652 ? -25.800 9.445 35.146 1.00 94.69 652 LYS A C 1
ATOM 5087 O O . LYS A 1 652 ? -26.990 9.502 34.859 1.00 94.69 652 LYS A O 1
ATOM 5092 N N . ASP A 1 653 ? -25.016 10.511 35.111 1.00 93.25 653 ASP A N 1
ATOM 5093 C CA . ASP A 1 653 ? -25.449 11.851 34.698 1.00 93.25 653 ASP A CA 1
ATOM 5094 C C . ASP A 1 653 ? -25.246 12.132 33.199 1.00 93.25 653 ASP A C 1
ATOM 5096 O O . ASP A 1 653 ? -25.358 13.275 32.768 1.00 93.25 653 ASP A O 1
ATOM 5100 N N . GLY A 1 654 ? -24.965 11.098 32.402 1.00 90.69 654 GLY A N 1
ATOM 5101 C CA . GLY A 1 654 ? -24.905 11.180 30.943 1.00 90.69 654 GLY A CA 1
ATOM 5102 C C . GLY A 1 654 ? -23.535 11.542 30.373 1.00 90.69 654 GLY A C 1
ATOM 5103 O O . GLY A 1 654 ? -23.350 11.428 29.164 1.00 90.69 654 GLY A O 1
ATOM 5104 N N . VAL A 1 655 ? -22.558 11.913 31.208 1.00 93.56 655 VAL A N 1
ATOM 5105 C CA . VAL A 1 655 ? -21.171 12.099 30.750 1.00 93.56 655 VAL A CA 1
ATOM 5106 C C . VAL A 1 655 ? -20.567 10.749 30.372 1.00 93.56 655 VAL A C 1
ATOM 5108 O O . VAL A 1 655 ? -20.820 9.735 31.030 1.00 93.56 655 VAL A O 1
ATOM 5111 N N . VAL A 1 656 ? -19.750 10.741 29.320 1.00 94.44 656 VAL A N 1
ATOM 5112 C CA . VAL A 1 656 ? -19.040 9.553 28.845 1.00 94.44 656 VAL A CA 1
ATOM 5113 C C . VAL A 1 656 ? -17.551 9.860 28.748 1.00 94.44 656 VAL A C 1
ATOM 5115 O O . VAL A 1 656 ? -17.162 10.881 28.184 1.00 94.44 656 VAL A O 1
ATOM 5118 N N . TRP A 1 657 ? -16.729 8.971 29.296 1.00 95.69 657 TRP A N 1
ATOM 5119 C CA . TRP A 1 657 ? -15.278 8.965 29.100 1.00 95.69 657 TRP A CA 1
ATOM 5120 C C . TRP A 1 657 ? -14.865 7.780 28.230 1.00 95.69 657 TRP A C 1
ATOM 5122 O O . TRP A 1 657 ? -15.616 6.813 28.090 1.00 95.69 657 TRP A O 1
ATOM 5132 N N . ILE A 1 658 ? -13.661 7.850 27.674 1.00 94.44 658 ILE A N 1
ATOM 5133 C CA . ILE A 1 658 ? -12.990 6.746 26.992 1.00 94.44 658 ILE A CA 1
ATOM 5134 C C . ILE A 1 658 ? -11.827 6.272 27.863 1.00 94.44 658 ILE A C 1
ATOM 5136 O O . ILE A 1 658 ? -11.036 7.079 28.349 1.00 94.44 658 ILE A O 1
ATOM 5140 N N . ALA A 1 659 ? -11.711 4.958 28.035 1.00 95.25 659 ALA A N 1
ATOM 5141 C CA . ALA A 1 659 ? -10.469 4.301 28.408 1.00 95.25 659 ALA A CA 1
ATOM 5142 C C . ALA A 1 659 ? -9.780 3.794 27.135 1.00 95.25 659 ALA A C 1
ATOM 5144 O O . ALA A 1 659 ? -10.267 2.859 26.500 1.00 95.25 659 ALA A O 1
ATOM 5145 N N . ARG A 1 660 ? -8.669 4.428 26.756 1.00 93.19 660 ARG A N 1
ATOM 5146 C CA . ARG A 1 660 ? -7.809 4.025 25.634 1.00 93.19 660 ARG A CA 1
ATOM 5147 C C . ARG A 1 660 ? -6.764 3.038 26.141 1.00 93.19 660 ARG A C 1
ATOM 5149 O O . ARG A 1 660 ? -6.036 3.351 27.082 1.00 93.19 660 ARG A O 1
ATOM 5156 N N . ILE A 1 661 ? -6.718 1.849 25.549 1.00 91.38 661 ILE A N 1
ATOM 5157 C CA . ILE A 1 661 ? -5.875 0.720 25.962 1.00 91.38 661 ILE A CA 1
ATOM 5158 C C . ILE A 1 661 ? -5.033 0.277 24.770 1.00 91.38 661 ILE A C 1
ATOM 5160 O O . ILE A 1 661 ? -5.569 -0.006 23.703 1.00 91.38 661 ILE A O 1
ATOM 5164 N N . ARG A 1 662 ? -3.717 0.171 24.951 1.00 85.81 662 ARG A N 1
ATOM 5165 C CA . ARG A 1 662 ? -2.810 -0.303 23.898 1.00 85.81 662 ARG A CA 1
ATOM 5166 C C . ARG A 1 662 ? -3.037 -1.795 23.637 1.00 85.81 662 ARG A C 1
ATOM 5168 O O . ARG A 1 662 ? -3.030 -2.593 24.575 1.00 85.81 662 ARG A O 1
ATOM 5175 N N . ARG A 1 663 ? -3.204 -2.168 22.368 1.00 85.00 663 ARG A N 1
ATOM 5176 C CA . ARG A 1 663 ? -3.227 -3.563 21.906 1.00 85.00 663 ARG A CA 1
ATOM 5177 C C . ARG A 1 663 ? -1.838 -4.191 22.019 1.00 85.00 663 ARG A C 1
ATOM 5179 O O . ARG A 1 663 ? -0.835 -3.477 22.078 1.00 85.00 663 ARG A O 1
ATOM 5186 N N . PHE A 1 664 ? -1.766 -5.520 22.056 1.00 77.88 664 PHE A N 1
ATOM 5187 C CA . PHE A 1 664 ? -0.480 -6.220 22.081 1.00 77.88 664 PHE A CA 1
ATOM 5188 C C . PHE A 1 664 ? -0.470 -7.401 21.117 1.00 77.88 664 PHE A C 1
ATOM 5190 O O . PHE A 1 664 ? -1.045 -8.452 21.386 1.00 77.88 664 PHE A O 1
ATOM 5197 N N . ASN A 1 665 ? 0.244 -7.222 20.012 1.00 68.50 665 ASN A N 1
ATOM 5198 C CA . ASN A 1 665 ? 0.390 -8.181 18.923 1.00 68.50 665 ASN A CA 1
ATOM 5199 C C . ASN A 1 665 ? 1.868 -8.304 18.494 1.00 68.50 665 ASN A C 1
ATOM 5201 O O . ASN A 1 665 ? 2.760 -7.704 19.098 1.00 68.50 665 ASN A O 1
ATOM 5205 N N . ALA A 1 666 ? 2.131 -9.082 17.442 1.00 58.50 666 ALA A N 1
ATOM 5206 C CA . ALA A 1 666 ? 3.484 -9.368 16.960 1.00 58.50 666 ALA A CA 1
ATOM 5207 C C . ALA A 1 666 ? 4.272 -8.132 16.477 1.00 58.50 666 ALA A C 1
ATOM 5209 O O . ALA A 1 666 ? 5.498 -8.183 16.438 1.00 58.50 666 ALA A O 1
ATOM 5210 N N . THR A 1 667 ? 3.599 -7.028 16.137 1.00 58.12 667 THR A N 1
ATOM 5211 C CA . THR A 1 667 ? 4.230 -5.778 15.673 1.00 58.12 667 THR A CA 1
ATOM 5212 C C . THR A 1 667 ? 4.392 -4.743 16.788 1.00 58.12 667 THR A C 1
ATOM 5214 O O . THR A 1 667 ? 4.993 -3.689 16.584 1.00 58.12 667 THR A O 1
ATOM 5217 N N . SER A 1 668 ? 3.891 -5.033 17.991 1.00 68.88 668 SER A N 1
ATOM 5218 C CA . SER A 1 668 ? 3.954 -4.112 19.122 1.00 68.88 668 SER A CA 1
ATOM 5219 C C . SER A 1 668 ? 5.388 -3.957 19.640 1.00 68.88 668 SER A C 1
ATOM 5221 O O . SER A 1 668 ? 6.061 -4.963 19.881 1.00 68.88 668 SER A O 1
ATOM 5223 N N . PRO A 1 669 ? 5.862 -2.725 19.911 1.00 74.31 669 PRO A N 1
ATOM 5224 C CA . PRO A 1 669 ? 7.212 -2.537 20.418 1.00 74.31 669 PRO A CA 1
ATOM 5225 C C . PRO A 1 669 ? 7.368 -3.094 21.846 1.00 74.31 669 PRO A C 1
ATOM 5227 O O . PRO A 1 669 ? 6.374 -3.347 22.553 1.00 74.31 669 PRO A O 1
ATOM 5230 N N . PRO A 1 670 ? 8.622 -3.250 22.312 1.00 82.56 670 PRO A N 1
ATOM 5231 C CA . PRO A 1 670 ? 8.911 -3.645 23.684 1.00 82.56 670 PRO A CA 1
ATOM 5232 C C . PRO A 1 670 ? 8.234 -2.727 24.711 1.00 82.56 670 PRO A C 1
ATOM 5234 O O . PRO A 1 670 ? 8.103 -1.519 24.499 1.00 82.56 670 PRO A O 1
ATOM 5237 N N . ALA A 1 671 ? 7.850 -3.299 25.857 1.00 84.12 671 ALA A N 1
ATOM 5238 C CA . ALA A 1 671 ? 7.122 -2.589 26.913 1.00 84.12 671 ALA A CA 1
ATOM 5239 C C . ALA A 1 671 ? 7.748 -1.238 27.329 1.00 84.12 671 ALA A C 1
ATOM 5241 O O . ALA A 1 671 ? 6.995 -0.269 27.403 1.00 84.12 671 ALA A O 1
ATOM 5242 N N . PRO A 1 672 ? 9.086 -1.098 27.491 1.00 86.69 672 PRO A N 1
ATOM 5243 C CA . PRO A 1 672 ? 9.687 0.189 27.849 1.00 86.69 672 PRO A CA 1
ATOM 5244 C C . PRO A 1 672 ? 9.361 1.328 26.874 1.00 86.69 672 PRO A C 1
ATOM 5246 O O . PRO A 1 672 ? 9.151 2.463 27.305 1.00 86.69 672 PRO A O 1
ATOM 5249 N N . LEU A 1 673 ? 9.287 1.031 25.571 1.00 87.62 673 LEU A N 1
ATOM 5250 C CA . LEU A 1 673 ? 8.948 2.027 24.557 1.00 87.62 673 LEU A CA 1
ATOM 5251 C C . LEU A 1 673 ? 7.444 2.307 24.522 1.00 87.62 673 LEU A C 1
ATOM 5253 O O . LEU A 1 673 ? 7.061 3.469 24.440 1.00 87.62 673 LEU A O 1
ATOM 5257 N N . ARG A 1 674 ? 6.587 1.288 24.673 1.00 87.44 674 ARG A N 1
ATOM 5258 C CA . ARG A 1 674 ? 5.131 1.507 24.796 1.00 87.44 674 ARG A CA 1
ATOM 5259 C C . ARG A 1 674 ? 4.798 2.426 25.966 1.00 87.44 674 ARG A C 1
ATOM 5261 O O . ARG A 1 674 ? 4.048 3.383 25.805 1.00 87.44 674 ARG A O 1
ATOM 5268 N N . ASP A 1 675 ? 5.401 2.169 27.122 1.00 90.31 675 ASP A N 1
ATOM 5269 C CA . ASP A 1 675 ? 5.209 2.975 28.327 1.00 90.31 675 ASP A CA 1
ATOM 5270 C C . ASP A 1 675 ? 5.704 4.412 28.137 1.00 90.31 675 ASP A C 1
ATOM 5272 O O . ASP A 1 675 ? 5.163 5.358 28.716 1.00 90.31 675 ASP A O 1
ATOM 5276 N N . TYR A 1 676 ? 6.760 4.596 27.344 1.00 91.62 676 TYR A N 1
ATOM 5277 C CA . TYR A 1 676 ? 7.243 5.920 26.979 1.00 91.62 676 TYR A CA 1
ATOM 5278 C C . TYR A 1 676 ? 6.274 6.654 26.038 1.00 91.62 676 TYR A C 1
ATOM 5280 O O . TYR A 1 676 ? 5.944 7.808 26.304 1.00 91.62 676 TYR A O 1
ATOM 5288 N N . ILE A 1 677 ? 5.740 5.975 25.018 1.00 91.31 677 ILE A N 1
ATOM 5289 C CA . ILE A 1 677 ? 4.735 6.524 24.091 1.00 91.31 677 ILE A CA 1
ATOM 5290 C C . ILE A 1 677 ? 3.469 6.957 24.840 1.00 91.31 677 ILE A C 1
ATOM 5292 O O . ILE A 1 677 ? 3.031 8.093 24.679 1.00 91.31 677 ILE A O 1
ATOM 5296 N N . VAL A 1 678 ? 2.940 6.113 25.734 1.00 92.25 678 VAL A N 1
ATOM 5297 C CA . VAL A 1 678 ? 1.751 6.439 26.546 1.00 92.25 678 VAL A CA 1
ATOM 5298 C C . VAL A 1 678 ? 1.990 7.674 27.416 1.00 92.25 678 VAL A C 1
ATOM 5300 O O . VAL A 1 678 ? 1.158 8.581 27.461 1.00 92.25 678 VAL A O 1
ATOM 5303 N N . ARG A 1 679 ? 3.140 7.749 28.101 1.00 93.44 679 ARG A N 1
ATOM 5304 C CA . ARG A 1 679 ? 3.492 8.932 28.906 1.00 93.44 679 ARG A CA 1
ATOM 5305 C C . ARG A 1 679 ? 3.592 10.190 28.050 1.00 93.44 679 ARG A C 1
ATOM 5307 O O . ARG A 1 679 ? 3.140 11.250 28.481 1.00 93.44 679 ARG A O 1
ATOM 5314 N N . SER A 1 680 ? 4.134 10.057 26.844 1.00 94.81 680 SER A N 1
ATOM 5315 C CA . SER A 1 680 ? 4.290 11.165 25.913 1.00 94.81 680 SER A CA 1
ATOM 5316 C C . SER A 1 680 ? 2.962 11.699 25.373 1.00 94.81 680 SER A C 1
ATOM 5318 O O . SER A 1 680 ? 2.747 12.916 25.357 1.00 94.81 680 SER A O 1
ATOM 5320 N N . GLU A 1 681 ? 2.032 10.811 25.011 1.00 94.25 681 GLU A N 1
ATOM 5321 C CA . GLU A 1 681 ? 0.673 11.186 24.604 1.00 94.25 681 GLU A CA 1
ATOM 5322 C C . GLU A 1 681 ? -0.045 11.923 25.745 1.00 94.25 681 GLU A C 1
ATOM 5324 O O . GLU A 1 681 ? -0.581 13.016 25.551 1.00 94.25 681 GLU A O 1
ATOM 5329 N N . VAL A 1 682 ? 0.023 11.391 26.972 1.00 94.69 682 VAL A N 1
ATOM 5330 C CA . VAL A 1 682 ? -0.575 12.034 28.152 1.00 94.69 682 VAL A CA 1
ATOM 5331 C C . VAL A 1 682 ? 0.028 13.413 28.418 1.00 94.69 682 VAL A C 1
ATOM 5333 O O . VAL A 1 682 ? -0.707 14.357 28.720 1.00 94.69 682 VAL A O 1
ATOM 5336 N N . ALA A 1 683 ? 1.353 13.553 28.321 1.00 95.38 683 ALA A N 1
ATOM 5337 C CA . ALA A 1 683 ? 2.020 14.841 28.488 1.00 95.38 683 ALA A CA 1
ATOM 5338 C C . ALA A 1 683 ? 1.576 15.849 27.414 1.00 95.38 683 ALA A C 1
ATOM 5340 O O . ALA A 1 683 ? 1.337 17.016 27.726 1.00 95.38 683 ALA A O 1
ATOM 5341 N N . THR A 1 684 ? 1.386 15.388 26.176 1.00 96.25 684 THR A N 1
ATOM 5342 C CA . THR A 1 684 ? 0.889 16.208 25.066 1.00 96.25 684 THR A CA 1
ATOM 5343 C C . THR A 1 684 ? -0.547 16.672 25.301 1.00 96.25 684 THR A C 1
ATOM 5345 O O . THR A 1 684 ? -0.815 17.870 25.228 1.00 96.25 684 THR A O 1
ATOM 5348 N N . LEU A 1 685 ? -1.466 15.773 25.663 1.00 95.75 685 LEU A N 1
ATOM 5349 C CA . LEU A 1 685 ? -2.864 16.130 25.932 1.00 95.75 685 LEU A CA 1
ATOM 5350 C C . LEU A 1 685 ? -3.000 17.095 27.123 1.00 95.75 685 LEU A C 1
ATOM 5352 O O . LEU A 1 685 ? -3.768 18.054 27.062 1.00 95.75 685 LEU A O 1
ATOM 5356 N N . ARG A 1 686 ? -2.203 16.909 28.185 1.00 94.38 686 ARG A N 1
ATOM 5357 C CA . ARG A 1 686 ? -2.161 17.840 29.332 1.00 94.38 686 ARG A CA 1
ATOM 5358 C C . ARG A 1 686 ? -1.597 19.215 28.976 1.00 94.38 686 ARG A C 1
ATOM 5360 O O . ARG A 1 686 ? -1.991 20.211 29.579 1.00 94.38 686 ARG A O 1
ATOM 5367 N N . PHE A 1 687 ? -0.672 19.285 28.021 1.00 94.62 687 PHE A N 1
ATOM 5368 C CA . PHE A 1 687 ? -0.217 20.557 27.468 1.00 94.62 687 PHE A CA 1
ATOM 5369 C C . PHE A 1 687 ? -1.328 21.223 26.643 1.00 94.62 687 PHE A C 1
ATOM 5371 O O . PHE A 1 687 ? -1.590 22.410 26.827 1.00 94.62 687 PHE A O 1
ATOM 5378 N N . LEU A 1 688 ? -2.020 20.464 25.789 1.00 95.56 688 LEU A N 1
ATOM 5379 C CA . LEU A 1 688 ? -3.102 20.978 24.946 1.00 95.56 688 LEU A CA 1
ATOM 5380 C C . LEU A 1 688 ? -4.299 21.490 25.751 1.00 95.56 688 LEU A C 1
ATOM 5382 O O . LEU A 1 688 ? -4.899 22.480 25.342 1.00 95.56 688 LEU A O 1
ATOM 5386 N N . GLU A 1 689 ? -4.583 20.911 26.923 1.00 94.25 689 GLU A N 1
ATOM 5387 C CA . GLU A 1 689 ? -5.598 21.416 27.865 1.00 94.25 689 GLU A CA 1
ATOM 5388 C C . GLU A 1 689 ? -5.356 22.887 28.274 1.00 94.25 689 GLU A C 1
ATOM 5390 O O . GLU A 1 689 ? -6.289 23.601 28.637 1.00 94.25 689 GLU A O 1
ATOM 5395 N N . GLN A 1 690 ? -4.110 23.368 28.195 1.00 92.88 690 GLN A N 1
ATOM 5396 C CA . GLN A 1 690 ? -3.731 24.751 28.511 1.00 92.88 690 GLN A CA 1
ATOM 5397 C C . GLN A 1 690 ? -3.835 25.695 27.300 1.00 92.88 690 GLN A C 1
ATOM 5399 O O . GLN A 1 690 ? -3.489 26.873 27.404 1.00 92.88 690 GLN A O 1
ATOM 5404 N N . THR A 1 691 ? -4.291 25.190 26.153 1.00 95.38 691 THR A N 1
ATOM 5405 C CA . THR A 1 691 ? -4.403 25.918 24.883 1.00 95.38 691 THR A CA 1
ATOM 5406 C C . THR A 1 691 ? -5.853 25.963 24.402 1.00 95.38 691 THR A C 1
ATOM 5408 O O . THR A 1 691 ? -6.723 25.281 24.939 1.00 95.38 691 THR A O 1
ATOM 5411 N N . ALA A 1 692 ? -6.127 26.749 23.361 1.00 96.31 692 ALA A N 1
ATOM 5412 C CA . ALA A 1 692 ? -7.432 26.746 22.691 1.00 96.31 692 ALA A CA 1
ATOM 5413 C C . ALA A 1 692 ?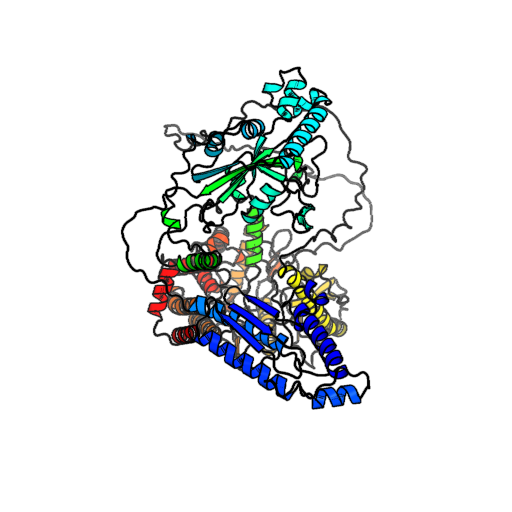 -7.622 25.593 21.678 1.00 96.31 692 ALA A C 1
ATOM 5415 O O . ALA A 1 692 ? -8.637 25.563 20.982 1.00 96.31 692 ALA A O 1
ATOM 5416 N N . VAL A 1 693 ? -6.664 24.666 21.553 1.00 96.88 693 VAL A N 1
ATOM 5417 C CA . VAL A 1 693 ? -6.796 23.512 20.654 1.00 96.88 693 VAL A CA 1
ATOM 5418 C C . VAL A 1 693 ? -7.830 22.539 21.230 1.00 96.88 693 VAL A C 1
ATOM 5420 O O . VAL A 1 693 ? -7.677 22.112 22.376 1.00 96.88 693 VAL A O 1
ATOM 5423 N N . PRO A 1 694 ? -8.872 22.154 20.471 1.00 96.56 694 PRO A N 1
ATOM 5424 C CA . PRO A 1 694 ? -9.882 21.236 20.974 1.00 96.56 694 PRO A CA 1
ATOM 5425 C C . PRO A 1 694 ? -9.305 19.815 21.010 1.00 96.56 694 PRO A C 1
ATOM 5427 O O . PRO A 1 694 ? -9.240 19.150 19.985 1.00 96.56 694 PRO A O 1
ATOM 5430 N N . ALA A 1 695 ? -8.864 19.343 22.173 1.00 96.06 695 ALA A N 1
ATOM 5431 C CA . ALA A 1 695 ? -8.293 18.006 22.360 1.00 96.06 695 ALA A CA 1
ATOM 5432 C C . ALA A 1 695 ? -8.931 17.296 23.572 1.00 96.06 695 ALA A C 1
ATOM 5434 O O . ALA A 1 695 ? -9.455 17.974 24.462 1.00 96.06 695 ALA A O 1
ATOM 5435 N N . PRO A 1 696 ? -8.895 15.950 23.641 1.00 95.62 696 PRO A N 1
ATOM 5436 C CA . PRO A 1 696 ? -9.388 15.214 24.802 1.00 95.62 696 PRO A CA 1
ATOM 5437 C C . PRO A 1 696 ? -8.657 15.599 26.089 1.00 95.62 696 PRO A C 1
ATOM 5439 O O . PRO A 1 696 ? -7.428 15.568 26.163 1.00 95.62 696 PRO A O 1
ATOM 5442 N N . LYS A 1 697 ? -9.415 15.891 27.147 1.00 95.56 697 LYS A N 1
ATOM 5443 C CA . LYS A 1 697 ? -8.849 16.069 28.485 1.00 95.56 697 LYS A CA 1
ATOM 5444 C C . LYS A 1 697 ? -8.522 14.716 29.106 1.00 95.56 697 LYS A C 1
ATOM 5446 O O . LYS A 1 697 ? -9.384 13.841 29.160 1.00 95.56 697 LYS A O 1
ATOM 5451 N N . VAL A 1 698 ? -7.309 14.570 29.641 1.00 95.81 698 VAL A N 1
ATOM 5452 C CA . VAL A 1 698 ? -6.889 13.373 30.387 1.00 95.81 698 VAL A CA 1
ATOM 5453 C C . VAL A 1 698 ? -7.279 13.499 31.858 1.00 95.81 698 VAL A C 1
ATOM 5455 O O . VAL A 1 698 ? -6.854 14.426 32.545 1.00 95.81 698 VAL A O 1
ATOM 5458 N N . HIS A 1 699 ? -8.023 12.519 32.366 1.00 95.50 699 HIS A N 1
ATOM 5459 C CA . HIS A 1 699 ? -8.415 12.429 33.778 1.00 95.50 699 HIS A CA 1
ATOM 5460 C C . HIS A 1 699 ? -7.404 11.635 34.602 1.00 95.50 699 HIS A C 1
ATOM 5462 O O . HIS A 1 699 ? -7.026 12.047 35.695 1.00 95.50 699 HIS A O 1
ATOM 5468 N N . GLU A 1 700 ? -6.935 10.506 34.074 1.00 94.62 700 GLU A N 1
ATOM 5469 C CA . GLU A 1 700 ? -5.921 9.658 34.704 1.00 94.62 700 GLU A CA 1
ATOM 5470 C C . GLU A 1 700 ? -5.278 8.751 33.651 1.00 94.62 700 GLU A C 1
ATOM 5472 O O . GLU A 1 700 ? -5.880 8.465 32.624 1.00 94.62 700 GLU A O 1
ATOM 5477 N N . PHE A 1 701 ? -4.070 8.264 33.911 1.00 94.56 701 PHE A N 1
ATOM 5478 C CA . PHE A 1 701 ? -3.499 7.143 33.174 1.00 94.56 701 PHE A CA 1
ATOM 5479 C C . PHE A 1 701 ? -2.768 6.216 34.145 1.00 94.56 701 PHE A C 1
ATOM 5481 O O . PHE A 1 701 ? -2.349 6.642 35.226 1.00 94.56 701 PHE A O 1
ATOM 5488 N N . ALA A 1 702 ? -2.605 4.957 33.762 1.00 93.88 702 ALA A N 1
ATOM 5489 C CA . ALA A 1 702 ? -1.765 4.004 34.473 1.00 93.88 702 ALA A CA 1
ATOM 5490 C C . ALA A 1 702 ? -1.061 3.093 33.469 1.00 93.88 702 ALA A C 1
ATOM 5492 O O . ALA A 1 702 ? -1.624 2.751 32.433 1.00 93.88 702 ALA A O 1
ATOM 5493 N N . LEU A 1 703 ? 0.167 2.693 33.788 1.00 93.06 703 LEU A N 1
ATOM 5494 C CA . LEU A 1 703 ? 0.912 1.703 33.012 1.00 93.06 703 LEU A CA 1
ATOM 5495 C C . LEU A 1 703 ? 0.555 0.283 33.473 1.00 93.06 703 LEU A C 1
ATOM 5497 O O . LEU A 1 703 ? -0.064 0.091 34.525 1.00 93.06 703 LEU A O 1
ATOM 5501 N N . GLU A 1 704 ? 0.921 -0.721 32.682 1.00 89.12 704 GLU A N 1
ATOM 5502 C CA . GLU A 1 704 ? 0.783 -2.122 33.085 1.00 89.12 704 GLU A CA 1
ATOM 5503 C C . GLU A 1 704 ? 1.764 -2.430 34.229 1.00 89.12 704 GLU A C 1
ATOM 5505 O O . GLU A 1 704 ? 2.939 -2.073 34.176 1.00 89.12 704 GLU A O 1
ATOM 5510 N N . GLY A 1 705 ? 1.288 -3.071 35.298 1.00 87.19 705 GLY A N 1
ATOM 5511 C CA . GLY A 1 705 ? 2.120 -3.375 36.459 1.00 87.19 705 GLY A CA 1
ATOM 5512 C C . GLY A 1 705 ? 1.318 -3.863 37.665 1.00 87.19 705 GLY A C 1
ATOM 5513 O O . GLY A 1 705 ? 0.092 -3.751 37.676 1.00 87.19 705 GLY A O 1
ATOM 5514 N N . PRO A 1 706 ? 1.992 -4.386 38.705 1.00 85.19 706 PRO A N 1
ATOM 5515 C CA . PRO A 1 706 ? 1.334 -4.983 39.872 1.00 85.19 706 PRO A CA 1
ATOM 5516 C C . PRO A 1 706 ? 0.483 -3.986 40.674 1.00 85.19 706 PRO A C 1
ATOM 5518 O O . PRO A 1 706 ? -0.476 -4.388 41.327 1.00 85.19 706 PRO A O 1
ATOM 5521 N N . ASP A 1 707 ? 0.801 -2.691 40.595 1.00 87.69 707 ASP A N 1
ATOM 5522 C CA . ASP A 1 707 ? 0.071 -1.619 41.282 1.00 87.69 707 ASP A CA 1
ATOM 5523 C C . ASP A 1 707 ? -1.158 -1.120 40.497 1.00 87.69 707 ASP A C 1
ATOM 5525 O O . ASP A 1 707 ? -1.896 -0.248 40.967 1.00 87.69 707 ASP A O 1
ATOM 5529 N N . ASN A 1 708 ? -1.395 -1.655 39.294 1.00 92.56 708 ASN A N 1
ATOM 5530 C CA . ASN A 1 708 ? -2.541 -1.311 38.467 1.00 92.56 708 ASN A CA 1
ATOM 5531 C C . ASN A 1 708 ? -3.611 -2.422 38.524 1.00 92.56 708 ASN A C 1
ATOM 5533 O O . ASN A 1 708 ? -3.514 -3.408 37.791 1.00 92.56 708 ASN A O 1
ATOM 5537 N N . PRO A 1 709 ? -4.674 -2.261 39.337 1.00 90.06 709 PRO A N 1
ATOM 5538 C CA . PRO A 1 709 ? -5.695 -3.292 39.521 1.00 90.06 709 PRO A CA 1
ATOM 5539 C C . PRO A 1 709 ? -6.570 -3.527 38.282 1.00 90.06 709 PRO A C 1
ATOM 5541 O O . PRO A 1 709 ? -7.324 -4.487 38.268 1.00 90.06 709 PRO A O 1
ATOM 5544 N N . VAL A 1 710 ? -6.490 -2.673 37.253 1.00 92.25 710 VAL A N 1
ATOM 5545 C CA . VAL A 1 710 ? -7.210 -2.870 35.981 1.00 92.25 710 VAL A CA 1
ATOM 5546 C C . VAL A 1 710 ? -6.587 -4.005 35.156 1.00 92.25 710 VAL A C 1
ATOM 5548 O O . VAL A 1 710 ? -7.243 -4.547 34.274 1.00 92.25 710 VAL A O 1
ATOM 5551 N N . GLY A 1 711 ? -5.332 -4.375 35.439 1.00 90.12 711 GLY A N 1
ATOM 5552 C CA . GLY A 1 711 ? -4.621 -5.473 34.778 1.00 90.12 711 GLY A CA 1
ATOM 5553 C C . GLY A 1 711 ? -3.901 -5.090 33.481 1.00 90.12 711 GLY A C 1
ATOM 5554 O O . GLY A 1 711 ? -3.017 -5.823 33.051 1.00 90.12 711 GLY A O 1
ATOM 5555 N N . VAL A 1 712 ? -4.215 -3.933 32.889 1.00 92.69 712 VAL A N 1
ATOM 5556 C CA . VAL A 1 712 ? -3.574 -3.407 31.669 1.00 92.69 712 VAL A CA 1
ATOM 5557 C C . VAL A 1 712 ? -3.325 -1.903 31.774 1.00 92.69 712 VAL A C 1
ATOM 5559 O O . VAL A 1 712 ? -3.990 -1.212 32.549 1.00 92.69 712 VAL A O 1
ATOM 5562 N N . GLY A 1 713 ? -2.383 -1.384 30.981 1.00 92.56 713 GLY A N 1
ATOM 5563 C CA . GLY A 1 713 ? -2.172 0.059 30.854 1.00 92.56 713 GLY A CA 1
ATOM 5564 C C . GLY A 1 713 ? -3.342 0.759 30.151 1.00 92.56 713 GLY A C 1
ATOM 5565 O O . GLY A 1 713 ? -3.916 0.210 29.211 1.00 92.56 713 GLY A O 1
ATOM 5566 N N . PHE A 1 714 ? -3.701 1.962 30.601 1.00 94.50 714 PHE A N 1
ATOM 5567 C CA . PHE A 1 714 ? -4.816 2.736 30.047 1.00 94.50 714 PHE A CA 1
ATOM 5568 C C . PHE A 1 714 ? -4.613 4.250 30.179 1.00 94.50 714 PHE A C 1
ATOM 5570 O O . PHE A 1 714 ? -3.918 4.721 31.083 1.00 94.50 714 PHE A O 1
ATOM 5577 N N . ILE A 1 715 ? -5.319 5.008 29.337 1.00 96.12 715 ILE A N 1
ATOM 5578 C CA . ILE A 1 715 ? -5.553 6.451 29.475 1.00 96.12 715 ILE A CA 1
ATOM 5579 C C . ILE A 1 715 ? -7.062 6.677 29.620 1.00 96.12 715 ILE A C 1
ATOM 5581 O O . ILE A 1 715 ? -7.830 6.283 28.747 1.00 96.12 715 ILE A O 1
ATOM 5585 N N . LEU A 1 716 ? -7.496 7.306 30.714 1.00 96.75 716 LEU A N 1
ATOM 5586 C CA . LEU A 1 716 ? -8.862 7.800 30.897 1.00 96.75 716 LEU A CA 1
ATOM 5587 C C . LEU A 1 716 ? -8.950 9.237 30.408 1.00 96.75 716 LEU A C 1
ATOM 5589 O O . LEU A 1 716 ? -8.285 10.118 30.956 1.00 96.75 716 LEU A O 1
ATOM 5593 N N . MET A 1 717 ? -9.805 9.486 29.426 1.00 96.69 717 MET A N 1
ATOM 5594 C CA . MET A 1 717 ? -9.968 10.806 28.824 1.00 96.69 717 MET A CA 1
ATOM 5595 C C . MET A 1 717 ? -11.412 11.083 28.405 1.00 96.69 717 MET A C 1
ATOM 5597 O O . MET A 1 717 ? -12.247 10.179 28.378 1.00 96.69 717 MET A O 1
ATOM 5601 N N . ASP A 1 718 ? -11.724 12.342 28.108 1.00 95.00 718 ASP A N 1
ATOM 5602 C CA . ASP A 1 718 ? -13.045 12.730 27.609 1.00 95.00 718 ASP A CA 1
ATOM 5603 C C . ASP A 1 718 ? -13.398 12.022 26.292 1.00 95.00 718 ASP A C 1
ATOM 5605 O O . ASP A 1 718 ? -12.562 11.875 25.398 1.00 95.00 718 ASP A O 1
ATOM 5609 N N . LYS A 1 719 ? -14.670 11.617 26.151 1.00 93.75 719 LYS A N 1
ATOM 5610 C CA . LYS A 1 719 ? -15.226 11.243 24.849 1.00 93.75 719 LYS A CA 1
ATOM 5611 C C . LYS A 1 719 ? -15.592 12.518 24.092 1.00 93.75 719 LYS A C 1
ATOM 5613 O O . LYS A 1 719 ? -16.528 13.217 24.479 1.00 93.75 719 LYS A O 1
ATOM 5618 N N . MET A 1 720 ? -14.881 12.798 23.006 1.00 92.94 720 MET A N 1
ATOM 5619 C CA . MET A 1 720 ? -15.132 13.987 22.192 1.00 92.94 720 MET A CA 1
ATOM 5620 C C . MET A 1 720 ? -16.395 13.833 21.322 1.00 92.94 720 MET A C 1
ATOM 5622 O O . MET A 1 720 ? -16.677 12.726 20.854 1.00 92.94 720 MET A O 1
ATOM 5626 N N . PRO A 1 721 ? -17.174 14.910 21.101 1.00 90.69 721 PRO A N 1
ATOM 5627 C CA . PRO A 1 721 ? -18.328 14.891 20.204 1.00 90.69 721 PRO A CA 1
ATOM 5628 C C . PRO A 1 721 ? -17.907 15.016 18.731 1.00 90.69 721 PRO A C 1
ATOM 5630 O O . PRO A 1 721 ? -16.809 15.479 18.431 1.00 90.69 721 PRO A O 1
ATOM 5633 N N . GLY A 1 722 ? -18.813 14.673 17.814 1.00 90.06 722 GLY A N 1
ATOM 5634 C CA . GLY A 1 722 ? -18.605 14.760 16.364 1.00 90.06 722 GLY A CA 1
ATOM 5635 C C . GLY A 1 722 ? -18.275 13.416 15.711 1.00 90.06 722 GLY A C 1
ATOM 5636 O O . GLY A 1 722 ? -18.317 12.366 16.355 1.00 90.06 722 GLY A O 1
ATOM 5637 N N . ARG A 1 723 ? -17.979 13.467 14.411 1.00 88.81 723 ARG A N 1
ATOM 5638 C CA . ARG A 1 723 ? -17.592 12.339 13.551 1.00 88.81 723 ARG A CA 1
ATOM 5639 C C . ARG A 1 723 ? -16.257 12.618 12.871 1.00 88.81 723 ARG A C 1
ATOM 5641 O O . ARG A 1 723 ? -15.937 13.776 12.622 1.00 88.81 723 ARG A O 1
ATOM 5648 N N . SER A 1 724 ? -15.511 11.570 12.539 1.00 86.69 724 SER A N 1
ATOM 5649 C CA . SER A 1 724 ? -14.255 11.709 11.798 1.00 86.69 724 SER A CA 1
ATOM 5650 C C . SER A 1 724 ? -14.479 12.378 10.436 1.00 86.69 724 SER A C 1
ATOM 5652 O O . SER A 1 724 ? -15.465 12.119 9.733 1.00 86.69 724 SER A O 1
ATOM 5654 N N . LEU A 1 725 ? -13.577 13.287 10.074 1.00 85.25 725 LEU A N 1
ATOM 5655 C CA . LEU A 1 725 ? -13.638 14.037 8.832 1.00 85.25 725 LEU A CA 1
ATOM 5656 C C . LEU A 1 725 ? -13.226 13.175 7.633 1.00 85.25 725 LEU A C 1
ATOM 5658 O O . LEU A 1 725 ? -12.052 12.893 7.405 1.00 85.25 725 LEU A O 1
ATOM 5662 N N . ARG A 1 726 ? -14.190 12.880 6.758 1.00 83.50 726 ARG A N 1
ATOM 5663 C CA . ARG A 1 726 ? -13.925 12.264 5.448 1.00 83.50 726 ARG A CA 1
ATOM 5664 C C . ARG A 1 726 ? -13.682 13.315 4.367 1.00 83.50 726 ARG A C 1
ATOM 5666 O O . ARG A 1 726 ? -14.607 13.697 3.640 1.00 83.50 726 ARG A O 1
ATOM 5673 N N . TRP A 1 727 ? -12.426 13.757 4.234 1.00 81.19 727 TRP A N 1
ATOM 5674 C CA . TRP A 1 727 ? -12.014 14.836 3.315 1.00 81.19 727 TRP A CA 1
ATOM 5675 C C . TRP A 1 727 ? -12.500 14.633 1.871 1.00 81.19 727 TRP A C 1
ATOM 5677 O O . TRP A 1 727 ? -13.005 15.563 1.238 1.00 81.19 727 TRP A O 1
ATOM 5687 N N . SER A 1 728 ? -12.412 13.400 1.359 1.00 77.06 728 SER A N 1
ATOM 5688 C CA . SER A 1 728 ? -12.797 13.024 -0.010 1.00 77.06 728 SER A CA 1
ATOM 5689 C C . SER A 1 728 ? -14.273 13.289 -0.326 1.00 77.06 728 SER A C 1
ATOM 5691 O O . SER A 1 728 ? -14.591 13.658 -1.455 1.00 77.06 728 SER A O 1
ATOM 5693 N N . THR A 1 729 ? -15.150 13.168 0.673 1.00 81.12 729 THR A N 1
ATOM 5694 C CA . THR A 1 729 ? -16.605 13.359 0.543 1.00 81.12 729 THR A CA 1
ATOM 5695 C C . THR A 1 729 ? -17.075 14.780 0.859 1.00 81.12 729 THR A C 1
ATOM 5697 O O . THR A 1 729 ? -18.193 15.146 0.505 1.00 81.12 729 THR A O 1
ATOM 5700 N N . ALA A 1 730 ? -16.229 15.595 1.495 1.00 85.50 730 ALA A N 1
ATOM 5701 C CA . ALA A 1 730 ? -16.560 16.969 1.854 1.00 85.50 730 ALA A CA 1
ATOM 5702 C C . ALA A 1 730 ? -16.621 17.886 0.617 1.00 85.50 730 ALA A C 1
ATOM 5704 O O . ALA A 1 730 ? -15.753 17.835 -0.260 1.00 85.50 730 ALA A O 1
ATOM 5705 N N . THR A 1 731 ? -17.627 18.760 0.576 1.00 92.25 731 THR A N 1
ATOM 5706 C CA . THR A 1 731 ? -17.771 19.817 -0.441 1.00 92.25 731 THR A CA 1
ATOM 5707 C C . THR A 1 731 ? -16.667 20.877 -0.314 1.00 92.25 731 THR A C 1
ATOM 5709 O O . THR A 1 731 ? -16.069 21.017 0.759 1.00 92.25 731 THR A O 1
ATOM 5712 N N . PRO A 1 732 ? -16.386 21.668 -1.367 1.00 91.81 732 PRO A N 1
ATOM 5713 C CA . PRO A 1 732 ? -15.406 22.754 -1.294 1.00 91.81 732 PRO A CA 1
ATOM 5714 C C . PRO A 1 732 ? -15.667 23.747 -0.149 1.00 91.81 732 PRO A C 1
ATOM 5716 O O . PRO A 1 732 ? -14.731 24.180 0.523 1.00 91.81 732 PRO A O 1
ATOM 5719 N N . GLU A 1 733 ? -16.931 24.076 0.120 1.00 94.19 733 GLU A N 1
ATOM 5720 C CA . GLU A 1 733 ? -17.341 24.982 1.196 1.00 94.19 733 GLU A CA 1
ATOM 5721 C C . GLU A 1 733 ? -17.067 24.375 2.577 1.00 94.19 733 GLU A C 1
ATOM 5723 O O . GLU A 1 733 ? -16.520 25.050 3.452 1.00 94.19 733 GLU A O 1
ATOM 5728 N N . GLN A 1 734 ? -17.388 23.090 2.756 1.00 94.94 734 GLN A N 1
ATOM 5729 C CA . GLN A 1 734 ? -17.104 22.345 3.985 1.00 94.94 734 GLN A CA 1
ATOM 5730 C C . GLN A 1 734 ? -15.596 22.229 4.231 1.00 94.94 734 GLN A C 1
ATOM 5732 O O . GLN A 1 734 ? -15.130 22.529 5.329 1.00 94.94 734 GLN A O 1
ATOM 5737 N N . ARG A 1 735 ? -14.808 21.888 3.202 1.00 93.62 735 ARG A N 1
ATOM 5738 C CA . ARG A 1 735 ? -13.338 21.858 3.290 1.00 93.62 735 ARG A CA 1
ATOM 5739 C C . ARG A 1 735 ? -12.779 23.217 3.679 1.00 93.62 735 ARG A C 1
ATOM 5741 O O . ARG A 1 735 ? -11.958 23.297 4.585 1.00 93.62 735 ARG A O 1
ATOM 5748 N N . LYS A 1 736 ? -13.256 24.297 3.051 1.00 95.75 736 LYS A N 1
ATOM 5749 C CA . LYS A 1 736 ? -12.855 25.668 3.395 1.00 95.75 736 LYS A CA 1
ATOM 5750 C C . LYS A 1 736 ? -13.176 26.010 4.849 1.00 95.75 736 LYS A C 1
ATOM 5752 O O . LYS A 1 736 ? -12.346 26.626 5.511 1.00 95.75 736 LYS A O 1
ATOM 5757 N N . ARG A 1 737 ? -14.342 25.597 5.354 1.00 97.19 737 ARG A N 1
ATOM 5758 C CA . ARG A 1 737 ? -14.732 25.800 6.757 1.00 97.19 737 ARG A CA 1
ATOM 5759 C C . ARG A 1 737 ? -13.804 25.062 7.720 1.00 97.19 737 ARG A C 1
ATOM 5761 O O . ARG A 1 737 ? -13.377 25.645 8.714 1.00 97.19 737 ARG A O 1
ATOM 5768 N N . VAL A 1 738 ? -13.460 23.809 7.430 1.00 96.81 738 VAL A N 1
ATOM 5769 C CA . VAL A 1 738 ? -12.500 23.055 8.249 1.00 96.81 738 VAL A CA 1
ATOM 5770 C C . VAL A 1 738 ? -11.112 23.691 8.176 1.00 96.81 738 VAL A C 1
ATOM 5772 O O . VAL A 1 738 ? -10.516 23.953 9.215 1.00 96.81 738 VAL A O 1
ATOM 5775 N N . MET A 1 739 ? -10.618 24.015 6.975 1.00 97.81 739 MET A N 1
ATOM 5776 C CA . MET A 1 739 ? -9.330 24.695 6.786 1.00 97.81 739 MET A CA 1
ATOM 5777 C C . MET A 1 739 ? -9.232 25.993 7.595 1.00 97.81 739 MET A C 1
ATOM 5779 O O . MET A 1 739 ? -8.183 26.270 8.170 1.00 97.81 739 MET A O 1
ATOM 5783 N N . ASP A 1 740 ? -10.308 26.780 7.662 1.00 98.25 740 ASP A N 1
ATOM 5784 C CA . ASP A 1 740 ? -10.333 28.024 8.436 1.00 98.25 740 ASP A CA 1
ATOM 5785 C C . ASP A 1 740 ? -10.119 27.775 9.939 1.00 98.25 740 ASP A C 1
ATOM 5787 O O . ASP A 1 740 ? -9.341 28.481 10.577 1.00 98.25 740 ASP A O 1
ATOM 5791 N N . GLN A 1 741 ? -10.726 26.717 10.482 1.00 98.31 741 GLN A N 1
ATOM 5792 C CA . GLN A 1 741 ? -10.586 26.327 11.889 1.00 98.31 741 GLN A CA 1
ATOM 5793 C C . GLN A 1 741 ? -9.223 25.678 12.180 1.00 98.31 741 GLN A C 1
ATOM 5795 O O . GLN A 1 741 ? -8.610 25.955 13.209 1.00 98.31 741 GLN A O 1
ATOM 5800 N N . ILE A 1 742 ? -8.685 24.877 11.253 1.00 97.69 742 ILE A N 1
ATOM 5801 C CA . ILE A 1 742 ? -7.313 24.350 11.355 1.00 97.69 742 ILE A CA 1
ATOM 5802 C C . ILE A 1 742 ? -6.283 25.491 11.316 1.00 97.69 742 ILE A C 1
ATOM 5804 O O . ILE A 1 742 ? -5.260 25.430 12.000 1.00 97.69 742 ILE A O 1
ATOM 5808 N N . ALA A 1 743 ? -6.560 26.578 10.587 1.00 98.25 743 ALA A N 1
ATOM 5809 C CA . ALA A 1 743 ? -5.707 27.763 10.606 1.00 98.25 743 ALA A CA 1
ATOM 5810 C C . ALA A 1 743 ? -5.696 28.422 11.997 1.00 98.25 743 ALA A C 1
ATOM 5812 O O . ALA A 1 743 ? -4.633 28.839 12.459 1.00 98.25 743 ALA A O 1
ATOM 5813 N N . ASP A 1 744 ? -6.832 28.455 12.700 1.00 98.44 744 ASP A N 1
ATOM 5814 C CA . ASP A 1 744 ? -6.896 28.935 14.086 1.00 98.44 744 ASP A CA 1
ATOM 5815 C C . ASP A 1 744 ? -6.102 28.031 15.046 1.00 98.44 744 ASP A C 1
ATOM 5817 O O . ASP A 1 744 ? -5.390 28.536 15.918 1.00 98.44 744 ASP A O 1
ATOM 5821 N N . VAL A 1 745 ? -6.120 26.711 14.833 1.00 97.81 745 VAL A N 1
ATOM 5822 C CA . VAL A 1 745 ? -5.285 25.753 15.582 1.00 97.81 745 VAL A CA 1
ATOM 5823 C C . VAL A 1 745 ? -3.793 26.018 15.361 1.00 97.81 745 VAL A C 1
ATOM 5825 O O . VAL A 1 745 ? -3.030 26.078 16.326 1.00 97.81 745 VAL A O 1
ATOM 5828 N N . PHE A 1 746 ? -3.357 26.248 14.119 1.00 97.69 746 PHE A N 1
ATOM 5829 C CA . PHE A 1 746 ? -1.958 26.592 13.823 1.00 97.69 746 PHE A CA 1
ATOM 5830 C C . PHE A 1 746 ? -1.538 27.891 14.522 1.00 97.69 746 PHE A C 1
ATOM 5832 O O . PHE A 1 746 ? -0.446 27.986 15.085 1.00 97.69 746 PHE A O 1
ATOM 5839 N N . ILE A 1 747 ? -2.422 28.891 14.521 1.00 98.06 747 ILE A N 1
ATOM 5840 C CA . ILE A 1 747 ? -2.210 30.172 15.199 1.00 98.06 747 ILE A CA 1
ATOM 5841 C C . ILE A 1 747 ? -2.062 29.988 16.707 1.00 98.06 747 ILE A C 1
ATOM 5843 O O . ILE A 1 747 ? -1.223 30.657 17.314 1.00 98.06 747 ILE A O 1
ATOM 5847 N N . GLU A 1 748 ? -2.864 29.110 17.302 1.00 97.81 748 GLU A N 1
ATOM 5848 C CA . GLU A 1 748 ? -2.818 28.802 18.727 1.00 97.81 748 GLU A CA 1
ATOM 5849 C C . GLU A 1 748 ? -1.533 28.065 19.115 1.00 97.81 748 GLU A C 1
ATOM 5851 O O . GLU A 1 748 ? -0.820 28.501 20.022 1.00 97.81 748 GLU A O 1
ATOM 5856 N N . LEU A 1 749 ? -1.176 27.002 18.390 1.00 96.44 749 LEU A N 1
ATOM 5857 C CA . LEU A 1 749 ? 0.036 26.221 18.652 1.00 96.44 749 LEU A CA 1
ATOM 5858 C C . LEU A 1 749 ? 1.309 27.069 18.531 1.00 96.44 749 LEU A C 1
ATOM 5860 O O . LEU A 1 749 ? 2.247 26.908 19.314 1.00 96.44 749 LEU A O 1
ATOM 5864 N N . GLN A 1 750 ? 1.335 28.038 17.613 1.00 95.94 750 GLN A N 1
ATOM 5865 C CA . GLN A 1 750 ? 2.481 28.931 17.449 1.00 95.94 750 GLN A CA 1
ATOM 5866 C C . GLN A 1 750 ? 2.735 29.857 18.654 1.00 95.94 750 GLN A C 1
ATOM 5868 O O . GLN A 1 750 ? 3.851 30.350 18.831 1.00 95.94 750 GLN A O 1
ATOM 5873 N N . LYS A 1 751 ? 1.751 30.077 19.533 1.00 95.31 751 LYS A N 1
ATOM 5874 C CA . LYS A 1 751 ? 1.943 30.886 20.752 1.00 95.31 751 LYS A CA 1
ATOM 5875 C C . LYS A 1 751 ? 2.833 30.193 21.788 1.00 95.31 751 LYS A C 1
ATOM 5877 O O . LYS A 1 751 ? 3.329 30.862 22.693 1.00 95.31 751 LYS A O 1
ATOM 5882 N N . ASN A 1 752 ? 3.064 28.887 21.640 1.00 93.81 752 ASN A N 1
ATOM 5883 C CA . ASN A 1 752 ? 3.688 28.038 22.649 1.00 93.81 752 ASN A CA 1
ATOM 5884 C C . ASN A 1 752 ? 4.987 27.376 22.133 1.00 93.81 752 ASN A C 1
ATOM 5886 O O . ASN A 1 752 ? 4.994 26.185 21.821 1.00 93.81 752 ASN A O 1
ATOM 5890 N N . PRO A 1 753 ? 6.100 28.127 22.008 1.00 93.50 753 PRO A N 1
ATOM 5891 C CA . PRO A 1 753 ? 7.369 27.583 21.534 1.00 93.50 753 PRO A CA 1
ATOM 5892 C C . PRO A 1 753 ? 8.127 26.784 22.607 1.00 93.50 753 PRO A C 1
ATOM 5894 O O . PRO A 1 753 ? 8.190 27.162 23.777 1.00 93.50 753 PRO A O 1
ATOM 5897 N N . PHE A 1 754 ? 8.833 25.752 22.159 1.00 92.62 754 PHE A N 1
ATOM 5898 C CA . PHE A 1 754 ? 9.747 24.907 22.922 1.00 92.62 754 PHE A CA 1
ATOM 5899 C C . PHE A 1 754 ? 11.206 25.180 22.535 1.00 92.62 754 PHE A C 1
ATOM 5901 O O . PHE A 1 754 ? 11.493 25.745 21.479 1.00 92.62 754 PHE A O 1
ATOM 5908 N N . ARG A 1 755 ? 12.146 24.771 23.396 1.00 89.62 755 ARG A N 1
ATOM 5909 C CA . ARG A 1 755 ? 13.598 24.998 23.218 1.00 89.62 755 ARG A CA 1
ATOM 5910 C C . ARG A 1 755 ? 14.372 23.796 22.683 1.00 89.62 755 ARG A C 1
ATOM 5912 O O . ARG A 1 755 ? 15.564 23.913 22.426 1.00 89.62 755 ARG A O 1
ATOM 5919 N N . ALA A 1 756 ? 13.716 22.650 22.570 1.00 90.38 756 ALA A N 1
ATOM 5920 C CA . ALA A 1 756 ? 14.318 21.416 22.100 1.00 90.38 756 ALA A CA 1
ATOM 5921 C C . ALA A 1 756 ? 13.340 20.663 21.201 1.00 90.38 756 ALA A C 1
ATOM 5923 O O . ALA A 1 756 ? 12.127 20.903 21.236 1.00 90.38 756 ALA A O 1
ATOM 5924 N N . LEU A 1 757 ? 13.910 19.778 20.397 1.00 91.62 757 LEU A N 1
ATOM 5925 C CA . LEU A 1 757 ? 13.239 18.983 19.388 1.00 91.62 757 LEU A CA 1
ATOM 5926 C C . LEU A 1 757 ? 13.113 17.540 19.899 1.00 91.62 757 LEU A C 1
ATOM 5928 O O . LEU A 1 757 ? 14.122 16.923 20.236 1.00 91.62 757 LEU A O 1
ATOM 5932 N N . GLY A 1 758 ? 11.893 17.020 19.973 1.00 94.62 758 GLY A N 1
ATOM 5933 C CA . GLY A 1 758 ? 11.592 15.683 20.495 1.00 94.62 758 GLY A CA 1
ATOM 5934 C C . GLY A 1 758 ? 10.146 15.594 20.973 1.00 94.62 758 GLY A C 1
ATOM 5935 O O . GLY A 1 758 ? 9.328 16.433 20.599 1.00 94.62 758 GLY A O 1
ATOM 5936 N N . SER A 1 759 ? 9.819 14.615 21.811 1.00 95.81 759 SER A N 1
ATOM 5937 C CA . SER A 1 759 ? 8.459 14.451 22.335 1.00 95.81 759 SER A CA 1
ATOM 5938 C C . SER A 1 759 ? 8.332 14.989 23.762 1.00 95.81 759 SER A C 1
ATOM 5940 O O . SER A 1 759 ? 9.311 15.049 24.509 1.00 95.81 759 SER A O 1
ATOM 5942 N N . LEU A 1 760 ? 7.128 15.410 24.161 1.00 93.81 760 LEU A N 1
ATOM 5943 C CA . LEU A 1 760 ? 6.874 15.731 25.568 1.00 93.81 760 LEU A CA 1
ATOM 5944 C C . LEU A 1 760 ? 6.999 14.444 26.390 1.00 93.81 760 LEU A C 1
ATOM 5946 O O . LEU A 1 760 ? 6.525 13.401 25.958 1.00 93.81 760 LEU A O 1
ATOM 5950 N N . ASP A 1 761 ? 7.660 14.503 27.542 1.00 82.56 761 ASP A N 1
ATOM 5951 C CA . ASP A 1 761 ? 7.987 13.311 28.347 1.00 82.56 761 ASP A CA 1
ATOM 5952 C C . ASP A 1 761 ? 7.273 13.309 29.708 1.00 82.56 761 ASP A C 1
ATOM 5954 O O . ASP A 1 761 ? 6.702 12.308 30.133 1.00 82.56 761 ASP A O 1
ATOM 5958 N N . GLU A 1 762 ? 7.241 14.458 30.385 1.00 73.00 762 GLU A N 1
ATOM 5959 C CA . GLU A 1 762 ? 6.643 14.576 31.712 1.00 73.00 762 GLU A CA 1
ATOM 5960 C C . GLU A 1 762 ? 5.431 15.498 31.697 1.00 73.00 762 GLU A C 1
ATOM 5962 O O . GLU A 1 762 ? 5.438 16.579 31.121 1.00 73.00 762 GLU A O 1
ATOM 5967 N N . SER A 1 763 ? 4.388 15.090 32.409 1.00 54.34 763 SER A N 1
ATOM 5968 C CA . SER A 1 763 ? 3.105 15.783 32.421 1.00 54.34 763 SER A CA 1
ATOM 5969 C C . SER A 1 763 ? 3.076 17.129 33.151 1.00 54.34 763 SER A C 1
ATOM 5971 O O . SER A 1 763 ? 2.092 17.852 33.037 1.00 54.34 763 SER A O 1
ATOM 5973 N N . GLU A 1 764 ? 4.093 17.430 33.960 1.00 53.81 764 GLU A N 1
ATOM 5974 C CA . GLU A 1 764 ? 4.155 18.645 34.791 1.00 53.81 764 GLU A CA 1
ATOM 5975 C C . GLU A 1 764 ? 5.206 19.649 34.305 1.00 53.81 764 GLU A C 1
ATOM 5977 O O . GLU A 1 764 ? 5.256 20.784 34.780 1.00 53.81 764 GLU A O 1
ATOM 5982 N N . SER A 1 765 ? 6.050 19.253 33.352 1.00 58.69 765 SER A N 1
ATOM 5983 C CA . SER A 1 765 ? 7.086 20.107 32.794 1.00 58.69 765 SER A CA 1
ATOM 5984 C C . SER A 1 765 ? 6.899 20.200 31.284 1.00 58.69 765 SER A C 1
ATOM 5986 O O . SER A 1 765 ? 6.634 19.212 30.613 1.00 58.69 765 SER A O 1
ATOM 5988 N N . THR A 1 766 ? 7.095 21.382 30.694 1.00 71.19 766 THR A N 1
ATOM 5989 C CA . THR A 1 766 ? 7.226 21.539 29.229 1.00 71.19 766 THR A CA 1
ATOM 5990 C C . THR A 1 766 ? 8.558 20.945 28.732 1.00 71.19 766 THR A C 1
ATOM 5992 O O . THR A 1 766 ? 9.236 21.525 27.879 1.00 71.19 766 THR A O 1
ATOM 5995 N N . ARG A 1 767 ? 9.010 19.851 29.359 1.00 86.62 767 ARG A N 1
ATOM 5996 C CA . ARG A 1 767 ? 10.280 19.186 29.114 1.00 86.62 767 ARG A CA 1
ATOM 5997 C C . ARG A 1 767 ? 10.123 18.293 27.901 1.00 86.62 767 ARG A C 1
ATOM 5999 O O . ARG A 1 767 ? 9.252 17.429 27.843 1.00 86.62 767 ARG A O 1
ATOM 6006 N N . ILE A 1 768 ? 11.024 18.512 26.960 1.00 92.19 768 ILE A N 1
ATOM 6007 C CA . ILE A 1 768 ? 11.139 17.714 25.753 1.00 92.19 768 ILE A CA 1
ATOM 6008 C C . ILE A 1 768 ? 12.180 16.630 26.008 1.00 92.19 768 ILE A C 1
ATOM 6010 O O . ILE A 1 768 ? 13.328 16.938 26.342 1.00 92.19 768 ILE A O 1
ATOM 6014 N N . GLY A 1 769 ? 11.745 15.381 25.904 1.00 93.44 769 GLY A N 1
ATOM 6015 C CA . GLY A 1 769 ? 12.598 14.203 25.906 1.00 93.44 769 GLY A CA 1
ATOM 6016 C C . GLY A 1 769 ? 12.947 13.760 24.483 1.00 93.44 769 GLY A C 1
ATOM 6017 O O . GLY A 1 769 ? 12.727 14.505 23.522 1.00 93.44 769 GLY A O 1
ATOM 6018 N N . PRO A 1 770 ? 13.513 12.554 24.337 1.00 94.19 770 PRO A N 1
ATOM 6019 C CA . PRO A 1 770 ? 13.691 11.920 23.038 1.00 94.19 770 PRO A CA 1
ATOM 6020 C C . PRO A 1 770 ? 12.377 11.779 22.258 1.00 94.19 770 PRO A C 1
ATOM 6022 O O . PRO A 1 770 ? 11.287 12.054 22.753 1.00 94.19 770 PRO A O 1
ATOM 6025 N N . PHE A 1 771 ? 12.464 11.360 21.004 1.00 94.12 771 PHE A N 1
ATOM 6026 C CA . PHE A 1 771 ? 11.265 11.034 20.245 1.00 94.12 771 PHE A CA 1
ATOM 6027 C C . PHE A 1 771 ? 10.610 9.769 20.788 1.00 94.12 771 PHE A C 1
ATOM 6029 O O . PHE A 1 771 ? 11.222 8.701 20.803 1.00 94.12 771 PHE A O 1
ATOM 6036 N N . ALA A 1 772 ? 9.346 9.876 21.184 1.00 92.69 772 ALA A N 1
ATOM 6037 C CA . ALA A 1 772 ? 8.543 8.736 21.597 1.00 92.69 772 ALA A CA 1
ATOM 6038 C C . ALA A 1 772 ? 7.984 8.031 20.356 1.00 92.69 772 ALA A C 1
ATOM 6040 O O . ALA A 1 772 ? 6.807 8.173 20.053 1.00 92.69 772 ALA A O 1
ATOM 6041 N N . ARG A 1 773 ? 8.844 7.347 19.587 1.00 87.56 773 ARG A N 1
ATOM 6042 C CA . ARG A 1 773 ? 8.454 6.664 18.343 1.00 87.56 773 ARG A CA 1
ATOM 6043 C C . ARG A 1 773 ? 9.323 5.444 18.044 1.00 87.56 773 ARG A C 1
ATOM 6045 O O . ARG A 1 773 ? 10.544 5.479 18.208 1.00 87.56 773 ARG A O 1
ATOM 6052 N N . GLU A 1 774 ? 8.693 4.398 17.525 1.00 81.88 774 GLU A N 1
ATOM 6053 C CA . GLU A 1 774 ? 9.295 3.119 17.145 1.00 81.88 774 GLU A CA 1
ATOM 6054 C C . GLU A 1 774 ? 10.366 3.271 16.056 1.00 81.88 774 GLU A C 1
ATOM 6056 O O . GLU A 1 774 ? 11.453 2.724 16.210 1.00 81.88 774 GLU A O 1
ATOM 6061 N N . SER A 1 775 ? 10.143 4.097 15.024 1.00 79.88 775 SER A N 1
ATOM 6062 C CA . SER A 1 775 ? 11.149 4.379 13.966 1.00 79.88 775 SER A CA 1
ATOM 6063 C C . SER A 1 775 ? 12.483 4.870 14.480 1.00 79.88 775 SER A C 1
ATOM 6065 O O . SER A 1 775 ? 13.495 4.779 13.790 1.00 79.88 775 SER A O 1
ATOM 6067 N N . LEU A 1 776 ? 12.415 5.609 15.580 1.00 86.31 776 LEU A N 1
ATOM 6068 C CA . LEU A 1 776 ? 13.473 6.482 16.060 1.00 86.31 776 LEU A CA 1
ATOM 6069 C C . LEU A 1 776 ? 14.138 5.887 17.300 1.00 86.31 776 LEU A C 1
ATOM 6071 O O . LEU A 1 776 ? 14.867 6.585 18.008 1.00 86.31 776 LEU A O 1
ATOM 6075 N N . THR A 1 777 ? 13.874 4.602 17.549 1.00 83.56 777 THR A N 1
ATOM 6076 C CA . THR A 1 777 ? 14.341 3.861 18.708 1.00 83.56 777 THR A CA 1
ATOM 6077 C C . THR A 1 777 ? 14.943 2.534 18.265 1.00 83.56 777 THR A C 1
ATOM 6079 O O . THR A 1 777 ? 14.279 1.714 17.640 1.00 83.56 777 THR A O 1
ATOM 6082 N N . ASN A 1 778 ? 16.204 2.309 18.620 1.00 81.12 778 ASN A N 1
ATOM 6083 C CA . ASN A 1 778 ? 16.888 1.032 18.453 1.00 81.12 778 ASN A CA 1
ATOM 6084 C C . ASN A 1 778 ? 16.952 0.294 19.797 1.00 81.12 778 ASN A C 1
ATOM 6086 O O . ASN A 1 778 ? 16.927 0.923 20.857 1.00 81.12 778 ASN A O 1
ATOM 6090 N N . PHE A 1 779 ? 17.071 -1.031 19.763 1.00 77.38 779 PHE A N 1
ATOM 6091 C CA . PHE A 1 779 ? 17.281 -1.843 20.961 1.00 77.38 779 PHE A CA 1
ATOM 6092 C C . PHE A 1 779 ? 18.577 -2.638 20.835 1.00 77.38 779 PHE A C 1
ATOM 6094 O O . PHE A 1 779 ? 18.731 -3.454 19.928 1.00 77.38 779 PHE A O 1
ATOM 6101 N N . GLU A 1 780 ? 19.495 -2.432 21.775 1.00 72.62 780 GLU A N 1
ATOM 6102 C CA . GLU A 1 780 ? 20.689 -3.263 21.934 1.00 72.62 780 GLU A CA 1
ATOM 6103 C C . GLU A 1 780 ? 20.535 -4.094 23.212 1.00 72.62 780 GLU A C 1
ATOM 6105 O O . GLU A 1 780 ? 20.809 -3.652 24.327 1.00 72.62 780 GLU A O 1
ATOM 6110 N N . GLY A 1 781 ? 20.014 -5.315 23.060 1.00 69.56 781 GLY A N 1
ATOM 6111 C CA . GLY A 1 781 ? 19.602 -6.126 24.206 1.00 69.56 781 GLY A CA 1
ATOM 6112 C C . GLY A 1 781 ? 18.417 -5.477 24.945 1.00 69.56 781 GLY A C 1
ATOM 6113 O O . GLY A 1 781 ? 17.421 -5.159 24.298 1.00 69.56 781 GLY A O 1
ATOM 6114 N N . PRO A 1 782 ? 18.470 -5.300 26.281 1.00 70.75 782 PRO A N 1
ATOM 6115 C CA . PRO A 1 782 ? 17.407 -4.630 27.031 1.00 70.75 782 PRO A CA 1
ATOM 6116 C C . PRO A 1 782 ? 17.495 -3.095 26.977 1.00 70.75 782 PRO A C 1
ATOM 6118 O O . PRO A 1 782 ? 16.599 -2.425 27.491 1.00 70.75 782 PRO A O 1
ATOM 6121 N N . GLU A 1 783 ? 18.571 -2.528 26.421 1.00 77.44 783 GLU A N 1
ATOM 6122 C CA . GLU A 1 783 ? 18.798 -1.083 26.420 1.00 77.44 783 GLU A CA 1
ATOM 6123 C C . GLU A 1 783 ? 18.123 -0.409 25.224 1.00 77.44 783 GLU A C 1
ATOM 6125 O O . GLU A 1 783 ? 18.306 -0.799 24.069 1.00 77.44 783 GLU A O 1
ATOM 6130 N N . MET A 1 784 ? 17.344 0.631 25.524 1.00 85.50 784 MET A N 1
ATOM 6131 C CA . MET A 1 784 ? 16.646 1.457 24.545 1.00 85.50 784 MET A CA 1
ATOM 6132 C C . MET A 1 784 ? 17.545 2.621 24.111 1.00 85.50 784 MET A C 1
ATOM 6134 O O . MET A 1 784 ? 17.910 3.469 24.926 1.00 85.50 784 MET A O 1
ATOM 6138 N N . GLN A 1 785 ? 17.870 2.688 22.823 1.00 86.69 785 GLN A N 1
ATOM 6139 C CA . GLN A 1 785 ? 18.630 3.773 22.206 1.00 86.69 785 GLN A CA 1
ATOM 6140 C C . GLN A 1 785 ? 17.684 4.683 21.419 1.00 86.69 785 GLN A C 1
ATOM 6142 O O . GLN A 1 785 ? 17.255 4.351 20.317 1.00 86.69 785 GLN A O 1
ATOM 6147 N N . THR A 1 786 ? 17.355 5.841 21.981 1.00 89.69 786 THR A N 1
ATOM 6148 C CA . THR A 1 786 ? 16.419 6.801 21.380 1.00 89.69 786 THR A CA 1
ATOM 6149 C C . THR A 1 786 ? 17.132 7.935 20.655 1.00 89.69 786 THR A C 1
ATOM 6151 O O . THR A 1 786 ? 18.180 8.404 21.104 1.00 89.69 786 THR A O 1
ATOM 6154 N N . ILE A 1 787 ? 16.518 8.464 19.599 1.00 91.56 787 ILE A N 1
ATOM 6155 C CA . ILE A 1 787 ? 16.946 9.726 18.987 1.00 91.56 787 ILE A CA 1
ATOM 6156 C C . ILE A 1 787 ? 16.381 10.910 19.779 1.00 91.56 787 ILE A C 1
ATOM 6158 O O . ILE A 1 787 ? 15.181 11.001 20.030 1.00 91.56 787 ILE A O 1
ATOM 6162 N N . GLY A 1 788 ? 17.252 11.861 20.109 1.00 88.06 788 GLY A N 1
ATOM 6163 C CA . GLY A 1 788 ? 16.894 13.123 20.751 1.00 88.06 788 GLY A CA 1
ATOM 6164 C C . GLY A 1 788 ? 16.952 13.100 22.288 1.00 88.06 788 GLY A C 1
ATOM 6165 O O . GLY A 1 788 ? 17.376 12.104 22.870 1.00 88.06 788 GLY A O 1
ATOM 6166 N N . PRO A 1 789 ? 16.557 14.201 22.957 1.00 91.31 789 PRO A N 1
ATOM 6167 C CA . PRO A 1 789 ? 16.104 15.453 22.352 1.00 91.31 789 PRO A CA 1
ATOM 6168 C C . PRO A 1 789 ? 17.224 16.111 21.535 1.00 91.31 789 PRO A C 1
ATOM 6170 O O . PRO A 1 789 ? 18.370 16.175 21.976 1.00 91.31 789 PRO A O 1
ATOM 6173 N N . CYS A 1 790 ? 16.911 16.582 20.331 1.00 90.44 790 CYS A N 1
ATOM 6174 C CA . CYS A 1 790 ? 17.884 17.225 19.451 1.00 90.44 790 CYS A CA 1
ATOM 6175 C C . CYS A 1 790 ? 17.887 18.745 19.649 1.00 90.44 790 CYS A C 1
ATOM 6177 O O . CYS A 1 790 ? 16.882 19.365 20.009 1.00 90.44 790 CYS A O 1
ATOM 6179 N N . SER A 1 791 ? 19.028 19.361 19.350 1.00 86.94 791 SER A N 1
ATOM 6180 C CA . SER A 1 791 ? 19.207 20.816 19.380 1.00 86.94 791 SER A CA 1
ATOM 6181 C C . SER A 1 791 ? 18.812 21.496 18.066 1.00 86.94 791 SER A C 1
ATOM 6183 O O . SER A 1 791 ? 18.584 22.705 18.027 1.00 86.94 791 SER A O 1
ATOM 6185 N N . SER A 1 792 ? 18.730 20.730 16.973 1.00 88.44 792 SER A N 1
ATOM 6186 C CA . SER A 1 792 ? 18.391 21.234 15.643 1.00 88.44 792 SER A CA 1
ATOM 6187 C C . SER A 1 792 ? 17.682 20.183 14.790 1.00 88.44 792 SER A C 1
ATOM 6189 O O . SER A 1 792 ? 17.876 18.979 14.959 1.00 88.44 792 SER A O 1
ATOM 6191 N N . TRP A 1 793 ? 16.899 20.643 13.813 1.00 89.12 793 TRP A N 1
ATOM 6192 C CA . TRP A 1 793 ? 16.237 19.757 12.847 1.00 89.12 793 TRP A CA 1
ATOM 6193 C C . TRP A 1 793 ? 17.227 18.993 11.961 1.00 89.12 793 TRP A C 1
ATOM 6195 O O . TRP A 1 793 ? 16.985 17.844 11.604 1.00 89.12 793 TRP A O 1
ATOM 6205 N N . GLN A 1 794 ? 18.379 19.599 11.666 1.00 90.25 794 GLN A N 1
ATOM 6206 C CA . GLN A 1 794 ? 19.460 18.943 10.934 1.00 90.25 794 GLN A CA 1
ATOM 6207 C C . GLN A 1 794 ? 20.017 17.739 11.705 1.00 90.25 794 GLN A C 1
ATOM 6209 O O . GLN A 1 794 ? 20.223 16.678 11.122 1.00 90.25 794 GLN A O 1
ATOM 6214 N N . GLU A 1 795 ? 20.256 17.896 13.009 1.00 91.56 795 GLU A N 1
ATOM 6215 C CA . GLU A 1 795 ? 20.714 16.812 13.884 1.00 91.56 795 GLU A CA 1
ATOM 6216 C C . GLU A 1 795 ? 19.711 15.653 13.904 1.00 91.56 795 GLU A C 1
ATOM 6218 O O . GLU A 1 795 ? 20.115 14.500 13.744 1.00 91.56 795 GLU A O 1
ATOM 6223 N N . TYR A 1 796 ? 18.415 15.959 14.009 1.00 91.81 796 TYR A N 1
ATOM 6224 C CA . TYR A 1 796 ? 17.345 14.967 13.915 1.00 91.81 796 TYR A CA 1
ATOM 6225 C C . TYR A 1 796 ? 17.368 14.206 12.580 1.00 91.81 796 TYR A C 1
ATOM 6227 O O . TYR A 1 796 ? 17.467 12.979 12.580 1.00 91.81 796 TYR A O 1
ATOM 6235 N N . GLN A 1 797 ? 17.339 14.915 11.444 1.00 92.12 797 GLN A N 1
ATOM 6236 C CA . GLN A 1 797 ? 17.313 14.287 10.116 1.00 92.12 797 GLN A CA 1
ATOM 6237 C C . GLN A 1 797 ? 18.536 13.394 9.884 1.00 92.12 797 GLN A C 1
ATOM 6239 O O . GLN A 1 797 ? 18.404 12.273 9.399 1.00 92.12 797 GLN A O 1
ATOM 6244 N N . LEU A 1 798 ? 19.729 13.865 10.262 1.00 94.19 798 LEU A N 1
ATOM 6245 C CA . LEU A 1 798 ? 20.955 13.081 10.133 1.00 94.19 798 LEU A CA 1
ATOM 6246 C C . LEU A 1 798 ? 20.951 11.848 11.042 1.00 94.19 798 LEU A C 1
ATOM 6248 O O . LEU A 1 798 ? 21.405 10.791 10.613 1.00 94.19 798 LEU A O 1
ATOM 6252 N N . SER A 1 799 ? 20.456 11.969 12.276 1.00 94.25 799 SER A N 1
ATOM 6253 C CA . SER A 1 799 ? 20.395 10.844 13.218 1.00 94.25 799 SER A CA 1
ATOM 6254 C C . SER A 1 799 ? 19.396 9.784 12.753 1.00 94.25 799 SER A C 1
ATOM 6256 O O . SER A 1 799 ? 19.725 8.603 12.745 1.00 94.25 799 SER A O 1
ATOM 6258 N N . SER A 1 800 ? 18.222 10.209 12.276 1.00 93.12 800 SER A N 1
ATOM 6259 C CA . SER A 1 800 ? 17.194 9.320 11.727 1.00 93.12 800 SER A CA 1
ATOM 6260 C C . SER A 1 800 ? 17.681 8.581 10.475 1.00 93.12 800 SER A C 1
ATOM 6262 O O . SER A 1 800 ? 17.590 7.358 10.412 1.00 93.12 800 SER A O 1
ATOM 6264 N N . LEU A 1 801 ? 18.285 9.284 9.510 1.00 95.19 801 LEU A N 1
ATOM 6265 C CA . LEU A 1 801 ? 18.795 8.652 8.287 1.00 95.19 801 LEU A CA 1
ATOM 6266 C C . LEU A 1 801 ? 19.966 7.696 8.555 1.00 95.19 801 LEU A C 1
ATOM 6268 O O . LEU A 1 801 ? 20.078 6.671 7.887 1.00 95.19 801 LEU A O 1
ATOM 6272 N N . ARG A 1 802 ? 20.838 8.002 9.525 1.00 94.94 802 ARG A N 1
ATOM 6273 C CA . ARG A 1 802 ? 21.921 7.089 9.933 1.00 94.94 802 ARG A CA 1
ATOM 6274 C C . ARG A 1 802 ? 21.378 5.818 10.567 1.00 94.94 802 ARG A C 1
ATOM 6276 O O . ARG A 1 802 ? 21.811 4.741 10.178 1.00 94.94 802 ARG A O 1
ATOM 6283 N N . LEU A 1 803 ? 20.391 5.947 11.453 1.00 90.88 803 LEU A N 1
ATOM 6284 C CA . LEU A 1 803 ? 19.708 4.799 12.037 1.00 90.88 803 LEU A CA 1
ATOM 6285 C C . LEU A 1 803 ? 19.111 3.896 10.942 1.00 90.88 803 LEU A C 1
ATOM 6287 O O . LEU A 1 803 ? 19.312 2.685 10.973 1.00 90.88 803 LEU A O 1
ATOM 6291 N N . VAL A 1 804 ? 18.471 4.477 9.921 1.00 91.62 804 VAL A N 1
ATOM 6292 C CA . VAL A 1 804 ? 17.968 3.719 8.762 1.00 91.62 804 VAL A CA 1
ATOM 6293 C C . VAL A 1 804 ? 19.091 2.995 8.010 1.00 91.62 804 VAL A C 1
ATOM 6295 O O . VAL A 1 804 ? 18.949 1.815 7.695 1.00 91.62 804 VAL A O 1
ATOM 6298 N N . LEU A 1 805 ? 20.224 3.657 7.740 1.00 93.81 805 LEU A N 1
ATOM 6299 C CA . LEU A 1 805 ? 21.376 3.004 7.103 1.00 93.81 805 LEU A CA 1
ATOM 6300 C C . LEU A 1 805 ? 21.898 1.824 7.937 1.00 93.81 805 LEU A C 1
ATOM 6302 O O . LEU A 1 805 ? 22.179 0.768 7.371 1.00 93.81 805 LEU A O 1
ATOM 6306 N N . ASP A 1 806 ? 21.983 1.971 9.259 1.00 90.44 806 ASP A N 1
ATOM 6307 C CA . ASP A 1 806 ? 22.426 0.903 10.158 1.00 90.44 806 ASP A CA 1
ATOM 6308 C C . ASP A 1 806 ? 21.448 -0.282 10.162 1.00 90.44 806 ASP A C 1
ATOM 6310 O O . ASP A 1 806 ? 21.876 -1.438 10.154 1.00 90.44 806 ASP A O 1
ATOM 6314 N N . LEU A 1 807 ? 20.140 -0.014 10.121 1.00 85.56 807 LEU A N 1
ATOM 6315 C CA . LEU A 1 807 ? 19.093 -1.041 10.058 1.00 85.56 807 LEU A CA 1
ATOM 6316 C C . LEU A 1 807 ? 19.096 -1.775 8.706 1.00 85.56 807 LEU A C 1
ATOM 6318 O O . LEU A 1 807 ? 18.920 -2.994 8.667 1.00 85.56 807 LEU A O 1
ATOM 6322 N N . ILE A 1 808 ? 19.395 -1.081 7.601 1.00 86.75 808 ILE A N 1
ATOM 6323 C CA . ILE A 1 808 ? 19.627 -1.710 6.287 1.00 86.75 808 ILE A CA 1
ATOM 6324 C C . ILE A 1 808 ? 20.835 -2.653 6.342 1.00 86.75 808 ILE A C 1
ATOM 6326 O O . ILE A 1 808 ? 20.768 -3.785 5.862 1.00 86.75 808 ILE A O 1
ATOM 6330 N N . LEU A 1 809 ? 21.952 -2.214 6.934 1.00 87.88 809 LEU A N 1
ATOM 6331 C CA . LEU A 1 809 ? 23.177 -3.020 7.033 1.00 87.88 809 LEU A CA 1
ATOM 6332 C C . LEU A 1 809 ? 23.017 -4.257 7.928 1.00 87.88 809 LEU A C 1
ATOM 6334 O O . LEU A 1 809 ? 23.725 -5.254 7.727 1.00 87.88 809 LEU A O 1
ATOM 6338 N N . ARG A 1 810 ? 22.096 -4.201 8.893 1.00 83.81 810 ARG A N 1
ATOM 6339 C CA . ARG A 1 810 ? 21.699 -5.328 9.748 1.00 83.81 810 ARG A CA 1
ATOM 6340 C C . ARG A 1 810 ? 20.647 -6.246 9.119 1.00 83.81 810 ARG A C 1
ATOM 6342 O O . ARG A 1 810 ? 20.303 -7.247 9.730 1.00 83.81 810 ARG A O 1
ATOM 6349 N N . GLU A 1 811 ? 20.205 -5.959 7.891 1.00 82.50 811 GLU A N 1
ATOM 6350 C CA . GLU A 1 811 ? 19.136 -6.699 7.197 1.00 82.50 811 GLU A CA 1
ATOM 6351 C C . GLU A 1 811 ? 17.804 -6.670 7.966 1.00 82.50 811 GLU A C 1
ATOM 6353 O O . GLU A 1 811 ? 16.982 -7.572 7.849 1.00 82.50 811 GLU A O 1
ATOM 6358 N N . GLU A 1 812 ? 17.577 -5.605 8.733 1.00 77.50 812 GLU A N 1
ATOM 6359 C CA . GLU A 1 812 ? 16.347 -5.397 9.494 1.00 77.50 812 GLU A CA 1
ATOM 6360 C C . GLU A 1 812 ? 15.370 -4.464 8.752 1.00 77.50 812 GLU A C 1
ATOM 6362 O O . GLU A 1 812 ? 14.191 -4.409 9.082 1.00 77.50 812 GLU A O 1
ATOM 6367 N N . MET A 1 813 ? 15.837 -3.733 7.730 1.00 78.19 813 MET A N 1
ATOM 6368 C CA . MET A 1 813 ? 15.026 -2.811 6.926 1.00 78.19 813 MET A CA 1
ATOM 6369 C C . MET A 1 813 ? 15.367 -2.918 5.435 1.00 78.19 813 MET A C 1
ATOM 6371 O O . MET A 1 813 ? 16.526 -3.124 5.070 1.00 78.19 813 MET A O 1
ATOM 6375 N N . TYR A 1 814 ? 14.364 -2.747 4.567 1.00 80.62 814 TYR A N 1
ATOM 6376 C CA . TYR A 1 814 ? 14.500 -2.782 3.101 1.00 80.62 814 TYR A CA 1
ATOM 6377 C C . TYR A 1 814 ? 15.212 -4.038 2.558 1.00 80.62 814 TYR A C 1
ATOM 6379 O O . TYR A 1 814 ? 15.986 -3.968 1.600 1.00 80.62 814 TYR A O 1
ATOM 6387 N N . THR A 1 815 ? 14.941 -5.204 3.149 1.00 76.75 815 THR A N 1
ATOM 6388 C CA . THR A 1 815 ? 15.625 -6.480 2.857 1.00 76.75 815 THR A CA 1
ATOM 6389 C C . THR A 1 815 ? 15.511 -6.934 1.400 1.00 76.75 815 THR A C 1
ATOM 6391 O O . THR A 1 815 ? 16.416 -7.594 0.890 1.00 76.75 815 THR A O 1
ATOM 6394 N N . GLN A 1 816 ? 14.451 -6.526 0.698 1.00 77.31 816 GLN A N 1
ATOM 6395 C CA . GLN A 1 816 ? 14.241 -6.821 -0.724 1.00 77.31 816 GLN A CA 1
ATOM 6396 C C . GLN A 1 816 ? 15.127 -5.975 -1.655 1.00 77.31 816 GLN A C 1
ATOM 6398 O O . GLN A 1 816 ? 15.439 -6.384 -2.775 1.00 77.31 816 GLN A O 1
ATOM 6403 N N . ARG A 1 817 ? 15.538 -4.775 -1.216 1.00 86.25 817 ARG A N 1
ATOM 6404 C CA . ARG A 1 817 ? 16.297 -3.795 -2.019 1.00 86.25 817 ARG A CA 1
ATOM 6405 C C . ARG A 1 817 ? 17.375 -3.055 -1.209 1.00 86.25 817 ARG A C 1
ATOM 6407 O O . ARG A 1 817 ? 17.485 -1.831 -1.320 1.00 86.25 817 ARG A O 1
ATOM 6414 N N . PRO A 1 818 ? 18.239 -3.757 -0.454 1.00 88.25 818 PRO A N 1
ATOM 6415 C CA . PRO A 1 818 ? 19.123 -3.120 0.522 1.00 88.25 818 PRO A CA 1
ATOM 6416 C C . PRO A 1 818 ? 20.119 -2.162 -0.139 1.00 88.25 818 PRO A C 1
ATOM 6418 O O . PRO A 1 818 ? 20.361 -1.072 0.361 1.00 88.25 818 PRO A O 1
ATOM 6421 N N . MET A 1 819 ? 20.646 -2.520 -1.316 1.00 92.00 819 MET A N 1
ATOM 6422 C CA . MET A 1 819 ? 21.572 -1.672 -2.078 1.00 92.00 819 MET A CA 1
ATOM 6423 C C . MET A 1 819 ? 20.937 -0.358 -2.543 1.00 92.00 819 MET A C 1
ATOM 6425 O O . MET A 1 819 ? 21.552 0.699 -2.430 1.00 92.00 819 MET A O 1
ATOM 6429 N N . ASP A 1 820 ? 19.723 -0.418 -3.094 1.00 93.81 820 ASP A N 1
ATOM 6430 C CA . ASP A 1 820 ? 19.044 0.771 -3.615 1.00 93.81 820 ASP A CA 1
ATOM 6431 C C . ASP A 1 820 ? 18.623 1.680 -2.456 1.00 93.81 820 ASP A C 1
ATOM 6433 O O . ASP A 1 820 ? 18.898 2.879 -2.492 1.00 93.81 820 ASP A O 1
ATOM 6437 N N . ALA A 1 821 ? 18.053 1.090 -1.400 1.00 92.25 821 ALA A N 1
ATOM 6438 C CA . ALA A 1 821 ? 17.694 1.786 -0.171 1.00 92.25 821 ALA A CA 1
ATOM 6439 C C . ALA A 1 821 ? 18.904 2.488 0.454 1.00 92.25 821 ALA A C 1
ATOM 6441 O O . ALA A 1 821 ? 18.819 3.667 0.794 1.00 92.25 821 ALA A O 1
ATOM 6442 N N . TYR A 1 822 ? 20.048 1.803 0.544 1.00 96.06 822 TYR A N 1
ATOM 6443 C CA . TYR A 1 822 ? 21.271 2.374 1.101 1.00 96.06 822 TYR A CA 1
ATOM 6444 C C . TYR A 1 822 ? 21.724 3.610 0.315 1.00 96.06 822 TYR A C 1
ATOM 6446 O O . TYR A 1 822 ? 21.981 4.662 0.898 1.00 96.06 822 TYR A O 1
ATOM 6454 N N . LEU A 1 823 ? 21.764 3.522 -1.020 1.00 97.25 823 LEU A N 1
ATOM 6455 C CA . LEU A 1 823 ? 22.135 4.649 -1.883 1.00 97.25 823 LEU A CA 1
ATOM 6456 C C . LEU A 1 823 ? 21.173 5.833 -1.738 1.00 97.25 823 LEU A C 1
ATOM 6458 O O . LEU A 1 823 ? 21.625 6.977 -1.694 1.00 97.25 823 LEU A O 1
ATOM 6462 N N . ILE A 1 824 ? 19.865 5.567 -1.673 1.00 96.69 824 ILE A N 1
ATOM 6463 C CA . ILE A 1 824 ? 18.827 6.589 -1.487 1.00 96.69 824 ILE A CA 1
ATOM 6464 C C . ILE A 1 824 ? 19.050 7.318 -0.164 1.00 96.69 824 ILE A C 1
ATOM 6466 O O . ILE A 1 824 ? 19.235 8.531 -0.166 1.00 96.69 824 ILE A O 1
ATOM 6470 N N . HIS A 1 825 ? 19.101 6.599 0.957 1.00 97.00 825 HIS A N 1
ATOM 6471 C CA . HIS A 1 825 ? 19.209 7.218 2.279 1.00 97.00 825 HIS A CA 1
ATOM 6472 C C . HIS A 1 825 ? 20.570 7.899 2.478 1.00 97.00 825 HIS A C 1
ATOM 6474 O O . HIS A 1 825 ? 20.647 8.981 3.065 1.00 97.00 825 HIS A O 1
ATOM 6480 N N . ARG A 1 826 ? 21.642 7.353 1.889 1.00 97.25 826 ARG A N 1
ATOM 6481 C CA . ARG A 1 826 ? 22.951 8.014 1.856 1.00 97.25 826 ARG A CA 1
ATOM 6482 C C . ARG A 1 826 ? 22.909 9.314 1.057 1.00 97.25 826 ARG A C 1
ATOM 6484 O O . ARG A 1 826 ? 23.529 10.292 1.472 1.00 97.25 826 ARG A O 1
ATOM 6491 N N . PHE A 1 827 ? 22.164 9.354 -0.043 1.00 97.31 827 PHE A N 1
ATOM 6492 C CA . PHE A 1 827 ? 21.936 10.579 -0.802 1.00 97.31 827 PHE A CA 1
ATOM 6493 C C . PHE A 1 827 ? 21.061 11.586 -0.054 1.00 97.31 827 PHE A C 1
ATOM 6495 O O . PHE A 1 827 ? 21.358 12.778 -0.087 1.00 97.31 827 PHE A O 1
ATOM 6502 N N . LEU A 1 828 ? 20.037 11.134 0.675 1.00 97.25 828 LEU A N 1
ATOM 6503 C CA . LEU A 1 828 ? 19.218 12.011 1.514 1.00 97.25 828 LEU A CA 1
ATOM 6504 C C . LEU A 1 828 ? 20.058 12.716 2.585 1.00 97.25 828 LEU A C 1
ATOM 6506 O O . LEU A 1 828 ? 19.847 13.905 2.813 1.00 97.25 828 LEU A O 1
ATOM 6510 N N . ILE A 1 829 ? 21.066 12.047 3.161 1.00 96.69 829 ILE A N 1
ATOM 6511 C CA . ILE A 1 829 ? 22.038 12.679 4.073 1.00 96.69 829 ILE A CA 1
ATOM 6512 C C . ILE A 1 829 ? 22.752 13.860 3.397 1.00 96.69 829 ILE A C 1
ATOM 6514 O O . ILE A 1 829 ? 22.865 14.931 3.993 1.00 96.69 829 ILE A O 1
ATOM 6518 N N . ASP A 1 830 ? 23.199 13.698 2.148 1.00 95.12 830 ASP A N 1
ATOM 6519 C CA . ASP A 1 830 ? 23.852 14.777 1.390 1.00 95.12 830 ASP A CA 1
ATOM 6520 C C . ASP A 1 830 ? 22.876 15.900 1.003 1.00 95.12 830 ASP A C 1
ATOM 6522 O O . ASP A 1 830 ? 23.298 17.024 0.708 1.00 95.12 830 ASP A O 1
ATOM 6526 N N . LEU A 1 831 ? 21.576 15.595 0.984 1.00 95.12 831 LEU A N 1
ATOM 6527 C CA . LEU A 1 831 ? 20.513 16.521 0.621 1.00 95.12 831 LEU A CA 1
ATOM 6528 C C . LEU A 1 831 ? 19.997 17.343 1.807 1.00 95.12 831 LEU A C 1
ATOM 6530 O O . LEU A 1 831 ? 19.442 18.416 1.577 1.00 95.12 831 LEU A O 1
ATOM 6534 N N . VAL A 1 832 ? 20.218 16.899 3.052 1.00 93.44 832 VAL A N 1
ATOM 6535 C CA . VAL A 1 832 ? 19.791 17.608 4.274 1.00 93.44 832 VAL A CA 1
ATOM 6536 C C . VAL A 1 832 ? 20.112 19.114 4.215 1.00 93.44 832 VAL A C 1
ATOM 6538 O O . VAL A 1 832 ? 19.189 19.912 4.363 1.00 93.44 832 VAL A O 1
ATOM 6541 N N . PRO A 1 833 ? 21.345 19.566 3.901 1.00 89.06 833 PRO A N 1
ATOM 6542 C CA . PRO A 1 833 ? 21.651 20.999 3.847 1.00 89.06 833 PRO A CA 1
ATOM 6543 C C . PRO A 1 833 ? 20.885 21.774 2.763 1.00 89.06 833 PRO A C 1
ATOM 6545 O O . PRO A 1 833 ? 20.782 22.994 2.846 1.00 89.06 833 PRO A O 1
ATOM 6548 N N . CYS A 1 834 ? 20.383 21.092 1.730 1.00 87.12 834 CYS A N 1
ATOM 6549 C CA . CYS A 1 834 ? 19.695 21.699 0.590 1.00 87.12 834 CYS A CA 1
ATOM 6550 C C . CYS A 1 834 ? 18.186 21.865 0.814 1.00 87.12 834 CYS A C 1
ATOM 6552 O O . CYS A 1 834 ? 17.576 22.717 0.175 1.00 87.12 834 CYS A O 1
ATOM 6554 N N . VAL A 1 835 ? 17.586 21.067 1.702 1.00 86.88 835 VAL A N 1
ATOM 6555 C CA . VAL A 1 835 ? 16.137 21.103 1.990 1.00 86.88 835 VAL A CA 1
ATOM 6556 C C . VAL A 1 835 ? 15.785 21.921 3.234 1.00 86.88 835 VAL A C 1
ATOM 6558 O O . VAL A 1 835 ? 14.611 22.206 3.488 1.00 86.88 835 VAL A O 1
ATOM 6561 N N . LEU A 1 836 ? 16.796 22.314 4.011 1.00 83.38 836 LEU A N 1
ATOM 6562 C CA . LEU A 1 836 ? 16.640 23.198 5.159 1.00 83.38 836 LEU A CA 1
ATOM 6563 C C . LEU A 1 836 ? 16.445 24.647 4.686 1.00 83.38 836 LEU A C 1
ATOM 6565 O O . LEU A 1 836 ? 17.241 25.147 3.886 1.00 83.38 836 LEU A O 1
ATOM 6569 N N . PRO A 1 837 ? 15.420 25.365 5.175 1.00 76.38 837 PRO A N 1
ATOM 6570 C CA . PRO A 1 837 ? 15.237 26.757 4.804 1.00 76.38 837 PRO A CA 1
ATOM 6571 C C . PRO A 1 837 ? 16.364 27.640 5.376 1.00 76.38 837 PRO A C 1
ATOM 6573 O O . PRO A 1 837 ? 16.822 27.402 6.497 1.00 76.38 837 PRO A O 1
ATOM 6576 N N . PRO A 1 838 ? 16.761 28.724 4.677 1.00 61.84 838 PRO A N 1
ATOM 6577 C CA . PRO A 1 838 ? 17.878 29.590 5.079 1.00 61.84 838 PRO A CA 1
ATOM 6578 C C . PRO A 1 838 ? 17.745 30.286 6.448 1.00 61.84 838 PRO A C 1
ATOM 6580 O O . PRO A 1 838 ? 18.716 30.866 6.922 1.00 61.84 838 PRO A O 1
ATOM 6583 N N . SER A 1 839 ? 16.559 30.280 7.075 1.00 55.59 839 SER A N 1
ATOM 6584 C CA . SER A 1 839 ? 16.245 31.058 8.287 1.00 55.59 839 SER A CA 1
ATOM 6585 C C . SER A 1 839 ? 15.947 30.218 9.538 1.00 55.59 839 SER A C 1
ATOM 6587 O O . SER A 1 839 ? 15.277 30.704 10.446 1.00 55.59 839 SER A O 1
ATOM 6589 N N . ALA A 1 840 ? 16.403 28.966 9.613 1.00 55.03 840 ALA A N 1
ATOM 6590 C CA . ALA A 1 840 ? 16.046 28.009 10.674 1.00 55.03 840 ALA A CA 1
ATOM 6591 C C . ALA A 1 840 ? 16.639 28.293 12.084 1.00 55.03 840 ALA A C 1
ATOM 6593 O O . ALA A 1 840 ? 16.833 27.364 12.863 1.00 55.03 840 ALA A O 1
ATOM 6594 N N . ALA A 1 841 ? 16.963 29.543 12.423 1.00 52.94 841 ALA A N 1
ATOM 6595 C CA . ALA A 1 841 ? 17.870 29.881 13.525 1.00 52.94 841 ALA A CA 1
ATOM 6596 C C . ALA A 1 841 ? 17.256 30.745 14.646 1.00 52.94 841 ALA A C 1
ATOM 6598 O O . ALA A 1 841 ? 17.976 31.527 15.263 1.00 52.94 841 ALA A O 1
ATOM 6599 N N . ASP A 1 842 ? 15.955 30.641 14.939 1.00 67.31 842 ASP A N 1
ATOM 6600 C CA . ASP A 1 842 ? 15.395 31.280 16.146 1.00 67.31 842 ASP A CA 1
ATOM 6601 C C . ASP A 1 842 ? 15.463 30.380 17.398 1.00 67.31 842 ASP A C 1
ATOM 6603 O O . ASP A 1 842 ? 15.193 30.849 18.505 1.00 67.31 842 ASP A O 1
ATOM 6607 N N . GLY A 1 843 ? 15.864 29.110 17.233 1.00 77.81 843 GLY A N 1
ATOM 6608 C CA . GLY A 1 843 ? 15.981 28.129 18.316 1.00 77.81 843 GLY A CA 1
ATOM 6609 C C . GLY A 1 843 ? 14.637 27.729 18.930 1.00 77.81 843 GLY A C 1
ATOM 6610 O O . GLY A 1 843 ? 14.617 27.222 20.053 1.00 77.81 843 GLY A O 1
ATOM 6611 N N . LYS A 1 844 ? 13.524 27.996 18.232 1.00 90.19 844 LYS A N 1
ATOM 6612 C CA . LYS A 1 844 ? 12.174 27.655 18.676 1.00 90.19 844 LYS A CA 1
ATOM 6613 C C . LYS A 1 844 ? 11.624 26.477 17.886 1.00 90.19 844 LYS A C 1
ATOM 6615 O O . LYS A 1 844 ? 11.717 26.415 16.660 1.00 90.19 844 LYS A O 1
ATOM 6620 N N . PHE A 1 845 ? 10.976 25.580 18.611 1.00 93.81 845 PHE A N 1
ATOM 6621 C CA . PHE A 1 845 ? 10.234 24.453 18.063 1.00 93.81 845 PHE A CA 1
ATOM 6622 C C . PHE A 1 845 ? 8.776 24.552 18.498 1.00 93.81 845 PHE A C 1
ATOM 6624 O O . PHE A 1 845 ? 8.470 25.179 19.506 1.00 93.81 845 PHE A O 1
ATOM 6631 N N . TYR A 1 846 ? 7.871 23.949 17.747 1.00 95.44 846 TYR A N 1
ATOM 6632 C CA . TYR A 1 846 ? 6.433 24.025 17.969 1.00 95.44 846 TYR A CA 1
ATOM 6633 C C . TYR A 1 846 ? 5.854 22.624 17.891 1.00 95.44 846 TYR A C 1
ATOM 6635 O O . TYR A 1 846 ? 6.384 21.784 17.165 1.00 95.44 846 TYR A O 1
ATOM 6643 N N . LEU A 1 847 ? 4.794 22.372 18.652 1.00 96.31 847 LEU A N 1
ATOM 6644 C CA . LEU A 1 847 ? 4.128 21.077 18.639 1.00 96.31 847 LEU A CA 1
ATOM 6645 C C . LEU A 1 847 ? 3.577 20.784 17.235 1.00 96.31 847 LEU A C 1
ATOM 6647 O O . LEU A 1 847 ? 2.911 21.629 16.639 1.00 96.31 847 LEU A O 1
ATOM 6651 N N . LYS A 1 848 ? 3.857 19.583 16.733 1.00 94.62 848 LYS A N 1
ATOM 6652 C CA . LYS A 1 848 ? 3.356 19.043 15.474 1.00 94.62 848 LYS A CA 1
ATOM 6653 C C . LYS A 1 848 ? 2.606 17.740 15.744 1.00 94.62 848 LYS A C 1
ATOM 6655 O O . LYS A 1 848 ? 3.117 16.853 16.430 1.00 94.62 848 LYS A O 1
ATOM 6660 N N . HIS A 1 849 ? 1.418 17.632 15.155 1.00 93.81 849 HIS A N 1
ATOM 6661 C CA . HIS A 1 849 ? 0.680 16.376 15.066 1.00 93.81 849 HIS A CA 1
ATOM 6662 C C . HIS A 1 849 ? 1.420 15.394 14.147 1.00 93.81 849 HIS A C 1
ATOM 6664 O O . HIS A 1 849 ? 1.880 15.789 13.071 1.00 93.81 849 HIS A O 1
ATOM 6670 N N . ALA A 1 850 ? 1.569 14.139 14.571 1.00 87.50 850 ALA A N 1
ATOM 6671 C CA . ALA A 1 850 ? 2.336 13.143 13.822 1.00 87.50 850 ALA A CA 1
ATOM 6672 C C . ALA A 1 850 ? 1.564 12.540 12.639 1.00 87.50 850 ALA A C 1
ATOM 6674 O O . ALA A 1 850 ? 2.200 12.124 11.672 1.00 87.50 850 ALA A O 1
ATOM 6675 N N . ASP A 1 851 ? 0.230 12.544 12.705 1.00 77.81 851 ASP A N 1
ATOM 6676 C CA . ASP A 1 851 ? -0.657 11.959 11.696 1.00 77.81 851 ASP A CA 1
ATOM 6677 C C . ASP A 1 851 ? -1.675 12.981 11.158 1.00 77.81 851 ASP A C 1
ATOM 6679 O O . ASP A 1 851 ? -2.844 12.974 11.517 1.00 77.81 851 ASP A O 1
ATOM 6683 N N . ASP A 1 852 ? -1.232 13.953 10.357 1.00 79.50 852 ASP A N 1
ATOM 6684 C CA . ASP A 1 852 ? -2.076 15.062 9.878 1.00 79.50 852 ASP A CA 1
ATOM 6685 C C . ASP A 1 852 ? -2.877 14.743 8.585 1.00 79.50 852 ASP A C 1
ATOM 6687 O O . ASP A 1 852 ? -3.145 15.626 7.761 1.00 79.50 852 ASP A O 1
ATOM 6691 N N . LYS A 1 853 ? -3.307 13.479 8.411 1.00 76.12 853 LYS A N 1
ATOM 6692 C CA . LYS A 1 853 ? -4.030 12.985 7.214 1.00 76.12 853 LYS A CA 1
ATOM 6693 C C . LYS A 1 853 ? -5.525 13.348 7.152 1.00 76.12 853 LYS A C 1
ATOM 6695 O O . LYS A 1 853 ? -6.107 13.369 6.070 1.00 76.12 853 LYS A O 1
ATOM 6700 N N . GLY A 1 854 ? -6.117 13.722 8.288 1.00 81.44 854 GLY A N 1
ATOM 6701 C CA . GLY A 1 854 ? -7.416 14.406 8.392 1.00 81.44 854 GLY A CA 1
ATOM 6702 C C . GLY A 1 854 ? -8.515 13.663 9.159 1.00 81.44 854 GLY A C 1
ATOM 6703 O O . GLY A 1 854 ? -9.388 14.314 9.717 1.00 81.44 854 GLY A O 1
ATOM 6704 N N . ASP A 1 855 ? -8.459 12.341 9.250 1.00 78.94 855 ASP A N 1
ATOM 6705 C CA . ASP A 1 855 ? -9.415 11.489 9.983 1.00 78.94 855 ASP A CA 1
ATOM 6706 C C . ASP A 1 855 ? -9.345 11.630 11.518 1.00 78.94 855 ASP A C 1
ATOM 6708 O O . ASP A 1 855 ? -10.352 11.467 12.207 1.00 78.94 855 ASP A O 1
ATOM 6712 N N . HIS A 1 856 ? -8.195 12.036 12.049 1.00 86.94 856 HIS A N 1
ATOM 6713 C CA . HIS A 1 856 ? -8.000 12.479 13.435 1.00 86.94 856 HIS A CA 1
ATOM 6714 C C . HIS A 1 856 ? -8.720 13.808 13.773 1.00 86.94 856 HIS A C 1
ATOM 6716 O O . HIS A 1 856 ? -8.729 14.236 14.931 1.00 86.94 856 HIS A O 1
ATOM 6722 N N . VAL A 1 857 ? -9.332 14.486 12.793 1.00 92.06 857 VAL A N 1
ATOM 6723 C CA . VAL A 1 857 ? -10.161 15.681 13.013 1.00 92.06 857 VAL A CA 1
ATOM 6724 C C . VAL A 1 857 ? -11.625 15.265 13.124 1.00 92.06 857 VAL A C 1
ATOM 6726 O O . VAL A 1 857 ? -12.206 14.734 12.177 1.00 92.06 857 VAL A O 1
ATOM 6729 N N . LEU A 1 858 ? -12.247 15.553 14.266 1.00 94.38 858 LEU A N 1
ATOM 6730 C CA . LEU A 1 858 ? -13.681 15.370 14.464 1.00 94.38 858 LEU A CA 1
ATOM 6731 C C . LEU A 1 858 ? -14.442 16.637 14.081 1.00 94.38 858 LEU A C 1
ATOM 6733 O O . LEU A 1 858 ? -14.035 17.752 14.422 1.00 94.38 858 LEU A O 1
ATOM 6737 N N . VAL A 1 859 ? -15.566 16.451 13.395 1.00 95.56 859 VAL A N 1
ATOM 6738 C CA . VAL A 1 859 ? -16.468 17.519 12.968 1.00 95.56 859 VAL A CA 1
ATOM 6739 C C . VAL A 1 859 ? -17.920 17.233 13.342 1.00 95.56 859 VAL A C 1
ATOM 6741 O O . VAL A 1 859 ? -18.336 16.076 13.404 1.00 95.56 859 VAL A O 1
ATOM 6744 N N . ASP A 1 860 ? -18.709 18.279 13.577 1.00 95.38 860 ASP A N 1
ATOM 6745 C CA . ASP A 1 860 ? -20.170 18.172 13.677 1.00 95.38 860 ASP A CA 1
ATOM 6746 C C . ASP A 1 860 ? -20.852 18.155 12.289 1.00 95.38 860 ASP A C 1
ATOM 6748 O O . ASP A 1 860 ? -20.194 18.096 11.242 1.00 95.38 860 ASP A O 1
ATOM 6752 N N . ASP A 1 861 ? -22.187 18.177 12.264 1.00 93.81 861 ASP A N 1
ATOM 6753 C CA . ASP A 1 861 ? -22.969 18.162 11.020 1.00 93.81 861 ASP A CA 1
ATOM 6754 C C . ASP A 1 861 ? -22.761 19.414 10.153 1.00 93.81 861 ASP A C 1
ATOM 6756 O O . ASP A 1 861 ? -22.860 19.341 8.925 1.00 93.81 861 ASP A O 1
ATOM 6760 N N . ASP A 1 862 ? -22.378 20.531 10.775 1.00 95.06 862 ASP A N 1
ATOM 6761 C CA . ASP A 1 862 ? -22.079 21.809 10.129 1.00 95.06 862 ASP A CA 1
ATOM 6762 C C . ASP A 1 862 ? -20.593 21.950 9.748 1.00 95.06 862 ASP A C 1
ATOM 6764 O O . ASP A 1 862 ? -20.164 23.011 9.281 1.00 95.06 862 ASP A O 1
ATOM 6768 N N . PHE A 1 863 ? -19.795 20.890 9.916 1.00 95.31 863 PHE A N 1
ATOM 6769 C CA . PHE A 1 863 ? -18.349 20.875 9.683 1.00 95.31 863 PHE A CA 1
ATOM 6770 C C . PHE A 1 863 ? -17.569 21.864 10.574 1.00 95.31 863 PHE A C 1
ATOM 6772 O O . PHE A 1 863 ? -16.517 22.389 10.185 1.00 95.31 863 PHE A O 1
ATOM 6779 N N . ASN A 1 864 ? -18.061 22.130 11.787 1.00 97.12 864 ASN A N 1
ATOM 6780 C CA . ASN A 1 864 ? -17.253 22.743 12.837 1.00 97.12 864 ASN A CA 1
ATOM 6781 C C . ASN A 1 864 ? -16.328 21.689 13.442 1.00 97.12 864 ASN A C 1
ATOM 6783 O O . ASN A 1 864 ? -16.775 20.590 13.754 1.00 97.12 864 ASN A O 1
ATOM 6787 N N . VAL A 1 865 ? -15.051 22.022 13.616 1.00 97.00 865 VAL A N 1
ATOM 6788 C CA . VAL A 1 865 ? -14.072 21.149 14.263 1.00 97.00 865 VAL A CA 1
ATOM 6789 C C . VAL A 1 865 ? -14.409 21.067 15.746 1.00 97.00 865 VAL A C 1
ATOM 6791 O O . VAL A 1 865 ? -14.336 22.061 16.469 1.00 97.00 865 VAL A O 1
ATOM 6794 N 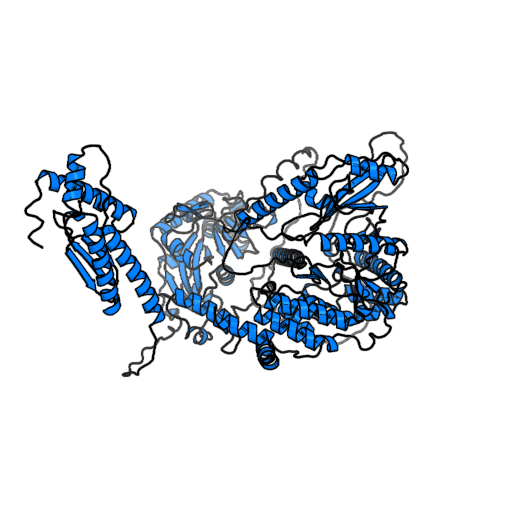N . THR A 1 866 ? -14.776 19.875 16.199 1.00 97.19 866 THR A N 1
ATOM 6795 C CA . THR A 1 866 ? -15.139 19.600 17.592 1.00 97.19 866 THR A CA 1
ATOM 6796 C C . THR A 1 866 ? -13.968 19.052 18.396 1.00 97.19 866 THR A C 1
ATOM 6798 O O . THR A 1 866 ? -13.916 19.263 19.608 1.00 97.19 866 THR A O 1
ATOM 6801 N N . ALA A 1 867 ? -13.030 18.359 17.742 1.00 95.75 867 ALA A N 1
ATOM 6802 C CA . ALA A 1 867 ? -11.812 17.850 18.359 1.00 95.75 867 ALA A CA 1
ATOM 6803 C C . ALA A 1 867 ? -10.722 17.520 17.334 1.00 95.75 867 ALA A C 1
ATOM 6805 O O . ALA A 1 867 ? -11.007 17.188 16.188 1.00 95.75 867 ALA A O 1
ATOM 6806 N N . ILE A 1 868 ? -9.479 17.537 17.797 1.00 95.75 868 ILE A N 1
ATOM 6807 C CA . ILE A 1 868 ? -8.320 16.900 17.184 1.00 95.75 868 ILE A CA 1
ATOM 6808 C C . ILE A 1 868 ? -7.884 15.818 18.164 1.00 95.75 868 ILE A C 1
ATOM 6810 O O . ILE A 1 868 ? -7.518 16.116 19.307 1.00 95.75 868 ILE A O 1
ATOM 6814 N N . ILE A 1 869 ? -7.997 14.568 17.738 1.00 92.81 869 ILE A N 1
ATOM 6815 C CA . ILE A 1 869 ? -7.678 13.387 18.538 1.00 92.81 869 ILE A CA 1
ATOM 6816 C C . ILE A 1 869 ? -6.380 12.750 18.040 1.00 92.81 869 ILE A C 1
ATOM 6818 O O . ILE A 1 869 ? -5.745 13.269 17.136 1.00 92.81 869 ILE A O 1
ATOM 6822 N N . ASP A 1 870 ? -5.995 11.643 18.663 1.00 89.75 870 ASP A N 1
ATOM 6823 C CA . ASP A 1 870 ? -4.847 10.828 18.267 1.00 89.75 870 ASP A CA 1
ATOM 6824 C C . ASP A 1 870 ? -3.475 11.524 18.273 1.00 89.75 870 ASP A C 1
ATOM 6826 O O . ASP A 1 870 ? -2.675 11.443 17.347 1.00 89.75 870 ASP A O 1
ATOM 6830 N N . TRP A 1 871 ? -3.163 12.160 19.403 1.00 93.50 871 TRP A N 1
ATOM 6831 C CA . TRP A 1 871 ? -1.888 12.848 19.643 1.00 93.50 871 TRP A CA 1
ATOM 6832 C C . TRP A 1 871 ? -0.712 11.908 19.949 1.00 93.50 871 TRP A C 1
ATOM 6834 O O . TRP A 1 871 ? 0.294 12.319 20.538 1.00 93.50 871 TRP A O 1
ATOM 6844 N N . GLU A 1 872 ? -0.827 10.641 19.566 1.00 88.69 872 GLU A N 1
ATOM 6845 C CA . GLU A 1 872 ? 0.264 9.688 19.669 1.00 88.69 872 GLU A CA 1
ATOM 6846 C C . GLU A 1 872 ? 1.431 10.122 18.763 1.00 88.69 872 GLU A C 1
ATOM 6848 O O . GLU A 1 872 ? 1.243 10.714 17.701 1.00 88.69 872 GLU A O 1
ATOM 6853 N N . TRP A 1 873 ? 2.669 9.902 19.217 1.00 92.38 873 TRP A N 1
ATOM 6854 C CA . TRP A 1 873 ? 3.902 10.310 18.519 1.00 92.38 873 TRP A CA 1
ATOM 6855 C C . TRP A 1 873 ? 4.057 11.819 18.244 1.00 92.38 873 TRP A C 1
ATOM 6857 O O . TRP A 1 873 ? 4.978 12.232 17.520 1.00 92.38 873 TRP A O 1
ATOM 6867 N N . ALA A 1 874 ? 3.199 12.664 18.825 1.00 95.12 874 ALA A N 1
ATOM 6868 C CA . ALA A 1 874 ? 3.336 14.108 18.733 1.00 95.12 874 ALA A CA 1
ATOM 6869 C C . ALA A 1 874 ? 4.727 14.555 19.213 1.00 95.12 874 ALA A C 1
ATOM 6871 O O . ALA A 1 874 ? 5.313 14.028 20.167 1.00 95.12 874 ALA A O 1
ATOM 6872 N N . HIS A 1 875 ? 5.292 15.525 18.505 1.00 95.44 875 HIS A N 1
ATOM 6873 C CA . HIS A 1 875 ? 6.657 15.979 18.739 1.00 95.44 875 HIS A CA 1
ATOM 6874 C C . HIS A 1 875 ? 6.805 17.446 18.374 1.00 95.44 875 HIS A C 1
ATOM 6876 O O . HIS A 1 875 ? 5.966 18.039 17.698 1.00 95.44 875 HIS A O 1
ATOM 6882 N N . THR A 1 876 ? 7.891 18.056 18.824 1.00 95.44 876 THR A N 1
ATOM 6883 C CA . THR A 1 876 ? 8.226 19.427 18.479 1.00 95.44 876 THR A CA 1
ATOM 6884 C C . THR A 1 876 ? 9.049 19.473 17.193 1.00 95.44 876 THR A C 1
ATOM 6886 O O . THR A 1 876 ? 9.974 18.689 16.983 1.00 95.44 876 THR A O 1
ATOM 6889 N N . ALA A 1 877 ? 8.720 20.417 16.319 1.00 93.81 877 ALA A N 1
ATOM 6890 C CA . ALA A 1 877 ? 9.356 20.613 15.023 1.00 93.81 877 ALA A CA 1
ATOM 6891 C C . ALA A 1 877 ? 9.582 22.115 14.763 1.00 93.81 877 ALA A C 1
ATOM 6893 O O . ALA A 1 877 ? 8.918 22.962 15.364 1.00 93.81 877 ALA A O 1
ATOM 6894 N N . PRO A 1 878 ? 10.533 22.511 13.902 1.00 92.88 878 PRO A N 1
ATOM 6895 C CA . PRO A 1 878 ? 10.705 23.913 13.537 1.00 92.88 878 PRO A CA 1
ATOM 6896 C C . PRO A 1 878 ? 9.465 24.425 12.793 1.00 92.88 878 PRO A C 1
ATOM 6898 O O . PRO A 1 878 ? 8.746 23.649 12.165 1.00 92.88 878 PRO A O 1
ATOM 6901 N N . ALA A 1 879 ? 9.242 25.742 12.807 1.00 92.75 879 ALA A N 1
ATOM 6902 C CA . ALA A 1 879 ? 8.022 26.358 12.269 1.00 92.75 879 ALA A CA 1
ATOM 6903 C C . ALA A 1 879 ? 7.674 25.924 10.830 1.00 92.75 879 ALA A C 1
ATOM 6905 O O . ALA A 1 879 ? 6.517 25.661 10.522 1.00 92.75 879 ALA A O 1
ATOM 6906 N N . TYR A 1 880 ? 8.681 25.772 9.965 1.00 90.75 880 TYR A N 1
ATOM 6907 C CA . TYR A 1 880 ? 8.489 25.359 8.571 1.00 90.75 880 TYR A CA 1
ATOM 6908 C C . TYR A 1 880 ? 8.027 23.909 8.385 1.00 90.75 880 TYR A C 1
ATOM 6910 O O . TYR A 1 880 ? 7.624 23.548 7.286 1.00 90.75 880 TYR A O 1
ATOM 6918 N N . HIS A 1 881 ? 8.121 23.078 9.422 1.00 91.56 881 HIS A N 1
ATOM 6919 C CA . HIS A 1 881 ? 7.635 21.699 9.415 1.00 91.56 881 HIS A CA 1
ATOM 6920 C C . HIS A 1 881 ? 6.363 21.564 10.260 1.00 91.56 881 HIS A C 1
ATOM 6922 O O . HIS A 1 881 ? 5.393 20.964 9.807 1.00 91.56 881 HIS A O 1
ATOM 6928 N N . ALA A 1 882 ? 6.325 22.209 11.433 1.00 94.50 882 ALA A N 1
ATOM 6929 C CA . ALA A 1 882 ? 5.156 22.229 12.314 1.00 94.50 882 ALA A CA 1
ATOM 6930 C C . ALA A 1 882 ? 3.924 22.892 11.676 1.00 94.50 882 ALA A C 1
ATOM 6932 O O . ALA A 1 882 ? 2.812 22.420 11.878 1.00 94.50 882 ALA A O 1
ATOM 6933 N N . PHE A 1 883 ? 4.127 23.949 10.882 1.00 95.50 883 PHE A N 1
ATOM 6934 C CA . PHE A 1 883 ? 3.057 24.717 10.229 1.00 95.50 883 PHE A CA 1
ATOM 6935 C C . PHE A 1 883 ? 3.067 24.575 8.703 1.00 95.50 883 PHE A C 1
ATOM 6937 O O . PHE A 1 883 ? 2.667 25.488 7.977 1.00 95.50 883 PHE A O 1
ATOM 6944 N N . ASN A 1 884 ? 3.573 23.448 8.203 1.00 94.06 884 ASN A N 1
ATOM 6945 C CA . ASN A 1 884 ? 3.390 23.070 6.805 1.00 94.06 884 ASN A CA 1
ATOM 6946 C C . ASN A 1 884 ? 1.918 22.692 6.535 1.00 94.06 884 ASN A C 1
ATOM 6948 O O . ASN A 1 884 ? 1.148 22.532 7.481 1.00 94.06 884 ASN A O 1
ATOM 6952 N N . SER A 1 885 ? 1.502 22.557 5.271 1.00 93.69 885 SER A N 1
ATOM 6953 C CA . SER A 1 885 ? 0.173 22.014 4.968 1.00 93.69 885 SER A CA 1
ATOM 6954 C C . SER A 1 885 ? 0.013 20.621 5.589 1.00 93.69 885 SER A C 1
ATOM 6956 O O . SER A 1 885 ? 0.914 19.798 5.449 1.00 93.69 885 SER A O 1
ATOM 6958 N N . PRO A 1 886 ? -1.127 20.328 6.234 1.00 91.19 886 PRO A N 1
ATOM 6959 C CA . PRO A 1 886 ? -1.497 18.959 6.577 1.00 91.19 886 PRO A CA 1
ATOM 6960 C C . PRO A 1 886 ? -1.431 18.029 5.359 1.00 91.19 886 PRO A C 1
ATOM 6962 O O . PRO A 1 886 ? -1.814 18.433 4.252 1.00 91.19 886 PRO A O 1
ATOM 6965 N N . ILE A 1 887 ? -0.998 16.778 5.553 1.00 87.19 887 ILE A N 1
ATOM 6966 C CA . ILE A 1 887 ? -0.915 15.779 4.474 1.00 87.19 887 ILE A CA 1
ATOM 6967 C C . ILE A 1 887 ? -2.290 15.544 3.830 1.00 87.19 887 ILE A C 1
ATOM 6969 O O . ILE A 1 887 ? -2.375 15.362 2.614 1.00 87.19 887 ILE A O 1
ATOM 6973 N N . GLY A 1 888 ? -3.375 15.648 4.606 1.00 83.81 888 GLY A N 1
ATOM 6974 C CA . GLY A 1 888 ? -4.746 15.525 4.098 1.00 83.81 888 GLY A CA 1
ATOM 6975 C C . GLY A 1 888 ? -5.128 16.537 3.006 1.00 83.81 888 GLY A C 1
ATOM 6976 O O . GLY A 1 888 ? -6.101 16.321 2.287 1.00 83.81 888 GLY A O 1
ATOM 6977 N N . PHE A 1 889 ? -4.373 17.632 2.841 1.00 88.00 889 PHE A N 1
ATOM 6978 C CA . PHE A 1 889 ? -4.643 18.661 1.823 1.00 88.00 889 PHE A CA 1
ATOM 6979 C C . PHE A 1 889 ? -3.844 18.446 0.528 1.00 88.00 889 PHE A C 1
ATOM 6981 O O . PHE A 1 889 ? -3.986 19.218 -0.426 1.00 88.00 889 PHE A O 1
ATOM 6988 N N . LEU A 1 890 ? -2.976 17.430 0.478 1.00 86.50 890 LEU A N 1
ATOM 6989 C CA . LEU A 1 890 ? -2.117 17.196 -0.675 1.00 86.50 890 LEU A CA 1
ATOM 6990 C C . LEU A 1 890 ? -2.912 16.650 -1.874 1.00 86.50 890 LEU A C 1
ATOM 6992 O O . LEU A 1 890 ? -3.734 15.744 -1.727 1.00 86.50 890 LEU A O 1
ATOM 6996 N N . PRO A 1 891 ? -2.629 17.124 -3.103 1.00 82.81 891 PRO A N 1
ATOM 6997 C CA . PRO A 1 891 ? -3.136 16.504 -4.319 1.00 82.81 891 PRO A CA 1
ATOM 6998 C C . PRO A 1 891 ? -2.405 15.173 -4.552 1.00 82.81 891 PRO A C 1
ATOM 7000 O O . PRO A 1 891 ? -1.395 15.137 -5.249 1.00 82.81 891 PRO A O 1
ATOM 7003 N N . VAL A 1 892 ? -2.911 14.090 -3.952 1.00 78.75 892 VAL A N 1
ATOM 7004 C CA . VAL A 1 892 ? -2.255 12.768 -3.854 1.00 78.75 892 VAL A CA 1
ATOM 7005 C C . VAL A 1 892 ? -1.572 12.335 -5.155 1.00 78.75 892 VAL A C 1
ATOM 7007 O O . VAL A 1 892 ? -0.357 12.169 -5.171 1.00 78.75 892 VAL A O 1
ATOM 7010 N N . ALA A 1 893 ? -2.310 12.231 -6.265 1.00 77.56 893 ALA A N 1
ATOM 7011 C CA . ALA A 1 893 ? -1.744 11.783 -7.544 1.00 77.56 893 ALA A CA 1
ATOM 7012 C C . ALA A 1 893 ? -0.579 12.670 -8.020 1.00 77.56 893 ALA A C 1
ATOM 7014 O O . ALA A 1 893 ? 0.487 12.178 -8.373 1.00 77.56 893 ALA A O 1
ATOM 7015 N N . GLU A 1 894 ? -0.745 13.992 -7.953 1.00 82.56 894 GLU A N 1
ATOM 7016 C CA . GLU A 1 894 ? 0.298 14.931 -8.367 1.00 82.56 894 GLU A CA 1
ATOM 7017 C C . GLU A 1 894 ? 1.520 14.906 -7.446 1.00 82.56 894 GLU A C 1
ATOM 7019 O O . GLU A 1 894 ? 2.646 15.130 -7.891 1.00 82.56 894 GLU A O 1
ATOM 7024 N N . PHE A 1 895 ? 1.297 14.678 -6.153 1.00 84.19 895 PHE A N 1
ATOM 7025 C CA . PHE A 1 895 ? 2.365 14.554 -5.176 1.00 84.19 895 PHE A CA 1
ATOM 7026 C C . PHE A 1 895 ? 3.228 13.324 -5.475 1.00 84.19 895 PHE A C 1
ATOM 7028 O O . PHE A 1 895 ? 4.446 13.468 -5.582 1.00 84.19 895 PHE A O 1
ATOM 7035 N N . TYR A 1 896 ? 2.605 12.165 -5.715 1.00 81.62 896 TYR A N 1
ATOM 7036 C CA . TYR A 1 896 ? 3.298 10.931 -6.101 1.00 81.62 896 TYR A CA 1
ATOM 7037 C C . TYR A 1 896 ? 3.979 11.019 -7.472 1.00 81.62 896 TYR A C 1
ATOM 7039 O O . TYR A 1 896 ? 5.067 10.477 -7.634 1.00 81.62 896 TYR A O 1
ATOM 7047 N N . ASP A 1 897 ? 3.444 11.806 -8.410 1.00 81.81 897 ASP A N 1
ATOM 7048 C CA . ASP A 1 897 ? 4.120 12.141 -9.676 1.00 81.81 897 ASP A CA 1
ATOM 7049 C C . ASP A 1 897 ? 5.370 13.030 -9.492 1.00 81.81 897 ASP A C 1
ATOM 7051 O O . ASP A 1 897 ? 6.079 13.344 -10.455 1.00 81.81 897 ASP A O 1
ATOM 7055 N N . GLY A 1 898 ? 5.654 13.468 -8.262 1.00 84.50 898 GLY A N 1
ATOM 7056 C CA . GLY A 1 898 ? 6.804 14.298 -7.927 1.00 84.50 898 GLY A CA 1
ATOM 7057 C C . GLY A 1 898 ? 6.591 15.790 -8.180 1.00 84.50 898 GLY A C 1
ATOM 7058 O O . GLY A 1 898 ? 7.573 16.536 -8.257 1.00 84.50 898 GLY A O 1
ATOM 7059 N N . LYS A 1 899 ? 5.344 16.272 -8.313 1.00 88.31 899 LYS A N 1
ATOM 7060 C CA . LYS A 1 899 ? 5.099 17.713 -8.476 1.00 88.31 899 LYS A CA 1
ATOM 7061 C C . LYS A 1 899 ? 5.503 18.470 -7.209 1.00 88.31 899 LYS A C 1
ATOM 7063 O O . LYS A 1 899 ? 4.973 18.262 -6.114 1.00 88.31 899 LYS A O 1
ATOM 7068 N N . SER A 1 900 ? 6.428 19.410 -7.387 1.00 84.19 900 SER A N 1
ATOM 7069 C CA . SER A 1 900 ? 6.979 20.253 -6.322 1.00 84.19 900 SER A CA 1
ATOM 7070 C C . SER A 1 900 ? 6.163 21.523 -6.041 1.00 84.19 900 SER A C 1
ATOM 7072 O O . SER A 1 900 ? 6.516 22.297 -5.152 1.00 84.19 900 SER A O 1
ATOM 7074 N N . THR A 1 901 ? 5.055 21.736 -6.755 1.00 89.19 901 THR A N 1
ATOM 7075 C CA . THR A 1 901 ? 4.116 22.846 -6.541 1.00 89.19 901 THR A CA 1
ATOM 7076 C C . THR A 1 901 ? 2.997 22.465 -5.573 1.00 89.19 901 THR A C 1
ATOM 7078 O O . THR A 1 901 ? 2.565 21.314 -5.553 1.00 89.19 901 THR A O 1
ATOM 7081 N N . ILE A 1 902 ? 2.497 23.437 -4.805 1.00 91.88 902 ILE A N 1
ATOM 7082 C CA . ILE A 1 902 ? 1.324 23.254 -3.933 1.00 91.88 902 ILE A CA 1
ATOM 7083 C C . ILE A 1 902 ? 0.031 23.077 -4.748 1.00 91.88 902 ILE A C 1
ATOM 7085 O O . ILE A 1 902 ? -0.090 23.617 -5.850 1.00 91.88 902 ILE A O 1
ATOM 7089 N N . GLY A 1 903 ? -0.924 22.331 -4.198 1.00 90.75 903 GLY A N 1
ATOM 7090 C CA . GLY A 1 903 ? -2.252 22.098 -4.759 1.00 90.75 903 GLY A CA 1
ATOM 7091 C C . GLY A 1 903 ? -3.276 23.177 -4.395 1.00 90.75 903 GLY A C 1
ATOM 7092 O O . GLY A 1 903 ? -2.967 24.175 -3.743 1.00 90.75 903 GLY A O 1
ATOM 7093 N N . VAL A 1 904 ? -4.525 22.957 -4.820 1.00 92.44 904 VAL A N 1
ATOM 7094 C CA . VAL A 1 904 ? -5.642 23.903 -4.632 1.00 92.44 904 VAL A CA 1
ATOM 7095 C C . VAL A 1 904 ? -5.993 24.087 -3.155 1.00 92.44 904 VAL A C 1
ATOM 7097 O O . VAL A 1 904 ? -6.080 25.226 -2.699 1.00 92.44 904 VAL A O 1
ATOM 7100 N N . ASP A 1 905 ? -6.143 22.991 -2.406 1.00 92.38 905 ASP A N 1
ATOM 7101 C CA . ASP A 1 905 ? -6.515 23.042 -0.986 1.00 92.38 905 ASP A CA 1
ATOM 7102 C C . ASP A 1 905 ? -5.390 23.672 -0.147 1.00 92.38 905 ASP A C 1
ATOM 7104 O O . ASP A 1 905 ? -5.638 24.545 0.678 1.00 92.38 905 ASP A O 1
ATOM 7108 N N . GLU A 1 906 ? -4.125 23.353 -0.432 1.00 94.81 906 GLU A N 1
ATOM 7109 C CA . GLU A 1 906 ? -2.977 24.004 0.218 1.00 94.81 906 GLU A CA 1
ATOM 7110 C C . GLU A 1 906 ? -2.904 25.507 -0.079 1.00 94.81 906 GLU A C 1
ATOM 7112 O O . GLU A 1 906 ? -2.619 26.311 0.811 1.00 94.81 906 GLU A O 1
ATOM 7117 N N . ALA A 1 907 ? -3.168 25.908 -1.327 1.00 96.50 907 ALA A N 1
ATOM 7118 C CA . ALA A 1 907 ? -3.210 27.315 -1.700 1.00 96.50 907 ALA A CA 1
ATOM 7119 C C . ALA A 1 907 ? -4.359 28.048 -0.989 1.00 96.50 907 ALA A C 1
ATOM 7121 O O . ALA A 1 907 ? -4.156 29.165 -0.507 1.00 96.50 907 ALA A O 1
ATOM 7122 N N . ALA A 1 908 ? -5.533 27.420 -0.879 1.00 97.00 908 ALA A N 1
ATOM 7123 C CA . ALA A 1 908 ? -6.669 27.954 -0.134 1.00 97.00 908 ALA A CA 1
ATOM 7124 C C . ALA A 1 908 ? -6.350 28.084 1.364 1.00 97.00 908 ALA A C 1
ATOM 7126 O O . ALA A 1 908 ? -6.597 29.136 1.952 1.00 97.00 908 ALA A O 1
ATOM 7127 N N . PHE A 1 909 ? -5.725 27.071 1.966 1.00 97.88 909 PHE A N 1
ATOM 7128 C CA . PHE A 1 909 ? -5.291 27.103 3.362 1.00 97.88 909 PHE A CA 1
ATOM 7129 C C . PHE A 1 909 ? -4.280 28.226 3.629 1.00 97.88 909 PHE A C 1
ATOM 7131 O O . PHE A 1 909 ? -4.426 28.997 4.579 1.00 97.88 909 PHE A O 1
ATOM 7138 N N . ALA A 1 910 ? -3.295 28.395 2.742 1.00 98.06 910 ALA A N 1
ATOM 7139 C CA . ALA A 1 910 ? -2.342 29.493 2.840 1.00 98.06 910 ALA A CA 1
ATOM 7140 C C . ALA A 1 910 ? -3.032 30.867 2.741 1.00 98.06 910 ALA A C 1
ATOM 7142 O O . ALA A 1 910 ? -2.697 31.770 3.504 1.00 98.06 910 ALA A O 1
ATOM 7143 N N . GLN A 1 911 ? -4.017 31.029 1.851 1.00 98.12 911 GLN A N 1
ATOM 7144 C CA . GLN A 1 911 ? -4.801 32.267 1.743 1.00 98.12 911 GLN A CA 1
ATOM 7145 C C . GLN A 1 911 ? -5.638 32.542 2.999 1.00 98.12 911 GLN A C 1
ATOM 7147 O O . GLN A 1 911 ? -5.755 33.697 3.409 1.00 98.12 911 GLN A O 1
ATOM 7152 N N . LEU A 1 912 ? -6.195 31.508 3.638 1.00 98.38 912 LEU A N 1
ATOM 7153 C CA . LEU A 1 912 ? -6.928 31.651 4.899 1.00 98.38 912 LEU A CA 1
ATOM 7154 C C . LEU A 1 912 ? -6.005 32.163 6.012 1.00 98.38 912 LEU A C 1
ATOM 7156 O O . LEU A 1 912 ? -6.342 33.148 6.670 1.00 98.38 912 LEU A O 1
ATOM 7160 N N . LEU A 1 913 ? -4.802 31.596 6.148 1.00 98.44 913 LEU A N 1
ATOM 7161 C CA . LEU A 1 913 ? -3.779 32.103 7.072 1.00 98.44 913 LEU A CA 1
ATOM 7162 C C . LEU A 1 913 ? -3.421 33.574 6.784 1.00 98.44 913 LEU A C 1
ATOM 7164 O O . LEU A 1 913 ? -3.346 34.382 7.710 1.00 98.44 913 LEU A O 1
ATOM 7168 N N . GLU A 1 914 ? -3.259 33.960 5.515 1.00 98.31 914 GLU A N 1
ATOM 7169 C CA . GLU A 1 914 ? -3.000 35.358 5.126 1.00 98.31 914 GLU A CA 1
ATOM 7170 C C . GLU A 1 914 ? -4.164 36.286 5.480 1.00 98.31 914 GLU A C 1
ATOM 7172 O O . GLU A 1 914 ? -3.939 37.374 6.012 1.00 98.31 914 GLU A O 1
ATOM 7177 N N . SER A 1 915 ? -5.403 35.844 5.253 1.00 97.94 915 SER A N 1
ATOM 7178 C CA . SER A 1 915 ? -6.608 36.605 5.597 1.00 97.94 915 SER A CA 1
ATOM 7179 C C . SER A 1 915 ? -6.752 36.827 7.107 1.00 97.94 915 SER A C 1
ATOM 7181 O O . SER A 1 915 ? -7.219 37.882 7.534 1.00 97.94 915 SER A O 1
ATOM 7183 N N . LYS A 1 916 ? -6.246 35.888 7.919 1.00 98.00 916 LYS A N 1
ATOM 7184 C CA . LYS A 1 916 ? -6.126 36.003 9.381 1.00 98.00 916 LYS A CA 1
ATOM 7185 C C . LYS A 1 916 ? -4.888 36.808 9.822 1.00 98.00 916 LYS A C 1
ATOM 7187 O O . LYS A 1 916 ? -4.589 36.891 11.011 1.00 98.00 916 LYS A O 1
ATOM 7192 N N . GLY A 1 917 ? -4.151 37.416 8.886 1.00 97.56 917 GLY A N 1
ATOM 7193 C CA . GLY A 1 917 ? -2.977 38.257 9.147 1.00 97.56 917 GLY A CA 1
ATOM 7194 C C . GLY A 1 917 ? -1.672 37.486 9.369 1.00 97.56 917 GLY A C 1
ATOM 7195 O O . GLY A 1 917 ? -0.676 38.074 9.791 1.00 97.56 917 GLY A O 1
ATOM 7196 N N . ARG A 1 918 ? -1.647 36.180 9.086 1.00 97.38 918 ARG A N 1
ATOM 7197 C CA . ARG A 1 918 ? -0.563 35.250 9.441 1.00 97.38 918 ARG A CA 1
ATOM 7198 C C . ARG A 1 918 ? 0.264 34.819 8.240 1.00 97.38 918 ARG A C 1
ATOM 7200 O O . ARG A 1 918 ? 0.430 33.637 7.942 1.00 97.38 918 ARG A O 1
ATOM 7207 N N . ASN A 1 919 ? 0.828 35.814 7.560 1.00 96.44 919 ASN A N 1
ATOM 7208 C CA . ASN A 1 919 ? 1.753 35.616 6.437 1.00 96.44 919 ASN A CA 1
ATOM 7209 C C . ASN A 1 919 ? 2.995 34.795 6.835 1.00 96.44 919 ASN A C 1
ATOM 7211 O O . ASN A 1 919 ? 3.576 34.095 6.007 1.00 96.44 919 ASN A O 1
ATOM 7215 N N . ASP A 1 920 ? 3.387 34.872 8.109 1.00 93.56 920 ASP A N 1
ATOM 7216 C CA . ASP A 1 920 ? 4.484 34.109 8.699 1.00 93.56 920 ASP A CA 1
ATOM 7217 C C . ASP A 1 920 ? 4.201 32.600 8.763 1.00 93.56 920 ASP A C 1
ATOM 7219 O O . ASP A 1 920 ? 5.135 31.818 8.653 1.00 93.56 920 ASP A O 1
ATOM 7223 N N . LEU A 1 921 ? 2.934 32.185 8.871 1.00 95.81 921 LEU A N 1
ATOM 7224 C CA . LEU A 1 921 ? 2.529 30.777 8.787 1.00 95.81 921 LEU A CA 1
ATOM 7225 C C . LEU A 1 921 ? 2.238 30.363 7.342 1.00 95.81 921 LEU A C 1
ATOM 7227 O O . LEU A 1 921 ? 2.684 29.311 6.891 1.00 95.81 921 LEU A O 1
ATOM 7231 N N . ALA A 1 922 ? 1.560 31.220 6.575 1.00 97.06 922 ALA A N 1
ATOM 7232 C CA . ALA A 1 922 ? 1.215 30.939 5.182 1.00 97.06 922 ALA A CA 1
ATOM 7233 C C . ALA A 1 922 ? 2.445 30.649 4.304 1.00 97.06 922 ALA A C 1
ATOM 7235 O O . ALA A 1 922 ? 2.383 29.835 3.381 1.00 97.06 922 ALA A O 1
ATOM 7236 N N . ILE A 1 923 ? 3.586 31.287 4.590 1.00 94.88 923 ILE A N 1
ATOM 7237 C CA . ILE A 1 923 ? 4.827 31.049 3.847 1.00 94.88 923 ILE A CA 1
ATOM 7238 C C . ILE A 1 923 ? 5.372 29.628 4.040 1.00 94.88 923 ILE A C 1
ATOM 7240 O O . ILE A 1 923 ? 6.004 29.102 3.122 1.00 94.88 923 ILE A O 1
ATOM 7244 N N . HIS A 1 924 ? 5.124 29.006 5.198 1.00 94.19 924 HIS A N 1
ATOM 7245 C CA . HIS A 1 924 ? 5.532 27.631 5.476 1.00 94.19 924 HIS A CA 1
ATOM 7246 C C . HIS A 1 924 ? 4.735 26.646 4.624 1.00 94.19 924 HIS A C 1
ATOM 7248 O O . HIS A 1 924 ? 5.345 25.797 3.987 1.00 94.19 924 HIS A O 1
ATOM 7254 N N . VAL A 1 925 ? 3.426 26.858 4.476 1.00 95.75 925 VAL A N 1
ATOM 7255 C CA . VAL A 1 925 ? 2.579 26.098 3.542 1.00 95.75 925 VAL A CA 1
ATOM 7256 C C . VAL A 1 925 ? 3.049 26.287 2.095 1.00 95.75 925 VAL A C 1
ATOM 7258 O O . VAL A 1 925 ? 3.334 25.327 1.385 1.00 95.75 925 VAL A O 1
ATOM 7261 N N . LYS A 1 926 ? 3.223 27.540 1.650 1.00 94.31 926 LYS A N 1
ATOM 7262 C CA . LYS A 1 926 ? 3.582 27.852 0.251 1.00 94.31 926 LYS A CA 1
ATOM 7263 C C . LYS A 1 926 ? 4.935 27.288 -0.187 1.00 94.31 926 LYS A C 1
ATOM 7265 O O . LYS A 1 926 ? 5.144 27.066 -1.378 1.00 94.31 926 LYS A O 1
ATOM 7270 N N . ARG A 1 927 ? 5.872 27.112 0.747 1.00 91.31 927 ARG A N 1
ATOM 7271 C CA . ARG A 1 927 ? 7.237 26.624 0.477 1.00 91.31 927 ARG A CA 1
ATOM 7272 C C . ARG A 1 927 ? 7.488 25.205 0.977 1.00 91.31 927 ARG A C 1
ATOM 7274 O O . ARG A 1 927 ? 8.574 24.683 0.752 1.00 91.31 927 ARG A O 1
ATOM 7281 N N . GLY A 1 928 ? 6.500 24.602 1.625 1.00 90.94 928 GLY A N 1
ATOM 7282 C CA . GLY A 1 928 ? 6.645 23.379 2.399 1.00 90.94 928 GLY A CA 1
ATOM 7283 C C . GLY A 1 928 ? 6.700 22.086 1.586 1.00 90.94 928 GLY A C 1
ATOM 7284 O O . GLY A 1 928 ? 6.987 21.012 2.120 1.00 90.94 928 GLY A O 1
ATOM 7285 N N . ARG A 1 929 ? 6.445 22.152 0.272 1.00 91.12 929 ARG A N 1
ATOM 7286 C CA . ARG A 1 929 ? 6.351 20.953 -0.570 1.00 91.12 929 ARG A CA 1
ATOM 7287 C C . ARG A 1 929 ? 7.653 20.151 -0.623 1.00 91.12 929 ARG A C 1
ATOM 7289 O O . ARG A 1 929 ? 7.609 18.923 -0.639 1.00 91.12 929 ARG A O 1
ATOM 7296 N N . VAL A 1 930 ? 8.809 20.816 -0.609 1.00 91.94 930 VAL A N 1
ATOM 7297 C CA . VAL A 1 930 ? 10.107 20.120 -0.582 1.00 91.94 930 VAL A CA 1
ATOM 7298 C C . VAL A 1 930 ? 10.318 19.372 0.739 1.00 91.94 930 VAL A C 1
ATOM 7300 O O . VAL A 1 930 ? 10.900 18.291 0.737 1.00 91.94 930 VAL A O 1
ATOM 7303 N N . GLN A 1 931 ? 9.790 19.889 1.856 1.00 91.12 931 GLN A N 1
ATOM 7304 C CA . GLN A 1 931 ? 9.828 19.200 3.145 1.00 91.12 931 GLN A CA 1
ATOM 7305 C C . GLN A 1 931 ? 8.931 17.961 3.138 1.00 91.12 931 GLN A C 1
ATOM 7307 O O . GLN A 1 931 ? 9.366 16.928 3.637 1.00 91.12 931 GLN A O 1
ATOM 7312 N N . HIS A 1 932 ? 7.748 18.013 2.513 1.00 91.00 932 HIS A N 1
ATOM 7313 C CA . HIS A 1 932 ? 6.923 16.816 2.310 1.00 91.00 932 HIS A CA 1
ATOM 7314 C C . HIS A 1 932 ? 7.651 15.763 1.482 1.00 91.00 932 HIS A C 1
ATOM 7316 O O . HIS A 1 932 ? 7.806 14.637 1.941 1.00 91.00 932 HIS A O 1
ATOM 7322 N N . LEU A 1 933 ? 8.180 16.134 0.314 1.00 92.56 933 LEU A N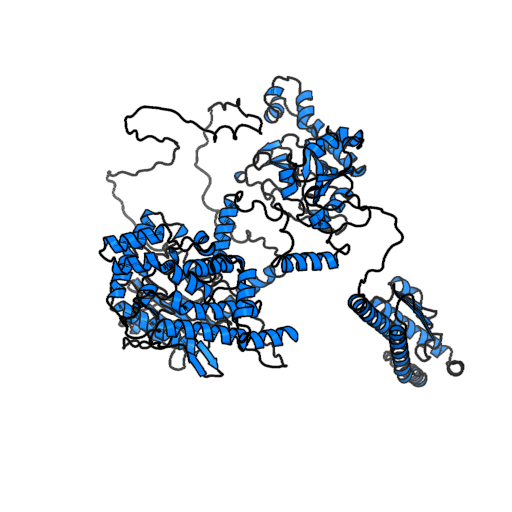 1
ATOM 7323 C CA . LEU A 1 933 ? 8.930 15.206 -0.537 1.00 92.56 933 LEU A CA 1
ATOM 7324 C C . LEU A 1 933 ? 10.111 14.566 0.216 1.00 92.56 933 LEU A C 1
ATOM 7326 O O . LEU A 1 933 ? 10.324 13.359 0.114 1.00 92.56 933 LEU A O 1
ATOM 7330 N N . PHE A 1 934 ? 10.847 15.351 1.011 1.00 93.81 934 PHE A N 1
ATOM 7331 C CA . PHE A 1 934 ? 11.965 14.855 1.813 1.00 93.81 934 PHE A CA 1
ATOM 7332 C C . PHE A 1 934 ? 11.514 13.907 2.926 1.00 93.81 934 PHE A C 1
ATOM 7334 O O . PHE A 1 934 ? 12.093 12.833 3.078 1.00 93.81 934 PHE A O 1
ATOM 7341 N N . THR A 1 935 ? 10.492 14.285 3.701 1.00 89.19 935 THR A N 1
ATOM 7342 C CA . THR A 1 935 ? 9.951 13.448 4.778 1.00 89.19 935 THR A CA 1
ATOM 7343 C C . THR A 1 935 ? 9.426 12.129 4.224 1.00 89.19 935 THR A C 1
ATOM 7345 O O . THR A 1 935 ? 9.795 11.090 4.761 1.00 89.19 935 THR A O 1
ATOM 7348 N N . PHE A 1 936 ? 8.671 12.154 3.120 1.00 88.88 936 PHE A N 1
ATOM 7349 C CA . PHE A 1 936 ? 8.195 10.933 2.472 1.00 88.88 936 PHE A CA 1
ATOM 7350 C C . PHE A 1 936 ? 9.373 10.070 2.020 1.00 88.88 936 PHE A C 1
ATOM 7352 O O . PHE A 1 936 ? 9.486 8.942 2.477 1.00 88.88 936 PHE A O 1
ATOM 7359 N N . CYS A 1 937 ? 10.325 10.604 1.245 1.00 90.81 937 CYS A N 1
ATOM 7360 C CA . CYS A 1 937 ? 11.482 9.826 0.776 1.00 90.81 937 CYS A CA 1
ATOM 7361 C C . CYS A 1 937 ? 12.352 9.238 1.903 1.00 90.81 937 CYS A C 1
ATOM 7363 O O . CYS A 1 937 ? 13.061 8.269 1.655 1.00 90.81 937 CYS A O 1
ATOM 7365 N N . SER A 1 938 ? 12.335 9.820 3.110 1.00 87.38 938 SER A N 1
ATOM 7366 C CA . SER A 1 938 ? 13.166 9.377 4.244 1.00 87.38 938 SER A CA 1
ATOM 7367 C C . SER A 1 938 ? 12.668 8.104 4.927 1.00 87.38 938 SER A C 1
ATOM 7369 O O . SER A 1 938 ? 13.418 7.509 5.695 1.00 87.38 938 SER A O 1
ATOM 7371 N N . GLY A 1 939 ? 11.418 7.708 4.687 1.00 72.38 939 GLY A N 1
ATOM 7372 C CA . GLY A 1 939 ? 10.812 6.522 5.296 1.00 72.38 939 GLY A CA 1
ATOM 7373 C C . GLY A 1 939 ? 9.796 5.837 4.390 1.00 72.38 939 GLY A C 1
ATOM 7374 O O . GLY A 1 939 ? 8.893 5.180 4.897 1.00 72.38 939 GLY A O 1
ATOM 7375 N N . TYR A 1 940 ? 9.903 6.052 3.077 1.00 72.44 940 TYR A N 1
ATOM 7376 C CA . TYR A 1 940 ? 8.972 5.515 2.091 1.00 72.44 940 TYR A CA 1
ATOM 7377 C C . TYR A 1 940 ? 9.191 4.019 1.883 1.00 72.44 940 TYR A C 1
ATOM 7379 O O . TYR A 1 940 ? 10.337 3.582 1.766 1.00 72.44 940 TYR A O 1
ATOM 7387 N N . ASP A 1 941 ? 8.111 3.258 1.740 1.00 65.62 941 ASP A N 1
ATOM 7388 C CA . ASP A 1 941 ? 8.215 1.847 1.394 1.00 65.62 941 ASP A CA 1
ATOM 7389 C C . ASP A 1 941 ? 8.655 1.652 -0.067 1.00 65.62 941 ASP A C 1
ATOM 7391 O O . ASP A 1 941 ? 8.024 2.115 -1.013 1.00 65.62 941 ASP A O 1
ATOM 7395 N N . LEU A 1 942 ? 9.757 0.930 -0.263 1.00 71.81 942 LEU A N 1
ATOM 7396 C CA . LEU A 1 942 ? 10.314 0.664 -1.586 1.00 71.81 942 LEU A CA 1
ATOM 7397 C C . LEU A 1 942 ? 9.629 -0.508 -2.312 1.00 71.81 942 LEU A C 1
ATOM 7399 O O . LEU A 1 942 ? 10.068 -0.852 -3.416 1.00 71.81 942 LEU A O 1
ATOM 7403 N N . GLU A 1 943 ? 8.589 -1.113 -1.727 1.00 66.69 943 GLU A N 1
ATOM 7404 C CA . GLU A 1 943 ? 7.677 -2.026 -2.427 1.00 66.69 943 GLU A CA 1
ATOM 7405 C C . GLU A 1 943 ? 6.836 -1.291 -3.486 1.00 66.69 943 GLU A C 1
ATOM 7407 O O . GLU A 1 943 ? 6.775 -1.755 -4.630 1.00 66.69 943 GLU A O 1
ATOM 7412 N N . ASP A 1 944 ? 6.288 -0.103 -3.175 1.00 71.31 944 ASP A N 1
ATOM 7413 C CA . ASP A 1 944 ? 5.702 0.808 -4.178 1.00 71.31 944 ASP A CA 1
ATOM 7414 C C . ASP A 1 944 ? 6.799 1.588 -4.904 1.00 71.31 944 ASP A C 1
ATOM 7416 O O . ASP A 1 944 ? 7.045 2.786 -4.735 1.00 71.31 944 ASP A O 1
ATOM 7420 N N . TRP A 1 945 ? 7.513 0.849 -5.733 1.00 82.50 945 TRP A N 1
ATOM 7421 C CA . TRP A 1 945 ? 8.692 1.361 -6.387 1.00 82.50 945 TRP A CA 1
ATOM 7422 C C . TRP A 1 945 ? 8.399 2.518 -7.359 1.00 82.50 945 TRP A C 1
ATOM 7424 O O . TRP A 1 945 ? 9.212 3.437 -7.476 1.00 82.50 945 TRP A O 1
ATOM 7434 N N . ASP A 1 946 ? 7.256 2.504 -8.045 1.00 77.88 946 ASP A N 1
ATOM 7435 C CA . ASP A 1 946 ? 6.912 3.540 -9.024 1.00 77.88 946 ASP A CA 1
ATOM 7436 C C . ASP A 1 946 ? 6.454 4.835 -8.337 1.00 77.88 946 ASP A C 1
ATOM 7438 O O . ASP A 1 946 ? 6.933 5.914 -8.709 1.00 77.88 946 ASP A O 1
ATOM 7442 N N . GLY A 1 947 ? 5.632 4.734 -7.283 1.00 73.00 947 GLY A N 1
ATOM 7443 C CA . GLY A 1 947 ? 5.267 5.875 -6.439 1.00 73.00 947 GLY A CA 1
ATOM 7444 C C . GLY A 1 947 ? 6.495 6.522 -5.790 1.00 73.00 947 GLY A C 1
ATOM 7445 O O . GLY A 1 947 ? 6.667 7.745 -5.842 1.00 73.00 947 GLY A O 1
ATOM 7446 N N . PHE A 1 948 ? 7.423 5.703 -5.281 1.00 87.12 948 PHE A N 1
ATOM 7447 C CA . PHE A 1 948 ? 8.697 6.183 -4.743 1.00 87.12 948 PHE A CA 1
ATOM 7448 C C . PHE A 1 948 ? 9.513 6.963 -5.779 1.00 87.12 948 PHE A C 1
ATOM 7450 O O . PHE A 1 948 ? 10.063 8.025 -5.481 1.00 87.12 948 PHE A O 1
ATOM 7457 N N . LEU A 1 949 ? 9.636 6.440 -7.003 1.00 89.50 949 LEU A N 1
ATOM 7458 C CA . LEU A 1 949 ? 10.466 7.060 -8.032 1.00 89.50 949 LEU A CA 1
ATOM 7459 C C . LEU A 1 949 ? 9.986 8.460 -8.410 1.00 89.50 949 LEU A C 1
ATOM 7461 O O . LEU A 1 949 ? 10.827 9.337 -8.645 1.00 89.50 949 LEU A O 1
ATOM 7465 N N . GLY A 1 950 ? 8.670 8.666 -8.467 1.00 89.75 950 GLY A N 1
ATOM 7466 C CA . GLY A 1 950 ? 8.082 9.978 -8.704 1.00 89.75 950 GLY A CA 1
ATOM 7467 C C . GLY A 1 950 ? 8.427 10.953 -7.578 1.00 89.75 950 GLY A C 1
ATOM 7468 O O . GLY A 1 950 ? 9.041 11.992 -7.841 1.00 89.75 950 GLY A O 1
ATOM 7469 N N . LEU A 1 951 ? 8.183 10.571 -6.320 1.00 89.81 951 LEU A N 1
ATOM 7470 C CA . LEU A 1 951 ? 8.547 11.363 -5.136 1.00 89.81 951 LEU A CA 1
ATOM 7471 C C . LEU A 1 951 ? 10.041 11.703 -5.095 1.00 89.81 951 LEU A C 1
ATOM 7473 O O . LEU A 1 951 ? 10.426 12.860 -4.910 1.00 89.81 951 LEU A O 1
ATOM 7477 N N . PHE A 1 952 ? 10.897 10.709 -5.318 1.00 95.12 952 PHE A N 1
ATOM 7478 C CA . PHE A 1 952 ? 12.344 10.862 -5.252 1.00 95.12 952 PHE A CA 1
ATOM 7479 C C . PHE A 1 952 ? 12.890 11.736 -6.382 1.00 95.12 952 PHE A C 1
ATOM 7481 O O . PHE A 1 952 ? 13.816 12.529 -6.184 1.00 95.12 952 PHE A O 1
ATOM 7488 N N . ARG A 1 953 ? 12.313 11.631 -7.583 1.00 94.12 953 ARG A N 1
ATOM 7489 C CA . ARG A 1 953 ? 12.609 12.554 -8.680 1.00 94.12 953 ARG A CA 1
ATOM 7490 C C . ARG A 1 953 ? 12.156 13.970 -8.331 1.00 94.12 953 ARG A C 1
ATOM 7492 O O . ARG A 1 953 ? 12.961 14.889 -8.454 1.00 94.12 953 ARG A O 1
ATOM 7499 N N . GLY A 1 954 ? 10.926 14.130 -7.847 1.00 93.69 954 GLY A N 1
ATOM 7500 C CA . GLY A 1 954 ? 10.381 15.418 -7.425 1.00 93.69 954 GLY A CA 1
ATOM 7501 C C . GLY A 1 954 ? 11.245 16.097 -6.366 1.00 93.69 954 GLY A C 1
ATOM 7502 O O . GLY A 1 954 ? 11.530 17.289 -6.469 1.00 93.69 954 GLY A O 1
ATOM 7503 N N . LEU A 1 955 ? 11.742 15.333 -5.389 1.00 95.81 955 LEU A N 1
ATOM 7504 C CA . LEU A 1 955 ? 12.667 15.813 -4.365 1.00 95.81 955 LEU A CA 1
ATOM 7505 C C . LEU A 1 955 ? 13.991 16.307 -4.965 1.00 95.81 955 LEU A C 1
ATOM 7507 O O . LEU A 1 955 ? 14.452 17.396 -4.623 1.00 95.81 955 LEU A O 1
ATOM 7511 N N . ARG A 1 956 ? 14.603 15.523 -5.860 1.00 95.25 956 ARG A N 1
ATOM 7512 C CA . ARG A 1 956 ? 15.856 15.883 -6.547 1.00 95.25 956 ARG A CA 1
ATOM 7513 C C . ARG A 1 956 ? 15.708 17.143 -7.393 1.00 95.25 956 ARG A C 1
ATOM 7515 O O . ARG A 1 956 ? 16.558 18.033 -7.324 1.00 95.25 956 ARG A O 1
ATOM 7522 N N . ASP A 1 957 ? 14.608 17.236 -8.135 1.00 92.94 957 ASP A N 1
ATOM 7523 C CA . ASP A 1 957 ? 14.269 18.401 -8.948 1.00 92.94 957 ASP A CA 1
ATOM 7524 C C . ASP A 1 957 ? 14.043 19.637 -8.055 1.00 92.94 957 ASP A C 1
ATOM 7526 O O . ASP A 1 957 ? 14.637 20.688 -8.297 1.00 92.94 957 ASP A O 1
ATOM 7530 N N . ALA A 1 958 ? 13.270 19.505 -6.969 1.00 91.88 958 ALA A N 1
ATOM 7531 C CA . ALA A 1 958 ? 12.991 20.590 -6.023 1.00 91.88 958 ALA A CA 1
ATOM 7532 C C . ALA A 1 958 ? 14.241 21.078 -5.273 1.00 91.88 958 ALA A C 1
ATOM 7534 O O . ALA A 1 958 ? 14.393 22.274 -5.030 1.00 91.88 958 ALA A O 1
ATOM 7535 N N . ALA A 1 959 ? 15.150 20.168 -4.925 1.00 91.75 959 ALA A N 1
ATOM 7536 C CA . ALA A 1 959 ? 16.412 20.495 -4.270 1.00 91.75 959 ALA A CA 1
ATOM 7537 C C . ALA A 1 959 ? 17.506 20.964 -5.250 1.00 91.75 959 ALA A C 1
ATOM 7539 O O . ALA A 1 959 ? 18.604 21.321 -4.816 1.00 91.75 959 ALA A O 1
ATOM 7540 N N . GLY A 1 960 ? 17.243 20.944 -6.565 1.00 91.56 960 GLY A N 1
ATOM 7541 C CA . GLY A 1 960 ? 18.210 21.315 -7.601 1.00 91.56 960 GLY A CA 1
ATOM 7542 C C . GLY A 1 960 ? 19.445 20.406 -7.641 1.00 91.56 960 GLY A C 1
ATOM 7543 O O . GLY A 1 960 ? 20.538 20.856 -7.988 1.00 91.56 960 GLY A O 1
ATOM 7544 N N . LYS A 1 961 ? 19.299 19.137 -7.243 1.00 91.94 961 LYS A N 1
ATOM 7545 C CA . LYS A 1 961 ? 20.392 18.173 -7.057 1.00 91.94 961 LYS A CA 1
ATOM 7546 C C . LYS A 1 961 ? 20.090 16.897 -7.820 1.00 91.94 961 LYS A C 1
ATOM 7548 O O . LYS A 1 961 ? 19.147 16.190 -7.495 1.00 91.94 961 LYS A O 1
ATOM 7553 N N . ASP A 1 962 ? 20.922 16.594 -8.813 1.00 92.50 962 ASP A N 1
ATOM 7554 C CA . ASP A 1 962 ? 20.732 15.454 -9.719 1.00 92.50 962 ASP A CA 1
ATOM 7555 C C . ASP A 1 962 ? 19.336 15.434 -10.377 1.00 92.50 962 ASP A C 1
ATOM 7557 O O . ASP A 1 962 ? 18.780 14.367 -10.643 1.00 92.50 962 ASP A O 1
ATOM 7561 N N . GLY A 1 963 ? 18.755 16.615 -10.609 1.00 85.62 963 GLY A N 1
ATOM 7562 C CA . GLY A 1 963 ? 17.448 16.761 -11.239 1.00 85.62 963 GLY A CA 1
ATOM 7563 C C . GLY A 1 963 ? 17.452 16.333 -12.708 1.00 85.62 963 GLY A C 1
ATOM 7564 O O . GLY A 1 963 ? 18.485 16.362 -13.379 1.00 85.62 963 GLY A O 1
ATOM 7565 N N . GLY A 1 964 ? 16.300 15.890 -13.206 1.00 83.31 964 GLY A N 1
ATOM 7566 C CA . GLY A 1 964 ? 16.117 15.421 -14.584 1.00 83.31 964 GLY A CA 1
ATOM 7567 C C . GLY A 1 964 ? 16.747 14.060 -14.918 1.00 83.31 964 GLY A C 1
ATOM 7568 O O . GLY A 1 964 ? 16.389 13.479 -15.941 1.00 83.31 964 GLY A O 1
ATOM 7569 N N . MET A 1 965 ? 17.623 13.512 -14.065 1.00 91.00 965 MET A N 1
ATOM 7570 C CA . MET A 1 965 ? 18.200 12.177 -14.269 1.00 91.00 965 MET A CA 1
ATOM 7571 C C . MET A 1 965 ? 17.162 11.085 -13.996 1.00 91.00 965 MET A C 1
ATOM 7573 O O . MET A 1 965 ? 16.536 11.058 -12.926 1.00 91.00 965 MET A O 1
ATOM 7577 N N . GLY A 1 966 ? 17.052 10.129 -14.918 1.00 90.88 966 GLY A N 1
ATOM 7578 C CA . GLY A 1 966 ? 16.296 8.896 -14.695 1.00 90.88 966 GLY A CA 1
ATOM 7579 C C . GLY A 1 966 ? 16.918 8.039 -13.587 1.00 90.88 966 GLY A C 1
ATOM 7580 O O . GLY A 1 966 ? 18.088 8.212 -13.238 1.00 90.88 966 GLY A O 1
ATOM 7581 N N . TRP A 1 967 ? 16.151 7.093 -13.039 1.00 93.38 967 TRP A N 1
ATOM 7582 C CA . TRP A 1 967 ? 16.608 6.243 -11.932 1.00 93.38 967 TRP A CA 1
ATOM 7583 C C . TRP A 1 967 ? 17.956 5.568 -12.207 1.00 93.38 967 TRP A C 1
ATOM 7585 O O . TRP A 1 967 ? 18.851 5.621 -11.372 1.00 93.38 967 TRP A O 1
ATOM 7595 N N . ASP A 1 968 ? 18.137 4.952 -13.374 1.00 93.19 968 ASP A N 1
ATOM 7596 C CA . ASP A 1 968 ? 19.342 4.162 -13.639 1.00 93.19 968 ASP A CA 1
ATOM 7597 C C . ASP A 1 968 ? 20.594 4.999 -13.829 1.00 93.19 968 ASP A C 1
ATOM 7599 O O . ASP A 1 968 ? 21.688 4.559 -13.463 1.00 93.19 968 ASP A O 1
ATOM 7603 N N . GLU A 1 969 ? 20.435 6.193 -14.388 1.00 94.56 969 GLU A N 1
ATOM 7604 C CA . GLU A 1 969 ? 21.494 7.189 -14.484 1.00 94.56 969 GLU A CA 1
ATOM 7605 C C . GLU A 1 969 ? 21.867 7.698 -13.093 1.00 94.56 969 GLU A C 1
ATOM 7607 O O . GLU A 1 969 ? 23.042 7.664 -12.717 1.00 94.56 969 GLU A O 1
ATOM 7612 N N . TRP A 1 970 ? 20.866 8.078 -12.294 1.00 97.00 970 TRP A N 1
ATOM 7613 C CA . TRP A 1 970 ? 21.077 8.513 -10.920 1.00 97.00 970 TRP A CA 1
ATOM 7614 C C . TRP A 1 970 ? 21.747 7.418 -10.087 1.00 97.00 970 TRP A C 1
ATOM 7616 O O . TRP A 1 970 ? 22.761 7.669 -9.448 1.00 97.00 970 TRP A O 1
ATOM 7626 N N . ARG A 1 971 ? 21.273 6.172 -10.175 1.00 96.44 971 ARG A N 1
ATOM 7627 C CA . ARG A 1 971 ? 21.838 5.020 -9.465 1.00 96.44 971 ARG A CA 1
ATOM 7628 C C . ARG A 1 971 ? 23.282 4.751 -9.874 1.00 96.44 971 ARG A C 1
ATOM 7630 O O . ARG A 1 971 ? 24.093 4.388 -9.030 1.00 96.44 971 ARG A O 1
ATOM 7637 N N . ALA A 1 972 ? 23.630 4.891 -11.158 1.00 95.19 972 ALA A N 1
ATOM 7638 C CA . ALA A 1 972 ? 25.019 4.743 -11.614 1.00 95.19 972 ALA A CA 1
ATOM 7639 C C . ALA A 1 972 ? 25.906 5.825 -10.995 1.00 95.19 972 ALA A C 1
ATOM 7641 O O . ALA A 1 972 ? 26.987 5.529 -10.488 1.00 95.19 972 ALA A O 1
ATOM 7642 N N . THR A 1 973 ? 25.412 7.061 -11.011 1.00 96.00 973 THR A N 1
ATOM 7643 C CA . THR A 1 973 ? 26.083 8.221 -10.429 1.00 96.00 973 THR A CA 1
ATOM 7644 C C . THR A 1 973 ? 26.250 8.065 -8.920 1.00 96.00 973 THR A C 1
ATOM 7646 O O . THR A 1 973 ? 27.346 8.275 -8.417 1.00 96.00 973 THR A O 1
ATOM 7649 N N . ALA A 1 974 ? 25.214 7.627 -8.203 1.00 96.44 974 ALA A N 1
ATOM 7650 C CA . ALA A 1 974 ? 25.246 7.374 -6.767 1.00 96.44 974 ALA A CA 1
ATOM 7651 C C . ALA A 1 974 ? 26.221 6.239 -6.412 1.00 96.44 974 ALA A C 1
ATOM 7653 O O . ALA A 1 974 ? 27.052 6.406 -5.526 1.00 96.44 974 ALA A O 1
ATOM 7654 N N . MET A 1 975 ? 26.203 5.125 -7.153 1.00 95.69 975 MET A N 1
ATOM 7655 C CA . MET A 1 975 ? 27.164 4.024 -6.986 1.00 95.69 975 MET A CA 1
ATOM 7656 C C . MET A 1 975 ? 28.619 4.481 -7.147 1.00 95.69 975 MET A C 1
ATOM 7658 O O . MET A 1 975 ? 29.487 4.043 -6.399 1.00 95.69 975 MET A O 1
ATOM 7662 N N . ALA A 1 976 ? 28.891 5.351 -8.122 1.00 95.88 976 ALA A N 1
ATOM 7663 C CA . ALA A 1 976 ? 30.224 5.912 -8.322 1.00 95.88 976 ALA A CA 1
ATOM 7664 C C . ALA A 1 976 ? 30.582 6.944 -7.240 1.00 95.88 976 ALA A C 1
ATOM 7666 O O . ALA A 1 976 ? 31.707 6.964 -6.758 1.00 95.88 976 ALA A O 1
ATOM 7667 N N . ARG A 1 977 ? 29.623 7.784 -6.837 1.00 96.62 977 ARG A N 1
ATOM 7668 C CA . ARG A 1 977 ? 29.792 8.816 -5.804 1.00 96.62 977 ARG A CA 1
ATOM 7669 C C . ARG A 1 977 ? 30.100 8.216 -4.434 1.00 96.62 977 ARG A C 1
ATOM 7671 O O . ARG A 1 977 ? 30.907 8.776 -3.701 1.00 96.62 977 ARG A O 1
ATOM 7678 N N . TYR A 1 978 ? 29.467 7.094 -4.103 1.00 97.12 978 TYR A N 1
ATOM 7679 C CA . TYR A 1 978 ? 29.584 6.428 -2.807 1.00 97.12 978 TYR A CA 1
ATOM 7680 C C . TYR A 1 978 ? 30.464 5.171 -2.857 1.00 97.12 978 TYR A C 1
ATOM 7682 O O . TYR A 1 978 ? 30.397 4.348 -1.952 1.00 97.12 978 TYR A O 1
ATOM 7690 N N . SER A 1 979 ? 31.316 5.002 -3.876 1.00 93.50 979 SER A N 1
ATOM 7691 C CA . SER A 1 979 ? 32.158 3.799 -4.026 1.00 93.50 979 SER A CA 1
ATOM 7692 C C . SER A 1 979 ? 33.116 3.556 -2.854 1.00 93.50 979 SER A C 1
ATOM 7694 O O . SER A 1 979 ? 33.554 2.425 -2.625 1.00 93.50 979 SER A O 1
ATOM 7696 N N . ASP A 1 980 ? 33.455 4.622 -2.130 1.00 93.62 980 ASP A N 1
ATOM 7697 C CA . ASP A 1 980 ? 34.345 4.586 -0.971 1.00 93.62 980 ASP A CA 1
ATOM 7698 C C . ASP A 1 980 ? 33.616 4.479 0.371 1.00 93.62 980 ASP A C 1
ATOM 7700 O O . ASP A 1 980 ? 34.269 4.359 1.405 1.00 93.62 980 ASP A O 1
ATOM 7704 N N . ASP A 1 981 ? 32.284 4.469 0.355 1.00 96.38 981 ASP A N 1
ATOM 7705 C CA . ASP A 1 981 ? 31.459 4.312 1.545 1.00 96.38 981 ASP A CA 1
ATOM 7706 C C . ASP A 1 981 ? 31.526 2.863 2.068 1.00 96.38 981 ASP A C 1
ATOM 7708 O O . ASP A 1 981 ? 31.327 1.893 1.325 1.00 96.38 981 ASP A O 1
ATOM 7712 N N . GLU A 1 982 ? 31.855 2.701 3.351 1.00 93.94 982 GLU A N 1
ATOM 7713 C CA . GLU A 1 982 ? 32.070 1.388 3.967 1.00 93.94 982 GLU A CA 1
ATOM 7714 C C . GLU A 1 982 ? 30.798 0.534 3.992 1.00 93.94 982 GLU A C 1
ATOM 7716 O O . GLU A 1 982 ? 30.871 -0.677 3.758 1.00 93.94 982 GLU A O 1
ATOM 7721 N N . GLY A 1 983 ? 29.630 1.146 4.215 1.00 93.31 983 GLY A N 1
ATOM 7722 C CA . GLY A 1 983 ? 28.367 0.418 4.245 1.00 93.31 983 GLY A CA 1
ATOM 7723 C C . GLY A 1 983 ? 27.985 -0.094 2.860 1.00 93.31 983 GLY A C 1
ATOM 7724 O O . GLY A 1 983 ? 27.627 -1.266 2.713 1.00 93.31 983 GLY A O 1
ATOM 7725 N N . LEU A 1 984 ? 28.181 0.721 1.817 1.00 94.00 984 LEU A N 1
ATOM 7726 C CA . LEU A 1 984 ? 27.967 0.275 0.438 1.00 94.00 984 LEU A CA 1
ATOM 7727 C C . LEU A 1 984 ? 28.912 -0.878 0.059 1.00 94.00 984 LEU A C 1
ATOM 7729 O O . LEU A 1 984 ? 28.483 -1.863 -0.547 1.00 94.00 984 LEU A O 1
ATOM 7733 N N . ARG A 1 985 ? 30.194 -0.793 0.438 1.00 93.31 985 ARG A N 1
ATOM 7734 C CA . ARG A 1 985 ? 31.177 -1.869 0.206 1.00 93.31 985 ARG A CA 1
ATOM 7735 C C . ARG A 1 985 ? 30.799 -3.159 0.935 1.00 93.31 985 ARG A C 1
ATOM 7737 O O . ARG A 1 985 ? 30.913 -4.233 0.346 1.00 93.31 985 ARG A O 1
ATOM 7744 N N . SER A 1 986 ? 30.318 -3.062 2.175 1.00 91.44 986 SER A N 1
ATOM 7745 C CA . SER A 1 986 ? 29.833 -4.208 2.957 1.00 91.44 986 SER A CA 1
ATOM 7746 C C . SER A 1 986 ? 28.692 -4.938 2.240 1.00 91.44 986 SER A C 1
ATOM 7748 O O . SER A 1 986 ? 28.750 -6.158 2.060 1.00 91.44 986 SER A O 1
ATOM 7750 N N . LEU A 1 987 ? 27.700 -4.197 1.735 1.00 90.25 987 LEU A N 1
ATOM 7751 C CA . LEU A 1 987 ? 26.584 -4.774 0.978 1.00 90.25 987 LEU A CA 1
ATOM 7752 C C . LEU A 1 987 ? 27.038 -5.412 -0.345 1.00 90.25 987 LEU A C 1
ATOM 7754 O O . LEU A 1 987 ? 26.559 -6.489 -0.702 1.00 90.25 987 LEU A O 1
ATOM 7758 N N . LEU A 1 988 ? 28.001 -4.802 -1.046 1.00 87.94 988 LEU A N 1
ATOM 7759 C CA . LEU A 1 988 ? 28.566 -5.355 -2.282 1.00 87.94 988 LEU A CA 1
ATOM 7760 C C . LEU A 1 988 ? 29.287 -6.687 -2.057 1.00 87.94 988 LEU A C 1
ATOM 7762 O O . LEU A 1 988 ? 29.084 -7.621 -2.830 1.00 87.94 988 LEU A O 1
ATOM 7766 N N . VAL A 1 989 ? 30.091 -6.801 -0.996 1.00 83.50 989 VAL A N 1
ATOM 7767 C CA . VAL A 1 989 ? 30.778 -8.058 -0.651 1.00 83.50 989 VAL A CA 1
ATOM 7768 C C . VAL A 1 989 ? 29.760 -9.150 -0.322 1.00 83.50 989 VAL A C 1
ATOM 7770 O O . VAL A 1 989 ? 29.847 -10.255 -0.858 1.00 83.50 989 VAL A O 1
ATOM 7773 N N . ARG A 1 990 ? 28.740 -8.848 0.489 1.00 73.81 990 ARG A N 1
ATOM 7774 C CA . ARG A 1 990 ? 27.684 -9.818 0.830 1.00 73.81 990 ARG A CA 1
ATOM 7775 C C . ARG A 1 990 ? 26.890 -10.278 -0.394 1.00 73.81 990 ARG A C 1
ATOM 7777 O O . ARG A 1 990 ? 26.617 -11.468 -0.522 1.00 73.81 990 ARG A O 1
ATOM 7784 N N . GLY A 1 991 ? 26.588 -9.369 -1.322 1.00 58.16 991 GLY A N 1
ATOM 7785 C CA . GLY A 1 991 ? 25.900 -9.684 -2.577 1.00 58.16 991 GLY A CA 1
ATOM 7786 C C . GLY A 1 991 ? 26.706 -10.558 -3.546 1.00 58.16 991 GLY A C 1
ATOM 7787 O O . GLY A 1 991 ? 26.120 -11.137 -4.450 1.00 58.16 991 GLY A O 1
ATOM 7788 N N . THR A 1 992 ? 28.027 -10.676 -3.365 1.00 45.25 992 THR A N 1
ATOM 7789 C CA . THR A 1 992 ? 28.876 -11.601 -4.146 1.00 45.25 992 THR A CA 1
ATOM 7790 C C . THR A 1 992 ? 29.015 -12.998 -3.532 1.00 45.25 992 THR A C 1
ATOM 7792 O O . THR A 1 992 ? 29.572 -13.885 -4.178 1.00 45.25 992 THR A O 1
ATOM 7795 N N . HIS A 1 993 ? 28.532 -13.197 -2.300 1.00 37.28 993 HIS A N 1
ATOM 7796 C CA . HIS A 1 993 ? 28.615 -14.462 -1.558 1.00 37.28 993 HIS A CA 1
ATOM 7797 C C . HIS A 1 993 ? 27.273 -15.211 -1.423 1.00 37.28 993 HIS A C 1
ATOM 7799 O O . HIS A 1 993 ? 27.291 -16.367 -0.999 1.00 37.28 993 HIS A O 1
ATOM 7805 N N . LYS A 1 994 ? 26.145 -14.577 -1.773 1.00 34.50 994 LYS A N 1
ATOM 7806 C CA . LYS A 1 994 ? 24.854 -15.236 -2.045 1.00 34.50 994 LYS A CA 1
ATOM 7807 C C . LYS A 1 994 ? 24.800 -15.611 -3.526 1.00 34.50 994 LYS A C 1
ATOM 7809 O O . LYS A 1 994 ? 24.274 -16.704 -3.827 1.00 34.50 994 LYS A O 1
#

Organism: NCBI:txid1247861

InterPro domains:
  IPR002575 Aminoglycoside phosphotransferase [PF01636] (678-880)
  IPR011009 Protein kinase-like domain superfamily [SSF56112] (641-881)
  IPR051678 Aminoglycoside Phosphotransferase Enzymes [PTHR21310] (625-893)

Secondary structure (DSSP, 8-state):
--SSGGG--HHHHHHHHHHHHHHHHHHHHTTSS-GGGGGS-GGGS-EEEE-SSEEEEEE--TTTTTSPPEEEEEESSS-HHHHHHHHHHHHHHHHHHHHHS-HHHHHHHHHH-S--------HHHHHHHHHHHHHHHHHHHHHHH------PPPP---------S--GGG-PPPHHHHHHHSS-HHHHHHTS-TTSEEEEEEE---HHHHHHHHHHHHHHHHHHHHS-HHHHGGGS-GGGTT---HHHHHHHHHSPEEEEEE--HHHHHHHHHH----TTPBPTTT--B----S--TT-SSEEEBS-HHHHHHTS--------TTSPPSEEEEEEEE--SSEEE--GGG-GGG-SS--TT-SEEEEGGGTEEEESSGGGEEEEEEEEEES-GGGHHHHTT--SSHHHHHHHHHHHHHHTTSSS-PPPTTSS--TTT---HHHHHHHHHHHHHHHTS----------SS----S-----------------------------------------------------------SSSSGGGSSS---TT-PPPP-------S----S--TTS-TTS------STTHHHHHHHHHHHHHHHHHHHHHH--HHHHHHHHHHHTTT--EEEPPP---GGGHHHHB-SSEEEEEEEETTS-EEEEEEE--STTPPPHHHHHHHHHHHHHHHHHHTTSSS--PPEEEEE-SSTT-TTSS-EEEEE---SEE--GGGS-HHHHHHHHHHHHHHHHHHTTS-BSSBSEE--TTS--EES---GGGEEEETTEEEE---BSSHHHHHHHHHHHHHHHHHTTSS-TTSHHHHHHHHHHHHHHHHHHS-TT--S--BEEE-S-TTSTTEEE-TT--EEEE---TT-EEE-HHHHTSPPGGGS-HHHHHTT--S--HHHHHHHHHHHHTT-HHHHHHHHHTHHHHHHHHHTS--TTSHHHHHHHHHHHHHHTTSSTT--HHHHHHHHHHHTTT-HHHHHHHHHHTT-

Radius of gyration: 38.99 Å; chains: 1; bounding box: 87×120×96 Å

Sequence (994 aa):
MAAAASELSDDDLVQLSVLRDEETDGLVEAGHLSDKHRWDSPLESTISFEYDEMTLHVTPGPAYPVAQPAWEIVNRSMPIDAVDGLRRRLRGIIAEGHVVNTAERLRAWVAACDGREFDYSKVITLMADEARRALAVFRIERERKTPTKRRKSPASQLGFDMKRGVDIQMLSSSELALRYLGKTPQDVAAMIPPQYRVQHIEEVIRKDLAVGFDQAHAQLRAQLSELPLRVLRRHAPPQMCRSTRVSDYVEHLSRPRLTFHGTQRRFVSSIVRHGFLRPGMRDPSTGAAHAVRCGATYGRGIYSSPDAGFGLAYADWWCGRTAPGSYFGVKLVVCATLMGRARLMYREDGWREHDEAHEGADSHVGNDGLEYVVFAPERILPVYVVHLDWGDDNAAFFEDVPDDPAEYAAWAAARASKNRRKTAPPHPRLLGDDAERQSAGDRQRAREAVFARAAKYFPYGYGPASGTSFQVLEVGEVSEDEEDYGEYQEQRVDGGGGGGDGEGGMGAGGYWSWQKMGEIEDHGGEEGLARDEYLAQKRAHGPAWSDVLLPDEEGGRVTKEDVEDDDYEFCLGRLMGAEDGQDASAYDPAAREAEARELATLIGKIDTDALAARASRLRNGVACTVARLQYDAKTRSSVMGGMNYHIELRFKDGVVWIARIRRFNATSPPAPLRDYIVRSEVATLRFLEQTAVPAPKVHEFALEGPDNPVGVGFILMDKMPGRSLRWSTATPEQRKRVMDQIADVFIELQKNPFRALGSLDESESTRIGPFARESLTNFEGPEMQTIGPCSSWQEYQLSSLRLVLDLILREEMYTQRPMDAYLIHRFLIDLVPCVLPPSAADGKFYLKHADDKGDHVLVDDDFNVTAIIDWEWAHTAPAYHAFNSPIGFLPVAEFYDGKSTIGVDEAAFAQLLESKGRNDLAIHVKRGRVQHLFTFCSGYDLEDWDGFLGLFRGLRDAAGKDGGMGWDEWRATAMARYSDDEGLRSLLVRGTHK

pLDDT: mean 73.41, std 24.86, range [20.23, 98.44]